Protein AF-A0AAV2YP59-F1 (afdb_monomer)

Sequence (1065 aa):
MTEAVAVQPPRVLVLYGSETGTAQDVAEQVQRMALARNLSDTQVMAMDAFPVADALPQCSIVVFVVATTGDGEAPENMRYAWRHLLKRTLSKAWLAGVQVAVCGLGDSSYAKFNAVARRLQARLVQLGAVELVPRALGDDQHPLGYFGALNPWLDKLWAAVLEQHPLPTGFVVQDMLQVLEPLYSVTLHAATSEEAQQAKAFDPRHDTSTFYAPPRTCVHADEGLLLAKLTVNQRITAADWTQDVRHLELDISGDARARPTDSALQYKAGAIAVLYPENLAETVAALLTYVGHQADDVVSILATDGSPQHDLPSPCTLYDLFAKYLDIQGTPRRSFFEKLSLFASDQEEKEKLEELSSADGVDLLYDYCIREKKSYAEVLVDFPSVRVPLALLIQMIPRLRPRSYSISSSSKLKPNKVELTVAIVDFLTPYKRRRVGICSSYFQAVDPTTKEVRVPIWIKTGLFDPPEQSASMLLIGPGTGVAAMRAIVEERIASNATNASTTSNAENAPGDTHLYFGSRHKDKDFLYGDEFNRMVAAKHLTSLVTAFSRDQSHKIYVQTRLAENKEAIFELLMNGCYCFIAGSAKRMPTDVYEVLRDIVRAVGGVSLQEAEAFMKSMPEGAHERGRHGTPHADTESGAHPPYHSKLRAKKEERQQGRRPHGSAAPKDSDTASNAGGLTDRSLAMSTARYEPFEQVAQETIKDDAASPATSFPSAAGSVETEDDVKKRQRADARRVLIKYEGTIWDAAIANDLEMVQKYFLVEGATKLVRMHNRNMQEGGRTLLHTAAWYGHAEMLEFLLSAGAQVDAVDTVGGFTVVRLLYLAGESEYSLVWIFQTTCKTTALQEAARAGHGDLCVRLLRRGADPSHRDMHGDTAFHLAARRGHGTALLQMALELETMASKSSVYLWTMKNLKGKTVLDYVKQNPLVGPLLKSRLGSRFSMDGVEKLKSRFPFKASCALTFMRLDCPAAHSSVCLDFFQQAAMMSTKTIVNTVASTARSQRTEDTAFESGRTLSTGGTPDTGTRGRGTTRDSGRQAELVGVEKLGLDVSSFAYSAGERERIASR

Foldseek 3Di:
DDDDDPPDAQQEEEEEFDAPCPLVVLSVVLVVQCVLQVSPSYYYDYLQPDPLQPCQLVYQEYEYRFEADDQRDTHLSNVVVVLNLPDPPQAQCSNANHEYEYEYAAAPVHPCQSNVRVVVVVSNNSNRYHHLFPYFRFHCPDLLGRCVRSVVRSVSNCVSSCVVVPGPVPRDRDPADDQDDFQKDKDWDDCPDPQVVCQVVDDPQPFQACLLQARPQFDPSVLGWFFWWWDDWAFQFPPPDPWTKTKTKTFRLPSPSDDDNPDFRAAFQQWKKWWFFWFDPVLLVLVCVLQVHDQSIWMAIQGPVRDGDRHDGPTHGSVCCRTGWFQQQAFDDLVLLSNQLVQAPDPVLNVVSVLLNDSNNSVVVCVVTVQQPDGNSNVSVVRSSGHDDPSVVSVSTHTRGIDMFRFQAGCLLPTRMTMGIDIWDWDAGPVGDIDTDRRSVRSVPDDCVVDTHIITITIGHGLFGQDDFAAAADAEAEARRCRSVNHSLNSSVSVVVVVVVPDPDPVRHGHAAEYQYEDADPNGGPRCVVVVVVCCVVVSHVYYHYFHQHPDPHGGDSLNVCLVCLVVLLVSLLSQHHYHHGDDSPPVVVSNLVSSLVSCCPQLVDDSVLSVVSSVVRDDRNPPVPNDPDPDDDDDDDDDPPSSVSSVVSNVCVVVVPDDDDDDDDDDDDDDDDDDDDDDDDDDDDDDDDDDDDDDDDDDDDDDDDDDDDDDDDDDDDDQDPVNVLVVLLVVLVVVVVPDPDDVLVCLLVLVVVNLVSCCSNVHLVCQQPDFDPDQQRGQDHSLLSCLQNLNVVSNVVNVVSPHDQFQWGDFWGWDDDDDDDDDDDDDDDDDPGDGPPKRDGSLLNNLLNLNLVVNLVSVVSPDDQCDAIPQRQGSLQNNLLNVSLVSNLSNLVSCVVVVPPCSLVQQVDATNVRDGSVNSNVVHPNNVVVCCVPCPPNDDPVVSVVVVVVDPDDDDDDDDDDDDDDDDDDDDDPDPPPPPDDDDDDDDDDDDDDDDDDDDDDDDDYDDYDDDDDDDDDDDDDDDDDDDDDDDDDDDDDDDDDDDDDDPPPDDDDPVVVVVVVVD

Solvent-accessible surface area (backbone atoms only — not comparable to full-atom values): 63183 Å² total; per-residue (Å²): 138,81,84,77,78,81,76,75,63,37,67,39,35,32,35,19,18,32,71,92,44,68,21,42,56,52,39,53,48,55,40,55,56,31,45,38,60,74,38,78,60,49,45,76,41,47,30,59,78,45,62,57,91,74,51,53,58,64,33,52,29,40,39,37,22,22,29,39,32,94,90,41,35,66,16,73,48,22,50,60,37,52,56,58,74,67,42,87,85,62,52,61,57,58,24,53,78,19,29,33,35,38,39,14,34,27,38,70,91,44,94,44,50,29,38,30,34,57,52,48,52,57,48,44,46,58,20,31,26,43,74,68,42,87,66,33,67,15,26,60,78,42,94,64,25,32,52,69,31,44,52,78,38,49,58,49,46,52,53,56,47,37,74,78,56,65,71,62,93,86,67,76,72,53,89,63,91,69,85,78,79,51,67,35,43,67,47,81,48,60,78,84,39,70,57,36,50,50,28,75,65,65,49,81,73,72,52,84,22,56,70,74,52,72,57,97,56,35,58,68,58,85,59,56,65,36,67,24,34,44,72,43,77,43,74,56,30,38,89,89,42,92,60,54,31,28,41,36,33,29,38,57,67,86,66,69,80,68,60,63,94,87,65,63,66,79,55,63,25,38,18,28,40,34,34,55,47,46,50,59,67,72,56,38,52,52,41,32,62,71,75,72,53,58,58,75,40,24,35,39,61,38,31,58,88,71,53,88,62,40,76,57,69,59,45,30,30,48,42,51,45,43,28,49,46,32,37,47,73,43,64,68,53,52,71,49,35,48,60,44,34,78,34,33,73,41,68,68,60,20,54,50,21,46,38,39,41,39,81,83,25,42,66,53,33,35,63,67,31,66,61,57,55,36,22,43,44,52,54,56,63,76,39,74,54,43,64,70,56,67,39,50,45,63,72,67,46,54,69,41,70,63,50,78,43,53,23,30,43,12,25,78,64,37,60,29,48,50,30,36,54,48,64,50,46,70,47,67,34,93,86,63,49,80,48,67,38,50,56,37,45,47,62,69,74,55,55,46,92,82,43,92,45,66,40,50,38,46,44,29,63,38,67,41,78,75,75,60,68,58,51,31,36,42,34,38,18,37,56,67,18,31,20,35,49,44,1,46,48,35,37,49,53,35,56,48,60,65,44,67,78,74,58,95,59,80,86,74,48,69,29,55,32,35,39,34,32,25,37,50,31,72,92,38,45,45,66,62,47,75,56,54,55,48,32,38,76,69,63,70,23,73,39,78,45,80,14,42,35,58,78,45,100,62,73,39,40,50,48,52,53,49,64,75,40,30,71,63,53,41,51,43,57,67,73,62,36,49,72,46,79,40,52,64,83,87,49,57,62,56,56,38,51,53,44,55,33,49,31,40,20,66,72,41,71,46,52,69,67,57,20,49,50,47,66,70,66,48,85,65,66,52,80,67,87,84,75,78,94,68,77,95,70,94,77,79,87,87,80,79,62,82,60,50,60,55,40,50,47,55,43,51,52,62,65,64,66,76,63,90,82,82,83,80,90,88,83,85,86,85,83,87,86,81,88,82,82,91,85,90,84,87,87,89,86,87,89,84,86,86,86,82,89,90,85,89,91,87,85,87,89,80,90,82,85,91,85,88,90,82,84,83,85,91,75,95,71,80,80,77,47,74,64,53,51,49,52,50,52,31,52,51,29,45,58,53,60,75,71,52,92,68,52,74,63,53,33,49,72,72,62,37,50,68,59,53,49,30,46,35,62,60,65,33,44,76,57,54,52,69,35,54,40,82,50,86,51,50,22,29,34,33,65,58,37,50,18,27,48,75,60,36,62,68,53,39,53,49,43,49,73,49,65,33,65,62,71,45,58,30,76,38,52,22,58,56,85,83,84,80,83,90,87,74,85,84,86,86,88,84,80,89,81,75,49,84,48,67,39,50,42,31,25,50,35,36,5,23,54,64,37,34,24,71,55,30,41,52,38,46,78,72,66,38,67,70,79,53,54,30,78,60,40,39,27,28,56,34,34,6,29,68,66,54,24,42,65,19,43,48,41,44,51,53,48,35,57,75,67,69,43,83,60,54,69,50,62,49,67,43,58,23,74,84,68,47,28,27,56,54,32,29,73,73,30,87,68,27,48,59,53,51,44,71,74,48,39,90,78,55,40,71,67,54,60,57,53,48,63,78,74,58,86,78,86,84,78,85,88,81,86,88,88,89,78,94,77,86,90,82,83,83,91,78,96,70,78,88,72,78,83,85,83,77,88,86,88,79,86,89,82,90,78,81,96,76,89,91,90,76,82,88,79,90,84,86,88,86,84,87,81,91,87,81,90,81,88,83,87,89,87,87,86,80,88,81,88,81,84,87,88,84,88,84,92,81,87,80,91,85,86,92,80,90,81,95,73,91,71,89,87,65,93,72,55,74,76,54,54,56,59,63,74,74,110

Secondary structure (DSSP, 8-state):
-------PPPSEEEEEE-SSSHHHHHHHHHHHHHHTTT-TT-EEEETTTS-TTTTGGG-SEEEEEEE-BTTTBPPGGGHHHHHHHT-TTS-TTTTTT-EEEEEEEE-TTSTTTTHHHHHHHHHHHHTT-EEEEEEEEEETTSTTTTHHHHHHHHHHHHHHHHHHSPPPTTPPP--S-PPPPPSEEEEEE-TTSHHHHHHHT--GGG--SSTTPPPTTBTTTTS--EEEEEEEEEE-S-TT-SS-EEEEEEE-TT--SSS-TTPPPP--TT-EEEE-----HHHHHHHHHHHT--TT-EEEEEETTSPPP-SS-SSEEHHHIIIIIB-TTSPPPHHHHHHHTTT--SHHHHHHHHHHHSSTTHHHHIIIIITTT--HHHHHHH-TT----HHHHHHHSPBPPPEEEEB-S-TTTSTTEEEEEEE--EEE-TT--EEE-HHHHHHHH--TTTS--EEEEEEEPPSSPPPPTTS-EEEE--GGGHHHHHHHHHHHHHHHHHHTTT---GGGPPPPEEEEEEES-HHHH-TTHHHHHHHHHTTSSSEEEEEESSSSSS---HHHHHHHTHHHHHHHHHTTPEEEE-S-TTTHHHHHHHHHHHHHHHHHT--HHHHHHHHHHS--SSSSTTS---------S----TTHHHHHHHHHHHHHT-S--------------------------------------------------------------HHHHHHHHHHHHHHHHTT--S-HHHHHHTT-HHHHHHHHHHH-HHHHHT-B---TTSTT-BHHHHHHHHT-HHHHHHHHHTT--TTPBPSSPEEE---PPP-S----------EEE----BHHHHHHHHT-HHHHHHHHHTT--TT---TTS--HHHHHHHHT-HHHHHHHHHHHHHTT-THHHHHHH-B-TTS-BHHHHHHH-TTHHHHHHHHHGGG--HHHHHHHHTT-----------------------TTGGGTTS-------------------------------------------------------------------TT----HHHHHHHHT-

Nearest PDB structures (foldseek):
  3qfc-assembly1_A  TM=8.701E-01  e=4.087E-46  Homo sapiens
  3qfc-assembly2_B  TM=8.679E-01  e=5.583E-44  Homo sapiens
  2qtl-assembly1_A  TM=8.534E-01  e=4.727E-27  Homo sapiens
  2qtz-assembly1_A  TM=8.542E-01  e=7.120E-27  Homo sapiens
  4h2d-assembly2_B  TM=9.896E-01  e=2.252E-15  Homo sapiens

Organism: NCBI:txid4803

Structure (mmCIF, N/CA/C/O backbone):
data_AF-A0AAV2YP59-F1
#
_entry.id   AF-A0AAV2YP59-F1
#
loop_
_atom_site.group_PDB
_atom_site.id
_atom_site.type_symbol
_atom_site.label_atom_id
_atom_site.label_alt_id
_atom_site.label_comp_id
_atom_site.label_asym_id
_atom_site.label_entity_id
_atom_site.label_seq_id
_atom_site.pdbx_PDB_ins_code
_atom_site.Cartn_x
_atom_site.Cartn_y
_atom_site.Cartn_z
_atom_site.occupancy
_atom_site.B_iso_or_equiv
_atom_site.auth_seq_id
_atom_site.auth_comp_id
_atom_site.auth_asym_id
_atom_site.auth_atom_id
_atom_site.pdbx_PDB_model_num
ATOM 1 N N . MET A 1 1 ? 17.169 0.565 44.227 1.00 31.16 1 MET A N 1
ATOM 2 C CA . MET A 1 1 ? 16.339 -0.609 43.898 1.00 31.16 1 MET A CA 1
ATOM 3 C C . MET A 1 1 ? 14.904 -0.133 43.883 1.00 31.16 1 MET A C 1
ATOM 5 O O . MET A 1 1 ? 14.420 0.271 44.928 1.00 31.16 1 MET A O 1
ATOM 9 N N . THR A 1 2 ? 14.281 -0.079 42.713 1.00 31.09 2 THR A N 1
ATOM 10 C CA . THR A 1 2 ? 12.829 0.076 42.577 1.00 31.09 2 THR A CA 1
ATOM 11 C C . THR A 1 2 ? 12.224 -1.319 42.504 1.00 31.09 2 THR A C 1
ATOM 13 O O . THR A 1 2 ? 12.767 -2.187 41.820 1.00 31.09 2 THR A O 1
ATOM 16 N N . GLU A 1 3 ? 11.142 -1.560 43.237 1.00 28.08 3 GLU A N 1
ATOM 17 C CA . GLU A 1 3 ? 10.438 -2.839 43.166 1.00 28.08 3 GLU A CA 1
ATOM 18 C C . GLU A 1 3 ? 9.748 -2.949 41.805 1.00 28.08 3 GLU A C 1
ATOM 20 O O . GLU A 1 3 ? 8.955 -2.088 41.420 1.00 28.08 3 GLU A O 1
ATOM 25 N N . ALA A 1 4 ? 10.070 -4.001 41.053 1.00 29.98 4 ALA A N 1
ATOM 26 C CA . ALA A 1 4 ? 9.328 -4.328 39.848 1.00 29.98 4 ALA A CA 1
ATOM 27 C C . ALA A 1 4 ? 7.941 -4.821 40.273 1.00 29.98 4 ALA A C 1
ATOM 29 O O . ALA A 1 4 ? 7.820 -5.907 40.841 1.00 29.98 4 ALA A O 1
ATOM 30 N N . VAL A 1 5 ? 6.906 -4.016 40.015 1.00 30.86 5 VAL A N 1
ATOM 31 C CA . VAL A 1 5 ? 5.512 -4.421 40.228 1.00 30.86 5 VAL A CA 1
ATOM 32 C C . VAL A 1 5 ? 5.279 -5.714 39.451 1.00 30.86 5 VAL A C 1
ATOM 34 O O . VAL A 1 5 ? 5.417 -5.743 38.228 1.00 30.86 5 VAL A O 1
ATOM 37 N N . ALA A 1 6 ? 4.970 -6.793 40.169 1.00 29.20 6 ALA A N 1
ATOM 38 C CA . ALA A 1 6 ? 4.765 -8.106 39.578 1.00 29.20 6 ALA A CA 1
ATOM 39 C C . ALA A 1 6 ? 3.462 -8.108 38.767 1.00 29.20 6 ALA A C 1
ATOM 41 O O . ALA A 1 6 ? 2.378 -8.338 39.307 1.00 29.20 6 ALA A O 1
ATOM 42 N N . VAL A 1 7 ? 3.576 -7.816 37.469 1.00 36.62 7 VAL A N 1
ATOM 43 C CA . VAL A 1 7 ? 2.462 -7.854 36.520 1.00 36.62 7 VAL A CA 1
ATOM 44 C C . VAL A 1 7 ? 1.909 -9.278 36.488 1.00 36.62 7 VAL A C 1
ATOM 46 O O . VAL A 1 7 ? 2.555 -10.192 35.977 1.00 36.62 7 VAL A O 1
ATOM 49 N N . GLN A 1 8 ? 0.714 -9.462 37.052 1.00 44.44 8 GLN A N 1
ATOM 50 C CA . GLN A 1 8 ? -0.061 -10.693 36.899 1.00 44.44 8 GLN A CA 1
ATOM 51 C C . GLN A 1 8 ? -0.269 -10.933 35.393 1.00 44.44 8 GLN A C 1
ATOM 53 O O . GLN A 1 8 ? -0.744 -10.017 34.714 1.00 44.44 8 GLN A O 1
ATOM 58 N N . PRO A 1 9 ? 0.095 -12.106 34.842 1.00 52.84 9 PRO A N 1
ATOM 59 C CA . PRO A 1 9 ? -0.080 -12.359 33.419 1.00 52.84 9 PRO A CA 1
ATOM 60 C C . PRO A 1 9 ? -1.582 -12.347 33.078 1.00 52.84 9 PRO A C 1
ATOM 62 O O . PRO A 1 9 ? -2.356 -13.024 33.760 1.00 52.84 9 PRO A O 1
ATOM 65 N N . PRO A 1 10 ? -2.015 -11.596 32.048 1.00 61.88 10 PRO A N 1
ATOM 66 C CA . PRO A 1 10 ? -3.423 -11.530 31.667 1.00 61.88 10 PRO A CA 1
ATOM 67 C C . PRO A 1 10 ? -3.911 -12.900 31.180 1.00 61.88 10 PRO A C 1
ATOM 69 O O . PRO A 1 10 ? -3.188 -13.588 30.452 1.00 61.88 10 PRO A O 1
ATOM 72 N N . ARG A 1 11 ? -5.148 -13.289 31.526 1.00 75.00 11 ARG A N 1
ATOM 73 C CA . ARG A 1 11 ? -5.744 -14.571 31.098 1.00 75.00 11 ARG A CA 1
ATOM 74 C C . ARG A 1 11 ? -5.728 -14.729 29.584 1.00 75.00 11 ARG A C 1
ATOM 76 O O . ARG A 1 11 ? -5.473 -15.831 29.097 1.00 75.00 11 ARG A O 1
ATOM 83 N N . VAL A 1 12 ? -5.981 -13.628 28.870 1.00 89.25 12 VAL A N 1
ATOM 84 C CA . VAL A 1 12 ? -5.931 -13.522 27.409 1.00 89.25 12 VAL A CA 1
ATOM 85 C C . VAL A 1 12 ? -5.058 -12.331 27.010 1.00 89.25 12 VAL A C 1
ATOM 87 O O . VAL A 1 12 ? -5.386 -11.177 27.281 1.00 89.25 12 VAL A O 1
ATOM 90 N N . LEU A 1 13 ? -3.959 -12.609 26.313 1.00 94.19 13 LEU A N 1
ATOM 91 C CA . LEU A 1 13 ? -3.120 -11.604 25.661 1.00 94.19 13 LEU A CA 1
ATOM 92 C C . LEU A 1 13 ? -3.391 -11.607 24.154 1.00 94.19 13 LEU A C 1
ATOM 94 O O . LEU A 1 13 ? -3.334 -12.659 23.520 1.00 94.19 13 LEU A O 1
ATOM 98 N N . VAL A 1 14 ? -3.623 -10.442 23.553 1.00 96.19 14 VAL A N 1
ATOM 99 C CA . VAL A 1 14 ? -3.802 -10.290 22.103 1.00 96.19 14 VAL A CA 1
ATOM 100 C C . VAL A 1 14 ? -2.611 -9.531 21.516 1.00 96.19 14 VAL A C 1
ATOM 102 O O . VAL A 1 14 ? -2.390 -8.360 21.816 1.00 96.19 14 VAL A O 1
ATOM 105 N N . LEU A 1 15 ? -1.831 -10.193 20.660 1.00 96.62 15 LEU A N 1
ATOM 106 C CA . LEU A 1 15 ? -0.650 -9.621 20.012 1.00 96.62 15 LEU A CA 1
ATOM 107 C C . LEU A 1 15 ? -0.885 -9.420 18.516 1.00 96.62 15 LEU A C 1
ATOM 109 O O . LEU A 1 15 ? -1.260 -10.367 17.819 1.00 96.62 15 LEU A O 1
ATOM 113 N N . TYR A 1 16 ? -0.610 -8.217 18.000 1.00 97.00 16 TYR A N 1
ATOM 114 C CA . TYR A 1 16 ? -0.809 -7.913 16.580 1.00 97.00 16 TYR A CA 1
ATOM 115 C C . TYR A 1 16 ? 0.469 -7.589 15.790 1.00 97.00 16 TYR A C 1
ATOM 117 O O . TYR A 1 16 ? 1.319 -6.788 16.193 1.00 97.00 16 TYR A O 1
ATOM 125 N N . GLY A 1 17 ? 0.559 -8.186 14.599 1.00 95.88 17 GLY A N 1
ATOM 126 C CA . GLY A 1 17 ? 1.505 -7.840 13.537 1.00 95.88 17 GLY A CA 1
ATOM 127 C C . GLY A 1 17 ? 0.749 -7.169 12.394 1.00 95.88 17 GLY A C 1
ATOM 128 O O . GLY A 1 17 ? -0.027 -7.820 11.697 1.00 95.88 17 GLY A O 1
ATOM 129 N N . SER A 1 18 ? 0.924 -5.864 12.211 1.00 91.06 18 SER A N 1
ATOM 130 C CA . SER A 1 18 ? 0.002 -5.014 11.460 1.00 91.06 18 SER A CA 1
ATOM 131 C C . SER A 1 18 ? 0.745 -3.921 10.700 1.00 91.06 18 SER A C 1
ATOM 133 O O . SER A 1 18 ? 1.299 -3.007 11.298 1.00 91.06 18 SER A O 1
ATOM 135 N N . GLU A 1 19 ? 0.728 -3.986 9.368 1.00 84.00 19 GLU A N 1
ATOM 136 C CA . GLU A 1 19 ? 1.386 -2.974 8.534 1.00 84.00 19 GLU A CA 1
ATOM 137 C C . GLU A 1 19 ? 0.462 -1.770 8.331 1.00 84.00 19 GLU A C 1
ATOM 139 O O . GLU A 1 19 ? 0.730 -0.675 8.813 1.00 84.00 19 GLU A O 1
ATOM 144 N N . THR A 1 20 ? -0.688 -1.981 7.687 1.00 77.44 20 THR A N 1
ATOM 145 C CA . THR A 1 20 ? -1.707 -0.959 7.381 1.00 77.44 20 THR A CA 1
ATOM 146 C C . THR A 1 20 ? -2.696 -0.705 8.521 1.00 77.44 20 THR A C 1
ATOM 148 O O . THR A 1 20 ? -3.567 0.152 8.393 1.00 77.44 20 THR A O 1
ATOM 151 N N . GLY A 1 21 ? -2.590 -1.435 9.636 1.00 83.38 21 GLY A N 1
ATOM 152 C CA . GLY A 1 21 ? -3.501 -1.343 10.781 1.00 83.38 21 GLY A CA 1
ATOM 153 C C . GLY A 1 21 ? -4.621 -2.398 10.802 1.00 83.38 21 GLY A C 1
ATOM 154 O O . GLY A 1 21 ? -5.373 -2.429 11.768 1.00 83.38 21 GLY A O 1
ATOM 155 N N . THR A 1 22 ? -4.795 -3.238 9.773 1.00 88.25 22 THR A N 1
ATOM 156 C CA . THR A 1 22 ? -5.950 -4.167 9.704 1.00 88.25 22 THR A CA 1
ATOM 157 C C . THR A 1 22 ? -5.914 -5.240 10.797 1.00 88.25 22 THR A C 1
ATOM 159 O O . THR A 1 22 ? -6.942 -5.560 11.379 1.00 88.25 22 THR A O 1
ATOM 162 N N . ALA A 1 23 ? -4.727 -5.747 11.144 1.00 93.06 23 ALA A N 1
ATOM 163 C CA . ALA A 1 23 ? -4.578 -6.726 12.223 1.00 93.06 23 ALA A CA 1
ATOM 164 C C . ALA A 1 23 ? -4.730 -6.113 13.629 1.00 93.06 23 ALA A C 1
ATOM 166 O O . ALA A 1 23 ? -5.091 -6.822 14.562 1.00 93.06 23 ALA A O 1
ATOM 167 N N . GLN A 1 24 ? -4.499 -4.805 13.775 1.00 91.06 24 GLN A N 1
ATOM 168 C CA . GLN A 1 24 ? -4.729 -4.078 15.028 1.00 91.06 24 GLN A CA 1
ATOM 169 C C . GLN A 1 24 ? -6.233 -3.949 15.313 1.00 91.06 24 GLN A C 1
ATOM 171 O O . GLN A 1 24 ? -6.692 -4.328 16.375 1.00 91.06 24 GLN A O 1
ATOM 176 N N . ASP A 1 25 ? -7.007 -3.484 14.338 1.00 87.81 25 ASP A N 1
ATOM 177 C CA . ASP A 1 25 ? -8.464 -3.279 14.429 1.00 87.81 25 ASP A CA 1
ATOM 178 C C . ASP A 1 25 ? -9.229 -4.592 14.707 1.00 87.81 25 ASP A C 1
ATOM 180 O O . ASP A 1 25 ? -10.160 -4.628 15.512 1.00 87.81 25 ASP A O 1
ATOM 184 N N . VAL A 1 26 ? -8.749 -5.709 14.146 1.00 91.88 26 VAL A N 1
ATOM 185 C CA . VAL A 1 26 ? -9.222 -7.064 14.487 1.00 91.88 26 VAL A CA 1
ATOM 186 C C . VAL A 1 26 ? -8.773 -7.503 15.893 1.00 91.88 26 VAL A C 1
ATOM 188 O O . VAL A 1 26 ? -9.541 -8.155 16.595 1.00 91.88 26 VAL A O 1
ATOM 191 N N . ALA A 1 27 ? -7.575 -7.133 16.359 1.00 93.62 27 ALA A N 1
ATOM 192 C CA . ALA A 1 27 ? -7.147 -7.398 17.739 1.00 93.62 27 ALA A CA 1
ATOM 193 C C . ALA A 1 27 ? -7.956 -6.584 18.772 1.00 93.62 27 ALA A C 1
ATOM 195 O O . ALA A 1 27 ? -8.380 -7.125 19.792 1.00 93.62 27 ALA A O 1
ATOM 196 N N . GLU A 1 28 ? -8.260 -5.320 18.472 1.00 88.44 28 GLU A N 1
ATOM 197 C CA . GLU A 1 28 ? -9.191 -4.484 19.238 1.00 88.44 28 GLU A CA 1
ATOM 198 C C . GLU A 1 28 ? -10.613 -5.074 19.229 1.00 88.44 28 GLU A C 1
ATOM 200 O O . GLU A 1 28 ? -11.322 -4.983 20.229 1.00 88.44 28 GLU A O 1
ATOM 205 N N . GLN A 1 29 ? -11.058 -5.692 18.125 1.00 87.69 29 GLN A N 1
ATOM 206 C CA . GLN A 1 29 ? -12.342 -6.404 18.072 1.00 87.69 29 GLN A CA 1
ATOM 207 C C . GLN A 1 29 ? -12.347 -7.619 19.014 1.00 87.69 29 GLN A C 1
ATOM 209 O O . GLN A 1 29 ? -13.299 -7.789 19.775 1.00 87.69 29 GLN A O 1
ATOM 214 N N . VAL A 1 30 ? -11.272 -8.420 19.026 1.00 91.56 30 VAL A N 1
ATOM 215 C CA . VAL A 1 30 ? -11.103 -9.533 19.981 1.00 91.56 30 VAL A CA 1
ATOM 216 C C . VAL A 1 30 ? -11.180 -9.023 21.425 1.00 91.56 30 VAL A C 1
ATOM 218 O O . VAL A 1 30 ? -11.874 -9.628 22.238 1.00 91.56 30 VAL A O 1
ATOM 221 N N . GLN A 1 31 ? -10.556 -7.886 21.745 1.00 88.75 31 GLN A N 1
ATOM 222 C CA . GLN A 1 31 ? -10.649 -7.296 23.085 1.00 88.75 31 GLN A CA 1
ATOM 223 C C . GLN A 1 31 ? -12.072 -6.857 23.442 1.00 88.75 31 GLN A C 1
ATOM 225 O O . GLN A 1 31 ? -12.555 -7.236 24.505 1.00 88.75 31 GLN A O 1
ATOM 230 N N . ARG A 1 32 ? -12.782 -6.135 22.558 1.00 84.81 32 ARG A N 1
ATOM 231 C CA . ARG A 1 32 ? -14.187 -5.738 22.798 1.00 84.81 32 ARG A CA 1
ATOM 232 C C . ARG A 1 32 ? -15.070 -6.954 23.106 1.00 84.81 32 ARG A C 1
ATOM 234 O O . ARG A 1 32 ? -15.832 -6.934 24.069 1.00 84.81 32 ARG A O 1
ATOM 241 N N . MET A 1 33 ? -14.906 -8.043 22.350 1.00 87.75 33 MET A N 1
ATOM 242 C CA . MET A 1 33 ? -15.631 -9.296 22.591 1.00 87.75 33 MET A CA 1
ATOM 243 C C . MET A 1 33 ? -15.234 -9.984 23.910 1.00 87.75 33 MET A C 1
ATOM 245 O O . MET A 1 33 ? -16.091 -10.610 24.536 1.00 87.75 33 MET A O 1
ATOM 249 N N . ALA A 1 34 ? -13.981 -9.856 24.356 1.00 88.12 34 ALA A N 1
ATOM 250 C CA . ALA A 1 34 ? -13.516 -10.365 25.648 1.00 88.12 34 ALA A CA 1
ATOM 251 C C . ALA A 1 34 ? -14.125 -9.588 26.829 1.00 88.12 34 ALA A C 1
ATOM 253 O O . ALA A 1 34 ? -14.617 -10.194 27.783 1.00 88.12 34 ALA A O 1
ATOM 254 N N . LEU A 1 35 ? -14.163 -8.253 26.741 1.00 83.88 35 LEU A N 1
ATOM 255 C CA . LEU A 1 35 ? -14.787 -7.385 27.747 1.00 83.88 35 LEU A CA 1
ATOM 256 C C . LEU A 1 35 ? -16.285 -7.703 27.894 1.00 83.88 35 LEU A C 1
ATOM 258 O O . LEU A 1 35 ? -16.754 -7.949 29.006 1.00 83.88 35 LEU A O 1
ATOM 262 N N . ALA A 1 36 ? -17.005 -7.858 26.775 1.00 82.81 36 ALA A N 1
ATOM 263 C CA . ALA A 1 36 ? -18.403 -8.311 26.745 1.00 82.81 36 ALA A CA 1
ATOM 264 C C . ALA A 1 36 ? -18.633 -9.718 27.350 1.00 82.81 36 ALA A C 1
ATOM 266 O O . ALA A 1 36 ? -19.768 -10.091 27.651 1.00 82.81 36 ALA A O 1
ATOM 267 N N . ARG A 1 37 ? -17.561 -10.501 27.545 1.00 86.00 37 ARG A N 1
ATOM 268 C CA . ARG A 1 37 ? -17.534 -11.842 28.161 1.00 86.00 37 ARG A CA 1
ATOM 269 C C . ARG A 1 37 ? -16.920 -11.840 29.571 1.00 86.00 37 ARG A C 1
ATOM 271 O O . ARG A 1 37 ? -16.552 -12.896 30.076 1.00 86.00 37 ARG A O 1
ATOM 278 N N . ASN A 1 38 ? -16.835 -10.674 30.220 1.00 83.56 38 ASN A N 1
ATOM 279 C CA . ASN A 1 38 ? -16.302 -10.497 31.578 1.00 83.56 38 ASN A CA 1
ATOM 280 C C . ASN A 1 38 ? -14.816 -10.908 31.735 1.00 83.56 38 ASN A C 1
ATOM 282 O O . ASN A 1 38 ? -14.381 -11.318 32.812 1.00 83.56 38 ASN A O 1
ATOM 286 N N . LEU A 1 39 ? -14.025 -10.784 30.662 1.00 84.69 39 LEU A N 1
ATOM 287 C CA . LEU A 1 39 ? -12.569 -10.985 30.652 1.00 84.69 39 LEU A CA 1
ATOM 288 C C . LEU A 1 39 ? -11.857 -9.621 30.666 1.00 84.69 39 LEU A C 1
ATOM 290 O O . LEU A 1 39 ? -11.153 -9.253 29.722 1.00 84.69 39 LEU A O 1
ATOM 294 N N . SER A 1 40 ? -12.097 -8.843 31.726 1.00 78.00 40 SER A N 1
ATOM 295 C CA . SER A 1 40 ? -11.610 -7.462 31.891 1.00 78.00 40 SER A CA 1
ATOM 296 C C . SER A 1 40 ? -10.086 -7.327 31.969 1.00 78.00 40 SER A C 1
ATOM 298 O O . SER A 1 40 ? -9.559 -6.238 31.776 1.00 78.00 40 SER A O 1
ATOM 300 N N . ASP A 1 41 ? -9.369 -8.427 32.191 1.00 82.69 41 ASP A N 1
ATOM 301 C CA . ASP A 1 41 ? -7.910 -8.501 32.179 1.00 82.69 41 ASP A CA 1
ATOM 302 C C . ASP A 1 41 ? -7.308 -8.720 30.773 1.00 82.69 41 ASP A C 1
ATOM 304 O O . ASP A 1 41 ? -6.105 -8.931 30.644 1.00 82.69 41 ASP A O 1
ATOM 308 N N . THR A 1 42 ? -8.111 -8.651 29.704 1.00 87.31 42 THR A N 1
ATOM 309 C CA . THR A 1 42 ? -7.638 -8.849 28.321 1.00 87.31 42 THR A CA 1
ATOM 310 C C . THR A 1 42 ? -6.848 -7.648 27.791 1.00 87.31 42 THR A C 1
ATOM 312 O O . THR A 1 42 ? -7.393 -6.555 27.623 1.00 87.31 42 THR A O 1
ATOM 315 N N . GLN A 1 43 ? -5.579 -7.866 27.431 1.00 88.31 43 GLN A N 1
ATOM 316 C CA . GLN A 1 43 ? -4.676 -6.829 26.906 1.00 88.31 43 GLN A CA 1
ATOM 317 C C . GLN A 1 43 ? -4.442 -6.961 25.393 1.00 88.31 43 GLN A C 1
ATOM 319 O O . GLN A 1 43 ? -4.341 -8.072 24.874 1.00 88.31 43 GLN A O 1
ATOM 324 N N . VAL A 1 44 ? -4.288 -5.830 24.694 1.00 89.19 44 VAL A N 1
ATOM 325 C CA . VAL A 1 44 ? -3.916 -5.756 23.266 1.00 89.19 44 VAL A CA 1
ATOM 326 C C . VAL A 1 44 ? -2.588 -5.020 23.120 1.00 89.19 44 VAL A C 1
ATOM 328 O O . VAL A 1 44 ? -2.458 -3.898 23.601 1.00 89.19 44 VAL A O 1
ATOM 331 N N . MET A 1 45 ? -1.611 -5.609 22.426 1.00 89.56 45 MET A N 1
ATOM 332 C CA . MET A 1 45 ? -0.311 -4.972 22.176 1.00 89.56 45 MET A CA 1
ATOM 333 C C . MET A 1 45 ? 0.237 -5.255 20.772 1.00 89.56 45 MET A C 1
ATOM 335 O O . MET A 1 45 ? 0.010 -6.314 20.182 1.00 89.56 45 MET A O 1
ATOM 339 N N . ALA A 1 46 ? 1.037 -4.322 20.255 1.00 89.88 46 ALA A N 1
ATOM 340 C CA . ALA A 1 46 ? 1.899 -4.576 19.106 1.00 89.88 46 ALA A CA 1
ATOM 341 C C . ALA A 1 46 ? 2.987 -5.608 19.466 1.00 89.88 46 ALA A C 1
ATOM 343 O O . ALA A 1 46 ? 3.51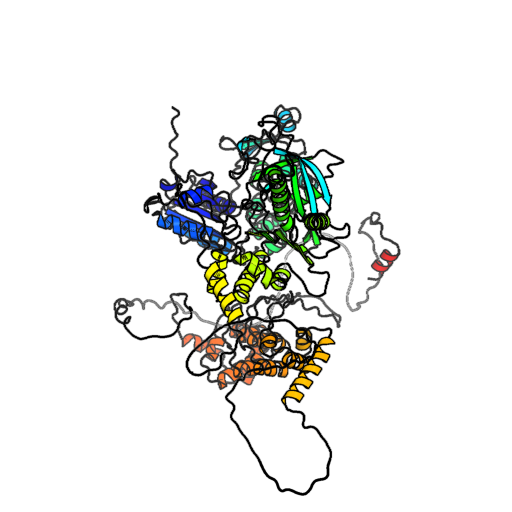9 -5.611 20.579 1.00 89.88 46 ALA A O 1
ATOM 344 N N . MET A 1 47 ? 3.344 -6.483 18.521 1.00 92.50 47 MET A N 1
ATOM 345 C CA . MET A 1 47 ? 4.320 -7.557 18.764 1.00 92.50 47 MET A CA 1
ATOM 346 C C . MET A 1 47 ? 5.744 -7.072 19.090 1.00 92.50 47 MET A C 1
ATOM 348 O O . MET A 1 47 ? 6.525 -7.844 19.638 1.00 92.50 47 MET A O 1
ATOM 352 N N . ASP A 1 48 ? 6.110 -5.838 18.755 1.00 86.88 48 ASP A N 1
ATOM 353 C CA . ASP A 1 48 ? 7.392 -5.209 19.089 1.00 86.88 48 ASP A CA 1
ATOM 354 C C . ASP A 1 48 ? 7.371 -4.370 20.377 1.00 86.88 48 ASP A C 1
ATOM 356 O O . ASP A 1 48 ? 8.442 -4.116 20.936 1.00 86.88 48 ASP A O 1
ATOM 360 N N . ALA A 1 49 ? 6.181 -4.006 20.868 1.00 84.31 49 ALA A N 1
ATOM 361 C CA . ALA A 1 49 ? 5.965 -3.395 22.180 1.00 84.31 49 ALA A CA 1
ATOM 362 C C . ALA A 1 49 ? 5.936 -4.434 23.319 1.00 84.31 49 ALA A C 1
ATOM 364 O O . ALA A 1 49 ? 6.351 -4.136 24.437 1.00 84.31 49 ALA A O 1
ATOM 365 N N . PHE A 1 50 ? 5.477 -5.664 23.054 1.00 87.44 50 PHE A N 1
ATOM 366 C CA . PHE A 1 50 ? 5.453 -6.733 24.058 1.00 87.44 50 PHE A CA 1
ATOM 367 C C . PHE A 1 50 ? 6.838 -7.405 24.236 1.00 87.44 50 PHE A C 1
ATOM 369 O O . PHE A 1 50 ? 7.472 -7.775 23.239 1.00 87.44 50 PHE A O 1
ATOM 376 N N . PRO A 1 51 ? 7.317 -7.649 25.477 1.00 87.25 51 PRO A N 1
ATOM 377 C CA . PRO A 1 51 ? 8.596 -8.316 25.752 1.00 87.25 51 PRO A CA 1
ATOM 378 C C . PRO A 1 51 ? 8.541 -9.840 25.506 1.00 87.25 51 PRO A C 1
ATOM 380 O O . PRO A 1 51 ? 8.667 -10.660 26.416 1.00 87.25 51 PRO A O 1
ATOM 383 N N . VAL A 1 52 ? 8.408 -10.229 24.231 1.00 87.62 52 VAL A N 1
ATOM 384 C CA . VAL A 1 52 ? 8.310 -11.623 23.741 1.00 87.62 52 VAL A CA 1
ATOM 385 C C . VAL A 1 52 ? 9.424 -12.545 24.253 1.00 87.62 52 VAL A C 1
ATOM 387 O O . VAL A 1 52 ? 9.210 -13.747 24.365 1.00 87.62 52 VAL A O 1
ATOM 390 N N . ALA A 1 53 ? 10.607 -12.000 24.543 1.00 84.50 53 ALA A N 1
ATOM 391 C CA . ALA A 1 53 ? 11.762 -12.758 25.017 1.00 84.50 53 ALA A CA 1
ATOM 392 C C . ALA A 1 53 ? 11.545 -13.414 26.390 1.00 84.50 53 ALA A C 1
ATOM 394 O O . ALA A 1 53 ? 11.986 -14.543 26.600 1.00 84.50 53 ALA A O 1
ATOM 395 N N . ASP A 1 54 ? 10.863 -12.705 27.290 1.00 84.75 54 ASP A N 1
ATOM 396 C CA . ASP A 1 54 ? 10.893 -12.988 28.725 1.00 84.75 54 ASP A CA 1
ATOM 397 C C . ASP A 1 54 ? 9.484 -13.250 29.277 1.00 84.75 54 ASP A C 1
ATOM 399 O O . ASP A 1 54 ? 9.305 -14.114 30.135 1.00 84.75 54 ASP A O 1
ATOM 403 N N . ALA A 1 55 ? 8.468 -12.554 28.752 1.00 88.38 55 ALA A N 1
ATOM 404 C CA . ALA A 1 55 ? 7.087 -12.651 29.227 1.00 88.38 55 ALA A CA 1
ATOM 405 C C . ALA A 1 55 ? 6.234 -13.690 28.478 1.00 88.38 55 ALA A C 1
ATOM 407 O O . ALA A 1 55 ? 5.329 -14.262 29.078 1.00 88.38 55 ALA A O 1
ATOM 408 N N . LEU A 1 56 ? 6.506 -13.979 27.195 1.00 90.38 56 LEU A N 1
ATOM 409 C CA . LEU A 1 56 ? 5.641 -14.872 26.400 1.00 90.38 56 LEU A CA 1
ATOM 410 C C . LEU A 1 56 ? 5.486 -16.299 26.982 1.00 90.38 56 LEU A C 1
ATOM 412 O O . LEU A 1 56 ? 4.371 -16.815 26.936 1.00 90.38 56 LEU A O 1
ATOM 416 N N . PRO A 1 57 ? 6.525 -16.933 27.570 1.00 90.56 57 PRO A N 1
ATOM 417 C CA . PRO A 1 57 ? 6.385 -18.227 28.251 1.00 90.56 57 PRO A CA 1
ATOM 418 C C . PRO A 1 57 ? 5.519 -18.210 29.521 1.00 90.56 57 PRO A C 1
ATOM 420 O O . PRO A 1 57 ? 5.226 -19.272 30.059 1.00 90.56 57 PRO A O 1
ATOM 423 N N . GLN A 1 58 ? 5.157 -17.027 30.031 1.00 89.62 58 GLN A N 1
ATOM 424 C CA . GLN A 1 58 ? 4.414 -16.844 31.285 1.00 89.62 58 GLN A CA 1
ATOM 425 C C . GLN A 1 58 ? 2.905 -16.628 31.052 1.00 89.62 58 GLN A C 1
ATOM 427 O O . GLN A 1 58 ? 2.138 -16.554 32.009 1.00 89.62 58 GLN A O 1
ATOM 432 N N . CYS A 1 59 ? 2.469 -16.509 29.793 1.00 89.44 59 CYS A N 1
ATOM 433 C CA . CYS A 1 59 ? 1.072 -16.275 29.424 1.00 89.44 59 CYS A CA 1
ATOM 434 C C . CYS A 1 59 ? 0.267 -17.584 29.341 1.00 89.44 59 CYS A C 1
ATOM 436 O O . CYS A 1 59 ? 0.757 -18.590 28.833 1.00 89.44 59 CYS A O 1
ATOM 438 N N . SER A 1 60 ? -1.005 -17.554 29.751 1.00 89.12 60 SER A N 1
ATOM 439 C CA . SER A 1 60 ? -1.934 -18.688 29.624 1.00 89.12 60 SER A CA 1
ATOM 440 C C . SER A 1 60 ? -2.474 -18.856 28.203 1.00 89.12 60 SER A C 1
ATOM 442 O O . SER A 1 60 ? -2.312 -19.917 27.601 1.00 89.12 60 SER A O 1
ATOM 444 N N . ILE A 1 61 ? -3.107 -17.810 27.658 1.00 94.25 61 ILE A N 1
ATOM 445 C CA . ILE A 1 61 ? -3.725 -17.805 26.326 1.00 94.25 61 ILE A CA 1
ATOM 446 C C . ILE A 1 61 ? -3.205 -16.595 25.548 1.00 94.25 61 ILE A C 1
ATOM 448 O O . ILE A 1 61 ? -3.329 -15.459 26.005 1.00 94.25 61 ILE A O 1
ATOM 452 N N . VAL A 1 62 ? -2.648 -16.831 24.357 1.00 96.31 62 VAL A N 1
ATOM 453 C CA . VAL A 1 62 ? -2.127 -15.774 23.478 1.00 96.31 62 VAL A CA 1
ATOM 454 C C . VAL A 1 62 ? -2.760 -15.850 22.090 1.00 96.31 62 VAL A C 1
ATOM 456 O O . VAL A 1 62 ? -2.586 -16.815 21.342 1.00 96.31 62 VAL A O 1
ATOM 459 N N . VAL A 1 63 ? -3.485 -14.797 21.727 1.00 97.88 63 VAL A N 1
ATOM 460 C CA . VAL A 1 63 ? -4.143 -14.632 20.432 1.00 97.88 63 VAL A CA 1
ATOM 461 C C . VAL A 1 63 ? -3.257 -13.778 19.529 1.00 97.88 63 VAL A C 1
ATOM 463 O O . VAL A 1 63 ? -3.036 -12.602 19.796 1.00 97.88 63 VAL A O 1
ATOM 466 N N . PHE A 1 64 ? -2.753 -14.350 18.440 1.00 98.12 64 PHE A N 1
ATOM 467 C CA . PHE A 1 64 ? -1.948 -13.639 17.448 1.00 98.12 64 PHE A CA 1
ATOM 468 C C . PHE A 1 64 ? -2.802 -13.233 16.248 1.00 98.12 64 PHE A C 1
ATOM 470 O O . PHE A 1 64 ? -3.327 -14.098 15.544 1.00 98.12 64 PHE A O 1
ATOM 477 N N . VAL A 1 65 ? -2.883 -11.936 15.956 1.00 98.12 65 VAL A N 1
ATOM 478 C CA . VAL A 1 65 ? -3.516 -11.414 14.735 1.00 98.12 65 VAL A CA 1
ATOM 479 C C . VAL A 1 65 ? -2.422 -10.841 13.838 1.00 98.12 65 VAL A C 1
ATOM 481 O O . VAL A 1 65 ? -1.808 -9.833 14.176 1.00 98.12 65 VAL A O 1
ATOM 484 N N . VAL A 1 66 ? -2.113 -11.489 12.711 1.00 97.50 66 VAL A N 1
ATOM 485 C CA . VAL A 1 66 ? -0.940 -11.118 11.895 1.00 97.50 66 VAL A CA 1
ATOM 486 C C . VAL A 1 66 ? -1.255 -10.984 10.409 1.00 97.50 66 VAL A C 1
ATOM 488 O O . VAL A 1 66 ? -1.707 -11.921 9.751 1.00 97.50 66 VAL A O 1
ATOM 491 N N . ALA A 1 67 ? -0.963 -9.808 9.860 1.00 95.88 67 ALA A N 1
ATOM 492 C CA . ALA A 1 67 ? -0.977 -9.561 8.427 1.00 95.88 67 ALA A CA 1
ATOM 493 C C . ALA A 1 67 ? 0.254 -10.178 7.733 1.00 95.88 67 ALA A C 1
ATOM 495 O O . ALA A 1 67 ? 1.288 -10.425 8.354 1.00 95.88 67 ALA A O 1
ATOM 496 N N . THR A 1 68 ? 0.156 -10.396 6.421 1.00 91.38 68 THR A N 1
ATOM 497 C CA . THR A 1 68 ? 1.294 -10.697 5.535 1.00 91.38 68 THR A CA 1
ATOM 498 C C . THR A 1 68 ? 1.557 -9.501 4.618 1.00 91.38 68 THR A C 1
ATOM 500 O O . THR A 1 68 ? 0.613 -8.944 4.065 1.00 91.38 68 THR A O 1
ATOM 503 N N . THR A 1 69 ? 2.819 -9.096 4.456 1.00 82.81 69 THR A N 1
ATOM 504 C CA . THR A 1 69 ? 3.226 -7.932 3.646 1.00 82.81 69 THR A CA 1
ATOM 505 C C . THR A 1 69 ? 4.076 -8.325 2.442 1.00 82.81 69 THR A C 1
ATOM 507 O O . THR A 1 69 ? 4.640 -9.419 2.394 1.00 82.81 69 THR A O 1
ATOM 510 N N . GLY A 1 70 ? 4.174 -7.422 1.458 1.00 72.81 70 GLY A N 1
ATOM 511 C CA . GLY A 1 70 ? 5.041 -7.586 0.286 1.00 72.81 70 GLY A CA 1
ATOM 512 C C . GLY A 1 70 ? 4.833 -8.932 -0.412 1.00 72.81 70 GLY A C 1
ATOM 513 O O . GLY A 1 70 ? 3.701 -9.336 -0.668 1.00 72.81 70 GLY A O 1
ATOM 514 N N . ASP A 1 71 ? 5.928 -9.643 -0.674 1.00 68.88 71 ASP A N 1
ATOM 515 C CA . ASP A 1 71 ? 5.892 -11.044 -1.095 1.00 68.88 71 ASP A CA 1
ATOM 516 C C . ASP A 1 71 ? 6.226 -11.974 0.088 1.00 68.88 71 ASP A C 1
ATOM 518 O O . ASP A 1 71 ? 7.326 -12.527 0.208 1.00 68.88 71 ASP A O 1
ATOM 522 N N . GLY A 1 72 ? 5.248 -12.152 0.984 1.00 80.62 72 GLY A N 1
ATOM 523 C CA . GLY A 1 72 ? 5.307 -13.106 2.102 1.00 80.62 72 GLY A CA 1
ATOM 524 C C . GLY A 1 72 ? 6.134 -12.659 3.313 1.00 80.62 72 GLY A C 1
ATOM 525 O O . GLY A 1 72 ? 6.550 -13.504 4.116 1.00 80.62 72 GLY A O 1
ATOM 526 N N . GLU A 1 73 ? 6.394 -11.359 3.434 1.00 83.31 73 GLU A N 1
ATOM 527 C CA . GLU A 1 73 ? 7.114 -10.742 4.545 1.00 83.31 73 GLU A CA 1
ATOM 528 C C . GLU A 1 73 ? 6.231 -10.536 5.782 1.00 83.31 73 GLU A C 1
ATOM 530 O O . GLU A 1 73 ? 5.002 -10.528 5.712 1.00 83.31 73 GLU A O 1
ATOM 535 N N . ALA A 1 74 ? 6.888 -10.355 6.931 1.00 89.19 74 ALA A N 1
ATOM 536 C CA . ALA A 1 74 ? 6.246 -9.955 8.177 1.00 89.19 74 ALA A CA 1
ATOM 537 C C . ALA A 1 74 ? 6.140 -8.415 8.271 1.00 89.19 74 ALA A C 1
ATOM 539 O O . ALA A 1 74 ? 7.130 -7.743 7.947 1.00 89.19 74 ALA A O 1
ATOM 540 N N . PRO A 1 75 ? 5.003 -7.865 8.747 1.00 89.75 75 PRO A N 1
ATOM 541 C CA . PRO A 1 75 ? 4.847 -6.454 9.104 1.00 89.75 75 PRO A CA 1
ATOM 542 C C . PRO A 1 75 ? 5.978 -5.918 9.983 1.00 89.75 75 PRO A C 1
ATOM 544 O O . PRO A 1 75 ? 6.485 -6.649 10.839 1.00 89.75 75 PRO A O 1
ATOM 547 N N . GLU A 1 76 ? 6.359 -4.651 9.800 1.00 83.19 76 GLU A N 1
ATOM 548 C CA . GLU A 1 76 ? 7.514 -4.050 10.490 1.00 83.19 76 GLU A CA 1
ATOM 549 C C . GLU A 1 76 ? 7.420 -4.215 12.019 1.00 83.19 76 GLU A C 1
ATOM 551 O O . GLU A 1 76 ? 8.352 -4.737 12.640 1.00 83.19 76 GLU A O 1
ATOM 556 N N . ASN A 1 77 ? 6.243 -3.934 12.592 1.00 85.62 77 ASN A N 1
ATOM 557 C CA . ASN A 1 77 ? 5.957 -4.004 14.032 1.00 85.62 77 ASN A CA 1
ATOM 558 C C . ASN A 1 77 ? 5.957 -5.430 14.641 1.00 85.62 77 ASN A C 1
ATOM 560 O O . ASN A 1 77 ? 5.661 -5.612 15.818 1.00 85.62 77 ASN A O 1
ATOM 564 N N . MET A 1 78 ? 6.269 -6.474 13.866 1.00 91.12 78 MET A N 1
ATOM 565 C CA . MET A 1 78 ? 6.514 -7.819 14.405 1.00 91.12 78 MET A CA 1
ATOM 566 C C . MET A 1 78 ? 7.891 -8.389 14.041 1.00 91.12 78 MET A C 1
ATOM 568 O O . MET A 1 78 ? 8.246 -9.477 14.503 1.00 91.12 78 MET A O 1
ATOM 572 N N . ARG A 1 79 ? 8.719 -7.674 13.263 1.00 86.94 79 ARG A N 1
ATOM 573 C CA . ARG A 1 79 ? 10.032 -8.170 12.796 1.00 86.94 79 ARG A CA 1
ATOM 574 C C . ARG A 1 79 ? 11.027 -8.425 13.923 1.00 86.94 79 ARG A C 1
ATOM 576 O O . ARG A 1 79 ? 11.933 -9.242 13.751 1.00 86.94 79 ARG A O 1
ATOM 583 N N . TYR A 1 80 ? 10.908 -7.745 15.064 1.00 84.88 80 TYR A N 1
ATOM 584 C CA . TYR A 1 80 ? 11.756 -8.008 16.232 1.00 84.88 80 TYR A CA 1
ATOM 585 C C . TYR A 1 80 ? 11.352 -9.307 16.947 1.00 84.88 80 TYR A C 1
ATOM 587 O O . TYR A 1 80 ? 12.160 -10.235 17.029 1.00 84.88 80 TYR A O 1
ATOM 595 N N . ALA A 1 81 ? 10.087 -9.420 17.363 1.00 89.25 81 ALA A N 1
ATOM 596 C CA . ALA A 1 81 ? 9.530 -10.632 17.964 1.00 89.25 81 ALA A CA 1
ATOM 597 C C . ALA A 1 81 ? 9.732 -11.871 17.083 1.00 89.25 81 ALA A C 1
ATOM 599 O O . ALA A 1 81 ? 10.188 -12.909 17.559 1.00 89.25 81 ALA A O 1
ATOM 600 N N . TRP A 1 82 ? 9.474 -11.752 15.779 1.00 92.06 82 TRP A N 1
ATOM 601 C CA . TRP A 1 82 ? 9.641 -12.853 14.835 1.00 92.06 82 TRP A CA 1
ATOM 602 C C . TRP A 1 82 ? 11.100 -13.328 14.730 1.00 92.06 82 TRP A C 1
ATOM 604 O O . TRP A 1 82 ? 11.356 -14.532 14.741 1.00 92.06 82 TRP A O 1
ATOM 614 N N . ARG A 1 83 ? 12.078 -12.408 14.734 1.00 89.94 83 ARG A N 1
ATOM 615 C CA . ARG A 1 83 ? 13.507 -12.764 14.826 1.00 89.94 83 ARG A CA 1
ATOM 616 C C . ARG A 1 83 ? 13.856 -13.451 16.145 1.00 89.94 83 ARG A C 1
ATOM 618 O O . ARG A 1 83 ? 14.676 -14.366 16.127 1.00 89.94 83 ARG A O 1
ATOM 625 N N . HIS A 1 84 ? 13.244 -13.058 17.267 1.00 90.38 84 HIS A N 1
ATOM 626 C CA . HIS A 1 84 ? 13.435 -13.770 18.532 1.00 90.38 84 HIS A CA 1
ATOM 627 C C . HIS A 1 84 ? 12.886 -15.201 18.439 1.00 90.38 84 HIS A C 1
ATOM 629 O O . HIS A 1 84 ? 13.627 -16.149 18.688 1.00 90.38 84 HIS A O 1
ATOM 635 N N . LEU A 1 85 ? 11.628 -15.372 18.017 1.00 92.62 85 LEU A N 1
ATOM 636 C CA . LEU A 1 85 ? 10.982 -16.684 17.896 1.00 92.62 85 LEU A CA 1
ATOM 637 C C . LEU A 1 85 ? 11.752 -17.634 16.966 1.00 92.62 85 LEU A C 1
ATOM 639 O O . LEU A 1 85 ? 11.780 -18.837 17.212 1.00 92.62 85 LEU A O 1
ATOM 643 N N . LEU A 1 86 ? 12.427 -17.128 15.929 1.00 92.38 86 LEU A N 1
ATOM 644 C CA . LEU A 1 86 ? 13.256 -17.926 15.015 1.00 92.38 86 LEU A CA 1
ATOM 645 C C . LEU A 1 86 ? 14.623 -18.371 15.581 1.00 92.38 86 LEU A C 1
ATOM 647 O O . LEU A 1 86 ? 15.314 -19.154 14.924 1.00 92.38 86 LEU A O 1
ATOM 651 N N . LYS A 1 87 ? 15.033 -17.937 16.782 1.00 91.88 87 LYS A N 1
ATOM 652 C CA . LYS A 1 87 ? 16.315 -18.344 17.389 1.00 91.88 87 LYS A CA 1
ATOM 653 C C . LYS A 1 87 ? 16.403 -19.866 17.575 1.00 91.88 87 LYS A C 1
ATOM 655 O O . LYS A 1 87 ? 15.553 -20.487 18.214 1.00 91.88 87 LYS A O 1
ATOM 660 N N . ARG A 1 88 ? 17.498 -20.465 17.091 1.00 89.94 88 ARG A N 1
ATOM 661 C CA . ARG A 1 88 ? 17.803 -21.905 17.250 1.00 89.94 88 ARG A CA 1
ATOM 662 C C . ARG A 1 88 ? 18.148 -22.317 18.689 1.00 89.94 88 ARG A C 1
ATOM 664 O O . ARG A 1 88 ? 18.200 -23.508 18.961 1.00 89.94 88 ARG A O 1
ATOM 671 N N . THR A 1 89 ? 18.386 -21.354 19.580 1.00 91.88 89 THR A N 1
ATOM 672 C CA . THR A 1 89 ? 18.691 -21.573 21.004 1.00 91.88 89 THR A CA 1
ATOM 673 C C . THR A 1 89 ? 17.451 -21.811 21.868 1.00 91.88 89 THR A C 1
ATOM 675 O O . THR A 1 89 ? 17.590 -22.265 22.998 1.00 91.88 89 THR A O 1
ATOM 678 N N . LEU A 1 90 ? 16.247 -21.508 21.368 1.00 91.94 90 LEU A N 1
ATOM 679 C CA . LEU A 1 90 ? 14.999 -21.774 22.087 1.00 91.94 90 LEU A CA 1
ATOM 680 C C . LEU A 1 90 ? 14.684 -23.275 22.065 1.00 91.94 90 LEU A C 1
ATOM 682 O O . LEU A 1 90 ? 14.772 -23.920 21.016 1.00 91.94 90 LEU A O 1
ATOM 686 N N . SER A 1 91 ? 14.307 -23.827 23.219 1.00 92.44 91 SER A N 1
ATOM 687 C CA . SER A 1 91 ? 13.978 -25.247 23.351 1.00 92.44 91 SER A CA 1
ATOM 688 C C . SER A 1 91 ? 12.615 -25.578 22.723 1.00 92.44 91 SER A C 1
ATOM 690 O O . SER A 1 91 ? 11.762 -24.711 22.540 1.00 92.44 91 SER A O 1
ATOM 692 N N . LYS A 1 92 ? 12.372 -26.866 22.443 1.00 92.12 92 LYS A N 1
ATOM 693 C CA . LYS A 1 92 ? 11.065 -27.373 21.971 1.00 92.12 92 LYS A CA 1
ATOM 694 C C . LYS A 1 92 ? 9.949 -27.327 23.032 1.00 92.12 92 LYS A C 1
ATOM 696 O O . LYS A 1 92 ? 8.848 -27.786 22.759 1.00 92.12 92 LYS A O 1
ATOM 701 N N . ALA A 1 93 ? 10.253 -26.846 24.236 1.00 91.94 93 ALA A N 1
ATOM 702 C CA . ALA A 1 93 ? 9.331 -26.728 25.364 1.00 91.94 93 ALA A CA 1
ATOM 703 C C . ALA A 1 93 ? 9.333 -25.303 25.954 1.00 91.94 93 ALA A C 1
ATOM 705 O O . ALA A 1 93 ? 8.873 -25.095 27.070 1.00 91.94 93 ALA A O 1
ATOM 706 N N . TRP A 1 94 ? 9.872 -24.319 25.225 1.00 94.62 94 TRP A N 1
ATOM 707 C CA . TRP A 1 94 ? 9.966 -22.924 25.669 1.00 94.62 94 TRP A CA 1
ATOM 708 C C . TRP A 1 94 ? 8.594 -22.233 25.791 1.00 94.62 94 TRP A C 1
ATOM 710 O O . TRP A 1 94 ? 8.475 -21.260 26.522 1.00 94.62 94 TRP A O 1
ATOM 720 N N . LEU A 1 95 ? 7.558 -22.760 25.129 1.00 95.12 95 LEU A N 1
ATOM 721 C CA . LEU A 1 95 ? 6.151 -22.363 25.286 1.00 95.12 95 LEU A CA 1
ATOM 722 C C . LEU A 1 95 ? 5.280 -23.497 25.861 1.00 95.12 95 LEU A C 1
ATOM 724 O O . LEU A 1 95 ? 4.075 -23.534 25.621 1.00 95.12 95 LEU A O 1
ATOM 728 N N . ALA A 1 96 ? 5.867 -24.455 26.587 1.00 93.19 96 ALA A N 1
ATOM 729 C CA . ALA A 1 96 ? 5.103 -25.544 27.190 1.00 93.19 96 ALA A CA 1
ATOM 730 C C . ALA A 1 96 ? 4.092 -25.003 28.219 1.00 93.19 96 ALA A C 1
ATOM 732 O O . ALA A 1 96 ? 4.472 -24.341 29.180 1.00 93.19 96 ALA A O 1
ATOM 733 N N . GLY A 1 97 ? 2.807 -25.299 28.007 1.00 90.12 97 GLY A N 1
ATOM 734 C CA . GLY A 1 97 ? 1.692 -24.782 28.813 1.00 90.12 97 GLY A CA 1
ATOM 735 C C . GLY A 1 97 ? 1.018 -23.530 28.239 1.00 90.12 97 GLY A C 1
ATOM 736 O O . GLY A 1 97 ? -0.129 -23.265 28.589 1.00 90.12 97 GLY A O 1
ATOM 737 N N . VAL A 1 98 ? 1.664 -22.815 27.309 1.00 94.81 98 VAL A N 1
ATOM 738 C CA . VAL A 1 98 ? 1.070 -21.657 26.624 1.00 94.81 98 VAL A CA 1
ATOM 739 C C . VAL A 1 98 ? 0.102 -22.142 25.546 1.00 94.81 98 VAL A C 1
ATOM 741 O O . VAL A 1 98 ? 0.475 -22.914 24.655 1.00 94.81 98 VAL A O 1
ATOM 744 N N . GLN A 1 99 ? -1.139 -21.665 25.592 1.00 95.94 99 GLN A N 1
ATOM 745 C CA . GLN A 1 99 ? -2.141 -21.918 24.560 1.00 95.94 99 GLN A CA 1
ATOM 746 C C . GLN A 1 99 ? -2.161 -20.768 23.552 1.00 95.94 99 GLN A C 1
ATOM 748 O O . GLN A 1 99 ? -2.108 -19.598 23.929 1.00 95.94 99 GLN A O 1
ATOM 753 N N . VAL A 1 100 ? -2.231 -21.082 22.259 1.00 97.31 100 VAL A N 1
ATOM 754 C CA . VAL A 1 100 ? -2.143 -20.090 21.181 1.00 97.31 100 VAL A CA 1
ATOM 755 C C . VAL A 1 100 ? -3.274 -20.223 20.169 1.00 97.31 100 VAL A C 1
ATOM 757 O O . VAL A 1 100 ? -3.615 -21.318 19.728 1.00 97.31 100 VAL A O 1
ATOM 760 N N . ALA A 1 101 ? -3.817 -19.086 19.746 1.00 98.06 101 ALA A N 1
ATOM 761 C CA . ALA A 1 101 ? -4.730 -18.980 18.612 1.00 98.06 101 ALA A CA 1
ATOM 762 C C . ALA A 1 101 ? -4.127 -18.016 17.584 1.00 98.06 101 ALA A C 1
ATOM 764 O O . ALA A 1 101 ? -3.537 -17.007 17.963 1.00 98.06 101 ALA A O 1
ATOM 765 N N . VAL A 1 102 ? -4.245 -18.305 16.283 1.00 98.31 102 VAL A N 1
ATOM 766 C CA . VAL A 1 102 ? -3.635 -17.468 15.231 1.00 98.31 102 VAL A CA 1
ATOM 767 C C . VAL A 1 102 ? -4.655 -17.110 14.153 1.00 98.31 102 VAL A C 1
ATOM 769 O O . VAL A 1 102 ? -5.163 -17.990 13.461 1.00 98.31 102 VAL A O 1
ATOM 772 N N . CYS A 1 103 ? -4.909 -15.817 13.959 1.00 98.19 103 CYS A N 1
ATOM 773 C CA . CYS A 1 103 ? -5.640 -15.291 12.812 1.00 98.19 103 CYS A CA 1
ATOM 774 C C . CYS A 1 103 ? -4.667 -14.622 11.838 1.00 98.19 103 CYS A C 1
ATOM 776 O O . CYS A 1 103 ? -4.056 -13.597 12.144 1.00 98.19 103 CYS A O 1
ATOM 778 N N . GLY A 1 104 ? -4.527 -15.200 10.647 1.00 97.25 104 GLY A N 1
ATOM 779 C CA . GLY A 1 104 ? -3.831 -14.562 9.537 1.00 97.25 104 GLY A CA 1
ATOM 780 C C . GLY A 1 104 ? -4.733 -13.616 8.756 1.00 97.25 104 GLY A C 1
ATOM 781 O O . GLY A 1 104 ? -5.893 -13.944 8.514 1.00 97.25 104 GLY A O 1
ATOM 782 N N . LEU A 1 105 ? -4.185 -12.480 8.324 1.00 95.38 105 LEU A N 1
ATOM 783 C CA . LEU A 1 105 ? -4.776 -11.615 7.303 1.00 95.38 105 LEU A CA 1
ATOM 784 C C . LEU A 1 105 ? -3.867 -11.586 6.064 1.00 95.38 105 LEU A C 1
ATOM 786 O O . LEU A 1 105 ? -2.654 -11.369 6.164 1.00 95.38 105 LEU A O 1
ATOM 790 N N . GLY A 1 106 ? -4.449 -11.785 4.884 1.00 91.38 106 GLY A N 1
ATOM 791 C CA . GLY A 1 106 ? -3.735 -11.784 3.612 1.00 91.38 106 GLY A CA 1
ATOM 792 C C . GLY A 1 106 ? -4.678 -11.707 2.415 1.00 91.38 106 GLY A C 1
ATOM 793 O O . GLY A 1 106 ? -5.874 -11.489 2.565 1.00 91.38 106 GLY A O 1
ATOM 794 N N . ASP A 1 107 ? -4.119 -11.896 1.225 1.00 83.94 107 ASP A N 1
ATOM 795 C CA . ASP A 1 107 ? -4.801 -11.759 -0.064 1.00 83.94 107 ASP A CA 1
ATOM 796 C C . ASP A 1 107 ? -4.356 -12.922 -0.968 1.00 83.94 107 ASP A C 1
ATOM 798 O O . ASP A 1 107 ? -3.153 -13.144 -1.145 1.00 83.94 107 ASP A O 1
ATOM 802 N N . SER A 1 108 ? -5.299 -13.718 -1.481 1.00 85.31 108 SER A N 1
ATOM 803 C CA . SER A 1 108 ? -5.005 -14.931 -2.261 1.00 85.31 108 SER A CA 1
ATOM 804 C C . SER A 1 108 ? -4.542 -14.678 -3.700 1.00 85.31 108 SER A C 1
ATOM 806 O O . SER A 1 108 ? -4.095 -15.615 -4.364 1.00 85.31 108 SER A O 1
ATOM 808 N N . SER A 1 109 ? -4.547 -13.426 -4.172 1.00 71.94 109 SER A N 1
ATOM 809 C CA . SER A 1 109 ? -3.867 -13.036 -5.414 1.00 71.94 109 SER A CA 1
ATOM 810 C C . SER A 1 109 ? -2.336 -13.000 -5.270 1.00 71.94 109 SER A C 1
ATOM 812 O O . SER A 1 109 ? -1.623 -13.053 -6.275 1.00 71.94 109 SER A O 1
ATOM 814 N N . TYR A 1 110 ? -1.815 -12.979 -4.035 1.00 69.88 110 TYR A N 1
ATOM 815 C CA . TYR A 1 110 ? -0.384 -13.066 -3.742 1.00 69.88 110 TYR A CA 1
ATOM 816 C C . TYR A 1 110 ? 0.062 -14.527 -3.583 1.00 69.88 110 TYR A C 1
ATOM 818 O O . TYR A 1 110 ? -0.486 -15.286 -2.782 1.00 69.88 110 TYR A O 1
ATOM 826 N N . ALA A 1 111 ? 1.138 -14.910 -4.279 1.00 73.50 111 ALA A N 1
ATOM 827 C CA . ALA A 1 111 ? 1.656 -16.284 -4.296 1.00 73.50 111 ALA A CA 1
ATOM 828 C C . ALA A 1 111 ? 1.985 -16.850 -2.897 1.00 73.50 111 ALA A C 1
ATOM 830 O O . ALA A 1 111 ? 1.832 -18.047 -2.648 1.00 73.50 111 ALA A O 1
ATOM 831 N N . LYS A 1 112 ? 2.403 -15.991 -1.959 1.00 83.62 112 LYS A N 1
ATOM 832 C CA . LYS A 1 112 ? 2.711 -16.343 -0.564 1.00 83.62 112 LYS A CA 1
ATOM 833 C C . LYS A 1 112 ? 1.545 -16.036 0.396 1.00 83.62 112 LYS A C 1
ATOM 835 O O . LYS A 1 112 ? 1.760 -15.540 1.504 1.00 83.62 112 LYS A O 1
ATOM 840 N N . PHE A 1 113 ? 0.313 -16.355 -0.013 1.00 89.56 113 PHE A N 1
ATOM 841 C CA . PHE A 1 113 ? -0.916 -16.186 0.775 1.00 89.56 113 PHE A CA 1
ATOM 842 C C . PHE A 1 113 ? -0.765 -16.623 2.246 1.00 89.56 113 PHE A C 1
ATOM 844 O O . PHE A 1 113 ? -0.427 -17.777 2.548 1.00 89.56 113 PHE A O 1
ATOM 851 N N . ASN A 1 114 ? -1.026 -15.678 3.160 1.00 94.69 114 ASN A N 1
ATOM 852 C CA . ASN A 1 114 ? -0.946 -15.838 4.617 1.00 94.69 114 ASN A CA 1
ATOM 853 C C . ASN A 1 114 ? 0.365 -16.484 5.133 1.00 94.69 114 ASN A C 1
ATOM 855 O O . ASN A 1 114 ? 0.376 -17.183 6.154 1.00 94.69 114 ASN A O 1
ATOM 859 N N . ALA A 1 115 ? 1.492 -16.278 4.439 1.00 93.88 115 ALA A N 1
ATOM 860 C CA . ALA A 1 115 ? 2.763 -16.913 4.786 1.00 93.88 115 ALA A CA 1
ATOM 861 C C . ALA A 1 115 ? 3.238 -16.597 6.214 1.00 93.88 115 ALA A C 1
ATOM 863 O O . ALA A 1 115 ? 3.815 -17.476 6.854 1.00 93.88 115 ALA A O 1
ATOM 864 N N . VAL A 1 116 ? 2.970 -15.396 6.741 1.00 95.81 116 VAL A N 1
ATOM 865 C CA . VAL A 1 116 ? 3.354 -15.016 8.113 1.00 95.81 116 VAL A CA 1
ATOM 866 C C . VAL A 1 116 ? 2.606 -15.855 9.139 1.00 95.81 116 VAL A C 1
ATOM 868 O O . VAL A 1 116 ? 3.241 -16.551 9.926 1.00 95.81 116 VAL A O 1
ATOM 871 N N . ALA A 1 117 ? 1.272 -15.865 9.086 1.00 96.88 117 ALA A N 1
ATOM 872 C CA . ALA A 1 117 ? 0.429 -16.614 10.016 1.00 96.88 117 ALA A CA 1
ATOM 873 C C . ALA A 1 117 ? 0.737 -18.117 10.000 1.00 96.88 117 ALA A C 1
ATOM 875 O O . ALA A 1 117 ? 0.863 -18.747 11.050 1.00 96.88 117 ALA A O 1
ATOM 876 N N . ARG A 1 118 ? 0.939 -18.684 8.802 1.00 96.00 118 ARG A N 1
ATOM 877 C CA . ARG A 1 118 ? 1.310 -20.096 8.618 1.00 96.00 118 ARG A CA 1
ATOM 878 C C . ARG A 1 118 ? 2.678 -20.424 9.223 1.00 96.00 118 ARG A C 1
ATOM 880 O O . ARG A 1 118 ? 2.821 -21.467 9.854 1.00 96.00 118 ARG A O 1
ATOM 887 N N . ARG A 1 119 ? 3.679 -19.551 9.050 1.00 96.12 119 ARG A N 1
ATOM 888 C CA . ARG A 1 119 ? 5.022 -19.724 9.639 1.00 96.12 119 ARG A CA 1
ATOM 889 C C . ARG A 1 119 ? 5.003 -19.521 11.156 1.00 96.12 119 ARG A C 1
ATOM 891 O O . ARG A 1 119 ? 5.681 -20.264 11.860 1.00 96.12 119 ARG A O 1
ATOM 898 N N . LEU A 1 120 ? 4.225 -18.556 11.647 1.00 96.81 120 LEU A N 1
ATOM 899 C CA . LEU A 1 120 ? 4.088 -18.245 13.068 1.00 96.81 120 LEU A CA 1
ATOM 900 C C . LEU A 1 120 ? 3.432 -19.400 13.831 1.00 96.81 120 LEU A C 1
ATOM 902 O O . LEU A 1 120 ? 4.058 -19.933 14.741 1.00 96.81 120 LEU A O 1
ATOM 906 N N . GLN A 1 121 ? 2.243 -19.853 13.415 1.00 96.50 121 GLN A N 1
ATOM 907 C CA . GLN A 1 121 ? 1.541 -20.983 14.042 1.00 96.50 121 GLN A CA 1
ATOM 908 C C . GLN A 1 121 ? 2.417 -22.248 14.067 1.00 96.50 121 GLN A C 1
ATOM 910 O O . GLN A 1 121 ? 2.618 -22.834 15.129 1.00 96.50 121 GLN A O 1
ATOM 915 N N . ALA A 1 122 ? 3.040 -22.610 12.939 1.00 96.44 122 ALA A N 1
ATOM 916 C CA . ALA A 1 122 ? 3.950 -23.755 12.880 1.00 96.44 122 ALA A CA 1
ATOM 917 C C . ALA A 1 122 ? 5.165 -23.618 13.823 1.00 96.44 122 ALA A C 1
ATOM 919 O O . ALA A 1 122 ? 5.602 -24.609 14.408 1.00 96.44 122 ALA A O 1
ATOM 920 N N . ARG A 1 123 ? 5.713 -22.406 14.000 1.00 96.75 123 ARG A N 1
ATOM 921 C CA . ARG A 1 123 ? 6.860 -22.162 14.889 1.00 96.75 123 ARG A CA 1
ATOM 922 C C . ARG A 1 123 ? 6.472 -22.131 16.370 1.00 96.75 123 ARG A C 1
ATOM 924 O O . ARG A 1 123 ? 7.249 -22.628 17.178 1.00 96.75 123 ARG A O 1
ATOM 931 N N . LEU A 1 124 ? 5.299 -21.605 16.726 1.00 96.94 124 LEU A N 1
ATOM 932 C CA . LEU A 1 124 ? 4.788 -21.623 18.104 1.00 96.94 124 LEU A CA 1
ATOM 933 C C . LEU A 1 124 ? 4.576 -23.068 18.585 1.00 96.94 124 LEU A C 1
ATOM 935 O O . LEU A 1 124 ? 5.092 -23.446 19.635 1.00 96.94 124 LEU A O 1
ATOM 939 N N . VAL A 1 125 ? 3.938 -23.911 17.765 1.00 96.31 125 VAL A N 1
ATOM 940 C CA . VAL A 1 125 ? 3.763 -25.346 18.061 1.00 96.31 125 VAL A CA 1
ATOM 941 C C . VAL A 1 125 ? 5.116 -26.074 18.140 1.00 96.31 125 VAL A C 1
ATOM 943 O O . VAL A 1 125 ? 5.331 -26.890 19.031 1.00 96.31 125 VAL A O 1
ATOM 946 N N . GLN A 1 126 ? 6.091 -25.731 17.286 1.00 96.38 126 GLN A N 1
ATOM 947 C CA . GLN A 1 126 ? 7.457 -26.283 17.366 1.00 96.38 126 GLN A CA 1
ATOM 948 C C . GLN A 1 126 ? 8.201 -25.915 18.672 1.00 96.38 126 GLN A C 1
ATOM 950 O O . GLN A 1 126 ? 9.161 -26.595 19.042 1.00 96.38 126 GLN A O 1
ATOM 955 N N . LEU A 1 127 ? 7.788 -24.839 19.348 1.00 96.69 127 LEU A N 1
ATOM 956 C CA . LEU A 1 127 ? 8.329 -24.372 20.629 1.00 96.69 127 LEU A CA 1
ATOM 957 C C . LEU A 1 127 ? 7.569 -24.935 21.846 1.00 96.69 127 LEU A C 1
ATOM 959 O O . LEU A 1 127 ? 7.956 -24.643 22.976 1.00 96.69 127 LEU A O 1
ATOM 963 N N . GLY A 1 128 ? 6.535 -25.756 21.632 1.00 95.94 128 GLY A N 1
ATOM 964 C CA . GLY A 1 128 ? 5.785 -26.447 22.687 1.00 95.94 128 GLY A CA 1
ATOM 965 C C . GLY A 1 128 ? 4.418 -25.845 23.024 1.00 95.94 128 GLY A C 1
ATOM 966 O O . GLY A 1 128 ? 3.769 -26.346 23.939 1.00 95.94 128 GLY A O 1
ATOM 967 N N . ALA A 1 129 ? 3.975 -24.810 22.301 1.00 96.94 129 ALA A N 1
ATOM 968 C CA . ALA A 1 129 ? 2.650 -24.222 22.495 1.00 96.94 129 ALA A CA 1
ATOM 969 C C . ALA A 1 129 ? 1.528 -25.145 21.985 1.00 96.94 129 ALA A C 1
ATOM 971 O O . ALA A 1 129 ? 1.689 -25.840 20.977 1.00 96.94 129 ALA A O 1
ATOM 972 N N . VAL A 1 130 ? 0.367 -25.098 22.641 1.00 96.44 130 VAL A N 1
ATOM 973 C CA . VAL A 1 130 ? -0.840 -25.850 22.254 1.00 96.44 130 VAL A CA 1
ATOM 974 C C . VAL A 1 130 ? -1.746 -24.961 21.399 1.00 96.44 130 VAL A C 1
ATOM 976 O O . VAL A 1 130 ? -2.035 -23.833 21.783 1.00 96.44 130 VAL A O 1
ATOM 979 N N . GLU A 1 131 ? -2.213 -25.439 20.243 1.00 96.50 131 GLU A N 1
ATOM 980 C CA . GLU A 1 131 ? -3.153 -24.682 19.401 1.00 96.50 131 GLU A CA 1
ATOM 981 C C . GLU A 1 131 ? -4.575 -24.762 19.987 1.00 96.50 131 GLU A C 1
ATOM 983 O O . GLU A 1 131 ? -5.201 -25.818 19.952 1.00 96.50 131 GLU A O 1
ATOM 988 N N . LEU A 1 132 ? -5.068 -23.642 20.530 1.00 96.06 132 LEU A N 1
ATOM 989 C CA . LEU A 1 132 ? -6.387 -23.512 21.167 1.00 96.06 132 LEU A CA 1
ATOM 990 C C . LEU A 1 132 ? -7.527 -23.697 20.157 1.00 96.06 132 LEU A C 1
ATOM 992 O O . LEU A 1 132 ? -8.512 -24.378 20.426 1.00 96.06 132 LEU A O 1
ATOM 996 N N . VAL A 1 133 ? -7.380 -23.088 18.978 1.00 97.06 133 VAL A N 1
ATOM 997 C CA . VAL A 1 133 ? -8.298 -23.232 17.843 1.00 97.06 133 VAL A CA 1
ATOM 998 C C . VAL A 1 133 ? -7.516 -23.232 16.529 1.00 97.06 133 VAL A C 1
ATOM 1000 O O . VAL A 1 133 ? -6.569 -22.450 16.403 1.00 97.06 133 VAL A O 1
ATOM 1003 N N . PRO A 1 134 ? -7.913 -24.044 15.525 1.00 96.56 134 PRO A N 1
ATOM 1004 C CA . PRO A 1 134 ? -7.246 -24.079 14.227 1.00 96.56 134 PRO A CA 1
ATOM 1005 C C . PRO A 1 134 ? -7.142 -22.687 13.598 1.00 96.56 134 PRO A C 1
ATOM 1007 O O . PRO A 1 134 ? -8.151 -21.987 13.487 1.00 96.56 134 PRO A O 1
ATOM 1010 N N . ARG A 1 135 ? -5.936 -22.299 13.167 1.00 96.38 135 ARG A N 1
ATOM 1011 C CA . ARG A 1 135 ? -5.663 -20.963 12.604 1.00 96.38 135 ARG A CA 1
ATOM 1012 C C . ARG A 1 135 ? -6.681 -20.499 11.545 1.00 96.38 135 ARG A C 1
ATOM 1014 O O . ARG A 1 135 ? -7.025 -21.247 10.624 1.00 96.38 135 ARG A O 1
ATOM 1021 N N . ALA A 1 136 ? -7.070 -19.226 11.603 1.00 97.19 136 ALA A N 1
ATOM 1022 C CA . ALA A 1 136 ? -7.773 -18.561 10.507 1.00 97.19 136 ALA A CA 1
ATOM 1023 C C . ALA A 1 136 ? -6.793 -18.060 9.435 1.00 97.19 136 ALA A C 1
ATOM 1025 O O . ALA A 1 136 ? -5.642 -17.724 9.722 1.00 97.19 136 ALA A O 1
ATOM 1026 N N . LEU A 1 137 ? -7.270 -18.002 8.191 1.00 97.12 137 LEU A N 1
ATOM 1027 C CA . LEU A 1 137 ? -6.556 -17.464 7.032 1.00 97.12 137 LEU A CA 1
ATOM 1028 C C . LEU A 1 137 ? -7.511 -16.517 6.290 1.00 97.12 137 LEU A C 1
ATOM 1030 O O . LEU A 1 137 ? -8.156 -16.916 5.324 1.00 97.12 137 LEU A O 1
ATOM 1034 N N . GLY A 1 138 ? -7.646 -15.290 6.791 1.00 94.25 138 GLY A N 1
ATOM 1035 C CA . GLY A 1 138 ? -8.443 -14.237 6.168 1.00 94.25 138 GLY A CA 1
ATOM 1036 C C . GLY A 1 138 ? -7.914 -13.885 4.782 1.00 94.25 138 GLY A C 1
ATOM 1037 O O . GLY A 1 138 ? -6.700 -13.754 4.600 1.00 94.25 138 GLY A O 1
ATOM 1038 N N . ASP A 1 139 ? -8.831 -13.752 3.827 1.00 90.25 139 ASP A N 1
ATOM 1039 C CA . ASP A 1 139 ? -8.553 -13.448 2.426 1.00 90.25 139 ASP A CA 1
ATOM 1040 C C . ASP A 1 139 ? -9.320 -12.198 1.984 1.00 90.25 139 ASP A C 1
ATOM 1042 O O . ASP A 1 139 ? -10.550 -12.195 1.978 1.00 90.25 139 ASP A O 1
ATOM 1046 N N . ASP A 1 140 ? -8.602 -11.147 1.597 1.00 83.38 140 ASP A N 1
ATOM 1047 C CA . ASP A 1 140 ? -9.184 -9.899 1.084 1.00 83.38 140 ASP A CA 1
ATOM 1048 C C . ASP A 1 140 ? -9.884 -10.080 -0.282 1.00 83.38 140 ASP A C 1
ATOM 1050 O O . ASP A 1 140 ? -10.697 -9.247 -0.673 1.00 83.38 140 ASP A O 1
ATOM 1054 N N . GLN A 1 141 ? -9.628 -11.192 -0.989 1.00 77.75 141 GLN A N 1
ATOM 1055 C CA . GLN A 1 141 ? -10.291 -11.557 -2.254 1.00 77.75 141 GLN A CA 1
ATOM 1056 C C . GLN A 1 141 ? -11.607 -12.340 -2.060 1.00 77.75 141 GLN A C 1
ATOM 1058 O O . GLN A 1 141 ? -12.309 -12.637 -3.031 1.00 77.75 141 GLN A O 1
ATOM 1063 N N . HIS A 1 142 ? -11.958 -12.707 -0.825 1.00 80.94 142 HIS A N 1
ATOM 1064 C CA . HIS A 1 142 ? -13.231 -13.360 -0.514 1.00 80.94 142 HIS A CA 1
ATOM 1065 C C . HIS A 1 142 ? -14.398 -12.344 -0.593 1.00 80.94 142 HIS A C 1
ATOM 1067 O O . HIS A 1 142 ? -14.189 -11.181 -0.257 1.00 80.94 142 HIS A O 1
ATOM 1073 N N . PRO A 1 143 ? -15.644 -12.724 -0.959 1.00 73.00 143 PRO A N 1
ATOM 1074 C CA . PRO A 1 143 ? -16.755 -11.763 -1.082 1.00 73.00 143 PRO A CA 1
ATOM 1075 C C . PRO A 1 143 ? -17.091 -10.978 0.197 1.00 73.00 143 PRO A C 1
ATOM 1077 O O . PRO A 1 143 ? -17.518 -9.836 0.121 1.00 73.00 143 PRO A O 1
ATOM 1080 N N . LEU A 1 144 ? -16.858 -11.565 1.377 1.00 72.12 144 LEU A N 1
ATOM 1081 C CA . LEU A 1 144 ? -16.984 -10.881 2.678 1.00 72.12 144 LEU A CA 1
ATOM 1082 C C . LEU A 1 144 ? -15.648 -10.289 3.177 1.00 72.12 144 LEU A C 1
ATOM 1084 O O . LEU A 1 144 ? -15.501 -9.993 4.362 1.00 72.12 144 LEU A O 1
ATOM 1088 N N . GLY A 1 145 ? -14.634 -10.217 2.312 1.00 82.12 145 GLY A N 1
ATOM 1089 C CA . GLY A 1 145 ? -13.235 -10.024 2.685 1.00 82.12 145 GLY A CA 1
ATOM 1090 C C . GLY A 1 145 ? -12.768 -11.035 3.739 1.00 82.12 145 GLY A C 1
ATOM 1091 O O . GLY A 1 145 ? -13.340 -12.124 3.906 1.00 82.12 145 GLY A O 1
ATOM 1092 N N . TYR A 1 146 ? -11.769 -10.629 4.526 1.00 86.88 146 TYR A N 1
ATOM 1093 C CA . TYR A 1 146 ? -11.199 -11.444 5.601 1.00 86.88 146 TYR A CA 1
ATOM 1094 C C . TYR A 1 146 ? -12.216 -11.877 6.678 1.00 86.88 146 TYR A C 1
ATOM 1096 O O . TYR A 1 146 ? -11.992 -12.898 7.336 1.00 86.88 146 TYR A O 1
ATOM 1104 N N . PHE A 1 147 ? -13.362 -11.189 6.814 1.00 85.00 147 PHE A N 1
ATOM 1105 C CA . PHE A 1 147 ? -14.447 -11.581 7.726 1.00 85.00 147 PHE A CA 1
ATOM 1106 C C . PHE A 1 147 ? -14.996 -12.987 7.442 1.00 85.00 147 PHE A C 1
ATOM 1108 O O . PHE A 1 147 ? -15.428 -13.672 8.368 1.00 85.00 147 PHE A O 1
ATOM 1115 N N . GLY A 1 148 ? -14.899 -13.467 6.194 1.00 87.25 148 GLY A N 1
ATOM 1116 C CA . GLY A 1 148 ? -15.310 -14.826 5.818 1.00 87.25 148 GLY A CA 1
ATOM 1117 C C . GLY A 1 148 ? -14.545 -15.948 6.531 1.00 87.25 148 GLY A C 1
ATOM 1118 O O . GLY A 1 148 ? -15.096 -17.030 6.721 1.00 87.25 148 GLY A O 1
ATOM 1119 N N . ALA A 1 149 ? -13.304 -15.694 6.963 1.00 93.56 149 ALA A N 1
ATOM 1120 C CA . ALA A 1 149 ? -12.534 -16.622 7.795 1.00 93.56 149 ALA A CA 1
ATOM 1121 C C . ALA A 1 149 ? -12.484 -16.198 9.272 1.00 93.56 149 ALA A C 1
ATOM 1123 O O . ALA A 1 149 ? -12.385 -17.064 10.139 1.00 93.56 149 ALA A O 1
ATOM 1124 N N . LEU A 1 150 ? -12.550 -14.890 9.555 1.00 93.19 150 LEU A N 1
ATOM 1125 C CA . LEU A 1 150 ? -12.486 -14.344 10.912 1.00 93.19 150 LEU A CA 1
ATOM 1126 C C . LEU A 1 150 ? -13.737 -14.686 11.733 1.00 93.19 150 LEU A C 1
ATOM 1128 O O . LEU A 1 150 ? -13.588 -15.208 12.833 1.00 93.19 150 LEU A O 1
ATOM 1132 N N . ASN A 1 151 ? -14.953 -14.456 11.223 1.00 91.00 151 ASN A N 1
ATOM 1133 C CA . ASN A 1 151 ? -16.169 -14.645 12.028 1.00 91.00 151 ASN A CA 1
ATOM 1134 C C . ASN A 1 151 ? -16.330 -16.113 12.491 1.00 91.00 151 ASN A C 1
ATOM 1136 O O . ASN A 1 151 ? -16.368 -16.336 13.701 1.00 91.00 151 ASN A O 1
ATOM 1140 N N . PRO A 1 152 ? -16.235 -17.139 11.609 1.00 94.25 152 PRO A N 1
ATOM 1141 C CA . PRO A 1 152 ? -16.315 -18.548 12.018 1.00 94.25 152 PRO A CA 1
ATOM 1142 C C . PRO A 1 152 ? -15.092 -19.053 12.807 1.00 94.25 152 PRO A C 1
ATOM 1144 O O . PRO A 1 152 ? -14.986 -20.255 13.081 1.00 94.25 152 PRO A O 1
ATOM 1147 N N . TRP A 1 153 ? -14.119 -18.185 13.089 1.00 97.06 153 TRP A N 1
ATOM 1148 C CA . TRP A 1 153 ? -12.974 -18.438 13.962 1.00 97.06 153 TRP A CA 1
ATOM 1149 C C . TRP A 1 153 ? -13.130 -17.725 15.309 1.00 97.06 153 TRP A C 1
ATOM 1151 O O . TRP A 1 153 ? -12.809 -18.337 16.323 1.00 97.06 153 TRP A O 1
ATOM 1161 N N . LEU A 1 154 ? -13.708 -16.517 15.347 1.00 94.62 154 LEU A N 1
ATOM 1162 C CA . LEU A 1 154 ? -14.124 -15.844 16.583 1.00 94.62 154 LEU A CA 1
ATOM 1163 C C . LEU A 1 154 ? -15.131 -16.705 17.359 1.00 94.62 154 LEU A C 1
ATOM 1165 O O . LEU A 1 154 ? -14.942 -16.915 18.553 1.00 94.62 154 LEU A O 1
ATOM 1169 N N . ASP A 1 155 ? -16.121 -17.295 16.679 1.00 93.50 155 ASP A N 1
ATOM 1170 C CA . ASP A 1 155 ? -17.087 -18.222 17.295 1.00 93.50 155 ASP A CA 1
ATOM 1171 C C . ASP A 1 155 ? -16.386 -19.379 18.033 1.00 93.50 155 ASP A C 1
ATOM 1173 O O . ASP A 1 155 ? -16.729 -19.732 19.162 1.00 93.50 155 ASP A O 1
ATOM 1177 N N . LYS A 1 156 ? -15.357 -19.957 17.397 1.00 96.50 156 LYS A N 1
ATOM 1178 C CA . LYS A 1 156 ? -14.574 -21.074 17.945 1.00 96.50 156 LYS A CA 1
ATOM 1179 C C . LYS A 1 156 ? -13.651 -20.619 19.067 1.00 96.50 156 LYS A C 1
ATOM 1181 O O . LYS A 1 156 ? -13.528 -21.326 20.061 1.00 96.50 156 LYS A O 1
ATOM 1186 N N . LEU A 1 157 ? -13.006 -19.462 18.902 1.00 96.06 157 LEU A N 1
ATOM 1187 C CA . LEU A 1 157 ? -12.130 -18.861 19.904 1.00 96.06 157 LEU A CA 1
ATOM 1188 C C . LEU A 1 157 ? -12.905 -18.648 21.204 1.00 96.06 157 LEU A C 1
ATOM 1190 O O . LEU A 1 157 ? -12.467 -19.111 22.251 1.00 96.06 157 LEU A O 1
ATOM 1194 N N . TRP A 1 158 ? -14.084 -18.025 21.135 1.00 93.50 158 TRP A N 1
ATOM 1195 C CA . TRP A 1 158 ? -14.895 -17.783 22.325 1.00 93.50 158 TRP A CA 1
ATOM 1196 C C . TRP A 1 158 ? -15.483 -19.059 22.916 1.00 93.50 158 TRP A C 1
ATOM 1198 O O . TRP A 1 158 ? -15.507 -19.169 24.136 1.00 93.50 158 TRP A O 1
ATOM 1208 N N . ALA A 1 159 ? -15.866 -20.051 22.106 1.00 93.12 159 ALA A N 1
ATOM 1209 C CA . ALA A 1 159 ? -16.255 -21.359 22.632 1.00 93.12 159 ALA A CA 1
ATOM 1210 C C . ALA A 1 159 ? -15.118 -22.014 23.448 1.00 93.12 159 ALA A C 1
ATOM 1212 O O . ALA A 1 159 ? -15.338 -22.413 24.588 1.00 93.12 159 ALA A O 1
ATOM 1213 N N . ALA A 1 160 ? -13.896 -22.052 22.906 1.00 93.94 160 ALA A N 1
ATOM 1214 C CA . ALA A 1 160 ? -12.745 -22.693 23.549 1.00 93.94 160 ALA A CA 1
ATOM 1215 C C . ALA A 1 160 ? -12.176 -21.900 24.747 1.00 93.94 160 ALA A C 1
ATOM 1217 O O . ALA A 1 160 ? -11.640 -22.493 25.684 1.00 93.94 160 ALA A O 1
ATOM 1218 N N . VAL A 1 161 ? -12.303 -20.566 24.749 1.00 92.00 161 VAL A N 1
ATOM 1219 C CA . VAL A 1 161 ? -11.973 -19.722 25.913 1.00 92.00 161 VAL A CA 1
ATOM 1220 C C . VAL A 1 161 ? -13.013 -19.903 27.023 1.00 92.00 161 VAL A C 1
ATOM 1222 O O . VAL A 1 161 ? -12.635 -20.088 28.176 1.00 92.00 161 VAL A O 1
ATOM 1225 N N . LEU A 1 162 ? -14.313 -19.899 26.702 1.00 89.31 162 LEU A N 1
ATOM 1226 C CA . LEU A 1 162 ? -15.383 -20.032 27.701 1.00 89.31 162 LEU A CA 1
ATOM 1227 C C . LEU A 1 162 ? -15.526 -21.456 28.265 1.00 89.31 162 LEU A C 1
ATOM 1229 O O . LEU A 1 162 ? -16.043 -21.614 29.367 1.00 89.31 162 LEU A O 1
ATOM 1233 N N . GLU A 1 163 ? -15.024 -22.483 27.573 1.00 89.56 163 GLU A N 1
ATOM 1234 C CA . GLU A 1 163 ? -14.869 -23.837 28.130 1.00 89.56 163 GLU A CA 1
ATOM 1235 C C . GLU A 1 163 ? -13.882 -23.863 29.316 1.00 89.56 163 GLU A C 1
ATOM 1237 O O . GLU A 1 163 ? -14.075 -24.608 30.276 1.00 89.56 163 GLU A O 1
ATOM 1242 N N . GLN A 1 164 ? -12.855 -23.006 29.288 1.00 86.88 164 GLN A N 1
ATOM 1243 C CA . GLN A 1 164 ? -11.830 -22.898 30.338 1.00 86.88 164 GLN A CA 1
ATOM 1244 C C . GLN A 1 164 ? -12.134 -21.791 31.358 1.00 86.88 164 GLN A C 1
ATOM 1246 O O . GLN A 1 164 ? -11.730 -21.872 32.521 1.00 86.88 164 GLN A O 1
ATOM 1251 N N . HIS A 1 165 ? -12.840 -20.744 30.930 1.00 85.56 165 HIS A N 1
ATOM 1252 C CA . HIS A 1 165 ? -13.226 -19.580 31.726 1.00 85.56 165 HIS A CA 1
ATOM 1253 C C . HIS A 1 165 ? -14.741 -19.333 31.588 1.00 85.56 165 HIS A C 1
ATOM 1255 O O . HIS A 1 165 ? -15.153 -18.387 30.913 1.00 85.56 165 HIS A O 1
ATOM 1261 N N . PRO A 1 166 ? -15.587 -20.194 32.189 1.00 84.00 166 PRO A N 1
ATOM 1262 C CA . PRO A 1 166 ? -17.036 -20.091 32.064 1.00 84.00 166 PRO A CA 1
ATOM 1263 C C . PRO A 1 166 ? -17.582 -18.804 32.691 1.00 84.00 166 PRO A C 1
ATOM 1265 O O . PRO A 1 166 ? -17.092 -18.321 33.714 1.00 84.00 166 PRO A O 1
ATOM 1268 N N . LEU A 1 167 ? -18.637 -18.270 32.074 1.00 84.88 167 LEU A N 1
ATOM 1269 C CA . LEU A 1 167 ? -19.318 -17.057 32.524 1.00 84.88 167 LEU A CA 1
ATOM 1270 C C . LEU A 1 167 ? -19.980 -17.258 33.904 1.00 84.88 167 LEU A C 1
ATOM 1272 O O . LEU A 1 167 ? -20.454 -18.361 34.195 1.00 84.88 167 LEU A O 1
ATOM 1276 N N . PRO A 1 168 ? -20.092 -16.205 34.739 1.00 83.56 168 PRO A N 1
ATOM 1277 C CA . PRO A 1 168 ? -20.847 -16.271 35.988 1.00 83.56 168 PRO A CA 1
ATOM 1278 C C . PRO A 1 168 ? -22.310 -16.680 35.763 1.00 83.56 168 PRO A C 1
ATOM 1280 O O . PRO A 1 168 ? -22.935 -16.285 34.778 1.00 83.56 168 PRO A O 1
ATOM 1283 N N . THR A 1 169 ? -22.890 -17.438 36.696 1.00 81.38 169 THR A N 1
ATOM 1284 C CA . THR A 1 169 ? -24.282 -17.906 36.603 1.00 81.38 169 THR A CA 1
ATOM 1285 C C . THR A 1 169 ? -25.258 -16.736 36.450 1.00 81.38 169 THR A C 1
ATOM 1287 O O . THR A 1 169 ? -25.374 -15.901 37.343 1.00 81.38 169 THR A O 1
ATOM 1290 N N . GLY A 1 170 ? -25.984 -16.694 35.329 1.00 77.88 170 GLY A N 1
ATOM 1291 C CA . GLY A 1 170 ? -26.930 -15.617 35.009 1.00 77.88 170 GLY A CA 1
ATOM 1292 C C . GLY A 1 170 ? -26.320 -14.401 34.298 1.00 77.88 170 GLY A C 1
ATOM 1293 O O . GLY A 1 170 ? -27.055 -13.470 33.982 1.00 77.88 170 GLY A O 1
ATOM 1294 N N . PHE A 1 171 ? -25.015 -14.400 34.005 1.00 80.88 171 PHE A N 1
ATOM 1295 C CA . PHE A 1 171 ? -24.392 -13.374 33.171 1.00 80.88 171 PHE A CA 1
ATOM 1296 C C . PHE A 1 171 ? -24.875 -13.493 31.717 1.00 80.88 171 PHE A C 1
ATOM 1298 O O . PHE A 1 171 ? -24.779 -14.556 31.102 1.00 80.88 171 PHE A O 1
ATOM 1305 N N . VAL A 1 172 ? -25.369 -12.388 31.156 1.00 78.06 172 VAL A N 1
ATOM 1306 C CA . VAL A 1 172 ? -25.802 -12.293 29.755 1.00 78.06 172 VAL A CA 1
ATOM 1307 C C . VAL A 1 172 ? -24.721 -11.562 28.965 1.00 78.06 172 VAL A C 1
ATOM 1309 O O . VAL A 1 172 ? -24.435 -10.402 29.251 1.00 78.06 172 VAL A O 1
ATOM 1312 N N . VAL A 1 173 ? -24.138 -12.227 27.964 1.00 79.25 173 VAL A N 1
ATOM 1313 C CA . VAL A 1 173 ? -23.170 -11.601 27.047 1.00 79.25 173 VAL A CA 1
ATOM 1314 C C . VAL A 1 173 ? -23.870 -10.494 26.264 1.00 79.25 173 VAL A C 1
ATOM 1316 O O . VAL A 1 173 ? -24.829 -10.749 25.537 1.00 79.25 173 VAL A O 1
ATOM 1319 N N . GLN A 1 174 ? -23.376 -9.266 26.399 1.00 68.44 174 GLN A N 1
ATOM 1320 C CA . GLN A 1 174 ? -23.841 -8.125 25.618 1.00 68.44 174 GLN A CA 1
ATOM 1321 C C . GLN A 1 174 ? -22.930 -7.945 24.401 1.00 68.44 174 GLN A C 1
ATOM 1323 O O . GLN A 1 174 ? -22.027 -7.120 24.413 1.00 68.44 174 GLN A O 1
ATOM 1328 N N . ASP A 1 175 ? -23.181 -8.715 23.339 1.00 64.62 175 ASP A N 1
ATOM 1329 C CA . ASP A 1 175 ? -22.499 -8.553 22.040 1.00 64.62 175 ASP A CA 1
ATOM 1330 C C . ASP A 1 175 ? -22.998 -7.328 21.236 1.00 64.62 175 ASP A C 1
ATOM 1332 O O . ASP A 1 175 ? -22.563 -7.101 20.108 1.00 64.62 175 ASP A O 1
ATOM 1336 N N . MET A 1 176 ? -23.898 -6.513 21.803 1.00 59.00 176 MET A N 1
ATOM 1337 C CA . MET A 1 176 ? -24.202 -5.183 21.266 1.00 59.00 176 MET A CA 1
ATOM 1338 C C . MET A 1 176 ? -23.027 -4.237 21.518 1.00 59.00 176 MET A C 1
ATOM 1340 O O . MET A 1 176 ? -22.394 -4.296 22.573 1.00 59.00 176 MET A O 1
ATOM 1344 N N . LEU A 1 177 ? -22.775 -3.308 20.594 1.00 64.38 177 LEU A N 1
ATOM 1345 C CA . LEU A 1 177 ? -21.790 -2.259 20.828 1.00 64.38 177 LEU A CA 1
ATOM 1346 C C . LEU A 1 177 ? -22.209 -1.372 22.006 1.00 64.38 177 LEU A C 1
ATOM 1348 O O . LEU A 1 177 ? -23.202 -0.650 21.948 1.00 64.38 177 LEU A O 1
ATOM 1352 N N . GLN A 1 178 ? -21.412 -1.417 23.068 1.00 66.31 178 GLN A N 1
ATOM 1353 C CA . GLN A 1 178 ? -21.451 -0.436 24.144 1.00 66.31 178 GLN A CA 1
ATOM 1354 C C . GLN A 1 178 ? -20.723 0.843 23.702 1.00 66.31 178 GLN A C 1
ATOM 1356 O O . GLN A 1 178 ? -19.855 0.810 22.824 1.00 66.31 178 GLN A O 1
ATOM 1361 N N . VAL A 1 179 ? -21.068 1.978 24.320 1.00 64.44 179 VAL A N 1
ATOM 1362 C CA . VAL A 1 179 ? -20.340 3.239 24.122 1.00 64.44 179 VAL A CA 1
ATOM 1363 C C . VAL A 1 179 ? -18.881 3.018 24.515 1.00 64.44 179 VAL A C 1
ATOM 1365 O O . VAL A 1 179 ? -18.603 2.547 25.615 1.00 64.44 179 VAL A O 1
ATOM 1368 N N . LEU A 1 180 ? -17.956 3.334 23.606 1.00 69.00 180 LEU A N 1
ATOM 1369 C CA . LEU A 1 180 ? -16.526 3.198 23.868 1.00 69.00 180 LEU A CA 1
ATOM 1370 C C . LEU A 1 180 ? -16.123 4.094 25.041 1.00 69.00 180 LEU A C 1
ATOM 1372 O O . LEU A 1 180 ? -16.336 5.307 24.993 1.00 69.00 180 LEU A O 1
ATOM 1376 N N . GLU A 1 181 ? -15.483 3.512 26.053 1.00 78.75 181 GLU A N 1
ATOM 1377 C CA . GLU A 1 181 ? -14.744 4.301 27.033 1.00 78.75 181 GLU A CA 1
ATOM 1378 C C . GLU A 1 181 ? -13.573 5.004 26.319 1.00 78.75 181 GLU A C 1
ATOM 1380 O O . GLU A 1 181 ? -12.865 4.372 25.519 1.00 78.75 181 GLU A O 1
ATOM 1385 N N . PRO A 1 182 ? -13.377 6.316 26.542 1.00 84.50 182 PRO A N 1
ATOM 1386 C CA . PRO A 1 182 ? -12.328 7.058 25.867 1.00 84.50 182 PRO A CA 1
ATOM 1387 C C . PRO A 1 182 ? -10.964 6.680 26.440 1.00 84.50 182 PRO A C 1
ATOM 1389 O O . PRO A 1 182 ? -10.717 6.854 27.630 1.00 84.50 182 PRO A O 1
ATOM 1392 N N . LEU A 1 183 ? -10.042 6.246 25.580 1.00 82.75 183 LEU A N 1
ATOM 1393 C CA . LEU A 1 183 ? -8.632 6.044 25.945 1.00 82.75 183 LEU A CA 1
ATOM 1394 C C . LEU A 1 183 ? -7.920 7.367 26.273 1.00 82.75 183 LEU A C 1
ATOM 1396 O O . LEU A 1 183 ? -6.875 7.359 26.922 1.00 82.75 183 LEU A O 1
ATOM 1400 N N . TYR A 1 184 ? -8.489 8.491 25.828 1.00 89.06 184 TYR A N 1
ATOM 1401 C CA . TYR A 1 184 ? -7.920 9.827 25.955 1.00 89.06 184 TYR A CA 1
ATOM 1402 C C . TYR A 1 184 ? -8.836 10.756 26.757 1.00 89.06 184 TYR A C 1
ATOM 1404 O O . TYR A 1 184 ? -9.988 10.971 26.382 1.00 89.06 184 TYR A O 1
ATOM 1412 N N . SER A 1 185 ? -8.292 11.408 27.780 1.00 90.50 185 SER A N 1
ATOM 1413 C CA . SER A 1 185 ? -8.842 12.658 28.296 1.00 90.50 185 SER A CA 1
ATOM 1414 C C . SER A 1 185 ? -8.330 13.806 27.427 1.00 90.50 185 SER A C 1
ATOM 1416 O O . SER A 1 185 ? -7.124 13.921 27.199 1.00 90.50 185 SER A O 1
ATOM 1418 N N . VAL A 1 186 ? -9.238 14.658 26.945 1.00 93.00 186 VAL A N 1
ATOM 1419 C CA . VAL A 1 186 ? -8.906 15.799 26.077 1.00 93.00 186 VAL A CA 1
ATOM 1420 C C . VAL A 1 186 ? -9.403 17.093 26.705 1.00 93.00 186 VAL A C 1
ATOM 1422 O O . VAL A 1 186 ? -10.602 17.265 26.919 1.00 93.00 186 VAL A O 1
ATOM 1425 N N . THR A 1 187 ? -8.472 18.007 26.967 1.00 92.94 187 THR A N 1
ATOM 1426 C CA . THR A 1 187 ? -8.740 19.322 27.563 1.00 92.94 187 THR A CA 1
ATOM 1427 C C . THR A 1 187 ? -8.469 20.407 26.532 1.00 92.94 187 THR A C 1
ATOM 1429 O O . THR A 1 187 ? -7.379 20.448 25.968 1.00 92.94 187 THR A O 1
ATOM 1432 N N . LEU A 1 188 ? -9.447 21.286 26.303 1.00 91.62 188 LEU A N 1
ATOM 1433 C CA . LEU A 1 188 ? -9.316 22.469 25.448 1.00 91.62 188 LEU A CA 1
ATOM 1434 C C . LEU A 1 188 ? -8.804 23.669 26.250 1.00 91.62 188 LEU A C 1
ATOM 1436 O O . LEU A 1 188 ? -9.249 23.906 27.373 1.00 91.62 188 LEU A O 1
ATOM 1440 N N . HIS A 1 189 ? -7.919 24.452 25.638 1.00 91.56 189 HIS A N 1
ATOM 1441 C CA . HIS A 1 189 ? -7.234 25.581 26.264 1.00 91.56 189 HIS A CA 1
ATOM 1442 C C . HIS A 1 189 ? -7.536 26.910 25.579 1.00 91.56 189 HIS A C 1
ATOM 1444 O O . HIS A 1 189 ? -7.640 26.995 24.357 1.00 91.56 189 HIS A O 1
ATOM 1450 N N . ALA A 1 190 ? -7.590 27.985 26.367 1.00 80.25 190 ALA A N 1
ATOM 1451 C CA . ALA A 1 190 ? -7.677 29.341 25.834 1.00 80.25 190 ALA A CA 1
ATOM 1452 C C . ALA A 1 190 ? -6.382 29.730 25.095 1.00 80.25 190 ALA A C 1
ATOM 1454 O O . ALA A 1 190 ? -5.280 29.388 25.531 1.00 80.25 190 ALA A O 1
ATOM 1455 N N . ALA A 1 191 ? -6.495 30.525 24.027 1.00 76.38 191 ALA A N 1
ATOM 1456 C CA . ALA A 1 191 ? -5.380 30.895 23.141 1.00 76.38 191 ALA A CA 1
ATOM 1457 C C . ALA A 1 191 ? -4.226 31.697 23.799 1.00 76.38 191 ALA A C 1
ATOM 1459 O O . ALA A 1 191 ? -3.197 31.923 23.152 1.00 76.38 191 ALA A O 1
ATOM 1460 N N . THR A 1 192 ? -4.402 32.125 25.057 1.00 79.38 192 THR A N 1
ATOM 1461 C CA . THR A 1 192 ? -3.436 32.848 25.909 1.00 79.38 192 THR A CA 1
ATOM 1462 C C . THR A 1 192 ? -2.758 31.974 26.976 1.00 79.38 192 THR A C 1
ATOM 1464 O O . THR A 1 192 ? -1.944 32.490 27.738 1.00 79.38 192 THR A O 1
ATOM 1467 N N . SER A 1 193 ? -3.112 30.689 27.075 1.00 88.06 193 SER A N 1
ATOM 1468 C CA . SER A 1 193 ? -2.531 29.723 28.026 1.00 88.06 193 SER A CA 1
ATOM 1469 C C . SER A 1 193 ? -1.031 29.482 27.798 1.00 88.06 193 SER A C 1
ATOM 1471 O O . SER A 1 193 ? -0.482 29.834 26.748 1.00 88.06 193 SER A O 1
ATOM 1473 N N . GLU A 1 194 ? -0.358 28.863 28.771 1.00 89.62 194 GLU A N 1
ATOM 1474 C CA . GLU A 1 194 ? 1.017 28.384 28.582 1.00 89.62 194 GLU A CA 1
ATOM 1475 C C . GLU A 1 194 ? 1.044 27.239 27.564 1.00 89.62 194 GLU A C 1
ATOM 1477 O O . GLU A 1 194 ? 1.901 27.212 26.683 1.00 89.62 194 GLU A O 1
ATOM 1482 N N . GLU A 1 195 ? 0.045 26.358 27.596 1.00 91.12 195 GLU A N 1
ATOM 1483 C CA . GLU A 1 195 ? -0.154 25.275 26.638 1.00 91.12 195 GLU A CA 1
ATOM 1484 C C . GLU A 1 195 ? -0.306 25.796 25.204 1.00 91.12 195 GLU A C 1
ATOM 1486 O O . GLU A 1 195 ? 0.281 25.237 24.278 1.00 91.12 195 GLU A O 1
ATOM 1491 N N . ALA A 1 196 ? -1.012 26.914 25.002 1.00 87.56 196 ALA A N 1
ATOM 1492 C CA . ALA A 1 196 ? -1.115 27.550 23.690 1.00 87.56 196 ALA A CA 1
ATOM 1493 C C . ALA A 1 196 ? 0.185 28.227 23.231 1.00 87.56 196 ALA A C 1
ATOM 1495 O O . ALA A 1 196 ? 0.390 28.380 22.027 1.00 87.56 196 ALA A O 1
ATOM 1496 N N . GLN A 1 197 ? 1.077 28.613 24.148 1.00 86.88 197 GLN A N 1
ATOM 1497 C CA . GLN A 1 197 ? 2.423 29.081 23.800 1.00 86.88 197 GLN A CA 1
ATOM 1498 C C . GLN A 1 197 ? 3.342 27.901 23.452 1.00 86.88 197 GLN A C 1
ATOM 1500 O O . GLN A 1 197 ? 4.044 27.960 22.446 1.00 86.88 197 GLN A O 1
ATOM 1505 N N . GLN A 1 198 ? 3.273 26.806 24.216 1.00 88.56 198 GLN A N 1
ATOM 1506 C CA . GLN A 1 198 ? 3.995 25.557 23.950 1.00 88.56 198 GLN A CA 1
ATOM 1507 C C . GLN A 1 198 ? 3.595 24.957 22.592 1.00 88.56 198 GLN A C 1
ATOM 1509 O O . GLN A 1 198 ? 4.468 24.661 21.780 1.00 88.56 198 GLN A O 1
ATOM 1514 N N . ALA A 1 199 ? 2.294 24.870 22.292 1.00 88.00 199 ALA A N 1
ATOM 1515 C CA . ALA A 1 199 ? 1.788 24.380 21.008 1.00 88.00 199 ALA A CA 1
ATOM 1516 C C . ALA A 1 199 ? 2.247 25.247 19.818 1.00 88.00 199 ALA A C 1
ATOM 1518 O O . ALA A 1 199 ? 2.611 24.714 18.773 1.00 88.00 199 ALA A O 1
ATOM 1519 N N . LYS A 1 200 ? 2.298 26.580 19.972 1.00 85.25 200 LYS A N 1
ATOM 1520 C CA . LYS A 1 200 ? 2.811 27.505 18.936 1.00 85.25 200 LYS A CA 1
ATOM 1521 C C . LYS A 1 200 ? 4.334 27.448 18.771 1.00 85.25 200 LYS A C 1
ATOM 1523 O O . LYS A 1 200 ? 4.840 27.805 17.710 1.00 85.25 200 LYS A O 1
ATOM 1528 N N . ALA A 1 201 ? 5.056 27.006 19.799 1.00 85.19 201 ALA A N 1
ATOM 1529 C CA . ALA A 1 201 ? 6.498 26.769 19.776 1.00 85.19 201 ALA A CA 1
ATOM 1530 C C . ALA A 1 201 ? 6.873 25.313 19.425 1.00 85.19 201 ALA A C 1
ATOM 1532 O O . ALA A 1 201 ? 8.055 24.969 19.465 1.00 85.19 201 ALA A O 1
ATOM 1533 N N . PHE A 1 202 ? 5.896 24.459 19.096 1.00 85.25 202 PHE A N 1
ATOM 1534 C CA . PHE A 1 202 ? 6.117 23.036 18.861 1.00 85.25 202 PHE A CA 1
ATOM 1535 C C . PHE A 1 202 ? 6.996 22.784 17.625 1.00 85.25 202 PHE A C 1
ATOM 1537 O O . PHE A 1 202 ? 6.685 23.196 16.505 1.00 85.25 202 PHE A O 1
ATOM 1544 N N . ASP A 1 203 ? 8.071 22.028 17.828 1.00 84.00 203 ASP A N 1
ATOM 1545 C CA . ASP A 1 203 ? 9.000 21.568 16.800 1.00 84.00 203 ASP A CA 1
ATOM 1546 C C . ASP A 1 203 ? 8.978 20.028 16.796 1.00 84.00 203 ASP A C 1
ATOM 1548 O O . ASP A 1 203 ? 9.229 19.431 17.845 1.00 84.00 203 ASP A O 1
ATOM 1552 N N . PRO A 1 204 ? 8.716 19.356 15.656 1.00 85.88 204 PRO A N 1
ATOM 1553 C CA . PRO A 1 204 ? 8.730 17.892 15.562 1.00 85.88 204 PRO A CA 1
ATOM 1554 C C . PRO A 1 204 ? 10.001 17.212 16.098 1.00 85.88 204 PRO A C 1
ATOM 1556 O O . PRO A 1 204 ? 9.956 16.045 16.471 1.00 85.88 204 PRO A O 1
ATOM 1559 N N . ARG A 1 205 ? 11.137 17.922 16.165 1.00 80.50 205 ARG A N 1
ATOM 1560 C CA . ARG A 1 205 ? 12.401 17.416 16.735 1.00 80.50 205 ARG A CA 1
ATOM 1561 C C . ARG A 1 205 ? 12.407 17.349 18.262 1.00 80.50 205 ARG A C 1
ATOM 1563 O O . ARG A 1 205 ? 13.321 16.758 18.833 1.00 80.50 205 ARG A O 1
ATOM 1570 N N . HIS A 1 206 ? 11.440 17.985 18.921 1.00 80.06 206 HIS A N 1
ATOM 1571 C CA . HIS A 1 206 ? 11.223 17.935 20.373 1.00 80.06 206 HIS A CA 1
ATOM 1572 C C . HIS A 1 206 ? 9.930 17.198 20.727 1.00 80.06 206 HIS A C 1
ATOM 1574 O O . HIS A 1 206 ? 9.531 17.215 21.889 1.00 80.06 206 HIS A O 1
ATOM 1580 N N . ASP A 1 207 ? 9.294 16.537 19.754 1.00 81.12 207 ASP A N 1
ATOM 1581 C CA . ASP A 1 207 ? 8.184 15.636 20.034 1.00 81.12 207 ASP A CA 1
ATOM 1582 C C . ASP A 1 207 ? 8.675 14.474 20.908 1.00 81.12 207 ASP A C 1
ATOM 1584 O O . ASP A 1 207 ? 9.558 13.704 20.523 1.00 81.12 207 ASP A O 1
ATOM 1588 N N . THR A 1 208 ? 8.109 14.368 22.107 1.00 78.06 208 THR A N 1
ATOM 1589 C CA . THR A 1 208 ? 8.352 13.264 23.041 1.00 78.06 208 THR A CA 1
ATOM 1590 C C . THR A 1 208 ? 7.445 12.064 22.764 1.00 78.06 208 THR A C 1
ATOM 1592 O O . THR A 1 208 ? 7.611 11.016 23.392 1.00 78.06 208 THR A O 1
ATOM 1595 N N . SER A 1 209 ? 6.504 12.191 21.823 1.00 84.25 209 SER A N 1
ATOM 1596 C CA . SER A 1 209 ? 5.675 11.096 21.340 1.00 84.25 209 SER A CA 1
ATOM 1597 C C . SER A 1 209 ? 6.445 10.153 20.407 1.00 84.25 209 SER A C 1
ATOM 1599 O O . SER A 1 209 ? 7.475 10.465 19.809 1.00 84.25 209 SER A O 1
ATOM 1601 N N . THR A 1 210 ? 5.894 8.958 20.244 1.00 82.19 210 THR A N 1
ATOM 1602 C CA . THR A 1 210 ? 6.381 7.927 19.329 1.00 82.19 210 THR A CA 1
ATOM 1603 C C . THR A 1 210 ? 5.992 8.181 17.872 1.00 82.19 210 THR A C 1
ATOM 1605 O O . THR A 1 210 ? 6.457 7.449 17.000 1.00 82.19 210 THR A O 1
ATOM 1608 N N . PHE A 1 211 ? 5.191 9.215 17.574 1.00 86.62 211 PHE A N 1
ATOM 1609 C CA . PHE A 1 211 ? 4.689 9.485 16.225 1.00 86.62 211 PHE A CA 1
ATOM 1610 C C . PHE A 1 211 ? 5.819 9.714 15.214 1.00 86.62 211 PHE A C 1
ATOM 1612 O O . PHE A 1 211 ? 5.826 9.100 14.147 1.00 86.62 211 PHE A O 1
ATOM 1619 N N . TYR A 1 212 ? 6.803 10.547 15.569 1.00 86.06 212 TYR A N 1
ATOM 1620 C CA . TYR A 1 212 ? 7.997 10.764 14.750 1.00 86.06 212 TYR A CA 1
ATOM 1621 C C . TYR A 1 212 ? 9.151 9.805 15.067 1.00 86.06 212 TYR A C 1
ATOM 1623 O O . TYR A 1 212 ? 10.212 9.967 14.473 1.00 86.06 212 TYR A O 1
ATOM 1631 N N . ALA A 1 213 ? 9.007 8.820 15.961 1.00 80.12 213 ALA A N 1
ATOM 1632 C CA . ALA A 1 213 ? 10.147 8.040 16.459 1.00 80.12 213 ALA A CA 1
ATOM 1633 C C . ALA A 1 213 ? 10.953 7.334 15.342 1.00 80.12 213 ALA A C 1
ATOM 1635 O O . ALA A 1 213 ? 10.370 6.835 14.371 1.00 80.12 213 ALA A O 1
ATOM 1636 N N . PRO A 1 214 ? 12.295 7.245 15.470 1.00 74.06 214 PRO A N 1
ATOM 1637 C CA . PRO A 1 214 ? 13.136 6.598 14.471 1.00 74.06 214 PRO A CA 1
ATOM 1638 C C . PRO A 1 214 ? 12.776 5.115 14.319 1.00 74.06 214 PRO A C 1
ATOM 1640 O O . PRO A 1 214 ? 12.847 4.348 15.286 1.00 74.06 214 PRO A O 1
ATOM 1643 N N . PRO A 1 215 ? 12.473 4.644 13.096 1.00 69.31 215 PRO A N 1
ATOM 1644 C CA . PRO A 1 215 ? 12.425 3.217 12.820 1.00 69.31 215 PRO A CA 1
ATOM 1645 C C . PRO A 1 215 ? 13.778 2.577 13.153 1.00 69.31 215 PRO A C 1
ATOM 1647 O O . PRO A 1 215 ? 14.819 3.126 12.797 1.00 69.31 215 PRO A O 1
ATOM 1650 N N . ARG A 1 216 ? 13.801 1.366 13.729 1.00 66.88 216 ARG A N 1
ATOM 1651 C CA . ARG A 1 216 ? 15.060 0.661 14.085 1.00 66.88 216 ARG A CA 1
ATOM 1652 C C . ARG A 1 216 ? 15.971 0.315 12.888 1.00 66.88 216 ARG A C 1
ATOM 1654 O O . ARG A 1 216 ? 17.032 -0.270 13.078 1.00 66.88 216 ARG A O 1
ATOM 1661 N N . THR A 1 217 ? 15.548 0.633 11.665 1.00 68.19 217 THR A N 1
ATOM 1662 C CA . THR A 1 217 ? 16.310 0.513 10.411 1.00 68.19 217 THR A CA 1
ATOM 1663 C C . THR A 1 217 ? 16.813 1.868 9.885 1.00 68.19 217 THR A C 1
ATOM 1665 O O . THR A 1 217 ? 17.185 1.959 8.714 1.00 68.19 217 THR A O 1
ATOM 1668 N N . CYS A 1 218 ? 16.729 2.938 10.681 1.00 77.88 218 CYS A N 1
ATOM 1669 C CA . CYS A 1 218 ? 17.220 4.261 10.310 1.00 77.88 218 CYS A CA 1
ATOM 1670 C C . CYS A 1 218 ? 18.754 4.302 10.342 1.00 77.88 218 CYS A C 1
ATOM 1672 O O . CYS A 1 218 ? 19.380 3.752 11.248 1.00 77.88 218 CYS A O 1
ATOM 1674 N N . VAL A 1 219 ? 19.349 4.966 9.354 1.00 71.25 219 VAL A N 1
ATOM 1675 C CA . VAL A 1 219 ? 20.752 5.386 9.394 1.00 71.25 219 VAL A CA 1
ATOM 1676 C C . VAL A 1 219 ? 20.842 6.572 10.360 1.00 71.25 219 VAL A C 1
ATOM 1678 O O . VAL A 1 219 ? 19.963 7.431 10.319 1.00 71.25 219 VAL A O 1
ATOM 1681 N N . HIS A 1 220 ? 21.863 6.607 11.224 1.00 69.06 220 HIS A N 1
ATOM 1682 C CA . HIS A 1 220 ? 22.076 7.670 12.227 1.00 69.06 220 HIS A CA 1
ATOM 1683 C C . HIS A 1 220 ? 20.831 7.930 13.101 1.00 69.06 220 HIS A C 1
ATOM 1685 O O . HIS A 1 220 ? 20.393 9.062 13.282 1.00 69.06 220 HIS A O 1
ATOM 1691 N N . ALA A 1 221 ? 20.214 6.856 13.612 1.00 69.62 221 ALA A N 1
ATOM 1692 C CA . ALA A 1 221 ? 18.996 6.918 14.434 1.00 69.62 221 ALA A CA 1
ATOM 1693 C C . ALA A 1 221 ? 19.170 7.718 15.747 1.00 69.62 221 ALA A C 1
ATOM 1695 O O . ALA A 1 221 ? 18.189 8.102 16.379 1.00 69.62 221 ALA A O 1
ATOM 1696 N N . ASP A 1 222 ? 20.421 7.939 16.141 1.00 66.62 222 ASP A N 1
ATOM 1697 C CA . ASP A 1 222 ? 20.912 8.740 17.256 1.00 66.62 222 ASP A CA 1
ATOM 1698 C C . ASP A 1 222 ? 20.987 10.253 16.966 1.00 66.62 222 ASP A C 1
ATOM 1700 O O . ASP A 1 222 ? 20.957 11.036 17.912 1.00 66.62 222 ASP A O 1
ATOM 1704 N N . GLU A 1 223 ? 21.001 10.690 15.699 1.00 67.19 223 GLU A N 1
ATOM 1705 C CA . GLU A 1 223 ? 20.946 12.124 15.345 1.00 67.19 223 GLU A CA 1
ATOM 1706 C C . GLU A 1 223 ? 19.553 12.753 15.529 1.00 67.19 223 GLU A C 1
ATOM 1708 O O . GLU A 1 223 ? 19.424 13.978 15.554 1.00 67.19 223 GLU A O 1
ATOM 1713 N N . GLY A 1 224 ? 18.507 11.937 15.682 1.00 73.56 224 GLY A N 1
ATOM 1714 C CA . GLY A 1 224 ? 17.132 12.417 15.794 1.00 73.56 224 GLY A CA 1
ATOM 1715 C C . GLY A 1 224 ? 16.492 12.794 14.451 1.00 73.56 224 GLY A C 1
ATOM 1716 O O . GLY A 1 224 ? 17.055 12.597 13.374 1.00 73.56 224 GLY A O 1
ATOM 1717 N N . LEU A 1 225 ? 15.250 13.278 14.524 1.00 84.75 225 LEU A N 1
ATOM 1718 C CA . LEU A 1 225 ? 14.420 13.581 13.357 1.00 84.75 225 LEU A CA 1
ATOM 1719 C C . LEU A 1 225 ? 15.022 14.741 12.552 1.00 84.75 225 LEU A C 1
ATOM 1721 O O . LEU A 1 225 ? 15.271 15.810 13.103 1.00 84.75 225 LEU A O 1
ATOM 1725 N N . LEU A 1 226 ? 15.190 14.568 11.242 1.00 86.25 226 LEU A N 1
ATOM 1726 C CA . LEU A 1 226 ? 15.733 15.613 10.372 1.00 86.25 226 LEU A CA 1
ATOM 1727 C C . LEU A 1 226 ? 14.599 16.463 9.777 1.00 86.25 226 LEU A C 1
ATOM 1729 O O . LEU A 1 226 ? 13.653 15.919 9.204 1.00 86.25 226 LEU A O 1
ATOM 1733 N N . LEU A 1 227 ? 14.704 17.794 9.839 1.00 89.19 227 LEU A N 1
ATOM 1734 C CA . LEU A 1 227 ? 13.791 18.735 9.174 1.00 89.19 227 LEU A CA 1
ATOM 1735 C C . LEU A 1 227 ? 14.398 19.265 7.869 1.00 89.19 227 LEU A C 1
ATOM 1737 O O . LEU A 1 227 ? 14.852 20.412 7.780 1.00 89.19 227 LEU A O 1
ATOM 1741 N N . ALA A 1 228 ? 14.388 18.415 6.842 1.00 91.31 228 ALA A N 1
ATOM 1742 C CA . ALA A 1 228 ? 15.024 18.699 5.561 1.00 91.31 228 ALA A CA 1
ATOM 1743 C C . ALA A 1 228 ? 14.313 19.818 4.790 1.00 91.31 228 ALA A C 1
ATOM 1745 O O . ALA A 1 228 ? 13.091 19.793 4.628 1.00 91.31 228 ALA A O 1
ATOM 1746 N N . LYS A 1 229 ? 15.076 20.783 4.273 1.00 93.31 229 LYS A N 1
ATOM 1747 C CA . LYS A 1 229 ? 14.549 21.905 3.488 1.00 93.31 229 LYS A C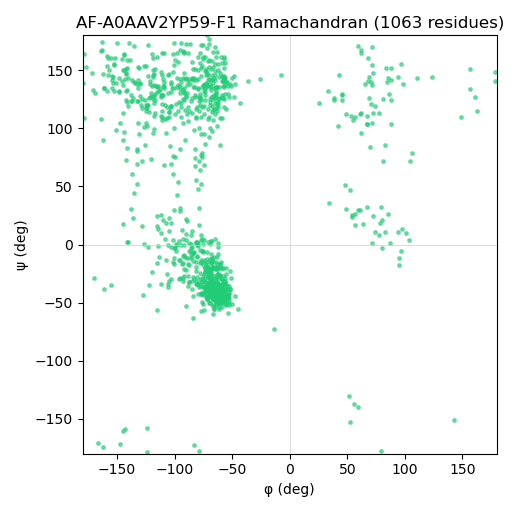A 1
ATOM 1748 C C . LYS A 1 229 ? 14.345 21.485 2.034 1.00 93.31 229 LYS A C 1
ATOM 1750 O O . LYS A 1 229 ? 15.283 21.030 1.389 1.00 93.31 229 LYS A O 1
ATOM 1755 N N . LEU A 1 230 ? 13.147 21.686 1.491 1.00 95.00 230 LEU A N 1
ATOM 1756 C CA . LEU A 1 230 ? 12.887 21.505 0.061 1.00 95.00 230 LEU A CA 1
ATOM 1757 C C . LEU A 1 230 ? 13.573 22.633 -0.725 1.00 95.00 230 LEU A C 1
ATOM 1759 O O . LEU A 1 230 ? 13.230 23.801 -0.549 1.00 95.00 230 LEU A O 1
ATOM 1763 N N . THR A 1 231 ? 14.544 22.291 -1.575 1.00 95.44 231 THR A N 1
ATOM 1764 C CA . THR A 1 231 ? 15.314 23.260 -2.382 1.00 95.44 231 THR A CA 1
ATOM 1765 C C . THR A 1 231 ? 14.909 23.265 -3.851 1.00 95.44 231 THR A C 1
ATOM 1767 O O . THR A 1 231 ? 14.953 24.315 -4.486 1.00 95.44 231 THR A O 1
ATOM 1770 N N . VAL A 1 232 ? 14.475 22.122 -4.393 1.00 96.69 232 VAL A N 1
ATOM 1771 C CA . VAL A 1 232 ? 13.993 21.991 -5.779 1.00 96.69 232 VAL A CA 1
ATOM 1772 C C . VAL A 1 232 ? 12.717 21.159 -5.804 1.00 96.69 232 VAL A C 1
ATOM 1774 O O . VAL A 1 232 ? 12.608 20.151 -5.109 1.00 96.69 232 VAL A O 1
ATOM 1777 N N . ASN A 1 233 ? 11.762 21.572 -6.639 1.00 96.69 233 ASN A N 1
ATOM 1778 C CA . ASN A 1 233 ? 10.536 20.836 -6.937 1.00 96.69 233 ASN A CA 1
ATOM 1779 C C . ASN A 1 233 ? 10.202 20.991 -8.428 1.00 96.69 233 ASN A C 1
ATOM 1781 O O . ASN A 1 233 ? 9.447 21.877 -8.822 1.00 96.69 233 ASN A O 1
ATOM 1785 N N . GLN A 1 234 ? 10.823 20.171 -9.276 1.00 95.81 234 GLN A N 1
ATOM 1786 C CA . GLN A 1 234 ? 10.764 20.316 -10.731 1.00 95.81 234 GLN A CA 1
ATOM 1787 C C . GLN A 1 234 ? 9.969 19.180 -11.374 1.00 95.81 234 GLN A C 1
ATOM 1789 O O . GLN A 1 234 ? 10.280 18.006 -11.182 1.00 95.81 234 GLN A O 1
ATOM 1794 N N . ARG A 1 235 ? 8.994 19.505 -12.228 1.00 95.81 235 ARG A N 1
ATOM 1795 C CA . ARG A 1 235 ? 8.351 18.513 -13.099 1.00 95.81 235 ARG A CA 1
ATOM 1796 C C . ARG A 1 235 ? 9.328 18.026 -14.180 1.00 95.81 235 ARG A C 1
ATOM 1798 O O . ARG A 1 235 ? 9.849 18.828 -14.946 1.00 95.81 235 ARG A O 1
ATOM 1805 N N . ILE A 1 236 ? 9.529 16.709 -14.263 1.00 96.56 236 ILE A N 1
ATOM 1806 C CA . ILE A 1 236 ? 10.437 16.025 -15.213 1.00 96.56 236 ILE A CA 1
ATOM 1807 C C . ILE A 1 236 ? 9.682 15.188 -16.264 1.00 96.56 236 ILE A C 1
ATOM 1809 O O . ILE A 1 236 ? 10.185 14.204 -16.800 1.00 96.56 236 ILE A O 1
ATOM 1813 N N . THR A 1 237 ? 8.438 15.574 -16.531 1.00 97.00 237 THR A N 1
ATOM 1814 C CA . THR A 1 237 ? 7.563 15.047 -17.589 1.00 97.00 237 THR A CA 1
ATOM 1815 C C . THR A 1 237 ? 7.086 16.210 -18.448 1.00 97.00 237 THR A C 1
ATOM 1817 O O . THR A 1 237 ? 7.013 17.340 -17.962 1.00 97.00 237 THR A O 1
ATOM 1820 N N . ALA A 1 238 ? 6.749 15.958 -19.715 1.00 95.50 238 ALA A N 1
ATOM 1821 C CA . ALA A 1 238 ? 6.234 17.011 -20.590 1.00 95.50 238 ALA A CA 1
ATOM 1822 C C . ALA A 1 238 ? 4.971 17.661 -19.990 1.00 95.50 238 ALA A C 1
ATOM 1824 O O . ALA A 1 238 ? 4.138 16.978 -19.393 1.00 95.50 238 ALA A O 1
ATOM 1825 N N . ALA A 1 239 ? 4.824 18.981 -20.142 1.00 93.31 239 ALA A N 1
ATOM 1826 C CA . ALA A 1 239 ? 3.768 19.745 -19.472 1.00 93.31 239 ALA A CA 1
ATOM 1827 C C . ALA A 1 239 ? 2.345 19.283 -19.852 1.00 93.31 239 ALA A C 1
ATOM 1829 O O . ALA A 1 239 ? 1.461 19.244 -18.997 1.00 93.31 239 ALA A O 1
ATOM 1830 N N . ASP A 1 240 ? 2.154 18.859 -21.102 1.00 93.81 240 ASP A N 1
ATOM 1831 C CA . ASP A 1 240 ? 0.907 18.306 -21.641 1.00 93.81 240 ASP A CA 1
ATOM 1832 C C . ASP A 1 240 ? 0.687 16.818 -21.300 1.00 93.81 240 ASP A C 1
ATOM 1834 O O . ASP A 1 240 ? -0.303 16.218 -21.723 1.00 93.81 240 ASP A O 1
ATOM 1838 N N . TRP A 1 241 ? 1.592 16.190 -20.540 1.00 94.62 241 TRP A N 1
ATOM 1839 C CA . TRP A 1 241 ? 1.452 14.788 -20.169 1.00 94.62 241 TRP A CA 1
ATOM 1840 C C . TRP A 1 241 ? 0.480 14.576 -19.008 1.00 94.62 241 TRP A C 1
ATOM 1842 O O . TRP A 1 241 ? 0.449 15.340 -18.046 1.00 94.62 241 TRP A O 1
ATOM 1852 N N . THR A 1 242 ? -0.287 13.486 -19.071 1.00 90.31 242 THR A N 1
ATOM 1853 C CA . THR A 1 242 ? -1.302 13.144 -18.053 1.00 90.31 242 THR A CA 1
ATOM 1854 C C . THR A 1 242 ? -0.711 12.706 -16.716 1.00 90.31 242 THR A C 1
ATOM 1856 O O . THR A 1 242 ? -1.370 12.829 -15.690 1.00 90.31 242 THR A O 1
ATOM 1859 N N . GLN A 1 243 ? 0.517 12.184 -16.712 1.00 93.19 243 GLN A N 1
ATOM 1860 C CA . GLN A 1 243 ? 1.227 11.820 -15.492 1.00 93.19 243 GLN A CA 1
ATOM 1861 C C . GLN A 1 243 ? 2.208 12.943 -15.142 1.00 93.19 243 GLN A C 1
ATOM 1863 O O . GLN A 1 243 ? 3.189 13.144 -15.859 1.00 93.19 243 GLN A O 1
ATOM 1868 N N . ASP A 1 244 ? 1.964 13.652 -14.039 1.00 94.94 244 ASP A N 1
ATOM 1869 C CA . ASP A 1 244 ? 3.000 14.466 -13.396 1.00 94.94 244 ASP A CA 1
ATOM 1870 C C . ASP A 1 244 ? 3.970 13.522 -12.656 1.00 94.94 244 ASP A C 1
ATOM 1872 O O . ASP A 1 244 ? 3.560 12.583 -11.961 1.00 94.94 244 ASP A O 1
ATOM 1876 N N . VAL A 1 245 ? 5.264 13.745 -12.868 1.00 96.75 245 VAL A N 1
ATOM 1877 C CA . VAL A 1 245 ? 6.375 13.123 -12.143 1.00 96.75 245 VAL A CA 1
ATOM 1878 C C . VAL A 1 245 ? 7.382 14.227 -11.891 1.00 96.75 245 VAL A C 1
ATOM 1880 O O . VAL A 1 245 ? 7.774 14.933 -12.828 1.00 96.75 245 VAL A O 1
ATOM 1883 N N . ARG A 1 246 ? 7.800 14.359 -10.635 1.00 96.75 246 ARG A N 1
ATOM 1884 C CA . ARG A 1 246 ? 8.673 15.427 -10.169 1.00 96.75 246 ARG A CA 1
ATOM 1885 C C . ARG A 1 246 ? 9.985 14.896 -9.620 1.00 96.75 246 ARG A C 1
ATOM 1887 O O . ARG A 1 246 ? 10.035 13.851 -8.974 1.00 96.75 246 ARG A O 1
ATOM 1894 N N . HIS A 1 247 ? 11.032 15.658 -9.877 1.00 97.62 247 HIS A N 1
ATOM 1895 C CA . HIS A 1 247 ? 12.305 15.583 -9.197 1.00 97.62 247 HIS A CA 1
ATOM 1896 C C . HIS A 1 247 ? 12.273 16.561 -8.020 1.00 97.62 247 HIS A C 1
ATOM 1898 O O . HIS A 1 247 ? 11.985 17.746 -8.204 1.00 97.62 247 HIS A O 1
ATOM 1904 N N . LEU A 1 248 ? 12.536 16.051 -6.819 1.00 97.44 248 LEU A N 1
ATOM 1905 C CA . LEU A 1 248 ? 12.681 16.855 -5.609 1.00 97.44 248 LEU A CA 1
ATOM 1906 C C . LEU A 1 248 ? 14.145 16.843 -5.165 1.00 97.44 248 LEU A C 1
ATOM 1908 O O . LEU A 1 248 ? 14.782 15.789 -5.229 1.00 97.44 248 LEU A O 1
ATOM 1912 N N . GLU A 1 249 ? 14.637 17.970 -4.658 1.00 96.44 249 GLU A N 1
ATOM 1913 C CA . GLU A 1 249 ? 15.852 18.029 -3.839 1.00 96.44 249 GLU A CA 1
ATOM 1914 C C . GLU A 1 249 ? 15.490 18.445 -2.408 1.00 96.44 249 GLU A C 1
ATOM 1916 O O . GLU A 1 249 ? 14.779 19.434 -2.202 1.00 96.44 249 GLU A O 1
ATOM 1921 N N . LEU A 1 250 ? 16.010 17.705 -1.429 1.00 94.88 250 LEU A N 1
ATOM 1922 C CA . LEU A 1 250 ? 15.910 17.989 -0.000 1.00 94.88 250 LEU A CA 1
ATOM 1923 C C . LEU A 1 250 ? 17.319 18.209 0.573 1.00 94.88 250 LEU A C 1
ATOM 1925 O O . LEU A 1 250 ? 18.169 17.321 0.499 1.00 94.88 250 LEU A O 1
ATOM 1929 N N . ASP A 1 251 ? 17.559 19.379 1.155 1.00 92.31 251 ASP A N 1
ATOM 1930 C CA . ASP A 1 251 ? 18.782 19.731 1.879 1.00 92.31 251 ASP A CA 1
ATOM 1931 C C . ASP A 1 251 ? 18.681 19.275 3.344 1.00 92.31 251 ASP A C 1
ATOM 1933 O O . ASP A 1 251 ? 17.754 19.651 4.067 1.00 92.31 251 ASP A O 1
ATOM 1937 N N . ILE A 1 252 ? 19.646 18.457 3.765 1.00 87.88 252 ILE A N 1
ATOM 1938 C CA . ILE A 1 252 ? 19.771 17.868 5.109 1.00 87.88 252 ILE A CA 1
ATOM 1939 C C . ILE A 1 252 ? 21.011 18.386 5.867 1.00 87.88 252 ILE A C 1
ATOM 1941 O O . ILE A 1 252 ? 21.399 17.827 6.893 1.00 87.88 252 ILE A O 1
ATOM 1945 N N . SER A 1 253 ? 21.648 19.460 5.385 1.00 78.56 253 SER A N 1
ATOM 1946 C CA . SER A 1 253 ? 22.762 20.121 6.085 1.00 78.56 253 SER A CA 1
ATOM 1947 C C . SER A 1 253 ? 22.317 20.871 7.347 1.00 78.56 253 SER A C 1
ATOM 1949 O O . SER A 1 253 ? 23.065 20.946 8.318 1.00 78.56 253 SER A O 1
ATOM 1951 N N . GLY A 1 254 ? 21.092 21.409 7.346 1.00 62.81 254 GLY A N 1
ATOM 1952 C CA . GLY A 1 254 ? 20.614 22.387 8.329 1.00 62.81 254 GLY A CA 1
ATOM 1953 C C . GLY A 1 254 ? 20.234 21.866 9.722 1.00 62.81 254 GLY A C 1
ATOM 1954 O O . GLY A 1 254 ? 19.740 22.662 10.520 1.00 62.81 254 GLY A O 1
ATOM 1955 N N . ASP A 1 255 ? 20.433 20.580 10.025 1.00 58.69 255 ASP A N 1
ATOM 1956 C CA . ASP A 1 255 ? 20.115 19.975 11.331 1.00 58.69 255 ASP A CA 1
ATOM 1957 C C . ASP A 1 255 ? 21.387 19.618 12.122 1.00 58.69 255 ASP A C 1
ATOM 1959 O O . ASP A 1 255 ? 21.753 18.464 12.329 1.00 58.69 255 ASP A O 1
ATOM 1963 N N . ALA A 1 256 ? 22.106 20.651 12.563 1.00 46.84 256 ALA A N 1
ATOM 1964 C CA . ALA A 1 256 ? 23.389 20.535 13.263 1.00 46.84 256 ALA A CA 1
ATOM 1965 C C . ALA A 1 256 ? 23.268 20.154 14.762 1.00 46.84 256 ALA A C 1
ATOM 1967 O O . ALA A 1 256 ? 24.082 20.578 15.579 1.00 46.84 256 ALA A O 1
ATOM 1968 N N . ARG A 1 257 ? 22.247 19.378 15.159 1.00 50.09 257 ARG A N 1
ATOM 1969 C CA . ARG A 1 257 ? 21.959 19.032 16.572 1.00 50.09 257 ARG A CA 1
ATOM 1970 C C . ARG A 1 257 ? 22.655 17.761 17.096 1.00 50.09 257 ARG A C 1
ATOM 1972 O O . ARG A 1 257 ? 22.246 17.232 18.123 1.00 50.09 257 ARG A O 1
ATOM 1979 N N . ALA A 1 258 ? 23.733 17.317 16.448 1.00 45.34 258 ALA A N 1
ATOM 1980 C CA . ALA A 1 258 ? 24.625 16.269 16.970 1.00 45.34 258 ALA A CA 1
ATOM 1981 C C . ALA A 1 258 ? 26.008 16.257 16.293 1.00 45.34 258 ALA A C 1
ATOM 1983 O O . ALA A 1 258 ? 27.023 16.010 16.944 1.00 45.34 258 ALA A O 1
ATOM 1984 N N . ARG A 1 259 ? 26.056 16.509 14.979 1.00 53.78 259 ARG A N 1
ATOM 1985 C CA . ARG A 1 259 ? 27.271 16.326 14.174 1.00 53.78 259 ARG A CA 1
ATOM 1986 C C . ARG A 1 259 ? 28.365 17.373 14.443 1.00 53.78 259 ARG A C 1
ATOM 1988 O O . ARG A 1 259 ? 28.071 18.569 14.449 1.00 53.78 259 ARG A O 1
ATOM 1995 N N . PRO A 1 260 ? 29.646 16.956 14.545 1.00 50.28 260 PRO A N 1
ATOM 1996 C CA . PRO A 1 260 ? 30.786 17.846 14.341 1.00 50.28 260 PRO A CA 1
ATOM 1997 C C . PRO A 1 260 ? 30.671 18.543 12.980 1.00 50.28 2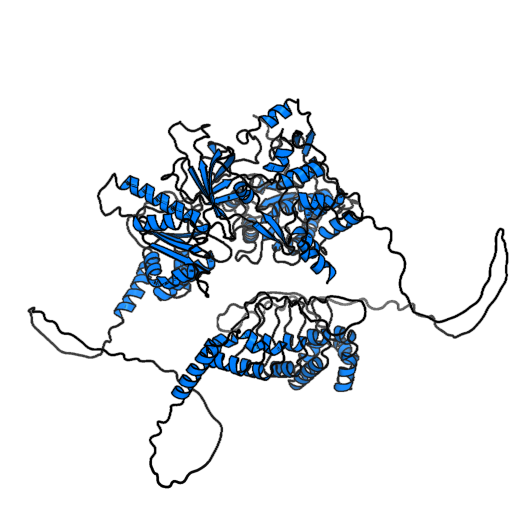60 PRO A C 1
ATOM 1999 O O . PRO A 1 260 ? 30.336 17.900 11.980 1.00 50.28 260 PRO A O 1
ATOM 2002 N N . THR A 1 261 ? 30.955 19.845 12.942 1.00 48.31 261 THR A N 1
ATOM 2003 C CA . THR A 1 261 ? 30.539 20.777 11.873 1.00 48.31 261 THR A CA 1
ATOM 2004 C C . THR A 1 261 ? 31.038 20.463 10.460 1.00 48.31 261 THR A C 1
ATOM 2006 O O . THR A 1 261 ? 30.457 20.967 9.504 1.00 48.31 261 THR A O 1
ATOM 2009 N N . ASP A 1 262 ? 32.051 19.608 10.311 1.00 51.28 262 ASP A N 1
ATOM 2010 C CA . ASP A 1 262 ? 32.627 19.211 9.017 1.00 51.28 262 ASP A CA 1
ATOM 2011 C C . ASP A 1 262 ? 32.100 17.863 8.480 1.00 51.28 262 ASP A C 1
ATOM 2013 O O . ASP A 1 262 ? 32.505 17.412 7.407 1.00 51.28 262 ASP A O 1
ATOM 2017 N N . SER A 1 263 ? 31.200 17.186 9.205 1.00 58.53 263 SER A N 1
ATOM 2018 C CA . SER A 1 263 ? 30.688 15.863 8.817 1.00 58.53 263 SER A CA 1
ATOM 2019 C C . SER A 1 263 ? 29.366 15.936 8.034 1.00 58.53 263 SER A C 1
ATOM 2021 O O . SER A 1 263 ? 28.333 16.402 8.518 1.00 58.53 263 SER A O 1
ATOM 2023 N N . ALA A 1 264 ? 29.386 15.451 6.790 1.00 65.81 264 ALA A N 1
ATOM 2024 C CA . ALA A 1 264 ? 28.182 15.298 5.974 1.00 65.81 264 ALA A CA 1
ATOM 2025 C C . ALA A 1 264 ? 27.431 14.004 6.326 1.00 65.81 264 ALA A C 1
ATOM 2027 O O . ALA A 1 264 ? 28.063 12.966 6.536 1.00 65.81 264 ALA A O 1
ATOM 2028 N N . LEU A 1 265 ? 26.093 14.039 6.335 1.00 74.88 265 LEU A N 1
ATOM 2029 C CA . LEU A 1 265 ? 25.287 12.842 6.589 1.00 74.88 265 LEU A CA 1
ATOM 2030 C C . LEU A 1 265 ? 25.477 11.839 5.441 1.00 74.88 265 LEU A C 1
ATOM 2032 O O . LEU A 1 265 ? 25.113 12.116 4.294 1.00 74.88 265 LEU A O 1
ATOM 2036 N N . GLN A 1 266 ? 26.037 10.667 5.746 1.00 80.31 266 GLN A N 1
ATOM 2037 C CA . GLN A 1 266 ? 26.269 9.626 4.745 1.00 80.31 266 GLN A CA 1
ATOM 2038 C C . GLN A 1 266 ? 25.132 8.605 4.704 1.00 80.31 266 GLN A C 1
ATOM 2040 O O . GLN A 1 266 ? 24.724 8.075 5.738 1.00 80.31 266 GLN A O 1
ATOM 2045 N N . TYR A 1 267 ? 24.677 8.281 3.494 1.00 87.56 267 TYR A N 1
ATOM 2046 C CA . TYR A 1 267 ? 23.745 7.196 3.204 1.00 87.56 267 TYR A CA 1
ATOM 2047 C C . TYR A 1 267 ? 24.163 6.501 1.899 1.00 87.56 267 TYR A C 1
ATOM 2049 O O . TYR A 1 267 ? 24.621 7.139 0.952 1.00 87.56 267 TYR A O 1
ATOM 2057 N N . LYS A 1 268 ? 24.004 5.178 1.831 1.00 88.38 268 LYS A N 1
ATOM 2058 C CA . LYS A 1 268 ? 24.341 4.401 0.628 1.00 88.38 268 LYS A CA 1
ATOM 2059 C C . LYS A 1 268 ? 23.259 4.556 -0.441 1.00 88.38 268 LYS A C 1
ATOM 2061 O O . LYS A 1 268 ? 22.071 4.592 -0.110 1.00 88.38 268 LYS A O 1
ATOM 2066 N N . ALA A 1 269 ? 23.638 4.563 -1.718 1.00 90.31 269 ALA A N 1
ATOM 2067 C CA . ALA A 1 269 ? 22.669 4.389 -2.799 1.00 90.31 269 ALA A CA 1
ATOM 2068 C C . ALA A 1 269 ? 21.802 3.129 -2.591 1.00 90.31 269 ALA A C 1
ATOM 2070 O O . ALA A 1 269 ? 22.296 2.085 -2.172 1.00 90.31 269 ALA A O 1
ATOM 2071 N N . GLY A 1 270 ? 20.498 3.248 -2.859 1.00 86.94 270 GLY A N 1
ATOM 2072 C CA . GLY A 1 270 ? 19.492 2.244 -2.488 1.00 86.94 270 GLY A CA 1
ATOM 2073 C C . GLY A 1 270 ? 18.778 2.512 -1.155 1.00 86.94 270 GLY A C 1
ATOM 2074 O O . GLY A 1 270 ? 17.748 1.889 -0.895 1.00 86.94 270 GLY A O 1
ATOM 2075 N N . ALA A 1 271 ? 19.268 3.454 -0.338 1.00 90.38 271 ALA A N 1
ATOM 2076 C CA . ALA A 1 271 ? 18.572 3.942 0.853 1.00 90.38 271 ALA A CA 1
ATOM 2077 C C . ALA A 1 271 ? 17.195 4.562 0.537 1.00 90.38 271 ALA A C 1
ATOM 2079 O O . ALA A 1 271 ? 16.876 4.925 -0.601 1.00 90.38 271 ALA A O 1
ATOM 2080 N N . ILE A 1 272 ? 16.359 4.660 1.571 1.00 91.75 272 ILE A N 1
ATOM 2081 C CA . ILE A 1 272 ? 14.941 5.010 1.460 1.00 91.75 272 ILE A CA 1
ATOM 2082 C C . ILE A 1 272 ? 14.648 6.235 2.329 1.00 91.75 272 ILE A C 1
ATOM 2084 O O . ILE A 1 272 ? 14.785 6.184 3.550 1.00 91.75 272 ILE A O 1
ATOM 2088 N N . ALA A 1 273 ? 14.183 7.315 1.704 1.00 92.62 273 ALA A N 1
ATOM 2089 C CA . ALA A 1 273 ? 13.624 8.470 2.392 1.00 92.62 273 ALA A CA 1
ATOM 2090 C C . ALA A 1 273 ? 12.231 8.127 2.931 1.00 92.62 273 ALA A C 1
ATOM 2092 O O . ALA A 1 273 ? 11.405 7.553 2.219 1.00 92.62 273 ALA A O 1
ATOM 2093 N N . VAL A 1 274 ? 11.956 8.488 4.178 1.00 91.94 274 VAL A N 1
ATOM 2094 C CA . VAL A 1 274 ? 10.686 8.241 4.866 1.00 91.94 274 VAL A CA 1
ATOM 2095 C C . VAL A 1 274 ? 10.164 9.579 5.369 1.00 91.94 274 VAL A C 1
ATOM 2097 O O . VAL A 1 274 ? 10.705 10.133 6.319 1.00 91.94 274 VAL A O 1
ATOM 2100 N N . LEU A 1 275 ? 9.152 10.108 4.682 1.00 92.75 275 LEU A N 1
ATOM 2101 C CA . LEU A 1 275 ? 8.682 11.488 4.809 1.00 92.75 275 LEU A CA 1
ATOM 2102 C C . LEU A 1 275 ? 7.325 11.548 5.504 1.00 92.75 275 LEU A C 1
ATOM 2104 O O . LEU A 1 275 ? 6.421 10.796 5.132 1.00 92.75 275 LEU A O 1
ATOM 2108 N N . TYR A 1 276 ? 7.149 12.481 6.434 1.00 91.56 276 TYR A N 1
ATOM 2109 C CA . TYR A 1 276 ? 5.840 12.778 7.020 1.00 91.56 276 TYR A CA 1
ATOM 2110 C C . TYR A 1 276 ? 5.120 13.843 6.172 1.00 91.56 276 TYR A C 1
ATOM 2112 O O . TYR A 1 276 ? 5.663 14.932 5.992 1.00 91.56 276 TYR A O 1
ATOM 2120 N N . PRO A 1 277 ? 3.945 13.536 5.588 1.00 90.94 277 PRO A N 1
ATOM 2121 C CA . PRO A 1 277 ? 3.157 14.499 4.823 1.00 90.94 277 PRO A CA 1
ATOM 2122 C C . PRO A 1 277 ? 2.163 15.258 5.708 1.00 90.94 277 PRO A C 1
ATOM 2124 O O . PRO A 1 277 ? 1.909 14.859 6.839 1.00 90.94 277 PRO A O 1
ATOM 2127 N N . GLU A 1 278 ? 1.511 16.269 5.136 1.00 92.00 278 GLU A N 1
ATOM 2128 C CA . GLU A 1 278 ? 0.334 16.919 5.724 1.00 92.00 278 GLU A CA 1
ATOM 2129 C C . GLU A 1 278 ? -0.925 16.616 4.887 1.00 92.00 278 GLU A C 1
ATOM 2131 O O . GLU A 1 278 ? -0.845 16.444 3.665 1.00 92.00 278 GLU A O 1
ATOM 2136 N N . ASN A 1 279 ? -2.093 16.545 5.532 1.00 93.12 279 ASN A N 1
ATOM 2137 C CA . ASN A 1 279 ? -3.400 16.483 4.868 1.00 93.12 279 ASN A CA 1
ATOM 2138 C C . ASN A 1 279 ? -3.722 17.804 4.143 1.00 93.12 279 ASN A C 1
ATOM 2140 O O . ASN A 1 279 ? -3.200 18.864 4.484 1.00 93.12 279 ASN A O 1
ATOM 2144 N N . LEU A 1 280 ? -4.623 17.769 3.152 1.00 90.38 280 LEU A N 1
ATOM 2145 C CA . LEU A 1 280 ? -5.044 18.994 2.457 1.00 90.38 280 LEU A CA 1
ATOM 2146 C C . LEU A 1 280 ? -5.855 19.900 3.394 1.00 90.38 280 LEU A C 1
ATOM 2148 O O . LEU A 1 280 ? -6.786 19.435 4.057 1.00 90.38 280 LEU A O 1
ATOM 2152 N N . ALA A 1 281 ? -5.561 21.202 3.364 1.00 91.38 281 ALA A N 1
ATOM 2153 C CA . ALA A 1 281 ? -6.229 22.216 4.183 1.00 91.38 281 ALA A CA 1
ATOM 2154 C C . ALA A 1 281 ? -7.763 22.214 4.023 1.00 91.38 281 ALA A C 1
ATOM 2156 O O . ALA A 1 281 ? -8.476 22.397 5.002 1.00 91.38 281 ALA A O 1
ATOM 2157 N N . GLU A 1 282 ? -8.280 21.918 2.824 1.00 91.38 282 GLU A N 1
ATOM 2158 C CA . GLU A 1 282 ? -9.719 21.751 2.557 1.00 91.38 282 GLU A CA 1
ATOM 2159 C C . GLU A 1 282 ? -10.354 20.644 3.422 1.00 91.38 282 GLU A C 1
ATOM 2161 O O . GLU A 1 282 ? -11.449 20.809 3.956 1.00 91.38 282 GLU A O 1
ATOM 2166 N N . THR A 1 283 ? -9.655 19.518 3.606 1.00 92.94 283 THR A N 1
ATOM 2167 C CA . THR A 1 283 ? -10.135 18.400 4.435 1.00 92.94 283 THR A CA 1
ATOM 2168 C C . THR A 1 283 ? -10.015 18.710 5.926 1.00 92.94 283 THR A C 1
ATOM 2170 O O . THR A 1 283 ? -10.895 18.338 6.699 1.00 92.94 283 THR A O 1
ATOM 2173 N N . VAL A 1 284 ? -8.956 19.421 6.328 1.00 95.94 284 VAL A N 1
ATOM 2174 C CA . VAL A 1 284 ? -8.783 19.893 7.710 1.00 95.94 284 VAL A CA 1
ATOM 2175 C C . VAL A 1 284 ? -9.892 20.887 8.077 1.00 95.94 284 VAL A C 1
ATOM 2177 O O . VAL A 1 284 ? -10.528 20.729 9.113 1.00 95.94 284 VAL A O 1
ATOM 2180 N N . ALA A 1 285 ? -10.204 21.845 7.198 1.00 95.25 285 ALA A N 1
ATOM 2181 C CA . ALA A 1 285 ? -11.285 22.814 7.388 1.00 95.25 285 ALA A CA 1
ATOM 2182 C C . ALA A 1 285 ? -12.672 22.152 7.486 1.00 95.25 285 ALA A C 1
ATOM 2184 O O . ALA A 1 285 ? -13.476 22.535 8.338 1.00 95.25 285 ALA A O 1
ATOM 2185 N N . ALA A 1 286 ? -12.941 21.125 6.671 1.00 94.38 286 ALA A N 1
ATOM 2186 C CA . ALA A 1 286 ? -14.167 20.335 6.778 1.00 94.38 286 ALA A CA 1
ATOM 2187 C C . ALA A 1 286 ? -14.286 19.633 8.146 1.00 94.38 286 ALA A C 1
ATOM 2189 O O . ALA A 1 286 ? -15.351 19.671 8.762 1.00 94.38 286 ALA A O 1
ATOM 2190 N N . LEU A 1 287 ? -13.195 19.051 8.662 1.00 95.06 287 LEU A N 1
ATOM 2191 C CA . LEU A 1 287 ? -13.215 18.363 9.957 1.00 95.06 287 LEU A CA 1
ATOM 2192 C C . LEU A 1 287 ? -13.291 19.333 11.151 1.00 95.06 287 LEU A C 1
ATOM 2194 O O . LEU A 1 287 ? -14.029 19.057 12.094 1.00 95.06 287 LEU A O 1
ATOM 2198 N N . LEU A 1 288 ? -12.617 20.489 11.088 1.00 95.38 288 LEU A N 1
ATOM 2199 C CA . LEU A 1 288 ? -12.770 21.586 12.060 1.00 95.38 288 LEU A CA 1
ATOM 2200 C C . LEU A 1 288 ? -14.230 22.070 12.127 1.00 95.38 288 LEU A C 1
ATOM 2202 O O . LEU A 1 288 ? -14.795 22.213 13.211 1.00 95.38 288 LEU A O 1
ATOM 2206 N N . THR A 1 289 ? -14.872 22.222 10.963 1.00 95.31 289 THR A N 1
ATOM 2207 C CA . THR A 1 289 ? -16.297 22.583 10.853 1.00 95.31 289 THR A CA 1
ATOM 2208 C C . THR A 1 289 ? -17.209 21.501 11.444 1.00 95.31 289 THR A C 1
ATOM 2210 O O . THR A 1 289 ? -18.187 21.830 12.111 1.00 95.31 289 THR A O 1
ATOM 2213 N N . TYR A 1 290 ? -16.888 20.215 11.254 1.00 95.12 290 TYR A N 1
ATOM 2214 C CA . TYR A 1 290 ? -17.638 19.100 11.847 1.00 95.12 290 TYR A CA 1
ATOM 2215 C C . TYR A 1 290 ? -17.574 19.095 13.385 1.00 95.12 290 TYR A C 1
ATOM 2217 O O . TYR A 1 290 ? -18.614 18.935 14.030 1.00 95.12 290 TYR A O 1
ATOM 2225 N N . VAL A 1 291 ? -16.383 19.296 13.973 1.00 93.50 291 VAL A N 1
ATOM 2226 C CA . VAL A 1 291 ? -16.215 19.321 15.442 1.00 93.50 291 VAL A CA 1
ATOM 2227 C C . VAL A 1 291 ? -16.658 20.637 16.091 1.00 93.50 291 VAL A C 1
ATOM 2229 O O . VAL A 1 291 ? -16.853 20.665 17.301 1.00 93.50 291 VAL A O 1
ATOM 2232 N N . GLY A 1 292 ? -16.837 21.714 15.317 1.00 92.88 292 GLY A N 1
ATOM 2233 C CA . GLY A 1 292 ? -17.302 23.014 15.817 1.00 92.88 292 GLY A CA 1
ATOM 2234 C C . GLY A 1 292 ? -16.223 23.877 16.484 1.00 92.88 292 GLY A C 1
ATOM 2235 O O . GLY A 1 292 ? -16.562 24.778 17.248 1.00 92.88 292 GLY A O 1
ATOM 2236 N N . HIS A 1 293 ? -14.944 23.620 16.195 1.00 91.38 293 HIS A N 1
ATOM 2237 C CA . HIS A 1 293 ? -13.791 24.277 16.824 1.00 91.38 293 HIS A CA 1
ATOM 2238 C C . HIS A 1 293 ? -12.915 25.044 15.825 1.00 91.38 293 HIS A C 1
ATOM 2240 O O . HIS A 1 293 ? -12.969 24.809 14.617 1.00 91.38 293 HIS A O 1
ATOM 2246 N N . GLN A 1 294 ? -12.104 25.975 16.332 1.00 91.00 294 GLN A N 1
ATOM 2247 C CA . GLN A 1 294 ? -11.196 26.784 15.518 1.00 91.00 294 GLN A CA 1
ATOM 2248 C C . GLN A 1 294 ? -9.862 26.072 15.260 1.00 91.00 294 GLN A C 1
ATOM 2250 O O . GLN A 1 294 ? -9.437 25.201 16.015 1.00 91.00 294 GLN A O 1
ATOM 2255 N N . ALA A 1 295 ? -9.170 26.476 14.192 1.00 90.94 295 ALA A N 1
ATOM 2256 C CA . ALA A 1 295 ? -7.849 25.950 13.835 1.00 90.94 295 ALA A CA 1
ATOM 2257 C C . ALA A 1 295 ? -6.800 26.167 14.947 1.00 90.94 295 ALA A C 1
ATOM 2259 O O . ALA A 1 295 ? -6.003 25.271 15.224 1.00 90.94 295 ALA A O 1
ATOM 2260 N N . ASP A 1 296 ? -6.848 27.340 15.588 1.00 91.19 296 ASP A N 1
ATOM 2261 C CA . ASP A 1 296 ? -5.941 27.772 16.659 1.00 91.19 296 ASP A CA 1
ATOM 2262 C C . ASP A 1 296 ? -6.367 27.310 18.069 1.00 91.19 296 ASP A C 1
ATOM 2264 O O . ASP A 1 296 ? -5.682 27.637 19.042 1.00 91.19 296 ASP A O 1
ATOM 2268 N N . ASP A 1 297 ? -7.479 26.573 18.208 1.00 91.94 297 ASP A N 1
ATOM 2269 C CA . ASP A 1 297 ? -7.857 25.962 19.488 1.00 91.94 297 ASP A CA 1
ATOM 2270 C C . ASP A 1 297 ? -6.806 24.900 19.858 1.00 91.94 297 ASP A C 1
ATOM 2272 O O . ASP A 1 297 ? -6.379 24.099 19.020 1.00 91.94 297 ASP A O 1
ATOM 2276 N N . VAL A 1 298 ? -6.367 24.895 21.119 1.00 94.94 298 VAL A N 1
ATOM 2277 C CA . VAL A 1 298 ? -5.270 24.039 21.597 1.00 94.94 298 VAL A CA 1
ATOM 2278 C C . VAL A 1 298 ? -5.802 22.964 22.530 1.00 94.94 298 VAL A C 1
ATOM 2280 O O . VAL A 1 298 ? -6.617 23.243 23.408 1.00 94.94 298 VAL A O 1
ATOM 2283 N N . VAL A 1 299 ? -5.315 21.737 22.349 1.00 93.62 299 VAL A N 1
ATOM 2284 C CA . VAL A 1 299 ? -5.677 20.570 23.154 1.00 93.62 299 VAL A CA 1
ATOM 2285 C C . VAL A 1 299 ? -4.478 19.993 23.896 1.00 93.62 299 VAL A C 1
ATOM 2287 O O . VAL A 1 299 ? -3.406 19.819 23.317 1.00 93.62 299 VAL A O 1
ATOM 2290 N N . SER A 1 300 ? -4.690 19.626 25.160 1.00 93.06 300 SER A N 1
ATOM 2291 C CA . SER A 1 300 ? -3.877 18.604 25.830 1.00 93.06 300 SER A CA 1
ATOM 2292 C C . SER A 1 300 ? -4.561 17.247 25.712 1.00 93.06 300 SER A C 1
ATOM 2294 O O . SER A 1 300 ? -5.781 17.149 25.862 1.00 93.06 300 SER A O 1
ATOM 2296 N N . ILE A 1 301 ? -3.765 16.208 25.471 1.00 91.94 301 ILE A N 1
ATOM 2297 C CA . ILE A 1 301 ? -4.200 14.826 25.258 1.00 91.94 301 ILE A CA 1
ATOM 2298 C C . ILE A 1 301 ? -3.459 13.945 26.270 1.00 91.94 301 ILE A C 1
ATOM 2300 O O . ILE A 1 301 ? -2.236 13.835 26.225 1.00 91.94 301 ILE A O 1
ATOM 2304 N N . LEU A 1 302 ? -4.197 13.330 27.195 1.00 89.38 302 LEU A N 1
ATOM 2305 C CA . LEU A 1 302 ? -3.672 12.480 28.273 1.00 89.38 302 LEU A CA 1
ATOM 2306 C C . LEU A 1 302 ? -4.374 11.118 28.247 1.00 89.38 302 LEU A C 1
ATOM 2308 O O . LEU A 1 302 ? -5.514 11.041 27.797 1.00 89.38 302 LEU A O 1
ATOM 2312 N N . ALA A 1 303 ? -3.743 10.049 28.736 1.00 86.81 303 ALA A N 1
ATOM 2313 C CA . ALA A 1 303 ? -4.419 8.756 28.846 1.00 86.81 303 ALA A CA 1
ATOM 2314 C C . ALA A 1 303 ? -5.410 8.755 30.027 1.00 86.81 303 ALA A C 1
ATOM 2316 O O . ALA A 1 303 ? -5.103 9.262 31.108 1.00 86.81 303 ALA A O 1
ATOM 2317 N N . THR A 1 304 ? -6.606 8.198 29.826 1.00 85.44 304 THR A N 1
ATOM 2318 C CA . THR A 1 304 ? -7.696 8.228 30.826 1.00 85.44 304 THR A CA 1
ATOM 2319 C C . THR A 1 304 ? -7.399 7.386 32.072 1.00 85.44 304 THR A C 1
ATOM 2321 O O . THR A 1 304 ? -7.911 7.677 33.149 1.00 85.44 304 THR A O 1
ATOM 2324 N N . ASP A 1 305 ? -6.538 6.374 31.953 1.00 78.25 305 ASP A N 1
ATOM 2325 C CA . ASP A 1 305 ? -6.057 5.544 33.066 1.00 78.25 305 ASP A CA 1
ATOM 2326 C C . ASP A 1 305 ? -4.938 6.210 33.898 1.00 78.25 305 ASP A C 1
ATOM 2328 O O . ASP A 1 305 ? -4.461 5.634 34.876 1.00 78.25 305 ASP A O 1
ATOM 2332 N N . GLY A 1 306 ? -4.511 7.421 33.521 1.00 78.00 306 GLY A N 1
ATOM 2333 C CA . GLY A 1 306 ? -3.394 8.134 34.140 1.00 78.00 306 GLY A CA 1
ATOM 2334 C C . GLY A 1 306 ? -2.009 7.631 33.717 1.00 78.00 306 GLY A C 1
ATOM 2335 O O . GLY A 1 306 ? -1.008 8.073 34.286 1.00 78.00 306 GLY A O 1
ATOM 2336 N N . SER A 1 307 ? -1.920 6.728 32.734 1.00 75.88 307 SER A N 1
ATOM 2337 C CA . SER A 1 307 ? -0.639 6.312 32.160 1.00 75.88 307 SER A CA 1
ATOM 2338 C C . SER A 1 307 ? -0.000 7.428 31.307 1.00 75.88 307 SER A C 1
ATOM 2340 O O . SER A 1 307 ? -0.683 8.351 30.846 1.00 75.88 307 SER A O 1
ATOM 2342 N N . PRO A 1 308 ? 1.327 7.399 31.082 1.00 73.56 308 PRO A N 1
ATOM 2343 C CA . PRO A 1 308 ? 1.978 8.345 30.181 1.00 73.56 308 PRO A CA 1
ATOM 2344 C C . PRO A 1 308 ? 1.490 8.153 28.739 1.00 73.56 308 PRO A C 1
ATOM 2346 O O . PRO A 1 308 ? 1.722 7.102 28.141 1.00 73.56 308 PRO A O 1
ATOM 2349 N N . GLN A 1 309 ? 0.853 9.174 28.155 1.00 78.25 309 GLN A N 1
ATOM 2350 C CA . GLN A 1 309 ? 0.512 9.131 26.734 1.00 78.25 309 GLN A CA 1
ATOM 2351 C C . GLN A 1 309 ? 1.752 9.400 25.870 1.00 78.25 309 GLN A C 1
ATOM 2353 O O . GLN A 1 309 ? 2.551 10.296 26.148 1.00 78.25 309 GLN A O 1
ATOM 2358 N N . HIS A 1 310 ? 1.906 8.595 24.821 1.00 77.19 310 HIS A N 1
ATOM 2359 C CA . HIS A 1 310 ? 3.086 8.539 23.966 1.00 77.19 310 HIS A CA 1
ATOM 2360 C C . HIS A 1 310 ? 2.757 8.361 22.472 1.00 77.19 310 HIS A C 1
ATOM 2362 O O . HIS A 1 310 ? 3.686 8.236 21.684 1.00 77.19 310 HIS A O 1
ATOM 2368 N N . ASP A 1 311 ? 1.496 8.318 22.031 1.00 80.62 311 ASP A N 1
ATOM 2369 C CA . ASP A 1 311 ? 1.147 8.122 20.607 1.00 80.62 311 ASP A CA 1
ATOM 2370 C C . ASP A 1 311 ? 0.897 9.422 19.813 1.00 80.62 311 ASP A C 1
ATOM 2372 O O . ASP A 1 311 ? 0.833 9.393 18.581 1.00 80.62 311 ASP A O 1
ATOM 2376 N N . LEU A 1 312 ? 0.746 10.544 20.521 1.00 88.50 312 LEU A N 1
ATOM 2377 C CA . LEU A 1 312 ? 0.443 11.878 20.003 1.00 88.50 312 LEU A CA 1
ATOM 2378 C C . LEU A 1 312 ? 1.186 12.950 20.819 1.00 88.50 312 LEU A C 1
ATOM 2380 O O . LEU A 1 312 ? 1.386 12.757 22.022 1.00 88.50 312 LEU A O 1
ATOM 2384 N N . PRO A 1 313 ? 1.545 14.096 20.215 1.00 88.62 313 PRO A N 1
ATOM 2385 C CA . PRO A 1 313 ? 2.064 15.241 20.953 1.00 88.62 313 PRO A CA 1
ATOM 2386 C C . PRO A 1 313 ? 0.965 15.947 21.757 1.00 88.62 313 PRO A C 1
ATOM 2388 O O . PRO A 1 313 ? -0.179 16.083 21.315 1.00 88.62 313 PRO A O 1
ATOM 2391 N N . SER A 1 314 ? 1.340 16.466 22.925 1.00 89.12 314 SER A N 1
ATOM 2392 C CA . SER A 1 314 ? 0.472 17.255 23.800 1.00 89.12 314 SER A CA 1
ATOM 2393 C C . SER A 1 314 ? 1.310 18.289 24.569 1.00 89.12 314 SER A C 1
ATOM 2395 O O . SER A 1 314 ? 2.300 17.887 25.183 1.00 89.12 314 SER A O 1
ATOM 2397 N N . PRO A 1 315 ? 0.924 19.580 24.607 1.00 91.88 315 PRO A N 1
ATOM 2398 C CA . PRO A 1 315 ? -0.219 20.182 23.915 1.00 91.88 315 PRO A CA 1
ATOM 2399 C C . PRO A 1 315 ? 0.037 20.402 22.411 1.00 91.88 315 PRO A C 1
ATOM 2401 O O . PRO A 1 315 ? 1.175 20.596 21.985 1.00 91.88 315 PRO A O 1
ATOM 2404 N N . CYS A 1 316 ? -1.022 20.412 21.598 1.00 92.38 316 CYS A N 1
ATOM 2405 C CA . CYS A 1 316 ? -0.956 20.749 20.168 1.00 92.38 316 CYS A CA 1
ATOM 2406 C C . CYS A 1 316 ? -2.203 21.524 19.694 1.00 92.38 316 CYS A C 1
ATOM 2408 O O . CYS A 1 316 ? -3.222 21.556 20.386 1.00 92.38 316 CYS A O 1
ATOM 2410 N N . THR A 1 317 ? -2.134 22.183 18.529 1.00 93.31 317 THR A N 1
ATOM 2411 C CA . THR A 1 317 ? -3.312 22.835 17.921 1.00 93.31 317 THR A CA 1
ATOM 2412 C C . THR A 1 317 ? -4.229 21.798 17.261 1.00 93.31 317 THR A C 1
ATOM 2414 O O . THR A 1 317 ? -3.760 20.765 16.773 1.00 93.31 317 THR A O 1
ATOM 2417 N N . LEU A 1 318 ? -5.536 22.072 17.180 1.00 93.31 318 LEU A N 1
ATOM 2418 C CA . LEU A 1 318 ? -6.462 21.225 16.419 1.00 93.31 318 LEU A CA 1
ATOM 2419 C C . LEU A 1 318 ? -6.137 21.200 14.922 1.00 93.31 318 LEU A C 1
ATOM 2421 O O . LEU A 1 318 ? -6.316 20.161 14.280 1.00 93.31 318 LEU A O 1
ATOM 2425 N N . TYR A 1 319 ? -5.614 22.301 14.368 1.00 94.38 319 TYR A N 1
ATOM 2426 C CA . TYR A 1 319 ? -5.099 22.294 13.002 1.00 94.38 319 TYR A CA 1
ATOM 2427 C C . TYR A 1 319 ? -3.971 21.272 12.841 1.00 94.38 319 TYR A C 1
ATOM 2429 O O . TYR A 1 319 ? -4.043 20.438 11.944 1.00 94.38 319 TYR A O 1
ATOM 2437 N N . ASP A 1 320 ? -2.960 21.277 13.714 1.00 93.19 320 ASP A N 1
ATOM 2438 C CA . ASP A 1 320 ? -1.840 20.334 13.643 1.00 93.19 320 ASP A CA 1
ATOM 2439 C C . ASP A 1 320 ? -2.295 18.887 13.857 1.00 93.19 320 ASP A C 1
ATOM 2441 O O . ASP A 1 320 ? -1.874 17.999 13.112 1.00 93.19 320 ASP A O 1
ATOM 2445 N N . LEU A 1 321 ? -3.200 18.643 14.811 1.00 94.50 321 LEU A N 1
ATOM 2446 C CA . LEU A 1 321 ? -3.799 17.329 15.066 1.00 94.50 321 LEU A CA 1
ATOM 2447 C C . LEU A 1 321 ? -4.401 16.721 13.789 1.00 94.50 321 LEU A C 1
ATOM 2449 O O . LEU A 1 321 ? -4.108 15.576 13.434 1.00 94.50 321 LEU A O 1
ATOM 2453 N N . PHE A 1 322 ? -5.199 17.503 13.062 1.00 96.19 322 PHE A N 1
ATOM 2454 C CA . PHE A 1 322 ? -5.872 17.061 11.840 1.00 96.19 322 PHE A CA 1
ATOM 2455 C C . PHE A 1 322 ? -4.991 17.153 10.582 1.00 96.19 322 PHE A C 1
ATOM 2457 O O . PHE A 1 322 ? -5.165 16.360 9.656 1.00 96.19 322 PHE A O 1
ATOM 2464 N N . ALA A 1 323 ? -4.024 18.070 10.525 1.00 94.31 323 ALA A N 1
ATOM 2465 C CA . ALA A 1 323 ? -3.120 18.228 9.388 1.00 94.31 323 ALA A CA 1
ATOM 2466 C C . ALA A 1 323 ? -1.981 17.199 9.388 1.00 94.31 323 ALA A C 1
ATOM 2468 O O . ALA A 1 323 ? -1.671 16.655 8.330 1.00 94.31 323 ALA A O 1
ATOM 2469 N N . LYS A 1 324 ? -1.373 16.923 10.549 1.00 92.50 324 LYS A N 1
ATOM 2470 C CA . LYS A 1 324 ? -0.111 16.169 10.675 1.00 92.50 324 LYS A CA 1
ATOM 2471 C C . LYS A 1 324 ? -0.268 14.800 11.331 1.00 92.50 324 LYS A C 1
ATOM 2473 O O . LYS A 1 324 ? 0.454 13.885 10.950 1.00 92.50 324 LYS A O 1
ATOM 2478 N N . TYR A 1 325 ? -1.185 14.635 12.287 1.00 93.38 325 TYR A N 1
ATOM 2479 C CA . TYR A 1 325 ? -1.179 13.457 13.170 1.00 93.38 325 TYR A CA 1
ATOM 2480 C C . TYR A 1 325 ? -2.273 12.418 12.888 1.00 93.38 325 TYR A C 1
ATOM 2482 O O . TYR A 1 325 ? -2.057 11.237 13.162 1.00 93.38 325 TYR A O 1
ATOM 2490 N N . LEU A 1 326 ? -3.412 12.795 12.295 1.00 94.75 326 LEU A N 1
ATOM 2491 C CA . LEU A 1 326 ? -4.517 11.877 11.962 1.00 94.75 326 LEU A CA 1
ATOM 2492 C C . LEU A 1 326 ? -4.660 11.638 10.444 1.00 94.75 326 LEU A C 1
ATOM 2494 O O . LEU A 1 326 ? -4.562 12.563 9.642 1.00 94.75 326 LEU A O 1
ATOM 2498 N N . ASP A 1 327 ? -4.932 10.399 10.019 1.00 94.00 327 ASP A N 1
ATOM 2499 C CA . ASP A 1 327 ? -5.120 10.009 8.607 1.00 94.00 327 ASP A CA 1
ATOM 2500 C C . ASP A 1 327 ? -6.547 10.327 8.121 1.00 94.00 327 ASP A C 1
ATOM 2502 O O . ASP A 1 327 ? -7.275 9.454 7.647 1.00 94.00 327 ASP A O 1
ATOM 2506 N N . ILE A 1 328 ? -6.973 11.591 8.259 1.00 95.25 328 ILE A N 1
ATOM 2507 C CA . ILE A 1 328 ? -8.353 12.040 7.984 1.00 95.25 328 ILE A CA 1
ATOM 2508 C C . ILE A 1 328 ? -8.768 11.850 6.513 1.00 95.25 328 ILE A C 1
ATOM 2510 O O . ILE A 1 328 ? -9.960 11.819 6.206 1.00 95.25 328 ILE A O 1
ATOM 2514 N N . GLN A 1 329 ? -7.788 11.711 5.609 1.00 92.62 329 GLN A N 1
ATOM 2515 C CA . GLN A 1 329 ? -7.966 11.397 4.186 1.00 92.62 329 GLN A CA 1
ATOM 2516 C C . GLN A 1 329 ? -7.937 9.892 3.865 1.00 92.62 329 GLN A C 1
ATOM 2518 O O . GLN A 1 329 ? -8.290 9.504 2.750 1.00 92.62 329 GLN A O 1
ATOM 2523 N N . GLY A 1 330 ? -7.540 9.038 4.812 1.00 90.94 330 GLY A N 1
ATOM 2524 C CA . GLY A 1 330 ? -7.585 7.585 4.662 1.00 90.94 330 GLY A CA 1
ATOM 2525 C C . GLY A 1 330 ? -9.014 7.065 4.476 1.00 90.94 330 GLY A C 1
ATOM 2526 O O . GLY A 1 330 ? -9.980 7.701 4.894 1.00 90.94 330 GLY A O 1
ATOM 2527 N N . THR A 1 331 ? -9.164 5.896 3.845 1.00 91.56 331 THR A N 1
ATOM 2528 C CA . THR A 1 331 ? -10.486 5.282 3.633 1.00 91.56 331 THR A CA 1
ATOM 2529 C C . THR A 1 331 ? -10.986 4.590 4.909 1.00 91.56 331 THR A C 1
ATOM 2531 O O . THR A 1 331 ? -10.286 3.697 5.402 1.00 91.56 331 THR A O 1
ATOM 2534 N N . PRO A 1 332 ? -12.175 4.947 5.440 1.00 92.38 332 PRO A N 1
ATOM 2535 C CA . PRO A 1 332 ? -12.735 4.317 6.630 1.00 92.38 332 PRO A CA 1
ATOM 2536 C C . PRO A 1 332 ? -13.026 2.831 6.463 1.00 92.38 332 PRO A C 1
ATOM 2538 O O . PRO A 1 332 ? -13.356 2.342 5.380 1.00 92.38 332 PRO A O 1
ATOM 2541 N N . ARG A 1 333 ? -12.935 2.113 7.580 1.00 86.88 333 ARG A N 1
ATOM 2542 C CA . ARG A 1 333 ? -13.199 0.674 7.663 1.00 86.88 333 ARG A CA 1
ATOM 2543 C C . ARG A 1 333 ? -14.599 0.389 8.167 1.00 86.88 333 ARG A C 1
ATOM 2545 O O . ARG A 1 333 ? -15.219 1.236 8.798 1.00 86.88 333 ARG A O 1
ATOM 2552 N N . ARG A 1 334 ? -15.039 -0.855 7.982 1.00 86.19 334 ARG A N 1
ATOM 2553 C CA . ARG A 1 334 ? -16.297 -1.391 8.518 1.00 86.19 334 ARG A CA 1
ATOM 2554 C C . ARG A 1 334 ? -16.505 -1.062 10.009 1.00 86.19 334 ARG A C 1
ATOM 2556 O O . ARG A 1 334 ? -17.576 -0.592 10.373 1.00 86.19 334 ARG A O 1
ATOM 2563 N N . SER A 1 335 ? -15.463 -1.209 10.832 1.00 85.62 335 SER A N 1
ATOM 2564 C CA . SER A 1 335 ? -15.476 -0.891 12.270 1.00 85.62 335 SER A CA 1
ATOM 2565 C C . SER A 1 335 ? -15.591 0.606 12.597 1.00 85.62 335 SER A C 1
ATOM 2567 O O . SER A 1 335 ? -15.899 0.959 13.730 1.00 85.62 335 SER A O 1
ATOM 2569 N N . PHE A 1 336 ? -15.363 1.512 11.640 1.00 91.94 336 PHE A N 1
ATOM 2570 C CA . PHE A 1 336 ? -15.634 2.939 11.826 1.00 91.94 336 PHE A CA 1
ATOM 2571 C C . PHE A 1 336 ? -17.139 3.211 11.730 1.00 91.94 336 PHE A C 1
ATOM 2573 O O . PHE A 1 336 ? -17.694 3.800 12.648 1.00 91.94 336 PHE A O 1
ATOM 2580 N N . PHE A 1 337 ? -17.812 2.702 10.689 1.00 93.88 337 PHE A N 1
ATOM 2581 C CA . PHE A 1 337 ? -19.276 2.791 10.543 1.00 93.88 337 PHE A CA 1
ATOM 2582 C C . PHE A 1 337 ? -20.006 2.117 11.715 1.00 93.88 337 PHE A C 1
ATOM 2584 O O . PHE A 1 337 ? -20.922 2.702 12.286 1.00 93.88 337 PHE A O 1
ATOM 2591 N N . GLU A 1 338 ? -19.508 0.947 12.133 1.00 89.38 338 GLU A N 1
ATOM 2592 C CA . GLU A 1 338 ? -19.938 0.214 13.332 1.00 89.38 338 GLU A CA 1
ATOM 2593 C C . GLU A 1 338 ? -19.957 1.132 14.571 1.00 89.38 338 GLU A C 1
ATOM 2595 O O . GLU A 1 338 ? -20.977 1.259 15.244 1.00 89.38 338 GLU A O 1
ATOM 2600 N N . LYS A 1 339 ? -18.853 1.851 14.821 1.00 89.88 339 LYS A N 1
ATOM 2601 C CA . LYS A 1 339 ? -18.706 2.795 15.941 1.00 89.88 339 LYS A CA 1
ATOM 2602 C C . LYS A 1 339 ? -19.512 4.093 15.757 1.00 89.88 339 LYS A C 1
ATOM 2604 O O . LYS A 1 339 ? -19.973 4.639 16.753 1.00 89.88 339 LYS A O 1
ATOM 2609 N N . LEU A 1 340 ? -19.703 4.595 14.529 1.00 94.12 340 LEU A N 1
ATOM 2610 C CA . LEU A 1 340 ? -20.491 5.815 14.269 1.00 94.12 340 LEU A CA 1
ATOM 2611 C C . LEU A 1 340 ? -21.988 5.635 14.563 1.00 94.12 340 LEU A C 1
ATOM 2613 O O . LEU A 1 340 ? -22.622 6.593 15.002 1.00 94.12 340 LEU A O 1
ATOM 2617 N N . SER A 1 341 ? -22.544 4.430 14.376 1.00 93.50 341 SER A N 1
ATOM 2618 C CA . SER A 1 341 ? -23.964 4.130 14.655 1.00 93.50 341 SER A CA 1
ATOM 2619 C C . SER A 1 341 ? -24.398 4.460 16.097 1.00 93.50 341 SER A C 1
ATOM 2621 O O . SER A 1 341 ? -25.562 4.771 16.345 1.00 93.50 341 SER A O 1
ATOM 2623 N N . LEU A 1 342 ? -23.450 4.460 17.042 1.00 91.31 342 LEU A N 1
ATOM 2624 C CA . LEU A 1 342 ? -23.653 4.816 18.451 1.00 91.31 342 LEU A CA 1
ATOM 2625 C C . LEU A 1 342 ? -23.877 6.318 18.687 1.00 91.31 342 LEU A C 1
ATOM 2627 O O . LEU A 1 342 ? -24.399 6.695 19.733 1.00 91.31 342 LEU A O 1
ATOM 2631 N N . PHE A 1 343 ? -23.452 7.163 17.744 1.00 93.69 343 PHE A N 1
ATOM 2632 C CA . PHE A 1 343 ? -23.473 8.626 17.854 1.00 93.69 343 PHE A CA 1
ATOM 2633 C C . PHE A 1 343 ? -24.431 9.289 16.857 1.00 93.69 343 PHE A C 1
ATOM 2635 O O . PHE A 1 343 ? -24.547 10.515 16.864 1.00 93.69 343 PHE A O 1
ATOM 2642 N N . ALA A 1 344 ? -25.096 8.499 16.007 1.00 95.12 344 ALA A N 1
ATOM 2643 C CA . ALA A 1 344 ? -26.188 8.943 15.150 1.00 95.12 344 ALA A CA 1
ATOM 2644 C C . ALA A 1 344 ? -27.399 9.341 16.006 1.00 95.12 344 ALA A C 1
ATOM 2646 O O . ALA A 1 344 ? -27.840 8.578 16.867 1.00 95.12 344 ALA A O 1
ATOM 2647 N N . SER A 1 345 ? -27.918 10.546 15.772 1.00 96.25 345 SER A N 1
ATOM 2648 C CA . SER A 1 345 ? -29.133 11.047 16.430 1.00 96.25 345 SER A CA 1
ATOM 2649 C C . SER A 1 345 ? -30.378 10.932 15.546 1.00 96.25 345 SER A C 1
ATOM 2651 O O . SER A 1 345 ? -31.492 10.956 16.067 1.00 96.25 345 SER A O 1
ATOM 2653 N N . ASP A 1 346 ? -30.190 10.747 14.237 1.00 97.25 346 ASP A N 1
ATOM 2654 C CA . ASP A 1 346 ? -31.234 10.345 13.300 1.00 97.25 346 ASP A CA 1
ATOM 2655 C C . ASP A 1 346 ? -31.278 8.814 13.133 1.00 97.25 346 ASP A C 1
ATOM 2657 O O . ASP A 1 346 ? -30.246 8.135 13.145 1.00 97.25 346 ASP A O 1
ATOM 2661 N N . GLN A 1 347 ? -32.487 8.267 12.980 1.00 95.94 347 GLN A N 1
ATOM 2662 C CA . GLN A 1 347 ? -32.714 6.823 12.907 1.00 95.94 347 GLN A CA 1
ATOM 2663 C C . GLN A 1 347 ? -32.403 6.243 11.516 1.00 95.94 347 GLN A C 1
ATOM 2665 O O . GLN A 1 347 ? -31.904 5.121 11.444 1.00 95.94 347 GLN A O 1
ATOM 2670 N N . GLU A 1 348 ? -32.628 6.984 10.424 1.00 96.25 348 GLU A N 1
ATOM 2671 C CA . GLU A 1 348 ? -32.286 6.526 9.069 1.00 96.25 348 GLU A CA 1
ATOM 2672 C C . GLU A 1 348 ? -30.762 6.529 8.868 1.00 96.25 348 GLU A C 1
ATOM 2674 O O . GLU A 1 348 ? -30.201 5.558 8.355 1.00 96.25 348 GLU A O 1
ATOM 2679 N N . GLU A 1 349 ? -30.064 7.571 9.343 1.00 96.56 349 GLU A N 1
ATOM 2680 C CA . GLU A 1 349 ? -28.595 7.587 9.386 1.00 96.56 349 GLU A CA 1
ATOM 2681 C C . GLU A 1 349 ? -28.049 6.416 10.215 1.00 96.56 349 GLU A C 1
ATOM 2683 O O . GLU A 1 349 ? -27.121 5.729 9.776 1.00 96.56 349 GLU A O 1
ATOM 2688 N N . LYS A 1 350 ? -28.637 6.149 11.389 1.00 95.00 350 LYS A N 1
ATOM 2689 C CA . LYS A 1 350 ? -28.227 5.039 12.255 1.00 95.00 350 LYS A CA 1
ATOM 2690 C C . LYS A 1 350 ? -28.387 3.682 11.574 1.00 95.00 350 LYS A C 1
ATOM 2692 O O . LYS A 1 350 ? -27.410 2.938 11.483 1.00 95.00 350 LYS A O 1
ATOM 2697 N N . GLU A 1 351 ? -29.579 3.374 11.064 1.00 94.69 351 GLU A N 1
ATOM 2698 C CA . GLU A 1 351 ? -29.850 2.118 10.352 1.00 94.69 351 GLU A CA 1
ATOM 2699 C C . GLU A 1 351 ? -28.921 1.957 9.141 1.00 94.69 351 GLU A C 1
ATOM 2701 O O . GLU A 1 351 ? -28.449 0.854 8.859 1.00 94.69 351 GLU A O 1
ATOM 2706 N N . LYS A 1 352 ? -28.560 3.058 8.466 1.00 95.12 352 LYS A N 1
ATOM 2707 C CA . LYS A 1 352 ? -27.621 3.021 7.340 1.00 95.12 352 LYS A CA 1
ATOM 2708 C C . LYS A 1 352 ? -26.177 2.731 7.754 1.00 95.12 352 LYS A C 1
ATOM 2710 O O . LYS A 1 352 ? -25.456 2.059 7.014 1.00 95.12 352 LYS A O 1
ATOM 2715 N N . LEU A 1 353 ? -25.745 3.203 8.922 1.00 95.38 353 LEU A N 1
ATOM 2716 C CA . LEU A 1 353 ? -24.432 2.897 9.504 1.00 95.38 353 LEU A CA 1
ATOM 2717 C C . LEU A 1 353 ? -24.357 1.449 10.015 1.00 95.38 353 LEU A C 1
ATOM 2719 O O . LEU A 1 353 ? -23.325 0.790 9.852 1.00 95.38 353 LEU A O 1
ATOM 2723 N N . GLU A 1 354 ? -25.456 0.927 10.561 1.00 92.38 354 GLU A N 1
ATOM 2724 C CA . GLU A 1 354 ? -25.608 -0.485 10.931 1.00 92.38 354 GLU A CA 1
ATOM 2725 C C . GLU A 1 354 ? -25.612 -1.389 9.681 1.00 92.38 354 GLU A C 1
ATOM 2727 O O . GLU A 1 354 ? -24.881 -2.377 9.636 1.00 92.38 354 GLU A O 1
ATOM 2732 N N . GLU A 1 355 ? -26.304 -1.012 8.598 1.00 91.94 355 GLU A N 1
ATOM 2733 C CA . GLU A 1 355 ? -26.239 -1.716 7.308 1.00 91.94 355 GLU A CA 1
ATOM 2734 C C . GLU A 1 355 ? -24.807 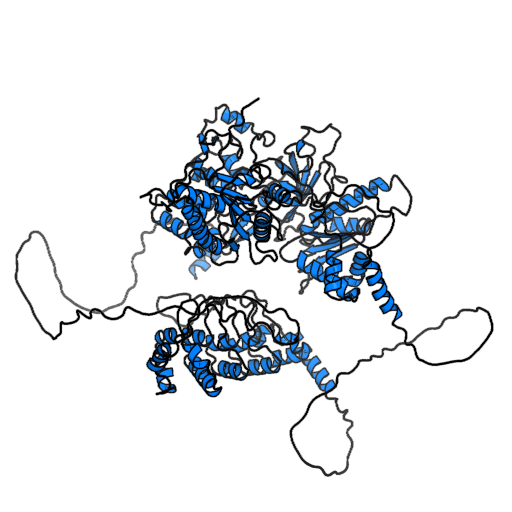-1.722 6.738 1.00 91.94 355 GLU A C 1
ATOM 2736 O O . GLU A 1 355 ? -24.278 -2.790 6.421 1.00 91.94 355 GLU A O 1
ATOM 2741 N N . LEU A 1 356 ? -24.135 -0.564 6.682 1.00 90.88 356 LEU A N 1
ATOM 2742 C CA . LEU A 1 356 ? -22.738 -0.419 6.233 1.00 90.88 356 LEU A CA 1
ATOM 2743 C C . LEU A 1 356 ? -21.725 -1.201 7.088 1.00 90.88 356 LEU A C 1
ATOM 2745 O O . LEU A 1 356 ? -20.610 -1.467 6.630 1.00 90.88 356 LEU A O 1
ATOM 2749 N N . SER A 1 357 ? -22.087 -1.566 8.321 1.00 87.88 357 SER A N 1
ATOM 2750 C CA . SER A 1 357 ? -21.271 -2.386 9.223 1.00 87.88 357 SER A CA 1
ATOM 2751 C C . SER A 1 357 ? -21.758 -3.835 9.373 1.00 87.88 357 SER A C 1
ATOM 2753 O O . SER A 1 357 ? -21.086 -4.646 10.021 1.00 87.88 357 SER A O 1
ATOM 2755 N N . SER A 1 358 ? -22.846 -4.212 8.699 1.00 83.44 358 SER A N 1
ATOM 2756 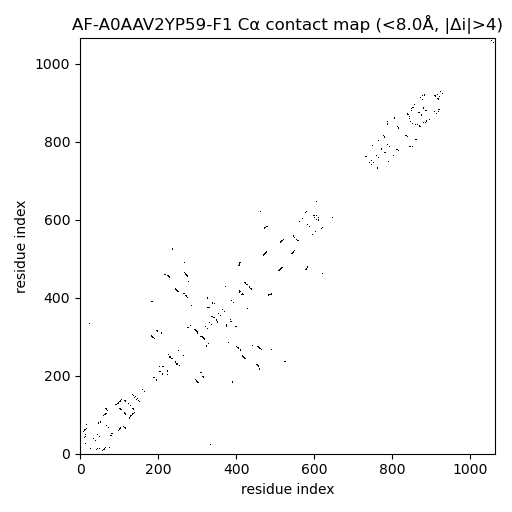C CA . SER A 1 358 ? -23.382 -5.577 8.641 1.00 83.44 358 SER A CA 1
ATOM 2757 C C . SER A 1 358 ? -22.591 -6.498 7.693 1.00 83.44 358 SER A C 1
ATOM 2759 O O . SER A 1 358 ? -21.670 -6.076 6.990 1.00 83.44 358 SER A O 1
ATOM 2761 N N . ALA A 1 359 ? -22.901 -7.801 7.704 1.00 75.50 359 ALA A N 1
ATOM 2762 C CA . ALA A 1 359 ? -22.322 -8.755 6.752 1.00 75.50 359 ALA A CA 1
ATOM 2763 C C . ALA A 1 359 ? -23.024 -8.723 5.382 1.00 75.50 359 ALA A C 1
ATOM 2765 O O . ALA A 1 359 ? -22.385 -9.008 4.373 1.00 75.50 359 ALA A O 1
ATOM 2766 N N . ASP A 1 360 ? -24.304 -8.350 5.351 1.00 77.00 360 ASP A N 1
ATOM 2767 C CA . ASP A 1 360 ? -25.111 -8.285 4.130 1.00 77.00 360 ASP A CA 1
ATOM 2768 C C . ASP A 1 360 ? -24.842 -6.988 3.343 1.00 77.00 360 ASP A C 1
ATOM 2770 O O . ASP A 1 360 ? -24.779 -6.998 2.115 1.00 77.00 360 ASP A O 1
ATOM 2774 N N . GLY A 1 361 ? -24.566 -5.883 4.042 1.00 82.75 361 GLY A N 1
ATOM 2775 C CA . GLY A 1 361 ? -24.198 -4.585 3.468 1.00 82.75 361 GLY A CA 1
ATOM 2776 C C . GLY A 1 361 ? -22.740 -4.454 3.005 1.00 82.75 361 GLY A C 1
ATOM 2777 O O . GLY A 1 361 ? -22.270 -3.337 2.795 1.00 82.75 361 GLY A O 1
ATOM 2778 N N . VAL A 1 362 ? -21.996 -5.554 2.824 1.00 80.50 362 VAL A N 1
ATOM 2779 C CA . VAL A 1 362 ? -20.595 -5.500 2.350 1.00 80.50 362 VAL A CA 1
ATOM 2780 C C . VAL A 1 362 ? -20.491 -4.923 0.932 1.00 80.50 362 VAL A C 1
ATOM 2782 O O . VAL A 1 362 ? -19.616 -4.091 0.685 1.00 80.50 362 VAL A O 1
ATOM 2785 N N . ASP A 1 363 ? -21.411 -5.276 0.027 1.00 82.88 363 ASP A N 1
ATOM 2786 C CA . ASP A 1 363 ? -21.474 -4.693 -1.326 1.00 82.88 363 ASP A CA 1
ATOM 2787 C C . ASP A 1 363 ? -21.783 -3.182 -1.274 1.00 82.88 363 ASP A C 1
ATOM 2789 O O . ASP A 1 363 ? -21.183 -2.389 -2.004 1.00 82.88 363 ASP A O 1
ATOM 2793 N N . LEU A 1 364 ? -22.665 -2.761 -0.357 1.00 88.69 364 LEU A N 1
ATOM 2794 C CA . LEU A 1 364 ? -22.980 -1.350 -0.119 1.00 88.69 364 LEU A CA 1
ATOM 2795 C C . LEU A 1 364 ? -21.753 -0.590 0.405 1.00 88.69 364 LEU A C 1
ATOM 2797 O O . LEU A 1 364 ? -21.426 0.469 -0.123 1.00 88.69 364 LEU A O 1
ATOM 2801 N N . LEU A 1 365 ? -21.051 -1.128 1.408 1.00 88.56 365 LEU A N 1
ATOM 2802 C CA . LEU A 1 365 ? -19.813 -0.548 1.938 1.00 88.56 365 LEU A CA 1
ATOM 2803 C C . LEU A 1 365 ? -18.732 -0.445 0.852 1.00 88.56 365 LEU A C 1
ATOM 2805 O O . LEU A 1 365 ? -17.994 0.548 0.797 1.00 88.56 365 LEU A O 1
ATOM 2809 N N . TYR A 1 366 ? -18.653 -1.445 -0.029 1.00 86.81 366 TYR A N 1
ATOM 2810 C CA . TYR A 1 366 ? -17.742 -1.423 -1.162 1.00 86.81 366 TYR A CA 1
ATOM 2811 C C . TYR A 1 366 ? -18.054 -0.259 -2.108 1.00 86.81 366 TYR A C 1
ATOM 2813 O O . TYR A 1 366 ? -17.176 0.575 -2.337 1.00 86.81 366 TYR A O 1
ATOM 2821 N N . ASP A 1 367 ? -19.287 -0.150 -2.606 1.00 87.94 367 ASP A N 1
ATOM 2822 C CA . ASP A 1 367 ? -19.662 0.889 -3.573 1.00 87.94 367 ASP A CA 1
ATOM 2823 C C . ASP A 1 367 ? -19.711 2.300 -2.967 1.00 87.94 367 ASP A C 1
ATOM 2825 O O . ASP A 1 367 ? -19.305 3.259 -3.626 1.00 87.94 367 ASP A O 1
ATOM 2829 N N . TYR A 1 368 ? -20.139 2.432 -1.708 1.00 91.19 368 TYR A N 1
ATOM 2830 C CA . TYR A 1 368 ? -20.218 3.707 -0.991 1.00 91.19 368 TYR A CA 1
ATOM 2831 C C . TYR A 1 368 ? -18.842 4.264 -0.601 1.00 91.19 368 TYR A C 1
ATOM 2833 O O . TYR A 1 368 ? -18.581 5.455 -0.779 1.00 91.19 368 TYR A O 1
ATOM 2841 N N . CYS A 1 369 ? -17.961 3.417 -0.052 1.00 91.06 369 CYS A N 1
ATOM 2842 C CA . CYS A 1 369 ? -16.716 3.848 0.584 1.00 91.06 369 CYS A CA 1
ATOM 2843 C C . CYS A 1 369 ? -15.462 3.351 -0.149 1.00 91.06 369 CYS A C 1
ATOM 2845 O O . CYS A 1 369 ? -14.609 4.150 -0.545 1.00 91.06 369 CYS A O 1
ATOM 2847 N N . ILE A 1 370 ? -15.330 2.034 -0.348 1.00 87.56 370 ILE A N 1
ATOM 2848 C CA . ILE A 1 370 ? -14.061 1.409 -0.766 1.00 87.56 370 ILE A CA 1
ATOM 2849 C C . ILE A 1 370 ? -13.737 1.701 -2.239 1.00 87.56 370 ILE A C 1
ATOM 2851 O O . ILE A 1 370 ? -12.569 1.920 -2.576 1.00 87.56 370 ILE A O 1
ATOM 2855 N N . ARG A 1 371 ? -14.751 1.718 -3.106 1.00 86.62 371 ARG A N 1
ATOM 2856 C CA . ARG A 1 371 ? -14.670 1.959 -4.555 1.00 86.62 371 ARG A CA 1
ATOM 2857 C C . ARG A 1 371 ? -14.431 3.431 -4.885 1.00 86.62 371 ARG A C 1
ATOM 2859 O O . ARG A 1 371 ? -13.569 3.743 -5.703 1.00 86.62 371 ARG A O 1
ATOM 2866 N N . GLU A 1 372 ? -15.138 4.324 -4.197 1.00 88.31 372 GLU A N 1
ATOM 2867 C CA . GLU A 1 372 ? -15.008 5.782 -4.338 1.00 88.31 372 GLU A CA 1
ATOM 2868 C C . GLU A 1 372 ? -13.891 6.393 -3.477 1.00 88.31 372 GLU A C 1
ATOM 2870 O O . GLU A 1 372 ? -13.641 7.598 -3.552 1.00 88.31 372 GLU A O 1
ATOM 2875 N N . LYS A 1 373 ? -13.208 5.579 -2.658 1.00 90.12 373 LYS A N 1
ATOM 2876 C CA . LYS A 1 373 ? -12.181 6.017 -1.700 1.00 90.12 373 LYS A CA 1
ATOM 2877 C C . LYS A 1 373 ? -12.654 7.210 -0.870 1.00 90.12 373 LYS A C 1
ATOM 2879 O O . LYS A 1 373 ? -11.963 8.225 -0.816 1.00 90.12 373 LYS A O 1
ATOM 2884 N N . LYS A 1 374 ? -13.848 7.099 -0.270 1.00 92.69 374 LYS A N 1
ATOM 2885 C CA . LYS A 1 374 ? -14.323 8.116 0.678 1.00 92.69 374 LYS A CA 1
ATOM 2886 C C . LYS A 1 374 ? -13.348 8.252 1.841 1.00 92.69 374 LYS A C 1
ATOM 2888 O O . LYS A 1 374 ? -12.744 7.256 2.233 1.00 92.69 374 LYS A O 1
ATOM 2893 N N . SER A 1 375 ? -13.180 9.462 2.361 1.00 94.69 375 SER A N 1
ATOM 2894 C CA . SER A 1 375 ? -12.317 9.739 3.515 1.00 94.69 375 SER A CA 1
ATOM 2895 C C . SER A 1 375 ? -13.073 9.701 4.850 1.00 94.69 375 SER A C 1
ATOM 2897 O O . SER A 1 375 ? -14.304 9.735 4.866 1.00 94.69 375 SER A O 1
ATOM 2899 N N . TYR A 1 376 ? -12.354 9.666 5.981 1.00 95.75 376 TYR A N 1
ATOM 2900 C CA . TYR A 1 376 ? -12.963 9.840 7.312 1.00 95.75 376 TYR A CA 1
ATOM 2901 C C . TYR A 1 376 ? -13.727 11.167 7.406 1.00 95.75 376 TYR A C 1
ATOM 2903 O O . TYR A 1 376 ? -14.866 11.183 7.865 1.00 95.75 376 TYR A O 1
ATOM 2911 N N . ALA A 1 377 ? -13.136 12.259 6.913 1.00 95.06 377 ALA A N 1
ATOM 2912 C CA . ALA A 1 377 ? -13.780 13.570 6.912 1.00 95.06 377 ALA A CA 1
ATOM 2913 C C . ALA A 1 377 ? -15.016 13.639 5.993 1.00 95.06 377 ALA A C 1
ATOM 2915 O O . ALA A 1 377 ? -16.011 14.235 6.384 1.00 95.06 377 ALA A O 1
ATOM 2916 N N . GLU A 1 378 ? -14.994 13.012 4.808 1.00 95.00 378 GLU A N 1
ATOM 2917 C CA . GLU A 1 378 ? -16.187 12.941 3.945 1.00 95.00 378 GLU A CA 1
ATOM 2918 C C . GLU A 1 378 ? -17.318 12.176 4.636 1.00 95.00 378 GLU A C 1
ATOM 2920 O O . GLU A 1 378 ? -18.421 12.698 4.720 1.00 95.00 378 GLU A O 1
ATOM 2925 N N . VAL A 1 379 ? -17.040 10.996 5.206 1.00 96.50 379 VAL A N 1
ATOM 2926 C CA . VAL A 1 379 ? -18.067 10.185 5.884 1.00 96.50 379 VAL A CA 1
ATOM 2927 C C . VAL A 1 379 ? -18.716 10.939 7.052 1.00 96.50 379 VAL A C 1
ATOM 2929 O O . VAL A 1 379 ? -19.926 10.849 7.220 1.00 96.50 379 VAL A O 1
ATOM 2932 N N . LEU A 1 380 ? -17.955 11.721 7.822 1.00 95.94 380 LEU A N 1
ATOM 2933 C CA . LEU A 1 380 ? -18.498 12.545 8.913 1.00 95.94 380 LEU A CA 1
ATOM 2934 C C . LEU A 1 380 ? -19.325 13.751 8.422 1.00 95.94 380 LEU A C 1
ATOM 2936 O O . LEU A 1 380 ? -20.141 14.278 9.172 1.00 95.94 380 LEU A O 1
ATOM 2940 N N . VAL A 1 381 ? -19.138 14.182 7.171 1.00 94.38 381 VAL A N 1
ATOM 2941 C CA . VAL A 1 381 ? -19.960 15.215 6.512 1.00 94.38 381 VAL A CA 1
ATOM 2942 C C . VAL A 1 381 ? -21.194 14.606 5.832 1.00 94.38 381 VAL A C 1
ATOM 2944 O O . VAL A 1 381 ? -22.242 15.244 5.801 1.00 94.38 381 VAL A O 1
ATOM 2947 N N . ASP A 1 382 ? -21.095 13.376 5.318 1.00 95.06 382 ASP A N 1
ATOM 2948 C CA . ASP A 1 382 ? -22.211 12.634 4.714 1.00 95.06 382 ASP A CA 1
ATOM 2949 C C . ASP A 1 382 ? -23.276 12.186 5.748 1.00 95.06 382 ASP A C 1
ATOM 2951 O O . ASP A 1 382 ? -24.413 11.934 5.356 1.00 95.06 382 ASP A O 1
ATOM 2955 N N . PHE A 1 383 ? -22.925 12.089 7.041 1.00 96.19 383 PHE A N 1
ATOM 2956 C CA . PHE A 1 383 ? -23.814 11.691 8.150 1.00 96.19 383 PHE A CA 1
ATOM 2957 C C . PHE A 1 383 ? -23.925 12.804 9.225 1.00 96.19 383 PHE A C 1
ATOM 2959 O O . PHE A 1 383 ? -23.303 12.713 10.289 1.00 96.19 383 PHE A O 1
ATOM 2966 N N . PRO A 1 384 ? -24.650 13.908 8.954 1.00 94.75 384 PRO A N 1
ATOM 2967 C CA . PRO A 1 384 ? -24.653 15.106 9.800 1.00 94.75 384 PRO A CA 1
ATOM 2968 C C . PRO A 1 384 ? -25.317 14.954 11.181 1.00 94.75 384 PRO A C 1
ATOM 2970 O O . PRO A 1 384 ? -25.038 15.790 12.056 1.00 94.75 384 PRO A O 1
ATOM 2973 N N . SER A 1 385 ? -26.158 13.935 11.411 1.00 96.31 385 SER A N 1
ATOM 2974 C CA . SER A 1 385 ? -26.724 13.640 12.741 1.00 96.31 385 SER A CA 1
ATOM 2975 C C . SER A 1 385 ? -25.699 13.025 13.702 1.00 96.31 385 SER A C 1
ATOM 2977 O O . SER A 1 385 ? -25.895 13.063 14.921 1.00 96.31 385 SER A O 1
ATOM 2979 N N . VAL A 1 386 ? -24.610 12.462 13.168 1.00 96.06 386 VAL A N 1
ATOM 2980 C CA . VAL A 1 386 ? -23.576 11.763 13.934 1.00 96.06 386 VAL A CA 1
ATOM 2981 C C . VAL A 1 386 ? -22.680 12.763 14.656 1.00 96.06 386 VAL A C 1
ATOM 2983 O O . VAL A 1 386 ? -21.976 13.545 14.015 1.00 96.06 386 VAL A O 1
ATOM 2986 N N . ARG A 1 387 ? -22.643 12.730 15.994 1.00 94.12 387 ARG A N 1
ATOM 2987 C CA . ARG A 1 387 ? -21.829 13.657 16.809 1.00 94.12 387 ARG A CA 1
ATOM 2988 C C . ARG A 1 387 ? -20.904 12.918 17.772 1.00 94.12 387 ARG A C 1
ATOM 2990 O O . ARG A 1 387 ? -21.231 12.692 18.933 1.00 94.12 387 ARG A O 1
ATOM 2997 N N . VAL A 1 388 ? -19.726 12.549 17.266 1.00 93.81 388 VAL A N 1
ATOM 2998 C CA . VAL A 1 388 ? -18.680 11.858 18.034 1.00 93.81 388 VAL A CA 1
ATOM 2999 C C . VAL A 1 388 ? -17.916 12.862 18.916 1.00 93.81 388 VAL A C 1
ATOM 3001 O O . VAL A 1 388 ? -17.381 13.836 18.382 1.00 93.81 388 VAL A O 1
ATOM 3004 N N . PRO A 1 389 ? -17.791 12.639 20.240 1.00 93.25 389 PRO A N 1
ATOM 3005 C CA . PRO A 1 389 ? -16.931 13.447 21.106 1.00 93.25 389 PRO A CA 1
ATOM 3006 C C . PRO A 1 389 ? -15.463 13.418 20.655 1.00 93.25 389 PRO A C 1
ATOM 3008 O O . PRO A 1 389 ? -14.947 12.361 20.295 1.00 93.25 389 PRO A O 1
ATOM 3011 N N . LEU A 1 390 ? -14.760 14.554 20.735 1.00 92.56 390 LEU A N 1
ATOM 3012 C CA . LEU A 1 390 ? -13.395 14.713 20.206 1.00 92.56 390 LEU A CA 1
ATOM 3013 C C . LEU A 1 390 ? -12.402 13.642 20.705 1.00 92.56 390 LEU A C 1
ATOM 3015 O O . LEU A 1 390 ? -11.632 13.108 19.911 1.00 92.56 390 LEU A O 1
ATOM 3019 N N . ALA A 1 391 ? -12.466 13.272 21.987 1.00 92.12 391 ALA A N 1
ATOM 3020 C CA . ALA A 1 391 ? -11.655 12.197 22.570 1.00 92.12 391 ALA A CA 1
ATOM 3021 C C . ALA A 1 391 ? -11.827 10.845 21.847 1.00 92.12 391 ALA A C 1
ATOM 3023 O O . ALA A 1 391 ? -10.849 10.162 21.542 1.00 92.12 391 ALA A O 1
ATOM 3024 N N . LEU A 1 392 ? -13.071 10.484 21.514 1.00 91.75 392 LEU A N 1
ATOM 3025 C CA . LEU A 1 392 ? -13.386 9.261 20.777 1.00 91.75 392 LEU A CA 1
ATOM 3026 C C . LEU A 1 392 ? -13.067 9.400 19.287 1.00 91.75 392 LEU A C 1
ATOM 3028 O O . LEU A 1 392 ? -12.615 8.441 18.670 1.00 91.75 392 LEU A O 1
ATOM 3032 N N . LEU A 1 393 ? -13.202 10.595 18.711 1.00 93.25 393 LEU A N 1
ATOM 3033 C CA . LEU A 1 393 ? -12.812 10.861 17.326 1.00 93.25 393 LEU A CA 1
ATOM 3034 C C . LEU A 1 393 ? -11.298 10.652 17.107 1.00 93.25 393 LEU A C 1
ATOM 3036 O O . LEU A 1 393 ? -10.898 10.011 16.134 1.00 93.25 393 LEU A O 1
ATOM 3040 N N . ILE A 1 394 ? -10.466 11.109 18.049 1.00 92.56 394 ILE A N 1
ATOM 3041 C CA . ILE A 1 394 ? -9.003 10.907 18.062 1.00 92.56 394 ILE A CA 1
ATOM 3042 C C . ILE A 1 394 ? -8.630 9.420 18.212 1.00 92.56 394 ILE A C 1
ATOM 3044 O O . ILE A 1 394 ? -7.638 8.964 17.639 1.00 92.56 394 ILE A O 1
ATOM 3048 N N . GLN A 1 395 ? -9.434 8.646 18.942 1.00 88.75 395 GLN A N 1
ATOM 3049 C CA . GLN A 1 395 ? -9.301 7.190 19.078 1.00 88.75 395 GLN A CA 1
ATOM 3050 C C . GLN A 1 395 ? -9.797 6.422 17.837 1.00 88.75 395 GLN A C 1
ATOM 3052 O O . GLN A 1 395 ? -9.306 5.334 17.544 1.00 88.75 395 GLN A O 1
ATOM 3057 N N . MET A 1 396 ? -10.771 6.965 17.102 1.00 89.62 396 MET A N 1
ATOM 3058 C CA . MET A 1 396 ? -11.408 6.306 15.956 1.00 89.62 396 MET A CA 1
ATOM 3059 C C . MET A 1 396 ? -10.702 6.547 14.616 1.00 89.62 396 MET A C 1
ATOM 3061 O O . MET A 1 396 ? -10.805 5.695 13.731 1.00 89.62 396 MET A O 1
ATOM 3065 N N . ILE A 1 397 ? -9.995 7.670 14.447 1.00 92.56 397 ILE A N 1
ATOM 3066 C CA . ILE A 1 397 ? -9.225 7.963 13.229 1.00 92.56 397 ILE A CA 1
ATOM 3067 C C . ILE A 1 397 ? -7.766 7.488 13.406 1.00 92.56 397 ILE A C 1
ATOM 3069 O O . ILE A 1 397 ? -7.097 7.917 14.349 1.00 92.56 397 ILE A O 1
ATOM 3073 N N . PRO A 1 398 ? -7.223 6.641 12.503 1.00 90.50 398 PRO A N 1
ATOM 3074 C CA . PRO A 1 398 ? -5.834 6.179 12.573 1.00 90.50 398 PRO A CA 1
ATOM 3075 C C . PRO A 1 398 ? -4.801 7.312 12.529 1.00 90.50 398 PRO A C 1
ATOM 3077 O O . PRO A 1 398 ? -5.046 8.372 11.955 1.00 90.50 398 PRO A O 1
ATOM 3080 N N . ARG A 1 399 ? -3.599 7.063 13.060 1.00 90.25 399 ARG A N 1
ATOM 3081 C CA . ARG A 1 399 ? -2.460 7.993 12.956 1.00 90.25 399 ARG A CA 1
ATOM 3082 C C . ARG A 1 399 ? -1.968 8.127 11.505 1.00 90.25 399 ARG A C 1
ATOM 3084 O O . ARG A 1 399 ? -1.876 7.125 10.785 1.00 90.25 399 ARG A O 1
ATOM 3091 N N . LEU A 1 400 ? -1.636 9.349 11.081 1.00 91.25 400 LEU A N 1
ATOM 3092 C CA . LEU A 1 400 ? -1.128 9.645 9.738 1.00 91.25 400 LEU A CA 1
ATOM 3093 C C . LEU A 1 400 ? 0.251 9.008 9.541 1.00 91.25 400 LEU A C 1
ATOM 3095 O O . LEU A 1 400 ? 1.178 9.217 10.313 1.00 91.25 400 LEU A O 1
ATOM 3099 N N . ARG A 1 401 ? 0.397 8.210 8.484 1.00 87.75 401 ARG A N 1
ATOM 3100 C CA . ARG A 1 401 ? 1.618 7.424 8.260 1.00 87.75 401 ARG A CA 1
ATOM 3101 C C . ARG A 1 401 ? 2.661 8.170 7.425 1.00 87.75 401 ARG A C 1
ATOM 3103 O O . ARG A 1 401 ? 2.285 8.797 6.428 1.00 87.75 401 ARG A O 1
ATOM 3110 N N . PRO A 1 402 ? 3.965 8.041 7.723 1.00 90.19 402 PRO A N 1
ATOM 3111 C CA . PRO A 1 402 ? 4.996 8.507 6.810 1.00 90.19 402 PRO A CA 1
ATOM 3112 C C . PRO A 1 402 ? 4.997 7.671 5.521 1.00 90.19 402 PRO A C 1
ATOM 3114 O O . PRO A 1 402 ? 4.574 6.511 5.500 1.00 90.19 402 PRO A O 1
ATOM 3117 N N . ARG A 1 403 ? 5.447 8.265 4.415 1.00 91.50 403 ARG A N 1
ATOM 3118 C CA . ARG A 1 403 ? 5.496 7.645 3.083 1.00 91.50 403 ARG A CA 1
ATOM 3119 C C . ARG A 1 403 ? 6.952 7.445 2.651 1.00 91.50 403 ARG A C 1
ATOM 3121 O O . ARG A 1 403 ? 7.782 8.338 2.802 1.00 91.50 403 ARG A O 1
ATOM 3128 N N . SER A 1 404 ? 7.259 6.255 2.136 1.00 91.31 404 SER A N 1
ATOM 3129 C CA . SER A 1 404 ? 8.617 5.843 1.759 1.00 91.31 404 SER A CA 1
ATOM 3130 C C . SER A 1 404 ? 8.890 6.008 0.263 1.00 91.31 404 SER A C 1
ATOM 3132 O O . SER A 1 404 ? 8.083 5.581 -0.560 1.00 91.31 404 SER A O 1
ATOM 3134 N N . TYR A 1 405 ? 10.058 6.550 -0.080 1.00 93.69 405 TYR A N 1
ATOM 3135 C CA . TYR A 1 405 ? 10.543 6.728 -1.450 1.00 93.69 405 TYR A CA 1
ATOM 3136 C C . TYR A 1 405 ? 12.004 6.278 -1.559 1.00 93.69 405 TYR A C 1
ATOM 3138 O O . TYR A 1 405 ? 12.816 6.573 -0.683 1.00 93.69 405 TYR A O 1
ATOM 3146 N N . SER A 1 406 ? 12.364 5.586 -2.642 1.00 93.50 406 SER A N 1
ATOM 3147 C CA . SER A 1 406 ? 13.771 5.303 -2.953 1.00 93.50 406 SER A CA 1
ATOM 3148 C C . SER A 1 406 ? 14.516 6.608 -3.226 1.00 93.50 406 SER A C 1
ATOM 3150 O O . SER A 1 406 ? 14.055 7.413 -4.037 1.00 93.50 406 SER A O 1
ATOM 3152 N N . ILE A 1 407 ? 15.668 6.802 -2.582 1.00 95.19 407 ILE A N 1
ATOM 3153 C CA . ILE A 1 407 ? 16.528 7.958 -2.850 1.00 95.19 407 ILE A CA 1
ATOM 3154 C C . ILE A 1 407 ? 17.135 7.807 -4.252 1.00 95.19 407 ILE A C 1
ATOM 3156 O O . ILE A 1 407 ? 17.552 6.712 -4.636 1.00 95.19 407 ILE A O 1
ATOM 3160 N N . SER A 1 408 ? 17.134 8.894 -5.030 1.00 96.00 408 SER A N 1
ATOM 3161 C CA . SER A 1 408 ? 17.594 8.930 -6.425 1.00 96.00 408 SER A CA 1
ATOM 3162 C C . SER A 1 408 ? 18.996 9.513 -6.620 1.00 96.00 408 SER A C 1
ATOM 3164 O O . SER A 1 408 ? 19.440 9.640 -7.761 1.00 96.00 408 SER A O 1
ATOM 3166 N N . SER A 1 409 ? 19.681 9.852 -5.526 1.00 95.12 409 SER A N 1
ATOM 3167 C CA . SER A 1 409 ? 21.055 10.370 -5.465 1.00 95.12 409 SER A CA 1
ATOM 3168 C C . SER A 1 409 ? 21.995 9.469 -4.650 1.00 95.12 409 SER A C 1
ATOM 3170 O O . SER A 1 409 ? 21.537 8.650 -3.853 1.00 95.12 409 SER A O 1
ATOM 3172 N N . SER A 1 410 ? 23.310 9.653 -4.794 1.00 92.88 410 SER A N 1
ATOM 3173 C CA . SER A 1 410 ? 24.327 9.121 -3.868 1.00 92.88 410 SER A CA 1
ATOM 3174 C C . SER A 1 410 ? 24.840 10.213 -2.926 1.00 92.88 410 SER A C 1
ATOM 3176 O O . SER A 1 410 ? 25.225 11.291 -3.383 1.00 92.88 410 SER A O 1
ATOM 3178 N N . SER A 1 411 ? 24.959 9.920 -1.623 1.00 90.50 411 SER A N 1
ATOM 3179 C CA . SER A 1 411 ? 25.549 10.866 -0.663 1.00 90.50 411 SER A CA 1
ATOM 3180 C C . SER A 1 411 ? 27.057 11.082 -0.868 1.00 90.50 411 SER A C 1
ATOM 3182 O O . SER A 1 411 ? 27.602 12.033 -0.313 1.00 90.50 411 SER A O 1
ATOM 3184 N N . LYS A 1 412 ? 27.746 10.217 -1.633 1.00 89.81 412 LYS A N 1
ATOM 3185 C CA . LYS A 1 412 ? 29.157 10.420 -2.010 1.00 89.81 412 LYS A CA 1
ATOM 3186 C C . LYS A 1 412 ? 29.309 11.490 -3.086 1.00 89.81 412 LYS A C 1
ATOM 3188 O O . LYS A 1 412 ? 30.249 12.274 -3.034 1.00 89.81 412 LYS A O 1
ATOM 3193 N N . LEU A 1 413 ? 28.403 11.503 -4.068 1.00 90.00 413 LEU A N 1
ATOM 3194 C CA . LEU A 1 413 ? 28.414 12.495 -5.147 1.00 90.00 413 LEU A CA 1
ATOM 3195 C C . LEU A 1 413 ? 27.774 13.816 -4.699 1.00 90.00 413 LEU A C 1
ATOM 3197 O O . LEU A 1 413 ? 28.177 14.887 -5.145 1.00 90.00 413 LEU A O 1
ATOM 3201 N N . LYS A 1 414 ? 26.762 13.727 -3.830 1.00 91.38 414 LYS A N 1
ATOM 3202 C CA . LYS A 1 414 ? 25.909 14.838 -3.396 1.00 91.38 414 LYS A CA 1
ATOM 3203 C C . LYS A 1 414 ? 25.758 14.830 -1.865 1.00 91.38 414 LYS A C 1
ATOM 3205 O O . LYS A 1 414 ? 24.683 14.509 -1.351 1.00 91.38 414 LYS A O 1
ATOM 3210 N N . PRO A 1 415 ? 26.834 15.139 -1.115 1.00 88.00 415 PRO A N 1
ATOM 3211 C CA . PRO A 1 415 ? 26.786 15.193 0.343 1.00 88.00 415 PRO A CA 1
ATOM 3212 C C . PRO A 1 415 ? 25.736 16.199 0.826 1.00 88.00 415 PRO A C 1
ATOM 3214 O O . PRO A 1 415 ? 25.526 17.243 0.212 1.00 88.00 415 PRO A O 1
ATOM 3217 N N . ASN A 1 416 ? 25.073 15.871 1.937 1.00 86.38 416 ASN A N 1
ATOM 3218 C CA . ASN A 1 416 ? 23.990 16.656 2.541 1.00 86.38 416 ASN A CA 1
ATOM 3219 C C . ASN A 1 416 ? 22.769 16.958 1.636 1.00 86.38 416 ASN A C 1
ATOM 3221 O O . ASN A 1 416 ? 21.946 17.801 1.995 1.00 86.38 416 ASN A O 1
ATOM 3225 N N . LYS A 1 417 ? 22.585 16.242 0.518 1.00 91.81 417 LYS A N 1
ATOM 3226 C CA . LYS A 1 417 ? 21.344 16.265 -0.275 1.00 91.81 417 LYS A CA 1
ATOM 3227 C C . LYS A 1 417 ? 20.676 14.895 -0.332 1.00 91.81 417 LYS A C 1
ATOM 3229 O O . LYS A 1 417 ? 21.349 13.868 -0.407 1.00 91.81 417 LYS A O 1
ATOM 3234 N N . VAL A 1 418 ? 19.348 14.889 -0.376 1.00 94.81 418 VAL A N 1
ATOM 3235 C CA . VAL A 1 418 ? 18.505 13.732 -0.703 1.00 94.81 418 VAL A CA 1
ATOM 3236 C C . VAL A 1 418 ? 17.646 14.098 -1.907 1.00 94.81 418 VAL A C 1
ATOM 3238 O O . VAL A 1 418 ? 16.787 14.972 -1.823 1.00 94.81 418 VAL A O 1
ATOM 3241 N N . GLU A 1 419 ? 17.867 13.433 -3.036 1.00 97.25 419 GLU A N 1
ATOM 3242 C CA . GLU A 1 419 ? 17.053 13.616 -4.238 1.00 97.25 419 GLU A CA 1
ATOM 3243 C C . GLU A 1 419 ? 15.989 12.527 -4.352 1.00 97.25 419 GLU A C 1
ATOM 3245 O O . GLU A 1 419 ? 16.247 11.368 -4.025 1.00 97.25 419 GLU A O 1
ATOM 3250 N N . LEU A 1 420 ? 14.796 12.885 -4.835 1.00 97.50 420 LEU A N 1
ATOM 3251 C CA . LEU A 1 420 ? 13.672 11.959 -4.998 1.00 97.50 420 LEU A CA 1
ATOM 3252 C C . LEU A 1 420 ? 13.028 12.078 -6.381 1.00 97.50 420 LEU A C 1
ATOM 3254 O O . LEU A 1 420 ? 13.018 13.150 -6.990 1.00 97.50 420 LEU A O 1
ATOM 3258 N N . THR A 1 421 ? 12.417 10.979 -6.834 1.00 97.06 421 THR A N 1
ATOM 3259 C CA . THR A 1 421 ? 11.611 10.908 -8.063 1.00 97.06 421 THR A CA 1
ATOM 3260 C C . THR A 1 421 ? 10.170 10.514 -7.719 1.00 97.06 421 THR A C 1
ATOM 3262 O O . THR A 1 421 ? 9.849 9.334 -7.561 1.00 97.06 421 THR A O 1
ATOM 3265 N N . VAL A 1 422 ? 9.283 11.501 -7.587 1.00 96.06 422 VAL A N 1
ATOM 3266 C CA . VAL A 1 422 ? 7.909 11.328 -7.089 1.00 96.06 422 VAL A CA 1
ATOM 3267 C C . VAL A 1 422 ? 6.912 11.396 -8.244 1.00 96.06 422 VAL A C 1
ATOM 3269 O O . VAL A 1 422 ? 6.734 12.445 -8.858 1.00 96.06 422 VAL A O 1
ATOM 3272 N N . ALA A 1 423 ? 6.226 10.290 -8.540 1.00 95.31 423 ALA A N 1
ATOM 3273 C CA . ALA A 1 423 ? 5.045 10.320 -9.406 1.00 95.31 423 ALA A CA 1
ATOM 3274 C C . ALA A 1 423 ? 3.842 10.837 -8.611 1.00 95.31 423 ALA A C 1
ATOM 3276 O O . ALA A 1 423 ? 3.557 10.326 -7.526 1.00 95.31 423 ALA A O 1
ATOM 3277 N N . ILE A 1 424 ? 3.128 11.824 -9.153 1.00 94.75 424 ILE A N 1
ATOM 3278 C CA . ILE A 1 424 ? 1.932 12.354 -8.501 1.00 94.75 424 ILE A CA 1
ATOM 3279 C C . ILE A 1 424 ? 0.788 11.349 -8.632 1.00 94.75 424 ILE A C 1
ATOM 3281 O O . ILE A 1 424 ? 0.481 10.871 -9.728 1.00 94.75 424 ILE A O 1
ATOM 3285 N N . VAL A 1 425 ? 0.153 11.023 -7.508 1.00 92.62 425 VAL A N 1
ATOM 3286 C CA . VAL A 1 425 ? -1.064 10.212 -7.487 1.00 92.62 425 VAL A CA 1
ATOM 3287 C C . VAL A 1 425 ? -2.250 11.155 -7.628 1.00 92.62 425 VAL A C 1
ATOM 3289 O O . VAL A 1 425 ? -2.592 11.855 -6.680 1.00 92.62 425 VAL A O 1
ATOM 3292 N N . ASP A 1 426 ? -2.861 11.152 -8.808 1.00 91.94 426 ASP A N 1
ATOM 3293 C CA . ASP A 1 426 ? -4.096 11.864 -9.144 1.00 91.94 426 ASP A CA 1
ATOM 3294 C C . ASP A 1 426 ? -4.911 10.968 -10.088 1.00 91.94 426 ASP A C 1
ATOM 3296 O O . ASP A 1 426 ? -4.385 10.479 -11.093 1.00 91.94 426 ASP A O 1
ATOM 3300 N N . PHE A 1 427 ? -6.158 10.662 -9.733 1.00 90.19 427 PHE A N 1
ATOM 3301 C CA . PHE A 1 427 ? -7.029 9.791 -10.521 1.00 90.19 427 PHE A CA 1
ATOM 3302 C C . PHE A 1 427 ? -8.511 10.122 -10.329 1.00 90.19 427 PHE A C 1
ATOM 3304 O O . PHE A 1 427 ? -8.913 10.736 -9.341 1.00 90.19 427 PHE A O 1
ATOM 3311 N N . LEU A 1 428 ? -9.338 9.678 -11.278 1.00 90.50 428 LEU A N 1
ATOM 3312 C CA . LEU A 1 428 ? -10.794 9.735 -11.170 1.00 90.50 428 LEU A CA 1
ATOM 3313 C C . LEU A 1 428 ? -11.348 8.392 -10.679 1.00 90.50 428 LEU A C 1
ATOM 3315 O O . LEU A 1 428 ? -10.925 7.332 -11.146 1.00 90.50 428 LEU A O 1
ATOM 3319 N N . THR A 1 429 ? -12.312 8.441 -9.765 1.00 87.19 429 THR A N 1
ATOM 3320 C CA . THR A 1 429 ? -13.109 7.281 -9.342 1.00 87.19 429 THR A CA 1
ATOM 3321 C C . THR A 1 429 ? -14.093 6.840 -10.439 1.00 87.19 429 THR A C 1
ATOM 3323 O O . THR A 1 429 ? -14.308 7.578 -11.409 1.00 87.19 429 THR A O 1
ATOM 3326 N N . PRO A 1 430 ? -14.743 5.665 -10.315 1.00 82.19 430 PRO A N 1
ATOM 3327 C CA . PRO A 1 430 ? -15.833 5.266 -11.206 1.00 82.19 430 PRO A CA 1
ATOM 3328 C C . PRO A 1 430 ? -16.964 6.302 -11.332 1.00 82.19 430 PRO A C 1
ATOM 3330 O O . PRO A 1 430 ? -17.465 6.495 -12.440 1.00 82.19 430 PRO A O 1
ATOM 3333 N N . TYR A 1 431 ? -17.314 7.027 -10.260 1.00 83.00 431 TYR A N 1
ATOM 3334 C CA . TYR A 1 431 ? -18.274 8.144 -10.312 1.00 83.00 431 TYR A CA 1
ATOM 3335 C C . TYR A 1 431 ? -17.625 9.517 -10.587 1.00 83.00 431 TYR A C 1
ATOM 3337 O O . TYR A 1 431 ? -18.228 10.560 -10.340 1.00 83.00 431 TYR A O 1
ATOM 3345 N N . LYS A 1 432 ? -16.419 9.529 -11.175 1.00 87.94 432 LYS A N 1
ATOM 3346 C CA . LYS A 1 432 ? -15.669 10.713 -11.640 1.00 87.94 432 LYS A CA 1
ATOM 3347 C C . LYS A 1 432 ? -15.249 11.709 -10.548 1.00 87.94 432 LYS A C 1
ATOM 3349 O O . LYS A 1 432 ? -14.876 12.834 -10.880 1.00 87.94 432 LYS A O 1
ATOM 3354 N N . ARG A 1 433 ? -15.244 11.326 -9.266 1.00 86.12 433 ARG A N 1
ATOM 3355 C CA . ARG A 1 433 ? -14.634 12.143 -8.202 1.00 86.12 433 ARG A CA 1
ATOM 3356 C C . ARG A 1 433 ? -13.113 12.134 -8.372 1.00 86.12 433 ARG A C 1
ATOM 3358 O O . ARG A 1 433 ? -12.535 11.086 -8.653 1.00 86.12 433 ARG A O 1
ATOM 3365 N N . ARG A 1 434 ? -12.452 13.280 -8.198 1.00 90.75 434 ARG A N 1
ATOM 3366 C CA . ARG A 1 434 ? -10.983 13.369 -8.216 1.00 90.75 434 ARG A CA 1
ATOM 3367 C C . ARG A 1 434 ? -10.419 12.915 -6.869 1.00 90.75 434 ARG A C 1
ATOM 3369 O O . ARG A 1 434 ? -10.907 13.331 -5.821 1.00 90.75 434 ARG A O 1
ATOM 3376 N N . ARG A 1 435 ? -9.389 12.070 -6.897 1.00 90.94 435 ARG A N 1
ATOM 3377 C CA . ARG A 1 435 ? -8.691 11.545 -5.718 1.00 90.94 435 ARG A CA 1
ATOM 3378 C C . ARG A 1 435 ? -7.192 11.719 -5.893 1.00 90.94 435 ARG A C 1
ATOM 3380 O O . ARG A 1 435 ? -6.629 11.277 -6.892 1.00 90.94 435 ARG A O 1
ATOM 3387 N N . VAL A 1 436 ? -6.559 12.333 -4.898 1.00 91.75 436 VAL A N 1
ATOM 3388 C CA . VAL A 1 436 ? -5.117 12.592 -4.875 1.00 91.75 436 VAL A CA 1
ATOM 3389 C C . VAL A 1 436 ? -4.448 11.887 -3.696 1.00 91.75 436 VAL A C 1
ATOM 3391 O O . VAL A 1 436 ? -5.077 11.643 -2.668 1.00 91.75 436 VAL A O 1
ATOM 3394 N N . GLY A 1 437 ? -3.178 11.508 -3.844 1.00 90.94 437 GLY A N 1
ATOM 3395 C CA . GLY A 1 437 ? -2.435 10.812 -2.791 1.00 90.94 437 GLY A CA 1
ATOM 3396 C C . GLY A 1 437 ? -1.662 11.771 -1.892 1.00 90.94 437 GLY A C 1
ATOM 3397 O O . GLY A 1 437 ? -0.590 12.214 -2.306 1.00 90.94 437 GLY A O 1
ATOM 3398 N N . ILE A 1 438 ? -2.166 11.998 -0.669 1.00 91.31 438 ILE A N 1
ATOM 3399 C CA . ILE A 1 438 ? -1.685 12.908 0.400 1.00 91.31 438 ILE A CA 1
ATOM 3400 C C . ILE A 1 438 ? -0.261 13.459 0.189 1.00 91.31 438 ILE A C 1
ATOM 3402 O O . ILE A 1 438 ? -0.083 14.615 -0.187 1.00 91.31 438 ILE A O 1
ATOM 3406 N N . CYS A 1 439 ? 0.761 12.616 0.372 1.00 92.31 439 CYS A N 1
ATOM 3407 C CA . CYS A 1 439 ? 2.173 13.006 0.311 1.00 92.31 439 CYS A CA 1
ATOM 3408 C C . CYS A 1 439 ? 2.612 13.528 -1.067 1.00 92.31 439 CYS A C 1
ATOM 3410 O O . CYS A 1 439 ? 3.393 14.469 -1.154 1.00 92.31 439 CYS A O 1
ATOM 3412 N N . SER A 1 440 ? 2.091 12.954 -2.151 1.00 92.44 440 SER A N 1
ATOM 3413 C CA . SER A 1 440 ? 2.396 13.427 -3.501 1.00 92.44 440 SER A CA 1
ATOM 3414 C C . SER A 1 440 ? 1.677 14.740 -3.830 1.00 92.44 440 SER A C 1
ATOM 3416 O O . SER A 1 440 ? 2.287 15.612 -4.435 1.00 92.44 440 SER A O 1
ATOM 3418 N N . SER A 1 441 ? 0.436 14.939 -3.366 1.00 88.44 441 SER A N 1
ATOM 3419 C CA . SER A 1 441 ? -0.285 16.215 -3.516 1.00 88.44 441 SER A CA 1
ATOM 3420 C C . SER A 1 441 ? 0.302 17.340 -2.658 1.00 88.44 441 SER A C 1
ATOM 3422 O O . SER A 1 441 ? 0.352 18.476 -3.119 1.00 88.44 441 SER A O 1
ATOM 3424 N N . TYR A 1 442 ? 0.827 17.024 -1.469 1.00 88.62 442 TYR A N 1
ATOM 3425 C CA . TYR A 1 442 ? 1.607 17.950 -0.641 1.00 88.62 442 TYR A CA 1
ATOM 3426 C C . TYR A 1 442 ? 2.796 18.522 -1.433 1.00 88.62 442 TYR A C 1
ATOM 3428 O O . TYR A 1 442 ? 2.903 19.735 -1.609 1.00 88.62 442 TYR A O 1
ATOM 3436 N N . PHE A 1 443 ? 3.618 17.658 -2.043 1.00 90.12 443 PHE A N 1
ATOM 3437 C CA . PHE A 1 443 ? 4.680 18.111 -2.949 1.00 90.12 443 PHE A CA 1
ATOM 3438 C C . PHE A 1 443 ? 4.159 18.711 -4.261 1.00 90.12 443 PHE A C 1
ATOM 3440 O O . PHE A 1 443 ? 4.865 19.502 -4.878 1.00 90.12 443 PHE A O 1
ATOM 3447 N N . GLN A 1 444 ? 2.946 18.390 -4.714 1.00 90.38 444 GLN A N 1
ATOM 3448 C CA . GLN A 1 444 ? 2.387 19.012 -5.916 1.00 90.38 444 GLN A CA 1
ATOM 3449 C C . GLN A 1 444 ? 2.080 20.505 -5.700 1.00 90.38 444 GLN A C 1
ATOM 3451 O O . GLN A 1 444 ? 2.294 21.298 -6.621 1.00 90.38 444 GLN A O 1
ATOM 3456 N N . ALA A 1 445 ? 1.607 20.864 -4.500 1.00 86.81 445 ALA A N 1
ATOM 3457 C CA . ALA A 1 445 ? 1.108 22.192 -4.137 1.00 86.81 445 ALA A CA 1
ATOM 3458 C C . ALA A 1 445 ? 2.176 23.175 -3.610 1.00 86.81 445 ALA A C 1
ATOM 3460 O O . ALA A 1 445 ? 1.924 24.377 -3.573 1.00 86.81 445 ALA A O 1
ATOM 3461 N N . VAL A 1 446 ? 3.353 22.694 -3.197 1.00 86.69 446 VAL A N 1
ATOM 3462 C CA . VAL A 1 446 ? 4.431 23.532 -2.636 1.00 86.69 446 VAL A CA 1
ATOM 3463 C C . VAL A 1 446 ? 5.386 24.040 -3.720 1.00 86.69 446 VAL A C 1
ATOM 3465 O O . VAL A 1 446 ? 6.004 23.237 -4.415 1.00 86.69 446 VAL A O 1
ATOM 3468 N N . ASP A 1 447 ? 5.616 25.353 -3.786 1.00 89.06 447 ASP A N 1
ATOM 3469 C CA . ASP A 1 447 ? 6.724 25.947 -4.548 1.00 89.06 447 ASP A CA 1
ATOM 3470 C C . ASP A 1 447 ? 7.831 26.458 -3.593 1.00 89.06 447 ASP A C 1
ATOM 3472 O O . ASP A 1 447 ? 7.623 27.474 -2.916 1.00 89.06 447 ASP A O 1
ATOM 3476 N N . PRO A 1 448 ? 9.013 25.804 -3.537 1.00 90.94 448 PRO A N 1
ATOM 3477 C CA . PRO A 1 448 ? 10.105 26.181 -2.635 1.00 90.94 448 PRO A CA 1
ATOM 3478 C C . PRO A 1 448 ? 10.753 27.537 -2.966 1.00 90.94 448 PRO A C 1
ATOM 3480 O O . PRO A 1 448 ? 11.511 28.056 -2.149 1.00 90.94 448 PRO A O 1
ATOM 3483 N N . THR A 1 449 ? 10.465 28.133 -4.129 1.00 89.88 449 THR A N 1
ATOM 3484 C CA . THR A 1 449 ? 10.915 29.496 -4.466 1.00 89.88 449 THR A CA 1
ATOM 3485 C C . THR A 1 449 ? 10.070 30.579 -3.788 1.00 89.88 449 THR A C 1
ATOM 3487 O O . THR A 1 449 ? 10.559 31.684 -3.562 1.00 89.88 449 THR A O 1
ATOM 3490 N N . THR A 1 450 ? 8.820 30.258 -3.426 1.00 90.38 450 THR A N 1
ATOM 3491 C CA . THR A 1 450 ? 7.858 31.197 -2.816 1.00 90.38 450 THR A CA 1
ATOM 3492 C C . THR A 1 450 ? 7.802 31.122 -1.291 1.00 90.38 450 THR A C 1
ATOM 3494 O O . THR A 1 450 ? 7.508 32.119 -0.633 1.00 90.38 450 THR A O 1
ATOM 3497 N N . LYS A 1 451 ? 8.075 29.945 -0.715 1.00 87.69 451 LYS A N 1
ATOM 3498 C CA . LYS A 1 451 ? 7.979 29.670 0.724 1.00 87.69 451 LYS A CA 1
ATOM 3499 C C . LYS A 1 451 ? 9.025 28.632 1.121 1.00 87.69 451 LYS A C 1
ATOM 3501 O O . LYS A 1 451 ? 9.099 27.570 0.508 1.00 87.69 451 LYS A O 1
ATOM 3506 N N . GLU A 1 452 ? 9.780 28.889 2.192 1.00 89.06 452 GLU A N 1
ATOM 3507 C CA . GLU A 1 452 ? 10.602 27.836 2.795 1.00 89.06 452 GLU A CA 1
ATOM 3508 C C . GLU A 1 452 ? 9.692 26.743 3.369 1.00 89.06 452 GLU A C 1
ATOM 3510 O O . GLU A 1 452 ? 8.847 27.002 4.228 1.00 89.06 452 GLU A O 1
ATOM 3515 N N . VAL A 1 453 ? 9.883 25.513 2.894 1.00 90.19 453 VAL A N 1
ATOM 3516 C CA . VAL A 1 453 ? 9.196 24.325 3.399 1.00 90.19 453 VAL A CA 1
ATOM 3517 C C . VAL A 1 453 ? 10.231 23.333 3.905 1.00 90.19 453 VAL A C 1
ATOM 3519 O O . VAL A 1 453 ? 11.205 23.018 3.218 1.00 90.19 453 VAL A O 1
ATOM 3522 N N . ARG A 1 454 ? 10.003 22.854 5.128 1.00 90.94 454 ARG A N 1
ATOM 3523 C CA . ARG A 1 454 ? 10.789 21.814 5.789 1.00 90.94 454 ARG A CA 1
ATOM 3524 C C . ARG A 1 454 ? 9.914 20.588 5.978 1.00 90.94 454 ARG A C 1
ATOM 3526 O O . ARG A 1 454 ? 8.759 20.725 6.370 1.00 90.94 454 ARG A O 1
ATOM 3533 N N . VAL A 1 455 ? 10.465 19.414 5.699 1.00 91.38 455 VAL A N 1
ATOM 3534 C CA . VAL A 1 455 ? 9.742 18.142 5.754 1.00 91.38 455 VAL A CA 1
ATOM 3535 C C . VAL A 1 455 ? 10.439 17.222 6.754 1.00 91.38 455 VAL A C 1
ATOM 3537 O O . VAL A 1 455 ? 11.643 16.996 6.603 1.00 91.38 455 VAL A O 1
ATOM 3540 N N . PRO A 1 456 ? 9.723 16.666 7.749 1.00 91.69 456 PRO A N 1
ATOM 3541 C CA . PRO A 1 456 ? 10.294 15.659 8.631 1.00 91.69 456 PRO A CA 1
ATOM 3542 C C . PRO A 1 456 ? 10.662 14.400 7.836 1.00 91.69 456 PRO A C 1
ATOM 3544 O O . PRO A 1 456 ? 9.804 13.803 7.172 1.00 91.69 456 PRO A O 1
ATOM 3547 N N . ILE A 1 457 ? 11.936 14.006 7.893 1.00 90.38 457 ILE A N 1
ATOM 3548 C CA . ILE A 1 457 ? 12.493 12.862 7.167 1.00 90.38 457 ILE A CA 1
ATOM 3549 C C . ILE A 1 457 ? 13.294 11.938 8.092 1.00 90.38 457 ILE A C 1
ATOM 3551 O O . ILE A 1 457 ? 14.106 12.378 8.902 1.00 90.38 457 ILE A O 1
ATOM 3555 N N . TRP A 1 458 ? 13.123 10.633 7.883 1.00 88.94 458 TRP A N 1
ATOM 3556 C CA . TRP A 1 458 ? 14.086 9.603 8.273 1.00 88.94 458 TRP A CA 1
ATOM 3557 C C . TRP A 1 458 ? 14.727 8.982 7.032 1.00 88.94 458 TRP A C 1
ATOM 3559 O O . TRP A 1 458 ? 14.055 8.792 6.016 1.00 88.94 458 TRP A O 1
ATOM 3569 N N . ILE A 1 459 ? 16.002 8.599 7.115 1.00 89.12 459 ILE A N 1
ATOM 3570 C CA . ILE A 1 459 ? 16.664 7.809 6.069 1.00 89.12 459 ILE A CA 1
ATOM 3571 C C . ILE A 1 459 ? 16.791 6.370 6.564 1.00 89.12 459 ILE A C 1
ATOM 3573 O O . ILE A 1 459 ? 17.577 6.080 7.458 1.00 89.12 459 ILE A O 1
ATOM 3577 N N . LYS A 1 460 ? 16.030 5.444 5.978 1.00 87.12 460 LYS A N 1
ATOM 3578 C CA . LYS A 1 460 ? 16.193 4.006 6.225 1.00 87.12 460 LYS A CA 1
ATOM 3579 C C . LYS A 1 460 ? 17.308 3.430 5.354 1.00 87.12 460 LYS A C 1
ATOM 3581 O O . LYS A 1 460 ? 17.418 3.774 4.174 1.00 87.12 460 LYS A O 1
ATOM 3586 N N . THR A 1 461 ? 18.068 2.487 5.907 1.00 82.75 461 THR A N 1
ATOM 3587 C CA . THR A 1 461 ? 18.968 1.625 5.125 1.00 82.75 461 THR A CA 1
ATOM 3588 C C . THR A 1 461 ? 18.180 0.907 4.024 1.00 82.75 461 THR A C 1
ATOM 3590 O O . THR A 1 461 ? 17.041 0.486 4.238 1.00 82.75 461 THR A O 1
ATOM 3593 N N . GLY A 1 462 ? 18.778 0.796 2.836 1.00 75.62 462 GLY A N 1
ATOM 3594 C CA . GLY A 1 462 ? 18.172 0.134 1.682 1.00 75.62 462 GLY A CA 1
ATOM 3595 C C . GLY A 1 462 ? 18.069 -1.386 1.824 1.00 75.62 462 GLY A C 1
ATOM 3596 O O . GLY A 1 462 ? 18.639 -1.987 2.731 1.00 75.62 462 GLY A O 1
ATOM 3597 N N . LEU A 1 463 ? 17.380 -2.018 0.870 1.00 64.19 463 LEU A N 1
ATOM 3598 C CA . LEU A 1 463 ? 17.309 -3.484 0.751 1.00 64.19 463 LEU A CA 1
ATOM 3599 C C . LEU A 1 463 ? 18.554 -4.109 0.095 1.00 64.19 463 LEU A C 1
ATOM 3601 O O . LEU A 1 463 ? 18.587 -5.314 -0.111 1.00 64.19 463 LEU A O 1
ATOM 3605 N N . PHE A 1 464 ? 19.560 -3.313 -0.267 1.00 70.12 464 PHE A N 1
ATOM 3606 C CA . PHE A 1 464 ? 20.817 -3.781 -0.845 1.00 70.12 464 PHE A CA 1
ATOM 3607 C C . PHE A 1 464 ? 21.955 -2.804 -0.534 1.00 70.12 464 PHE A C 1
ATOM 3609 O O . PHE A 1 464 ? 21.728 -1.610 -0.338 1.00 70.12 464 PHE A O 1
ATOM 3616 N N . ASP A 1 465 ? 23.181 -3.322 -0.547 1.00 73.38 465 ASP A N 1
ATOM 3617 C CA . ASP A 1 465 ? 24.401 -2.524 -0.635 1.00 73.38 465 ASP A CA 1
ATOM 3618 C C . ASP A 1 465 ? 24.792 -2.320 -2.111 1.00 73.38 465 ASP A C 1
ATOM 3620 O O . ASP A 1 465 ? 24.631 -3.249 -2.913 1.00 73.38 465 ASP A O 1
ATOM 3624 N N . PRO A 1 466 ? 25.332 -1.147 -2.496 1.00 75.81 466 PRO A N 1
ATOM 3625 C CA . PRO A 1 466 ? 25.987 -0.971 -3.790 1.00 75.81 466 PRO A CA 1
ATOM 3626 C C . PRO A 1 466 ? 27.152 -1.965 -3.952 1.00 75.81 466 PRO A C 1
ATOM 3628 O O . PRO A 1 466 ? 27.920 -2.147 -3.003 1.00 75.81 466 PRO A O 1
ATOM 3631 N N . PRO A 1 467 ? 27.310 -2.612 -5.120 1.00 80.38 467 PRO A N 1
ATOM 3632 C CA . PRO A 1 467 ? 28.355 -3.606 -5.325 1.00 80.38 467 PRO A CA 1
ATOM 3633 C C . PRO A 1 467 ? 29.721 -2.950 -5.562 1.00 80.38 467 PRO A C 1
ATOM 3635 O O . PRO A 1 467 ? 29.823 -1.763 -5.880 1.00 80.38 467 PRO A O 1
ATOM 3638 N N . GLU A 1 468 ? 30.775 -3.756 -5.447 1.00 79.62 468 GLU A N 1
ATOM 3639 C CA . GLU A 1 468 ? 32.163 -3.335 -5.651 1.00 79.62 468 GLU A CA 1
ATOM 3640 C C . GLU A 1 468 ? 32.401 -2.696 -7.030 1.00 79.62 468 GLU A C 1
ATOM 3642 O O . GLU A 1 468 ? 31.673 -2.932 -7.998 1.00 79.62 468 GLU A O 1
ATOM 3647 N N . GLN A 1 469 ? 33.439 -1.861 -7.123 1.00 80.25 469 GLN A N 1
ATOM 3648 C CA . GLN A 1 469 ? 33.707 -1.015 -8.290 1.00 80.25 469 GLN A CA 1
ATOM 3649 C C . GLN A 1 469 ? 33.873 -1.822 -9.591 1.00 80.25 469 GLN A C 1
ATOM 3651 O O . GLN A 1 469 ? 33.324 -1.440 -10.624 1.00 80.25 469 GLN A O 1
ATOM 3656 N N . SER A 1 470 ? 34.583 -2.949 -9.525 1.00 83.38 470 SER A N 1
ATOM 3657 C CA . SER A 1 470 ? 34.875 -3.867 -10.637 1.00 83.38 470 SER A CA 1
ATOM 3658 C C . SER A 1 470 ? 33.698 -4.774 -11.028 1.00 83.38 470 SER A C 1
ATOM 3660 O O . SER A 1 470 ? 33.705 -5.370 -12.105 1.00 83.38 470 SER A O 1
ATOM 3662 N N . ALA A 1 471 ? 32.661 -4.887 -10.193 1.00 86.44 471 ALA A N 1
ATOM 3663 C CA . ALA A 1 471 ? 31.534 -5.777 -10.455 1.00 86.44 471 ALA A CA 1
ATOM 3664 C C . ALA A 1 471 ? 30.633 -5.226 -11.573 1.00 86.44 471 ALA A C 1
ATOM 3666 O O . ALA A 1 471 ? 30.216 -4.067 -11.531 1.00 86.44 471 ALA A O 1
ATOM 3667 N N . SER A 1 472 ? 30.275 -6.045 -12.562 1.00 90.81 472 SER A N 1
ATOM 3668 C CA . SER A 1 472 ? 29.324 -5.625 -13.605 1.00 90.81 472 SER A CA 1
ATOM 3669 C C . SER A 1 472 ? 27.892 -5.538 -13.056 1.00 90.81 472 SER A C 1
ATOM 3671 O O . SER A 1 472 ? 27.525 -6.294 -12.157 1.00 90.81 472 SER A O 1
ATOM 3673 N N . MET A 1 473 ? 27.067 -4.635 -13.591 1.00 91.50 473 MET A N 1
ATOM 3674 C CA . MET A 1 473 ? 25.699 -4.364 -13.134 1.00 91.50 473 MET A CA 1
ATOM 3675 C C . MET A 1 473 ? 24.688 -4.333 -14.284 1.00 91.50 473 MET A C 1
ATOM 3677 O O . MET A 1 473 ? 24.885 -3.657 -15.296 1.00 91.50 473 MET A O 1
ATOM 3681 N N . LEU A 1 474 ? 23.554 -5.000 -14.066 1.00 94.25 474 LEU A N 1
ATOM 3682 C CA . LEU A 1 474 ? 22.352 -4.933 -14.889 1.00 94.25 474 LEU A CA 1
ATOM 3683 C C . LEU A 1 474 ? 21.249 -4.224 -14.089 1.00 94.25 474 LEU A C 1
ATOM 3685 O O . LEU A 1 474 ? 20.710 -4.772 -13.129 1.00 94.25 474 LEU A O 1
ATOM 3689 N N . LEU A 1 475 ? 20.937 -2.987 -14.471 1.00 95.00 475 LEU A N 1
ATOM 3690 C CA . LEU A 1 475 ? 19.987 -2.104 -13.795 1.00 95.00 475 LEU A CA 1
ATOM 3691 C C . LEU A 1 475 ? 18.667 -2.075 -14.576 1.00 95.00 475 LEU A C 1
ATOM 3693 O O . LEU A 1 475 ? 18.652 -1.668 -15.735 1.00 95.00 475 LEU A O 1
ATOM 3697 N N . ILE A 1 476 ? 17.553 -2.494 -13.974 1.00 95.69 476 ILE A N 1
ATOM 3698 C CA . ILE A 1 476 ? 16.245 -2.612 -14.640 1.00 95.69 476 ILE A CA 1
ATOM 3699 C C . ILE A 1 476 ? 15.218 -1.776 -13.866 1.00 95.69 476 ILE A C 1
ATOM 3701 O O . ILE A 1 476 ? 14.726 -2.183 -12.812 1.00 95.69 476 ILE A O 1
ATOM 3705 N N . GLY A 1 477 ? 14.898 -0.587 -14.386 1.00 94.06 477 GLY A N 1
ATOM 3706 C CA . GLY A 1 477 ? 14.124 0.428 -13.661 1.00 94.06 477 GLY A CA 1
ATOM 3707 C C . GLY A 1 477 ? 13.128 1.204 -14.527 1.00 94.06 477 GLY A C 1
ATOM 3708 O O . GLY A 1 477 ? 13.374 2.374 -14.811 1.00 94.06 477 GLY A O 1
ATOM 3709 N N . PRO A 1 478 ? 12.004 0.607 -14.964 1.00 95.00 478 PRO A N 1
ATOM 3710 C CA . PRO A 1 478 ? 10.953 1.331 -15.676 1.00 95.00 478 PRO A CA 1
ATOM 3711 C C . PRO A 1 478 ? 10.172 2.307 -14.774 1.00 95.00 478 PRO A C 1
ATOM 3713 O O . PRO A 1 478 ? 9.843 2.008 -13.621 1.00 95.00 478 PRO A O 1
ATOM 3716 N N . GLY A 1 479 ? 9.814 3.468 -15.329 1.00 94.50 479 GLY A N 1
ATOM 3717 C CA . GLY A 1 479 ? 9.134 4.553 -14.615 1.00 94.50 479 GLY A CA 1
ATOM 3718 C C . GLY A 1 479 ? 9.942 5.066 -13.419 1.00 94.50 479 GLY A C 1
ATOM 3719 O O . GLY A 1 479 ? 11.165 5.158 -13.476 1.00 94.50 479 GLY A O 1
ATOM 3720 N N . THR A 1 480 ? 9.273 5.359 -12.301 1.00 94.50 480 THR A N 1
ATOM 3721 C CA . THR A 1 480 ? 9.929 5.787 -11.049 1.00 94.50 480 THR A CA 1
ATOM 3722 C C . THR A 1 480 ? 10.853 4.732 -10.430 1.00 94.50 480 THR A C 1
ATOM 3724 O O . THR A 1 480 ? 11.650 5.072 -9.561 1.00 94.50 480 THR A O 1
ATOM 3727 N N . GLY A 1 481 ? 10.834 3.479 -10.911 1.00 91.94 481 GLY A N 1
ATOM 3728 C CA . GLY A 1 481 ? 11.844 2.473 -10.563 1.00 91.94 481 GLY A CA 1
ATOM 3729 C C . GLY A 1 481 ? 13.275 2.900 -10.917 1.00 91.94 481 GLY A C 1
ATOM 3730 O O . GLY A 1 481 ? 14.228 2.411 -10.315 1.00 91.94 481 GLY A O 1
ATOM 3731 N N . VAL A 1 482 ? 13.436 3.861 -11.834 1.00 95.19 482 VAL A N 1
ATOM 3732 C CA . VAL A 1 482 ? 14.738 4.430 -12.201 1.00 95.19 482 VAL A CA 1
ATOM 3733 C C . VAL A 1 482 ? 15.428 5.189 -11.058 1.00 95.19 482 VAL A C 1
ATOM 3735 O O . VAL A 1 482 ? 16.643 5.350 -11.109 1.00 95.19 482 VAL A O 1
ATOM 3738 N N . ALA A 1 483 ? 14.701 5.609 -10.011 1.00 95.06 483 ALA A N 1
ATOM 3739 C CA . ALA A 1 483 ? 15.255 6.358 -8.878 1.00 95.06 483 ALA A CA 1
ATOM 3740 C C . ALA A 1 483 ? 16.457 5.639 -8.239 1.00 95.06 483 ALA A C 1
ATOM 3742 O O . ALA A 1 483 ? 17.576 6.146 -8.269 1.00 95.06 483 ALA A O 1
ATOM 3743 N N . ALA A 1 484 ? 16.252 4.408 -7.759 1.00 92.62 484 ALA A N 1
ATOM 3744 C CA . ALA A 1 484 ? 17.319 3.608 -7.157 1.00 92.62 484 ALA A CA 1
ATOM 3745 C C . ALA A 1 484 ? 18.469 3.320 -8.144 1.00 92.62 484 ALA A C 1
ATOM 3747 O O . ALA A 1 484 ? 19.630 3.290 -7.747 1.00 92.62 484 ALA A O 1
ATOM 3748 N N . MET A 1 485 ? 18.160 3.161 -9.437 1.00 93.88 485 MET A N 1
ATOM 3749 C CA . MET A 1 485 ? 19.165 2.918 -10.479 1.00 93.88 485 MET A CA 1
ATOM 3750 C C . MET A 1 485 ? 20.069 4.138 -10.686 1.00 93.88 485 MET A C 1
ATOM 3752 O O . MET A 1 485 ? 21.282 3.986 -10.796 1.00 93.88 485 MET A O 1
ATOM 3756 N N . ARG A 1 486 ? 19.501 5.350 -10.675 1.00 95.12 486 ARG A N 1
ATOM 3757 C CA . ARG A 1 486 ? 20.254 6.607 -10.756 1.00 95.12 486 ARG A CA 1
ATOM 3758 C C . ARG A 1 486 ? 21.190 6.779 -9.561 1.00 95.12 486 ARG A C 1
ATOM 3760 O O . ARG A 1 486 ? 22.368 7.055 -9.764 1.00 95.12 486 ARG A O 1
ATOM 3767 N N . ALA A 1 487 ? 20.710 6.506 -8.345 1.00 94.56 487 ALA A N 1
ATOM 3768 C CA . ALA A 1 487 ? 21.544 6.526 -7.144 1.00 94.56 487 ALA A CA 1
ATOM 3769 C C . ALA A 1 487 ? 22.742 5.560 -7.245 1.00 94.56 487 ALA A C 1
ATOM 3771 O O . ALA A 1 487 ? 23.866 5.952 -6.942 1.00 94.56 487 ALA A O 1
ATOM 3772 N N . ILE A 1 488 ? 22.528 4.322 -7.718 1.00 92.31 488 ILE A N 1
ATOM 3773 C CA . ILE A 1 488 ? 23.603 3.330 -7.927 1.00 92.31 488 ILE A CA 1
ATOM 3774 C C . ILE A 1 488 ? 24.650 3.839 -8.936 1.00 92.31 488 ILE A C 1
ATOM 3776 O O . ILE A 1 488 ? 25.851 3.642 -8.739 1.00 92.31 488 ILE A O 1
ATOM 3780 N N . VAL A 1 489 ? 24.218 4.507 -10.009 1.00 93.31 489 VAL A N 1
ATOM 3781 C CA . VAL A 1 489 ? 25.130 5.068 -11.020 1.00 93.31 489 VAL A CA 1
ATOM 3782 C C . VAL A 1 489 ? 25.922 6.248 -10.449 1.00 93.31 489 VAL A C 1
ATOM 3784 O O . VAL A 1 489 ? 27.140 6.279 -10.607 1.00 93.31 489 VAL A O 1
ATOM 3787 N N . GLU A 1 490 ? 25.288 7.170 -9.717 1.00 93.56 490 GLU A N 1
ATOM 3788 C CA . GLU A 1 490 ? 25.989 8.262 -9.019 1.00 93.56 490 GLU A CA 1
ATOM 3789 C C . GLU A 1 490 ? 27.030 7.750 -8.006 1.00 93.56 490 GLU A C 1
ATOM 3791 O O . GLU A 1 490 ? 28.149 8.261 -7.944 1.00 93.56 490 GLU A O 1
ATOM 3796 N N . GLU A 1 491 ? 26.692 6.706 -7.246 1.00 91.50 491 GLU A N 1
ATOM 3797 C CA . GLU A 1 491 ? 27.569 6.053 -6.263 1.00 91.50 491 GLU A CA 1
ATOM 3798 C C . GLU A 1 491 ? 28.829 5.469 -6.916 1.00 91.50 491 GLU A C 1
ATOM 3800 O O . GLU A 1 491 ? 29.941 5.606 -6.390 1.00 91.50 491 GLU A O 1
ATOM 3805 N N . ARG A 1 492 ? 28.664 4.851 -8.093 1.00 89.56 492 ARG A N 1
ATOM 3806 C CA . ARG A 1 492 ? 29.761 4.326 -8.910 1.00 89.56 492 ARG A CA 1
ATOM 3807 C C . ARG A 1 492 ? 30.600 5.448 -9.522 1.00 89.56 492 ARG A C 1
ATOM 3809 O O . ARG A 1 492 ? 31.822 5.352 -9.483 1.00 89.56 492 ARG A O 1
ATOM 3816 N N . ILE A 1 493 ? 29.985 6.527 -10.011 1.00 90.56 493 ILE A N 1
ATOM 3817 C CA . ILE A 1 493 ? 30.702 7.709 -10.524 1.00 90.56 493 ILE A CA 1
ATOM 3818 C C . ILE A 1 493 ? 31.599 8.312 -9.434 1.00 90.56 493 ILE A C 1
ATOM 3820 O O . ILE A 1 493 ? 32.792 8.507 -9.669 1.00 90.56 493 ILE A O 1
ATOM 3824 N N . ALA A 1 494 ? 31.064 8.541 -8.231 1.00 89.12 494 ALA A N 1
ATOM 3825 C CA . ALA A 1 494 ? 31.839 9.093 -7.120 1.00 89.12 494 ALA A CA 1
ATOM 3826 C C . ALA A 1 494 ? 32.987 8.162 -6.689 1.00 89.12 494 ALA A C 1
ATOM 3828 O O . ALA A 1 494 ? 34.117 8.615 -6.520 1.00 89.12 494 ALA A O 1
ATOM 3829 N N . SER A 1 495 ? 32.720 6.855 -6.578 1.00 85.19 495 SER A N 1
ATOM 3830 C CA . SER A 1 495 ? 33.734 5.861 -6.184 1.00 85.19 495 SER A CA 1
ATOM 3831 C C . SER A 1 495 ? 34.823 5.667 -7.258 1.00 85.19 495 SER A C 1
ATOM 3833 O O . SER A 1 495 ? 35.975 5.388 -6.932 1.00 85.19 495 SER A O 1
ATOM 3835 N N . ASN A 1 496 ? 34.497 5.868 -8.541 1.00 81.56 496 ASN A N 1
ATOM 3836 C CA . ASN A 1 496 ? 35.486 5.905 -9.622 1.00 81.56 496 ASN A CA 1
ATOM 3837 C C . ASN A 1 496 ? 36.393 7.140 -9.513 1.00 81.56 496 ASN A C 1
ATOM 3839 O O . ASN A 1 496 ? 37.608 7.028 -9.677 1.00 81.56 496 ASN A O 1
ATOM 3843 N N . ALA A 1 497 ? 35.818 8.311 -9.220 1.00 78.69 497 ALA A N 1
ATOM 3844 C CA . ALA A 1 497 ? 36.557 9.569 -9.128 1.00 78.69 497 ALA A CA 1
ATOM 3845 C C . ALA A 1 497 ? 37.582 9.580 -7.977 1.00 78.69 497 ALA A C 1
ATOM 3847 O O . ALA A 1 497 ? 38.676 10.114 -8.147 1.00 78.69 497 ALA A O 1
ATOM 3848 N N . THR A 1 498 ? 37.274 8.950 -6.835 1.00 69.19 498 THR A N 1
ATOM 3849 C CA . THR A 1 498 ? 38.216 8.830 -5.704 1.00 69.19 498 THR A CA 1
ATOM 3850 C C . THR A 1 498 ? 39.384 7.882 -5.974 1.00 69.19 498 THR A C 1
ATOM 3852 O O . THR A 1 498 ? 40.460 8.066 -5.410 1.00 69.19 498 THR A O 1
ATOM 3855 N N . ASN A 1 499 ? 39.201 6.881 -6.838 1.00 61.84 499 ASN A N 1
ATOM 3856 C CA . ASN A 1 499 ? 40.225 5.864 -7.095 1.00 61.84 499 ASN A CA 1
ATOM 3857 C C . ASN A 1 499 ? 41.133 6.247 -8.280 1.00 61.84 499 ASN A C 1
ATOM 3859 O O . ASN A 1 499 ? 42.318 5.918 -8.291 1.00 61.84 499 ASN A O 1
ATOM 3863 N N . ALA A 1 500 ? 40.621 7.044 -9.225 1.00 60.03 500 ALA A N 1
ATOM 3864 C CA . ALA A 1 500 ? 41.394 7.598 -10.340 1.00 60.03 500 ALA A CA 1
ATOM 3865 C C . ALA A 1 500 ? 42.539 8.546 -9.913 1.00 60.03 500 ALA A C 1
ATOM 3867 O O . ALA A 1 500 ? 43.438 8.809 -10.709 1.00 60.03 500 ALA A O 1
ATOM 3868 N N . SER A 1 501 ? 42.527 9.057 -8.676 1.00 54.00 501 SER A N 1
ATOM 3869 C CA . SER A 1 501 ? 43.590 9.908 -8.124 1.00 54.00 501 SER A CA 1
ATOM 3870 C C . SER A 1 501 ? 44.692 9.141 -7.380 1.00 54.00 501 SER A C 1
ATOM 3872 O O . SER A 1 501 ? 45.695 9.752 -7.014 1.00 54.00 501 SER A O 1
ATOM 3874 N N . THR A 1 502 ? 44.526 7.833 -7.134 1.00 54.44 502 THR A N 1
ATOM 3875 C CA . THR A 1 502 ? 45.380 7.073 -6.198 1.00 54.44 502 THR A CA 1
ATOM 3876 C C . THR A 1 502 ? 46.147 5.896 -6.807 1.00 54.44 502 THR A C 1
ATOM 3878 O O . THR A 1 502 ? 47.202 5.562 -6.276 1.00 54.44 502 THR A O 1
ATOM 3881 N N . THR A 1 503 ? 45.717 5.291 -7.925 1.00 51.25 503 THR A N 1
ATOM 3882 C CA . THR A 1 503 ? 46.551 4.330 -8.690 1.00 51.25 503 THR A CA 1
ATOM 3883 C C . THR A 1 503 ? 46.264 4.346 -10.193 1.00 51.25 503 THR A C 1
ATOM 3885 O O . THR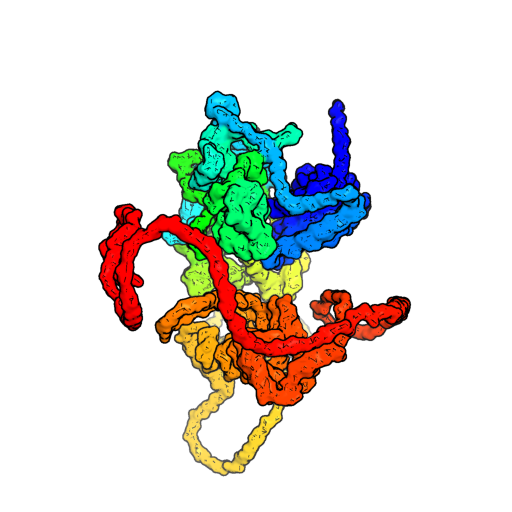 A 1 503 ? 45.119 4.445 -10.619 1.00 51.25 503 THR A O 1
ATOM 3888 N N . SER A 1 504 ? 47.310 4.172 -11.009 1.00 47.66 504 SER A N 1
ATOM 3889 C CA . SER A 1 504 ? 47.233 4.094 -12.478 1.00 47.66 504 SER A CA 1
ATOM 3890 C C . SER A 1 504 ? 47.293 2.655 -13.023 1.00 47.66 504 SER A C 1
ATOM 3892 O O . SER A 1 504 ? 47.810 2.433 -14.119 1.00 47.66 504 SE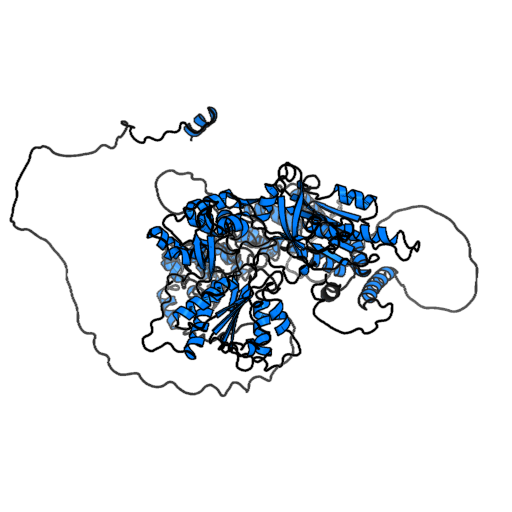R A O 1
ATOM 3894 N N . ASN A 1 505 ? 46.809 1.667 -12.262 1.00 50.44 505 ASN A N 1
ATOM 3895 C CA . ASN A 1 505 ? 46.826 0.254 -12.660 1.00 50.44 505 ASN A CA 1
ATOM 3896 C C . ASN A 1 505 ? 45.524 -0.147 -13.368 1.00 50.44 505 ASN A C 1
ATOM 3898 O O . ASN A 1 505 ? 44.429 0.102 -12.868 1.00 50.44 505 ASN A O 1
ATOM 3902 N N . ALA A 1 506 ? 45.648 -0.845 -14.501 1.00 52.53 506 ALA A N 1
ATOM 3903 C CA . ALA A 1 506 ? 44.513 -1.297 -15.313 1.00 52.53 506 ALA A CA 1
ATOM 3904 C C . ALA A 1 506 ? 43.618 -2.354 -14.628 1.00 52.53 506 ALA A C 1
ATOM 3906 O O . ALA A 1 506 ? 42.503 -2.598 -15.079 1.00 52.53 506 ALA A O 1
ATOM 3907 N N . GLU A 1 507 ? 44.087 -2.961 -13.536 1.00 51.44 507 GLU A N 1
ATOM 3908 C CA . GLU A 1 507 ? 43.366 -3.979 -12.757 1.00 51.44 507 GLU A CA 1
ATOM 3909 C C . GLU A 1 507 ? 42.153 -3.405 -11.996 1.00 51.44 507 GLU A C 1
ATOM 3911 O O . GLU A 1 507 ? 41.210 -4.137 -11.712 1.00 51.44 507 GLU A O 1
ATOM 3916 N N . ASN A 1 508 ? 42.127 -2.089 -11.741 1.00 58.75 508 ASN A N 1
ATOM 3917 C CA . ASN A 1 508 ? 41.033 -1.385 -11.054 1.00 58.75 508 ASN A CA 1
ATOM 3918 C C . ASN A 1 508 ? 40.011 -0.749 -12.024 1.00 58.75 508 ASN A C 1
ATOM 3920 O O . ASN A 1 508 ? 39.395 0.274 -11.716 1.00 58.75 508 ASN A O 1
ATOM 3924 N N . ALA A 1 509 ? 39.833 -1.323 -13.218 1.00 66.88 509 ALA A N 1
ATOM 3925 C CA . ALA A 1 509 ? 38.813 -0.866 -14.160 1.00 66.88 509 ALA A CA 1
ATOM 3926 C C . ALA A 1 509 ? 37.389 -1.064 -13.582 1.00 66.88 509 ALA A C 1
ATOM 3928 O O . ALA A 1 509 ? 37.097 -2.124 -13.021 1.00 66.88 509 ALA A O 1
ATOM 3929 N N . PRO A 1 510 ? 36.478 -0.078 -13.710 1.00 79.75 510 PRO A N 1
ATOM 3930 C CA . PRO A 1 510 ? 35.107 -0.228 -13.238 1.00 79.75 510 PRO A CA 1
ATOM 3931 C C . PRO A 1 510 ? 34.335 -1.245 -14.083 1.00 79.75 510 PRO A C 1
ATOM 3933 O O . PRO A 1 510 ? 34.462 -1.275 -15.306 1.00 79.75 510 PRO A O 1
ATOM 3936 N N . GLY A 1 511 ? 33.497 -2.044 -13.425 1.00 85.50 511 GLY A N 1
ATOM 3937 C CA . GLY A 1 511 ? 32.668 -3.049 -14.080 1.00 85.50 511 GLY A CA 1
ATOM 3938 C C . GLY A 1 511 ? 31.574 -2.436 -14.953 1.00 85.50 511 GLY A C 1
ATOM 3939 O O . GLY A 1 511 ? 31.045 -1.355 -14.660 1.00 85.50 511 GLY A O 1
ATOM 3940 N N . ASP A 1 512 ? 31.191 -3.162 -16.003 1.00 91.06 512 ASP A N 1
ATOM 3941 C CA . ASP A 1 512 ? 30.194 -2.699 -16.964 1.00 91.06 512 ASP A CA 1
ATOM 3942 C C . ASP A 1 512 ? 28.860 -2.358 -16.298 1.00 91.06 512 ASP A C 1
ATOM 3944 O O . ASP A 1 512 ? 28.431 -3.007 -15.345 1.00 91.06 512 ASP A O 1
ATOM 3948 N N . THR A 1 513 ? 28.193 -1.311 -16.782 1.00 94.12 513 THR A N 1
ATOM 3949 C CA . THR A 1 513 ? 26.957 -0.800 -16.174 1.00 94.12 513 THR A CA 1
ATOM 3950 C C . THR A 1 513 ? 25.889 -0.584 -17.241 1.00 94.12 513 THR A C 1
ATOM 3952 O O . THR A 1 513 ? 25.942 0.375 -18.015 1.00 94.12 513 THR A O 1
ATOM 3955 N N . HIS A 1 514 ? 24.909 -1.487 -17.287 1.00 96.06 514 HIS A N 1
ATOM 3956 C CA . HIS A 1 514 ? 23.847 -1.508 -18.293 1.00 96.06 514 HIS A CA 1
ATOM 3957 C C . HIS A 1 514 ? 22.506 -1.092 -17.682 1.00 96.06 514 HIS A C 1
ATOM 3959 O O . HIS A 1 514 ? 22.011 -1.763 -16.778 1.00 96.06 514 HIS A O 1
ATOM 3965 N N . LEU A 1 515 ? 21.889 -0.021 -18.192 1.00 97.38 515 LEU A N 1
ATOM 3966 C CA . LEU A 1 515 ? 20.590 0.475 -17.726 1.00 97.38 515 LEU A CA 1
ATOM 3967 C C . LEU A 1 515 ? 19.472 0.164 -18.730 1.00 97.38 515 LEU A C 1
ATOM 3969 O O . LEU A 1 515 ? 19.472 0.665 -19.851 1.00 97.38 515 LEU A O 1
ATOM 3973 N N . TYR A 1 516 ? 18.492 -0.626 -18.295 1.00 97.81 516 TYR A N 1
ATOM 3974 C CA . TYR A 1 516 ? 17.242 -0.923 -18.989 1.00 97.81 516 TYR A CA 1
ATOM 3975 C C . TYR A 1 516 ? 16.114 -0.071 -18.393 1.00 97.81 516 TYR A C 1
ATOM 3977 O O . TYR A 1 516 ? 15.548 -0.381 -17.340 1.00 97.81 516 TYR A O 1
ATOM 3985 N N . PHE A 1 517 ? 15.784 1.018 -19.086 1.00 97.75 517 PHE A N 1
ATOM 3986 C CA . PHE A 1 517 ? 14.698 1.930 -18.733 1.00 97.75 517 PHE A CA 1
ATOM 3987 C C . PHE A 1 517 ? 13.449 1.655 -19.584 1.00 97.75 517 PHE A C 1
ATOM 3989 O O . PHE A 1 517 ? 13.531 1.180 -20.719 1.00 97.75 517 PHE A O 1
ATOM 3996 N N . GLY A 1 518 ? 12.268 1.999 -19.070 1.00 96.06 518 GLY A N 1
ATOM 3997 C CA . GLY A 1 518 ? 11.037 1.946 -19.853 1.00 96.06 518 GLY A CA 1
ATOM 3998 C C . GLY A 1 518 ? 9.970 2.919 -19.371 1.00 96.06 518 GLY A C 1
ATOM 3999 O O . GLY A 1 518 ? 9.808 3.134 -18.169 1.00 96.06 518 GLY A O 1
ATOM 4000 N N . SER A 1 519 ? 9.222 3.481 -20.316 1.00 95.56 519 SER A N 1
ATOM 4001 C CA . SER A 1 519 ? 8.129 4.423 -20.063 1.00 95.56 519 SER A CA 1
ATOM 4002 C C . SER A 1 519 ? 6.991 4.231 -21.078 1.00 95.56 519 SER A C 1
ATOM 4004 O O . SER A 1 519 ? 6.837 3.153 -21.668 1.00 95.56 519 SER A O 1
ATOM 4006 N N . ARG A 1 520 ? 6.121 5.229 -21.252 1.00 94.62 520 ARG A N 1
ATOM 4007 C CA . ARG A 1 520 ? 5.042 5.195 -22.244 1.00 94.62 520 ARG A CA 1
ATOM 4008 C C . ARG A 1 520 ? 5.537 5.770 -23.570 1.00 94.62 520 ARG A C 1
ATOM 4010 O O . ARG A 1 520 ? 5.445 5.063 -24.569 1.00 94.62 520 ARG A O 1
ATOM 4017 N N . HIS A 1 521 ? 6.104 6.975 -23.547 1.00 95.69 521 HIS A N 1
ATOM 4018 C CA . HIS A 1 521 ? 6.605 7.678 -24.729 1.00 95.69 521 HIS A CA 1
ATOM 4019 C C . HIS A 1 521 ? 7.956 8.333 -24.451 1.00 95.69 521 HIS A C 1
ATOM 4021 O O . HIS A 1 521 ? 8.143 8.937 -23.388 1.00 95.69 521 HIS A O 1
ATOM 4027 N N . LYS A 1 522 ? 8.853 8.295 -25.439 1.00 96.31 522 LYS A N 1
ATOM 4028 C CA . LYS A 1 522 ? 10.156 8.966 -25.387 1.00 96.31 522 LYS A CA 1
ATOM 4029 C C . LYS A 1 522 ? 10.019 10.451 -25.048 1.00 96.31 522 LYS A C 1
ATOM 4031 O O . LYS A 1 522 ? 10.643 10.933 -24.110 1.00 96.31 522 LYS A O 1
ATOM 4036 N N . ASP A 1 523 ? 9.142 11.151 -25.759 1.00 95.81 523 ASP A N 1
ATOM 4037 C CA . ASP A 1 523 ? 9.081 12.615 -25.717 1.00 95.81 523 ASP A CA 1
ATOM 4038 C C . ASP A 1 523 ? 8.126 13.152 -24.624 1.00 95.81 523 ASP A C 1
ATOM 4040 O O . ASP A 1 523 ? 7.827 14.346 -24.597 1.00 95.81 523 ASP A O 1
ATOM 4044 N N . LYS A 1 524 ? 7.614 12.283 -23.727 1.00 95.62 524 LYS A N 1
ATOM 4045 C CA . LYS A 1 524 ? 6.673 12.657 -22.645 1.00 95.62 524 LYS A CA 1
ATOM 4046 C C . LYS A 1 524 ? 7.089 12.210 -21.244 1.00 95.62 524 LYS A C 1
ATOM 4048 O O . LYS A 1 524 ? 6.933 12.993 -20.306 1.00 95.62 524 LYS A O 1
ATOM 4053 N N . ASP A 1 525 ? 7.577 10.975 -21.082 1.00 96.06 525 ASP A N 1
ATOM 4054 C CA . ASP A 1 525 ? 7.923 10.404 -19.769 1.00 96.06 525 ASP A CA 1
ATOM 4055 C C . ASP A 1 525 ? 9.236 9.599 -19.724 1.00 96.06 525 ASP A C 1
ATOM 4057 O O . ASP A 1 525 ? 9.403 8.701 -18.894 1.00 96.06 525 ASP A O 1
ATOM 4061 N N . PHE A 1 526 ? 10.212 9.966 -20.560 1.00 97.00 526 PHE A N 1
ATOM 4062 C CA . PHE A 1 526 ? 11.603 9.512 -20.440 1.00 97.00 526 PHE A CA 1
ATOM 4063 C C . PHE A 1 526 ? 12.342 10.247 -19.304 1.00 97.00 526 PHE A C 1
ATOM 4065 O O . PHE A 1 526 ? 13.150 11.150 -19.524 1.00 97.00 526 PHE A O 1
ATOM 4072 N N . LEU A 1 527 ? 12.037 9.849 -18.066 1.00 97.50 527 LEU A N 1
ATOM 4073 C CA . LEU A 1 527 ? 12.606 10.421 -16.841 1.00 97.50 527 LEU A CA 1
ATOM 4074 C C . LEU A 1 527 ? 14.147 10.425 -16.883 1.00 97.50 527 LEU A C 1
ATOM 4076 O O . LEU A 1 527 ? 14.762 9.385 -17.111 1.00 97.50 527 LEU A O 1
ATOM 4080 N N . TYR A 1 528 ? 14.754 11.593 -16.644 1.00 97.62 528 TYR A N 1
ATOM 4081 C CA . TYR A 1 528 ? 16.208 11.833 -16.672 1.00 97.62 528 TYR A CA 1
ATOM 4082 C C . TYR A 1 528 ? 16.927 11.421 -17.979 1.00 97.62 528 TYR A C 1
ATOM 4084 O O . TYR A 1 528 ? 18.140 11.211 -17.972 1.00 97.62 528 TYR A O 1
ATOM 4092 N N . GLY A 1 529 ? 16.224 11.338 -19.118 1.00 95.50 529 GLY A N 1
ATOM 4093 C CA . GLY A 1 529 ? 16.798 10.867 -20.388 1.00 95.50 529 GLY A CA 1
ATOM 4094 C C . GLY A 1 529 ? 18.088 11.585 -20.808 1.00 95.50 529 GLY A C 1
ATOM 4095 O O . GLY A 1 529 ? 19.085 10.932 -21.113 1.00 95.50 529 GLY A O 1
ATOM 4096 N N . ASP A 1 530 ? 18.123 12.917 -20.727 1.00 95.94 530 ASP A N 1
ATOM 4097 C CA . ASP A 1 530 ? 19.311 13.721 -21.062 1.00 95.94 530 ASP A CA 1
ATOM 4098 C C . ASP A 1 530 ? 20.451 13.599 -20.039 1.00 95.94 530 ASP A C 1
ATOM 4100 O O . ASP A 1 530 ? 21.601 13.922 -20.336 1.00 95.94 530 ASP A O 1
ATOM 4104 N N . GLU A 1 531 ? 20.165 13.135 -18.823 1.00 96.50 531 GLU A N 1
ATOM 4105 C CA . GLU A 1 531 ? 21.184 12.785 -17.834 1.00 96.50 531 GLU A CA 1
ATOM 4106 C C . GLU A 1 531 ? 21.833 11.445 -18.201 1.00 96.50 531 GLU A C 1
ATOM 4108 O O . GLU A 1 531 ? 23.050 11.381 -18.374 1.00 96.50 531 GLU A O 1
ATOM 4113 N N . PHE A 1 532 ? 21.030 10.404 -18.452 1.00 97.19 532 PHE A N 1
ATOM 4114 C CA . PHE A 1 532 ? 21.545 9.087 -18.836 1.00 97.19 532 PHE A CA 1
ATOM 4115 C C . PHE A 1 532 ? 22.249 9.095 -20.201 1.00 97.19 532 PHE A C 1
ATOM 4117 O O . PHE A 1 532 ? 23.281 8.443 -20.354 1.00 97.19 532 PHE A O 1
ATOM 4124 N N . ASN A 1 533 ? 21.773 9.882 -21.172 1.00 96.44 533 ASN A N 1
ATOM 4125 C CA . ASN A 1 533 ? 22.461 10.080 -22.453 1.00 96.44 533 ASN A CA 1
ATOM 4126 C C . ASN A 1 533 ? 23.866 10.686 -22.255 1.00 96.44 533 ASN A C 1
ATOM 4128 O O . ASN A 1 533 ? 24.831 10.230 -22.872 1.00 96.44 533 ASN A O 1
ATOM 4132 N N . ARG A 1 534 ? 24.012 11.666 -21.347 1.00 96.94 534 ARG A N 1
ATOM 4133 C CA . ARG A 1 534 ? 25.323 12.227 -20.972 1.00 96.94 534 ARG A CA 1
ATOM 4134 C C . ARG A 1 534 ? 26.185 11.218 -20.211 1.00 96.94 534 ARG A C 1
ATOM 4136 O O . ARG A 1 534 ? 27.379 11.142 -20.481 1.00 96.94 534 ARG A O 1
ATOM 4143 N N . MET A 1 535 ? 25.604 10.404 -19.327 1.00 95.31 535 MET A N 1
ATOM 4144 C CA . MET A 1 535 ? 26.325 9.330 -18.626 1.00 95.31 535 MET A CA 1
ATOM 4145 C C . MET A 1 535 ? 26.859 8.252 -19.584 1.00 95.31 535 MET A C 1
ATOM 4147 O O . MET A 1 535 ? 27.967 7.763 -19.371 1.00 95.31 535 MET A O 1
ATOM 4151 N N . VAL A 1 536 ? 26.137 7.911 -20.659 1.00 96.31 536 VAL A N 1
ATOM 4152 C CA . VAL A 1 536 ? 26.650 7.023 -21.724 1.00 96.31 536 VAL A CA 1
ATOM 4153 C C . VAL A 1 536 ? 27.798 7.691 -22.485 1.00 96.31 536 VAL A C 1
ATOM 4155 O O . VAL A 1 536 ? 28.855 7.086 -22.651 1.00 96.31 536 VAL A O 1
ATOM 4158 N N . ALA A 1 537 ? 27.648 8.957 -22.892 1.00 95.44 537 ALA A N 1
ATOM 4159 C CA . ALA A 1 537 ? 28.713 9.695 -23.581 1.00 95.44 537 ALA A CA 1
ATOM 4160 C C . ALA A 1 537 ? 29.994 9.835 -22.727 1.00 95.44 537 ALA A C 1
ATOM 4162 O O . ALA A 1 537 ? 31.103 9.743 -23.252 1.00 95.44 537 ALA A O 1
ATOM 4163 N N . ALA A 1 538 ? 29.845 9.988 -21.408 1.00 91.81 538 ALA A N 1
ATOM 4164 C CA . ALA A 1 538 ? 30.932 10.029 -20.428 1.00 91.81 538 ALA A CA 1
ATOM 4165 C C . ALA A 1 538 ? 31.469 8.639 -20.010 1.00 91.81 538 ALA A C 1
ATOM 4167 O O . ALA A 1 538 ? 32.353 8.560 -19.158 1.00 91.81 538 ALA A O 1
ATOM 4168 N N . LYS A 1 539 ? 30.945 7.541 -20.581 1.00 90.12 539 LYS A N 1
ATOM 4169 C CA . LYS A 1 539 ? 31.269 6.143 -20.222 1.00 90.12 539 LYS A CA 1
ATOM 4170 C C . LYS A 1 539 ? 31.032 5.790 -18.742 1.00 90.12 539 LYS A C 1
ATOM 4172 O O . LYS A 1 539 ? 31.661 4.887 -18.202 1.00 90.12 539 LYS A O 1
ATOM 4177 N N . HIS A 1 540 ? 30.116 6.491 -18.078 1.00 89.25 540 HIS A N 1
ATOM 4178 C CA . HIS A 1 540 ? 29.604 6.125 -16.751 1.00 89.25 540 HIS A CA 1
ATOM 4179 C C . HIS A 1 540 ? 28.503 5.052 -16.834 1.00 89.25 540 HIS A C 1
ATOM 4181 O O . HIS A 1 540 ? 28.275 4.317 -15.876 1.00 89.25 540 HIS A O 1
ATOM 4187 N N . LEU A 1 541 ? 27.848 4.944 -17.993 1.00 93.62 541 LEU A N 1
ATOM 4188 C CA . LEU A 1 541 ? 27.008 3.817 -18.392 1.00 93.62 541 LEU A CA 1
ATOM 4189 C C . LEU A 1 541 ? 27.627 3.150 -19.626 1.00 93.62 541 LEU A C 1
ATOM 4191 O O . LEU A 1 541 ? 27.891 3.832 -20.616 1.00 93.62 541 LEU A O 1
ATOM 4195 N N . THR A 1 542 ? 27.798 1.827 -19.599 1.00 94.69 542 THR A N 1
ATOM 4196 C CA . THR A 1 542 ? 28.226 1.032 -20.766 1.00 94.69 542 THR A CA 1
ATOM 4197 C C . THR A 1 542 ? 27.141 1.033 -21.842 1.00 94.69 542 THR A C 1
ATOM 4199 O O . THR A 1 542 ? 27.433 1.139 -23.031 1.00 94.69 542 THR A O 1
ATOM 4202 N N . SER A 1 543 ? 25.867 0.942 -21.442 1.00 95.12 543 SER A N 1
ATOM 4203 C CA . SER A 1 543 ? 24.738 1.073 -22.368 1.00 95.12 543 SER A CA 1
ATOM 4204 C C . SER A 1 543 ? 23.464 1.556 -21.682 1.00 95.12 543 SER A C 1
ATOM 4206 O O . SER A 1 543 ? 23.141 1.103 -20.582 1.00 95.12 543 SER A O 1
ATOM 4208 N N . LEU A 1 544 ? 22.676 2.351 -22.403 1.00 97.38 544 LEU A N 1
ATOM 4209 C CA . LEU A 1 544 ? 21.292 2.677 -22.069 1.00 97.38 544 LEU A CA 1
ATOM 4210 C C . LEU A 1 544 ? 20.357 2.021 -23.093 1.00 97.38 544 LEU A C 1
ATOM 4212 O O . LEU A 1 544 ? 20.455 2.298 -24.287 1.00 97.38 544 LEU A O 1
ATOM 4216 N N . VAL A 1 545 ? 19.443 1.169 -22.631 1.00 97.75 545 VAL A N 1
ATOM 4217 C CA . VAL A 1 545 ? 18.445 0.482 -23.461 1.00 97.75 545 VAL A CA 1
ATOM 4218 C C . VAL A 1 545 ? 17.052 0.930 -23.028 1.00 97.75 545 VAL A C 1
ATOM 4220 O O . VAL A 1 545 ? 16.693 0.827 -21.856 1.00 97.75 545 VAL A O 1
ATOM 4223 N N . THR A 1 546 ? 16.256 1.442 -23.968 1.00 97.56 546 THR A N 1
ATOM 4224 C CA . THR A 1 546 ? 14.958 2.072 -23.679 1.00 97.56 546 THR A CA 1
ATOM 4225 C C . THR A 1 546 ? 13.777 1.319 -24.292 1.00 97.56 546 THR A C 1
ATOM 4227 O O . THR A 1 546 ? 13.799 0.893 -25.452 1.00 97.56 546 THR A O 1
ATOM 4230 N N . ALA A 1 547 ? 12.717 1.158 -23.499 1.00 96.81 547 ALA A N 1
ATOM 4231 C CA . ALA A 1 547 ? 11.457 0.530 -23.886 1.00 96.81 547 ALA A CA 1
ATOM 4232 C C . ALA A 1 547 ? 10.289 1.527 -23.791 1.00 96.81 547 ALA A C 1
ATOM 4234 O O . ALA A 1 547 ? 9.751 1.768 -22.708 1.00 96.81 547 ALA A O 1
ATOM 4235 N N . PHE A 1 548 ? 9.886 2.100 -24.925 1.00 97.50 548 PHE A N 1
ATOM 4236 C CA . PHE A 1 548 ? 8.739 3.005 -24.995 1.00 97.50 548 PHE A CA 1
ATOM 4237 C C . PHE A 1 548 ? 7.483 2.220 -25.383 1.00 97.50 548 PHE A C 1
ATOM 4239 O O . PHE A 1 548 ? 7.344 1.709 -26.494 1.00 97.50 548 PHE A O 1
ATOM 4246 N N . SER A 1 549 ? 6.566 2.064 -24.429 1.00 94.50 549 SER A N 1
ATOM 4247 C CA . SER A 1 549 ? 5.454 1.112 -24.548 1.00 94.50 549 SER A CA 1
ATOM 4248 C C . SER A 1 549 ? 4.265 1.591 -25.393 1.00 94.50 549 SER A C 1
ATOM 4250 O O . SER A 1 549 ? 3.290 0.845 -25.522 1.00 94.50 549 SER A O 1
ATOM 4252 N N . ARG A 1 550 ? 4.316 2.813 -25.948 1.00 94.06 550 ARG A N 1
ATOM 4253 C CA . ARG A 1 550 ? 3.229 3.440 -26.724 1.00 94.06 550 ARG A CA 1
ATOM 4254 C C . ARG A 1 550 ? 3.663 4.268 -27.946 1.00 94.06 550 ARG A C 1
ATOM 4256 O O . ARG A 1 550 ? 2.788 4.812 -28.611 1.00 94.06 550 ARG A O 1
ATOM 4263 N N . ASP A 1 551 ? 4.955 4.350 -28.267 1.00 93.75 551 ASP A N 1
ATOM 4264 C CA . ASP A 1 551 ? 5.437 5.058 -29.475 1.00 93.75 551 ASP A CA 1
ATOM 4265 C C . ASP A 1 551 ? 5.188 4.266 -30.778 1.00 93.75 551 ASP A C 1
ATOM 4267 O O . ASP A 1 551 ? 5.373 4.775 -31.881 1.00 93.75 551 ASP A O 1
ATOM 4271 N N . GLN A 1 552 ? 4.708 3.025 -30.657 1.00 94.00 552 GLN A N 1
ATOM 4272 C CA . GLN A 1 552 ? 4.301 2.155 -31.756 1.00 94.00 552 GLN A CA 1
ATOM 4273 C C . GLN A 1 552 ? 3.079 1.304 -31.361 1.00 94.00 552 GLN A C 1
ATOM 4275 O O . GLN A 1 552 ? 2.752 1.164 -30.182 1.00 94.00 552 GLN A O 1
ATOM 4280 N N . SER A 1 553 ? 2.400 0.716 -32.352 1.00 89.06 553 SER A N 1
ATOM 4281 C CA . SER A 1 553 ? 1.117 0.004 -32.180 1.00 89.06 553 SER A CA 1
ATOM 4282 C C . SER A 1 553 ? 1.172 -1.233 -31.271 1.00 89.06 553 SER A C 1
ATOM 4284 O O . SER A 1 553 ? 0.164 -1.610 -30.674 1.00 89.06 553 SER A O 1
ATOM 4286 N N . HIS A 1 554 ? 2.342 -1.861 -31.141 1.00 90.94 554 HIS A N 1
ATOM 4287 C CA . HIS A 1 554 ? 2.593 -2.975 -30.229 1.00 90.94 554 HIS A CA 1
ATOM 4288 C C . HIS A 1 554 ? 3.401 -2.502 -29.013 1.00 90.94 554 HIS A C 1
ATOM 4290 O O . HIS A 1 554 ? 4.240 -1.610 -29.106 1.00 90.94 554 HIS A O 1
ATOM 4296 N N . LYS A 1 555 ? 3.168 -3.099 -27.842 1.00 93.69 555 LYS A N 1
ATOM 4297 C CA . LYS A 1 555 ? 3.805 -2.644 -26.598 1.00 93.69 555 LYS A CA 1
ATOM 4298 C C . LYS A 1 555 ? 5.190 -3.268 -26.439 1.00 93.69 555 LYS A C 1
ATOM 4300 O O . LYS A 1 555 ? 5.291 -4.474 -26.226 1.00 93.69 555 LYS A O 1
ATOM 4305 N N . ILE A 1 556 ? 6.230 -2.440 -26.499 1.00 95.25 556 ILE A N 1
ATOM 4306 C CA . ILE A 1 556 ? 7.602 -2.810 -26.132 1.00 95.25 556 ILE A CA 1
ATOM 4307 C C . ILE A 1 556 ? 7.792 -2.506 -24.641 1.00 95.25 556 ILE A C 1
ATOM 4309 O O . ILE A 1 556 ? 7.520 -1.394 -24.190 1.00 95.25 556 ILE A O 1
ATOM 4313 N N . TYR A 1 557 ? 8.257 -3.489 -23.873 1.00 94.94 557 TYR A N 1
ATOM 4314 C CA . TYR A 1 557 ? 8.564 -3.356 -22.446 1.00 94.94 557 TYR A CA 1
ATOM 4315 C C . TYR A 1 557 ? 10.029 -3.734 -22.157 1.00 94.94 557 TYR A C 1
ATOM 4317 O O . TYR A 1 557 ? 10.734 -4.236 -23.034 1.00 94.94 557 TYR A O 1
ATOM 4325 N N . VAL A 1 558 ? 10.512 -3.508 -20.929 1.00 95.31 558 VAL A N 1
ATOM 4326 C CA . VAL A 1 558 ? 11.911 -3.815 -20.558 1.00 95.31 558 VAL A CA 1
ATOM 4327 C C . VAL A 1 558 ? 12.245 -5.299 -20.741 1.00 95.31 558 VAL A C 1
ATOM 4329 O O . VAL A 1 558 ? 13.303 -5.623 -21.267 1.00 95.31 558 VAL A O 1
ATOM 4332 N N . GLN A 1 559 ? 11.311 -6.202 -20.439 1.00 93.88 559 GLN A N 1
ATOM 4333 C CA . GLN A 1 559 ? 11.457 -7.637 -20.682 1.00 93.88 559 GLN A CA 1
ATOM 4334 C C . GLN A 1 559 ? 11.457 -8.004 -22.180 1.00 93.88 559 GLN A C 1
ATOM 4336 O O . GLN A 1 559 ? 12.106 -8.971 -22.568 1.00 93.88 559 GLN A O 1
ATOM 4341 N N . THR A 1 560 ? 10.832 -7.197 -23.049 1.00 95.12 560 THR A N 1
ATOM 4342 C CA . THR A 1 560 ? 10.994 -7.321 -24.511 1.00 95.12 560 THR A CA 1
ATOM 4343 C C . THR A 1 560 ? 12.440 -7.018 -24.906 1.00 95.12 560 THR A C 1
ATOM 4345 O O . THR A 1 560 ? 13.069 -7.814 -25.595 1.00 95.12 560 THR A O 1
ATOM 4348 N N . ARG A 1 561 ? 13.007 -5.921 -24.385 1.00 96.56 561 ARG A N 1
ATOM 4349 C CA . ARG A 1 561 ? 14.400 -5.521 -24.643 1.00 96.56 561 ARG A CA 1
ATOM 4350 C C . ARG A 1 561 ? 15.429 -6.512 -24.097 1.00 96.56 561 ARG A C 1
ATOM 4352 O O . ARG A 1 561 ? 16.441 -6.742 -24.751 1.00 96.56 561 ARG A O 1
ATOM 4359 N N . LEU A 1 562 ? 15.178 -7.119 -22.938 1.00 96.31 562 LEU A N 1
ATOM 4360 C CA . LEU A 1 562 ? 16.035 -8.181 -22.395 1.00 96.31 562 LEU A CA 1
ATOM 4361 C C . LEU A 1 562 ? 16.034 -9.417 -23.311 1.00 96.31 562 LEU A C 1
ATOM 4363 O O . LEU A 1 562 ? 17.096 -9.968 -23.588 1.00 96.31 562 LEU A O 1
ATOM 4367 N N . ALA A 1 563 ? 14.870 -9.811 -23.842 1.00 95.00 563 ALA A N 1
ATOM 4368 C CA . ALA A 1 563 ? 14.757 -10.924 -24.787 1.00 95.00 563 ALA A CA 1
ATOM 4369 C C . ALA A 1 563 ? 15.371 -10.620 -26.172 1.00 95.00 563 ALA A C 1
ATOM 4371 O O . ALA A 1 563 ? 15.923 -11.522 -26.802 1.00 95.00 563 ALA A O 1
ATOM 4372 N N . GLU A 1 564 ? 15.322 -9.363 -26.632 1.00 95.75 564 GLU A N 1
ATOM 4373 C CA . GLU A 1 564 ? 16.037 -8.891 -27.833 1.00 95.75 564 GLU A CA 1
ATOM 4374 C C . GLU A 1 564 ? 17.566 -8.997 -27.678 1.00 95.75 564 GLU A C 1
ATOM 4376 O O . GLU A 1 564 ? 18.252 -9.323 -28.640 1.00 95.75 564 GLU A O 1
ATOM 4381 N N . ASN A 1 565 ? 18.094 -8.771 -26.468 1.00 94.69 565 ASN A N 1
ATOM 4382 C CA . ASN A 1 565 ? 19.533 -8.752 -26.163 1.00 94.69 565 ASN A CA 1
ATOM 4383 C C . ASN A 1 565 ? 20.010 -10.015 -25.413 1.00 94.69 565 ASN A C 1
ATOM 4385 O O . ASN A 1 565 ? 21.032 -9.992 -24.722 1.00 94.69 565 ASN A O 1
ATOM 4389 N N . LYS A 1 566 ? 19.266 -11.123 -25.528 1.00 95.19 566 LYS A N 1
ATOM 4390 C CA . LYS A 1 566 ? 19.435 -12.354 -24.733 1.00 95.19 566 LYS A CA 1
ATOM 4391 C C . LYS A 1 566 ? 20.864 -12.913 -24.711 1.00 95.19 566 LYS A C 1
ATOM 4393 O O . LYS A 1 566 ? 21.292 -13.378 -23.662 1.00 95.19 566 LYS A O 1
ATOM 4398 N N . GLU A 1 567 ? 21.617 -12.862 -25.813 1.00 95.50 567 GLU A N 1
ATOM 4399 C CA . GLU A 1 567 ? 23.008 -13.334 -25.849 1.00 95.50 567 GLU A CA 1
ATOM 4400 C C . GLU A 1 567 ? 23.929 -12.491 -24.953 1.00 95.50 567 GLU A C 1
ATOM 4402 O O . GLU A 1 567 ? 24.726 -13.053 -24.205 1.00 95.50 567 GLU A O 1
ATOM 4407 N N . ALA A 1 568 ? 23.794 -11.161 -24.981 1.00 93.25 568 ALA A N 1
ATOM 4408 C CA . ALA A 1 568 ? 24.589 -10.252 -24.152 1.00 93.25 568 ALA A CA 1
ATOM 4409 C C . ALA A 1 568 ? 24.172 -10.322 -22.674 1.00 93.25 568 ALA A C 1
ATOM 4411 O O . ALA A 1 568 ? 25.025 -10.362 -21.789 1.00 93.25 568 ALA A O 1
ATOM 4412 N N . ILE A 1 569 ? 22.864 -10.415 -22.404 1.00 94.56 569 ILE A N 1
ATOM 4413 C CA . ILE A 1 569 ? 22.341 -10.647 -21.051 1.00 94.56 569 ILE A CA 1
ATOM 4414 C C . ILE A 1 569 ? 22.853 -11.980 -20.491 1.00 94.56 569 ILE A C 1
ATOM 4416 O O . ILE A 1 569 ? 23.276 -12.026 -19.341 1.00 94.56 569 ILE A O 1
ATOM 4420 N N . PHE A 1 570 ? 22.887 -13.049 -21.292 1.00 94.69 570 PHE A N 1
ATOM 4421 C CA . PHE A 1 570 ? 23.433 -14.333 -20.855 1.00 94.69 570 PHE A CA 1
ATOM 4422 C C . PHE A 1 570 ? 24.913 -14.236 -20.458 1.00 94.69 570 PHE A C 1
ATOM 4424 O O . PHE A 1 570 ? 25.272 -14.732 -19.394 1.00 94.69 570 PHE A O 1
ATOM 4431 N N . GLU A 1 571 ? 25.763 -13.571 -21.249 1.00 92.94 571 GLU A N 1
ATOM 4432 C CA . GLU A 1 571 ? 27.176 -13.382 -20.880 1.00 92.94 571 GLU A CA 1
ATOM 4433 C C . GLU A 1 571 ? 27.339 -12.558 -19.594 1.00 92.94 571 GLU A C 1
ATOM 4435 O O . GLU A 1 571 ? 28.135 -12.932 -18.736 1.00 92.94 571 GLU A O 1
ATOM 4440 N N . LEU A 1 572 ? 26.550 -11.494 -19.395 1.00 90.31 572 LEU A N 1
ATOM 4441 C CA . LEU A 1 572 ? 26.563 -10.717 -18.147 1.00 90.31 572 LEU A CA 1
ATOM 4442 C C . LEU A 1 572 ? 26.201 -11.581 -16.927 1.00 90.31 572 LEU A C 1
ATOM 4444 O O . LEU A 1 572 ? 26.903 -11.544 -15.914 1.00 90.31 572 LEU A O 1
ATOM 4448 N N . LEU A 1 573 ? 25.158 -12.412 -17.040 1.00 90.75 573 LEU A N 1
ATOM 4449 C CA . LEU A 1 573 ? 24.764 -13.361 -15.992 1.00 90.75 573 LEU A CA 1
ATOM 4450 C C . LEU A 1 573 ? 25.860 -14.414 -15.735 1.00 90.75 573 LEU A C 1
ATOM 4452 O O . LEU A 1 573 ? 26.158 -14.721 -14.580 1.00 90.75 573 LEU A O 1
ATOM 4456 N N . MET A 1 574 ? 26.498 -14.946 -16.785 1.00 89.56 574 MET A N 1
ATOM 4457 C CA . MET A 1 574 ? 27.587 -15.928 -16.655 1.00 89.56 574 MET A CA 1
ATOM 4458 C C . MET A 1 574 ? 28.876 -15.326 -16.081 1.00 89.56 574 MET A C 1
ATOM 4460 O O . MET A 1 574 ? 29.602 -16.029 -15.378 1.00 89.56 574 MET A O 1
ATOM 4464 N N . ASN A 1 575 ? 29.130 -14.037 -16.308 1.00 86.69 575 ASN A N 1
ATOM 4465 C CA . ASN A 1 575 ? 30.234 -13.288 -15.705 1.00 86.69 575 ASN A CA 1
ATOM 4466 C C . ASN A 1 575 ? 29.919 -12.794 -14.274 1.00 86.69 575 ASN A C 1
ATOM 4468 O O . ASN A 1 575 ? 30.758 -12.144 -13.657 1.00 86.69 575 ASN A O 1
ATOM 4472 N N . GLY A 1 576 ? 28.740 -13.116 -13.724 1.00 85.38 576 GLY A N 1
ATOM 4473 C CA . GLY A 1 576 ? 28.385 -12.824 -12.333 1.00 85.38 576 GLY A CA 1
ATOM 4474 C C . GLY A 1 576 ? 27.947 -11.380 -12.072 1.00 85.38 576 GLY A C 1
ATOM 4475 O O . GLY A 1 576 ? 28.203 -10.860 -10.988 1.00 85.38 576 GLY A O 1
ATOM 4476 N N . CYS A 1 577 ? 27.303 -10.714 -13.038 1.00 88.19 577 CYS A N 1
ATOM 4477 C CA . CYS A 1 577 ? 26.800 -9.354 -12.832 1.00 88.19 577 CYS A CA 1
ATOM 4478 C C . CYS A 1 577 ? 25.764 -9.267 -11.693 1.00 88.19 577 CYS A C 1
ATOM 4480 O O . CYS A 1 577 ? 24.933 -10.159 -11.522 1.00 88.19 577 CYS A O 1
ATOM 4482 N N . TYR A 1 578 ? 25.725 -8.143 -10.981 1.00 88.62 578 TYR A N 1
ATOM 4483 C CA . TYR A 1 578 ? 24.642 -7.832 -10.049 1.00 88.62 578 TYR A CA 1
ATOM 4484 C C . TYR A 1 578 ? 23.406 -7.359 -10.823 1.00 88.62 578 TYR A C 1
ATOM 4486 O O . TYR A 1 578 ? 23.483 -6.397 -11.587 1.00 88.62 578 TYR A O 1
ATOM 4494 N N . CYS A 1 579 ? 22.261 -8.013 -10.621 1.00 89.88 579 CYS A N 1
ATOM 4495 C CA . CYS A 1 579 ? 20.999 -7.652 -11.268 1.00 89.88 579 CYS A CA 1
ATOM 4496 C C . CYS A 1 579 ? 20.074 -6.920 -10.285 1.00 89.88 579 CYS A C 1
ATOM 4498 O O . CYS A 1 579 ? 19.629 -7.503 -9.297 1.00 89.88 579 CYS A O 1
ATOM 4500 N N . PHE A 1 580 ? 19.742 -5.662 -10.578 1.00 89.88 580 PHE A N 1
ATOM 4501 C CA . PHE A 1 580 ? 18.852 -4.827 -9.768 1.00 89.88 580 PHE A CA 1
ATOM 4502 C C . PHE A 1 580 ? 17.545 -4.559 -10.519 1.00 89.88 580 PHE A C 1
ATOM 4504 O O . PHE A 1 580 ? 17.564 -4.102 -11.659 1.00 89.88 580 PHE A O 1
ATOM 4511 N N . ILE A 1 581 ? 16.402 -4.815 -9.877 1.00 89.62 581 ILE A N 1
ATOM 4512 C CA . ILE A 1 581 ? 15.064 -4.652 -10.468 1.00 89.62 581 ILE A CA 1
ATOM 4513 C C . ILE A 1 581 ? 14.226 -3.750 -9.556 1.00 89.62 581 ILE A C 1
ATOM 4515 O O . ILE A 1 581 ? 14.046 -4.064 -8.382 1.00 89.62 581 ILE A O 1
ATOM 4519 N N . ALA A 1 582 ? 13.681 -2.652 -10.086 1.00 87.50 582 ALA A N 1
ATOM 4520 C CA . ALA A 1 582 ? 12.805 -1.746 -9.338 1.00 87.50 582 ALA A CA 1
ATOM 4521 C C . ALA A 1 582 ? 11.656 -1.205 -10.202 1.00 87.50 582 ALA A C 1
ATOM 4523 O O . ALA A 1 582 ? 11.801 -0.991 -11.403 1.00 87.50 582 ALA A O 1
ATOM 4524 N N . GLY A 1 583 ? 10.495 -0.962 -9.590 1.00 80.75 583 GLY A N 1
ATOM 4525 C CA . GLY A 1 583 ? 9.309 -0.432 -10.270 1.00 80.75 583 GLY A CA 1
ATOM 4526 C C . GLY A 1 583 ? 8.011 -1.041 -9.738 1.00 80.75 583 GLY A C 1
ATOM 4527 O O . GLY A 1 583 ? 7.921 -1.423 -8.575 1.00 80.75 583 GLY A O 1
ATOM 4528 N N . SER A 1 584 ? 6.977 -1.125 -10.581 1.00 77.38 584 SER A N 1
ATOM 4529 C CA . SER A 1 584 ? 5.650 -1.581 -10.142 1.00 77.38 584 SER A CA 1
ATOM 4530 C C . SER A 1 584 ? 5.615 -3.084 -9.832 1.00 77.38 584 SER A C 1
ATOM 4532 O O . SER A 1 584 ? 5.576 -3.916 -10.741 1.00 77.38 584 SER A O 1
ATOM 4534 N N . ALA A 1 585 ? 5.534 -3.418 -8.542 1.00 64.12 585 ALA A N 1
ATOM 4535 C CA . ALA A 1 585 ? 5.527 -4.781 -8.002 1.00 64.12 585 ALA A CA 1
ATOM 4536 C C . ALA A 1 585 ? 4.345 -5.681 -8.441 1.00 64.12 585 ALA A C 1
ATOM 4538 O O . ALA A 1 585 ? 4.269 -6.828 -8.020 1.00 64.12 585 ALA A O 1
ATOM 4539 N N . LYS A 1 586 ? 3.418 -5.198 -9.284 1.00 71.56 586 LYS A N 1
ATOM 4540 C CA . LYS A 1 586 ? 2.219 -5.952 -9.697 1.00 71.56 586 LYS A CA 1
ATOM 4541 C C . LYS A 1 586 ? 2.494 -7.112 -10.660 1.00 71.56 586 LYS A C 1
ATOM 4543 O O . LYS A 1 586 ? 1.779 -8.104 -10.605 1.00 71.56 586 LYS A O 1
ATOM 4548 N N . ARG A 1 587 ? 3.441 -6.942 -11.593 1.00 72.88 587 ARG A N 1
ATOM 4549 C CA . ARG A 1 587 ? 3.833 -7.956 -12.604 1.00 72.88 587 ARG A CA 1
ATOM 4550 C C . ARG A 1 587 ? 5.257 -7.780 -13.121 1.00 72.88 587 ARG A C 1
ATOM 4552 O O . ARG A 1 587 ? 5.922 -8.769 -13.380 1.00 72.88 587 ARG A O 1
ATOM 4559 N N . MET A 1 588 ? 5.738 -6.539 -13.250 1.00 86.75 588 MET A N 1
ATOM 4560 C CA . MET A 1 588 ? 7.016 -6.244 -13.915 1.00 86.75 588 MET A CA 1
ATOM 4561 C C . MET A 1 588 ? 8.212 -7.049 -13.358 1.00 86.75 588 MET A C 1
ATOM 4563 O O . MET A 1 588 ? 8.931 -7.615 -14.177 1.00 86.75 588 MET A O 1
ATOM 4567 N N . PRO A 1 589 ? 8.408 -7.205 -12.029 1.00 82.12 589 PRO A N 1
ATOM 4568 C CA . PRO A 1 589 ? 9.496 -8.039 -11.513 1.00 82.12 589 PRO A CA 1
ATOM 4569 C C . PRO A 1 589 ? 9.359 -9.519 -11.891 1.00 82.12 589 PRO A C 1
ATOM 4571 O O . PRO A 1 589 ? 10.360 -10.161 -12.190 1.00 82.12 589 PRO A O 1
ATOM 4574 N N . THR A 1 590 ? 8.132 -10.049 -11.927 1.00 82.88 590 THR A N 1
ATOM 4575 C CA . THR A 1 590 ? 7.837 -11.421 -12.362 1.00 82.88 590 THR A CA 1
ATOM 4576 C C . THR A 1 590 ? 8.135 -11.587 -13.850 1.00 82.88 590 THR A C 1
ATOM 4578 O O . THR A 1 590 ? 8.941 -12.438 -14.204 1.00 82.88 590 THR A O 1
ATOM 4581 N N . ASP A 1 591 ? 7.580 -10.720 -14.704 1.00 86.94 591 ASP A N 1
ATOM 4582 C CA . ASP A 1 591 ? 7.813 -10.726 -16.155 1.00 86.94 591 ASP A CA 1
ATOM 4583 C C . ASP A 1 591 ? 9.320 -10.656 -16.495 1.00 86.94 591 ASP A C 1
ATOM 4585 O O . ASP A 1 591 ? 9.788 -11.305 -17.432 1.00 86.94 591 ASP A O 1
ATOM 4589 N N . VAL A 1 592 ? 10.094 -9.871 -15.732 1.00 91.12 592 VAL A N 1
ATOM 4590 C CA . VAL A 1 592 ? 11.555 -9.758 -15.873 1.00 91.12 592 VAL A CA 1
ATOM 4591 C C . VAL A 1 592 ? 12.271 -11.017 -15.377 1.00 91.12 592 VAL A C 1
ATOM 4593 O O . VAL A 1 592 ? 13.126 -11.532 -16.094 1.00 91.12 592 VAL A O 1
ATOM 4596 N N . TYR A 1 593 ? 11.924 -11.546 -14.198 1.00 89.56 593 TYR A N 1
ATOM 4597 C CA . TYR A 1 593 ? 12.517 -12.779 -13.664 1.00 89.56 593 TYR A CA 1
ATOM 4598 C C . TYR A 1 593 ? 12.295 -13.970 -14.605 1.00 89.56 593 TYR A C 1
ATOM 4600 O O . TYR A 1 593 ? 13.229 -14.724 -14.880 1.00 89.56 593 TYR A O 1
ATOM 4608 N N . GLU A 1 594 ? 11.083 -14.116 -15.146 1.00 91.06 594 GLU A N 1
ATOM 4609 C CA . GLU A 1 594 ? 10.756 -15.175 -16.102 1.00 91.06 594 GLU A CA 1
ATOM 4610 C C . GLU A 1 594 ? 11.549 -15.050 -17.403 1.00 91.06 594 GLU A C 1
ATOM 4612 O O . GLU A 1 594 ? 12.046 -16.058 -17.903 1.00 91.06 594 GLU A O 1
ATOM 4617 N N . VAL A 1 595 ? 11.730 -13.832 -17.928 1.00 95.56 595 VAL A N 1
ATOM 4618 C CA . VAL A 1 595 ? 12.570 -13.616 -19.114 1.00 95.56 595 VAL A CA 1
ATOM 4619 C C . VAL A 1 595 ? 14.045 -13.889 -18.819 1.00 95.56 595 VAL A C 1
ATOM 4621 O O . VAL A 1 595 ? 14.685 -14.555 -19.625 1.00 95.56 595 VAL A O 1
ATOM 4624 N N . LEU A 1 596 ? 14.595 -13.474 -17.674 1.00 94.00 596 LEU A N 1
ATOM 4625 C CA . LEU A 1 596 ? 15.985 -13.791 -17.308 1.00 94.00 596 LEU A CA 1
ATOM 4626 C C . LEU A 1 596 ? 16.203 -15.311 -17.155 1.00 94.00 596 LEU A C 1
ATOM 4628 O O . LEU A 1 596 ? 17.147 -15.858 -17.729 1.00 94.00 596 LEU A O 1
ATOM 4632 N N . ARG A 1 597 ? 15.282 -16.015 -16.481 1.00 94.31 597 ARG A N 1
ATOM 4633 C CA . ARG A 1 597 ? 15.251 -17.488 -16.391 1.00 94.31 597 ARG A CA 1
ATOM 4634 C C . ARG A 1 597 ? 15.211 -18.136 -17.778 1.00 94.31 597 ARG A C 1
ATOM 4636 O O . ARG A 1 597 ? 15.969 -19.066 -18.050 1.00 94.31 597 ARG A O 1
ATOM 4643 N N . ASP A 1 598 ? 14.342 -17.657 -18.663 1.00 94.12 598 ASP A N 1
ATOM 4644 C CA . ASP A 1 598 ? 14.163 -18.241 -19.993 1.00 94.12 598 ASP A CA 1
ATOM 4645 C C . ASP A 1 598 ? 15.318 -17.895 -20.954 1.00 94.12 598 ASP A C 1
ATOM 4647 O O . ASP A 1 598 ? 15.631 -18.707 -21.825 1.00 94.12 598 ASP A O 1
ATOM 4651 N N . ILE A 1 599 ? 16.031 -16.780 -20.745 1.00 95.44 599 ILE A N 1
ATOM 4652 C CA . ILE A 1 599 ? 17.318 -16.474 -21.396 1.00 95.44 599 ILE A CA 1
ATOM 4653 C C . ILE A 1 599 ? 18.383 -17.495 -20.972 1.00 95.44 599 ILE A C 1
ATOM 4655 O O . ILE A 1 599 ? 19.021 -18.096 -21.838 1.00 95.44 599 ILE A O 1
ATOM 4659 N N . VAL A 1 600 ? 18.535 -17.759 -19.667 1.00 94.19 600 VAL A N 1
ATOM 4660 C CA . VAL A 1 600 ? 19.457 -18.794 -19.152 1.00 94.19 600 VAL A CA 1
ATOM 4661 C C . VAL A 1 600 ? 19.110 -20.170 -19.727 1.00 94.19 600 VAL A C 1
ATOM 4663 O O . VAL A 1 600 ? 19.997 -20.880 -20.200 1.00 94.19 600 VAL A O 1
ATOM 4666 N N . ARG A 1 601 ? 17.817 -20.518 -19.778 1.00 94.50 601 ARG A N 1
ATOM 4667 C CA . ARG A 1 601 ? 17.319 -21.770 -20.371 1.00 94.50 601 ARG A CA 1
ATOM 4668 C C . ARG A 1 601 ? 17.658 -21.885 -21.862 1.00 94.50 601 ARG A C 1
ATOM 4670 O O . ARG A 1 601 ? 18.192 -22.903 -22.298 1.00 94.50 601 ARG A O 1
ATOM 4677 N N . ALA A 1 602 ? 17.354 -20.850 -22.647 1.00 93.06 602 ALA A N 1
ATOM 4678 C CA . ALA A 1 602 ? 17.459 -20.877 -24.105 1.00 93.06 602 ALA A CA 1
ATOM 4679 C C . ALA A 1 602 ? 18.900 -20.735 -24.621 1.00 93.06 602 ALA A C 1
ATOM 4681 O O . ALA A 1 602 ? 19.286 -21.459 -25.538 1.00 93.06 602 ALA A O 1
ATOM 4682 N N . VAL A 1 603 ? 19.694 -19.827 -24.042 1.00 95.38 603 VAL A N 1
ATOM 4683 C CA . VAL A 1 603 ? 21.076 -19.553 -24.478 1.00 95.38 603 VAL A CA 1
ATOM 4684 C C . VAL A 1 603 ? 22.065 -20.531 -23.833 1.00 95.38 603 VAL A C 1
ATOM 4686 O O . VAL A 1 603 ? 22.963 -21.023 -24.515 1.00 95.38 603 VAL A O 1
ATOM 4689 N N . GLY A 1 604 ? 21.865 -20.884 -22.557 1.00 89.94 604 GLY A N 1
ATOM 4690 C CA . GLY A 1 604 ? 22.676 -21.883 -21.847 1.00 89.94 604 GLY A CA 1
ATOM 4691 C C . GLY A 1 604 ? 22.347 -23.337 -22.203 1.00 89.94 604 GLY A C 1
ATOM 4692 O O . GLY A 1 604 ? 23.113 -24.237 -21.870 1.00 89.94 604 GLY A O 1
ATOM 4693 N N . GLY A 1 605 ? 21.224 -23.588 -22.887 1.00 91.75 605 GLY A N 1
ATOM 4694 C CA . GLY A 1 605 ? 20.838 -24.926 -23.348 1.00 91.75 605 GLY A CA 1
ATOM 4695 C C . GLY A 1 605 ? 20.506 -25.906 -22.219 1.00 91.75 605 GLY A C 1
ATOM 4696 O O . GLY A 1 605 ? 20.774 -27.100 -22.351 1.00 91.75 605 GLY A O 1
ATOM 4697 N N . VAL A 1 606 ? 19.954 -25.407 -21.111 1.00 91.94 606 VAL A N 1
ATOM 4698 C CA . VAL A 1 606 ? 19.651 -26.188 -19.901 1.00 91.94 606 VAL A CA 1
ATOM 4699 C C . VAL A 1 606 ? 18.153 -26.390 -19.677 1.00 91.94 606 VAL A C 1
ATOM 4701 O O . VAL A 1 606 ? 17.312 -25.725 -20.283 1.00 91.94 606 VAL A O 1
ATOM 4704 N N . SER A 1 607 ? 17.808 -27.333 -18.801 1.00 92.75 607 SER A N 1
ATOM 4705 C CA . SER A 1 607 ? 16.433 -27.559 -18.355 1.00 92.75 607 SER A CA 1
ATOM 4706 C C . SER A 1 607 ? 15.870 -26.359 -17.581 1.00 92.75 607 SER A C 1
ATOM 4708 O O . SER A 1 607 ? 16.604 -25.522 -17.053 1.00 92.75 607 SER A O 1
ATOM 4710 N N . LEU A 1 608 ? 14.538 -26.289 -17.464 1.00 90.12 608 LEU A N 1
ATOM 4711 C CA . LEU A 1 608 ? 13.872 -25.267 -16.647 1.00 90.12 608 LEU A CA 1
ATOM 4712 C C . LEU A 1 608 ? 14.304 -25.342 -15.171 1.00 90.12 608 LEU A C 1
ATOM 4714 O O . LEU A 1 608 ? 14.482 -24.309 -14.537 1.00 90.12 608 LEU A O 1
ATOM 4718 N N . GLN A 1 609 ? 14.529 -26.552 -14.649 1.00 90.38 609 GLN A N 1
ATOM 4719 C CA . GLN A 1 609 ? 14.967 -26.775 -13.268 1.00 90.38 609 GLN A CA 1
ATOM 4720 C C . GLN A 1 609 ? 16.408 -26.295 -13.035 1.00 90.38 609 GLN A C 1
ATOM 4722 O O . GLN A 1 609 ? 16.662 -25.626 -12.038 1.00 90.38 609 GLN A O 1
ATOM 4727 N N . GLU A 1 610 ? 17.335 -26.564 -13.963 1.00 89.38 610 GLU A N 1
ATOM 4728 C CA . GLU A 1 610 ? 18.695 -25.998 -13.934 1.00 89.38 610 GLU A CA 1
ATOM 4729 C C . GLU A 1 610 ? 18.671 -24.461 -14.027 1.00 89.38 610 GLU A C 1
ATOM 4731 O O . GLU A 1 610 ? 19.398 -23.797 -13.292 1.00 89.38 610 GLU A O 1
ATOM 4736 N N . ALA A 1 611 ? 17.824 -23.885 -14.889 1.00 88.88 611 ALA A N 1
ATOM 4737 C CA . ALA A 1 611 ? 17.699 -22.432 -15.031 1.00 88.88 611 ALA A CA 1
ATOM 4738 C C . ALA A 1 611 ? 17.112 -21.771 -13.770 1.00 88.88 611 ALA A C 1
ATOM 4740 O O . ALA A 1 611 ? 17.619 -20.746 -13.320 1.00 88.88 611 ALA A O 1
ATOM 4741 N N . GLU A 1 612 ? 16.089 -22.365 -13.150 1.00 87.69 612 GLU A N 1
ATOM 4742 C CA . GLU A 1 612 ? 15.573 -21.899 -11.859 1.00 87.69 612 GLU A CA 1
ATOM 4743 C C . GLU A 1 612 ? 16.584 -22.069 -10.722 1.00 87.69 612 GLU A C 1
ATOM 4745 O O . GLU A 1 612 ? 16.683 -21.190 -9.870 1.00 87.69 612 GLU A O 1
ATOM 4750 N N . ALA A 1 613 ? 17.335 -23.174 -10.691 1.00 88.00 613 ALA A N 1
ATOM 4751 C CA . ALA A 1 613 ? 18.402 -23.375 -9.715 1.00 88.00 613 ALA A CA 1
ATOM 4752 C C . ALA A 1 613 ? 19.500 -22.314 -9.875 1.00 88.00 613 ALA A C 1
ATOM 4754 O O . ALA A 1 613 ? 19.920 -21.736 -8.876 1.00 88.00 613 ALA A O 1
ATOM 4755 N N . PHE A 1 614 ? 19.892 -21.983 -11.112 1.00 87.75 614 PHE A N 1
ATOM 4756 C CA . PHE A 1 614 ? 20.804 -20.873 -11.386 1.00 87.75 614 PHE A CA 1
ATOM 4757 C C . PHE A 1 614 ? 20.238 -19.545 -10.862 1.00 87.75 614 PHE A C 1
ATOM 4759 O O . PHE A 1 614 ? 20.884 -18.902 -10.038 1.00 87.75 614 PHE A O 1
ATOM 4766 N N . MET A 1 615 ? 19.009 -19.179 -11.246 1.00 86.19 615 MET A N 1
ATOM 4767 C CA . MET A 1 615 ? 18.365 -17.924 -10.824 1.00 86.19 615 MET A CA 1
ATOM 4768 C C . MET A 1 615 ? 18.147 -17.815 -9.303 1.00 86.19 615 MET A C 1
ATOM 4770 O O . MET A 1 615 ? 18.076 -16.705 -8.790 1.00 86.19 615 MET A O 1
ATOM 4774 N N . LYS A 1 616 ? 18.047 -18.942 -8.581 1.00 81.88 616 LYS A N 1
ATOM 4775 C CA . LYS A 1 616 ? 17.981 -19.010 -7.103 1.00 81.88 616 LYS A CA 1
ATOM 4776 C C . LYS A 1 616 ? 19.366 -19.072 -6.435 1.00 81.88 616 LYS A C 1
ATOM 4778 O O . LYS A 1 616 ? 19.470 -18.840 -5.237 1.00 81.88 616 LYS A O 1
ATOM 4783 N N . SER A 1 617 ? 20.415 -19.422 -7.184 1.00 80.12 617 SER A N 1
ATOM 4784 C CA . SER A 1 617 ? 21.815 -19.431 -6.721 1.00 80.12 617 SER A CA 1
ATOM 4785 C C . SER A 1 617 ? 22.551 -18.117 -6.987 1.00 80.12 617 SER A C 1
ATOM 4787 O O . SER A 1 617 ? 23.549 -17.824 -6.332 1.00 80.12 617 SER A O 1
ATOM 4789 N N . MET A 1 618 ? 22.053 -17.325 -7.941 1.00 72.62 618 MET A N 1
ATOM 4790 C CA . MET A 1 618 ? 22.480 -15.952 -8.164 1.00 72.62 618 MET A CA 1
ATOM 4791 C C . MET A 1 618 ? 22.287 -15.159 -6.860 1.00 72.62 618 MET A C 1
ATOM 4793 O O . MET A 1 618 ? 21.262 -15.349 -6.202 1.00 72.62 618 MET A O 1
ATOM 4797 N N . PRO A 1 619 ? 23.237 -14.299 -6.444 1.00 54.78 619 PRO A N 1
ATOM 4798 C CA . PRO A 1 619 ? 23.116 -13.576 -5.184 1.00 54.78 619 PRO A CA 1
ATOM 4799 C C . PRO A 1 619 ? 21.901 -12.643 -5.217 1.00 54.78 619 PRO A C 1
ATOM 4801 O O . PRO A 1 619 ? 21.955 -11.561 -5.799 1.00 54.78 619 PRO A O 1
ATOM 4804 N N . GLU A 1 620 ? 20.812 -13.062 -4.565 1.00 45.09 620 GLU A N 1
ATOM 4805 C CA . GLU A 1 620 ? 19.645 -12.215 -4.324 1.00 45.09 620 GLU A CA 1
ATOM 4806 C C . GLU A 1 620 ? 20.101 -10.892 -3.697 1.00 45.09 620 GLU A C 1
ATOM 4808 O O . GLU A 1 620 ? 20.939 -10.889 -2.786 1.00 45.09 620 GLU A O 1
ATOM 4813 N N . GLY A 1 621 ? 19.540 -9.773 -4.169 1.00 36.72 621 GLY A N 1
ATOM 4814 C CA . GLY A 1 621 ? 19.804 -8.428 -3.651 1.00 36.72 621 GLY A CA 1
ATOM 4815 C C . GLY A 1 621 ? 19.410 -8.316 -2.177 1.00 36.72 621 GLY A C 1
ATOM 4816 O O . GLY A 1 621 ? 18.271 -7.995 -1.868 1.00 36.72 621 GLY A O 1
ATOM 4817 N N . ALA A 1 622 ? 20.352 -8.697 -1.311 1.00 31.09 622 ALA A N 1
ATOM 4818 C CA . ALA A 1 622 ? 20.314 -8.809 0.148 1.00 31.09 622 ALA A CA 1
ATOM 4819 C C . ALA A 1 622 ? 18.982 -9.236 0.814 1.00 31.09 622 ALA A C 1
ATOM 4821 O O . ALA A 1 622 ? 18.717 -8.845 1.950 1.00 31.09 622 ALA A O 1
ATOM 4822 N N . HIS A 1 623 ? 18.195 -10.131 0.201 1.00 30.83 623 HIS A N 1
ATOM 4823 C CA . HIS A 1 623 ? 16.931 -10.580 0.807 1.00 30.83 623 HIS A CA 1
ATOM 4824 C C . HIS A 1 623 ? 17.123 -11.418 2.096 1.00 30.83 623 HIS A C 1
ATOM 4826 O O . HIS A 1 623 ? 16.291 -11.346 3.005 1.00 30.83 623 HIS A O 1
ATOM 4832 N N . GLU A 1 624 ? 18.220 -12.188 2.216 1.00 25.20 624 GLU A N 1
ATOM 4833 C CA . GLU A 1 624 ? 18.471 -13.079 3.371 1.00 25.20 624 GLU A CA 1
ATOM 4834 C C . GLU A 1 624 ? 19.835 -12.902 4.087 1.00 25.20 624 GLU A C 1
ATOM 4836 O O . GLU A 1 624 ? 20.075 -13.575 5.096 1.00 25.20 624 GLU A O 1
ATOM 4841 N N . ARG A 1 625 ? 20.718 -11.971 3.672 1.00 25.69 625 ARG A N 1
ATOM 4842 C CA . ARG A 1 625 ? 22.026 -11.720 4.340 1.00 25.69 625 ARG A CA 1
ATOM 4843 C C . ARG A 1 625 ? 21.918 -10.915 5.654 1.00 25.69 625 ARG A C 1
ATOM 4845 O O . ARG A 1 625 ? 22.626 -9.949 5.897 1.00 25.69 625 ARG A O 1
ATOM 4852 N N . GLY A 1 626 ? 21.049 -11.398 6.540 1.00 26.17 626 GLY A N 1
ATOM 4853 C CA . GLY A 1 626 ? 20.906 -10.981 7.938 1.00 26.17 626 GLY A CA 1
ATOM 4854 C C . GLY A 1 626 ? 20.542 -12.133 8.888 1.00 26.17 626 GLY A C 1
ATOM 4855 O O . GLY A 1 626 ? 20.014 -11.881 9.969 1.00 26.17 626 GLY A O 1
ATOM 4856 N N . ARG A 1 627 ? 20.745 -13.402 8.483 1.00 31.62 627 ARG A N 1
ATOM 4857 C CA . ARG A 1 627 ? 20.279 -14.590 9.239 1.00 31.62 627 ARG A CA 1
ATOM 4858 C C . ARG A 1 627 ? 21.343 -15.525 9.809 1.00 31.62 627 ARG A C 1
ATOM 4860 O O . ARG A 1 627 ? 21.005 -16.319 10.684 1.00 31.62 627 ARG A O 1
ATOM 4867 N N . HIS A 1 628 ? 22.596 -15.441 9.368 1.00 25.97 628 HIS A N 1
ATOM 4868 C CA . HIS A 1 628 ? 23.663 -16.306 9.873 1.00 25.97 628 HIS A CA 1
ATOM 4869 C C . HIS A 1 628 ? 24.852 -15.492 10.369 1.00 25.97 628 HIS A C 1
ATOM 4871 O O . HIS A 1 628 ? 25.681 -15.037 9.591 1.00 25.97 628 HIS A O 1
ATOM 4877 N N . GLY A 1 629 ? 24.932 -15.351 11.693 1.00 25.14 629 GLY A N 1
ATOM 4878 C CA . GLY A 1 629 ? 26.187 -15.048 12.364 1.00 25.14 629 GLY A CA 1
ATOM 4879 C C . GLY A 1 629 ? 27.053 -16.303 12.383 1.00 25.14 629 GLY A C 1
ATOM 4880 O O . GLY A 1 629 ? 26.895 -17.150 13.259 1.00 25.14 629 GLY A O 1
ATOM 4881 N N . THR A 1 630 ? 27.943 -16.422 11.405 1.00 22.62 630 THR A N 1
ATOM 4882 C CA . THR A 1 630 ? 29.138 -17.269 11.479 1.00 22.62 630 THR A CA 1
ATOM 4883 C C . THR A 1 630 ? 30.339 -16.344 11.678 1.00 22.62 630 THR A C 1
ATOM 4885 O O . THR A 1 630 ? 30.435 -15.358 10.943 1.00 22.62 630 THR A O 1
ATOM 4888 N N . PRO A 1 631 ? 31.228 -16.597 12.656 1.00 22.72 631 PRO A N 1
ATOM 4889 C CA . PRO A 1 631 ? 32.454 -15.816 12.804 1.00 22.72 631 PRO A CA 1
ATOM 4890 C C . PRO A 1 631 ? 33.378 -16.025 11.596 1.00 22.72 631 PRO A C 1
ATOM 4892 O O . PRO A 1 631 ? 33.142 -16.915 10.777 1.00 22.72 631 PRO A O 1
ATOM 4895 N N . HIS A 1 632 ? 34.431 -15.209 11.506 1.00 25.89 632 HIS A N 1
ATOM 4896 C CA . HIS A 1 632 ? 35.460 -15.332 10.475 1.00 25.89 632 HIS A CA 1
ATOM 4897 C C . HIS A 1 632 ? 35.964 -16.777 10.348 1.00 25.89 632 HIS A C 1
ATOM 4899 O O . HIS A 1 632 ? 36.400 -17.385 11.325 1.00 25.89 632 HIS A O 1
ATOM 4905 N N . ALA A 1 633 ? 35.922 -17.282 9.120 1.00 20.91 633 ALA A N 1
ATOM 4906 C CA . ALA A 1 633 ? 36.698 -18.415 8.656 1.00 20.91 633 ALA A CA 1
ATOM 4907 C C . ALA A 1 633 ? 37.306 -17.987 7.321 1.00 20.91 633 ALA A C 1
ATOM 4909 O O . ALA A 1 633 ? 36.581 -17.536 6.428 1.00 20.91 633 ALA A O 1
ATOM 4910 N N . ASP A 1 634 ? 38.627 -18.060 7.217 1.00 25.41 634 ASP A N 1
ATOM 4911 C CA . ASP A 1 634 ? 39.354 -17.594 6.044 1.00 25.41 634 ASP A CA 1
ATOM 4912 C C . ASP A 1 634 ? 38.962 -18.425 4.817 1.00 25.41 634 ASP A C 1
ATOM 4914 O O . ASP A 1 634 ? 38.996 -19.656 4.837 1.00 25.41 634 ASP A O 1
ATOM 4918 N N . THR A 1 635 ? 38.551 -17.747 3.745 1.00 24.16 635 THR A N 1
ATOM 4919 C CA . THR A 1 635 ? 38.301 -18.374 2.443 1.00 24.16 635 THR A CA 1
ATOM 4920 C C . THR A 1 635 ? 39.269 -17.787 1.434 1.00 24.16 635 THR A C 1
ATOM 4922 O O . THR A 1 635 ? 39.244 -16.596 1.134 1.00 24.16 635 THR A O 1
ATOM 4925 N N . GLU A 1 636 ? 40.174 -18.645 0.975 1.00 21.86 636 GLU A N 1
ATOM 4926 C CA . GLU A 1 636 ? 41.269 -18.296 0.081 1.00 21.86 636 GLU A CA 1
ATOM 4927 C C . GLU A 1 636 ? 40.774 -17.882 -1.314 1.00 21.86 636 GLU A C 1
ATOM 4929 O O . GLU A 1 636 ? 39.625 -18.093 -1.710 1.00 21.86 636 GLU A O 1
ATOM 4934 N N . SER A 1 637 ? 41.679 -17.280 -2.079 1.00 25.53 637 SER A N 1
ATOM 4935 C CA . SER A 1 637 ? 41.415 -16.741 -3.410 1.00 25.53 637 SER A CA 1
ATOM 4936 C C . SER A 1 637 ? 40.859 -17.757 -4.424 1.00 25.53 637 SER A C 1
ATOM 4938 O O . SER A 1 637 ? 41.429 -18.826 -4.621 1.00 25.53 637 SER A O 1
ATOM 4940 N N . GLY A 1 638 ? 39.838 -17.333 -5.180 1.00 30.58 638 GLY A N 1
ATOM 4941 C CA . GLY A 1 638 ? 39.642 -17.741 -6.579 1.00 30.58 638 GLY A CA 1
ATOM 4942 C C . GLY A 1 638 ? 38.988 -19.100 -6.867 1.00 30.58 638 GLY A C 1
ATOM 4943 O O . GLY A 1 638 ? 39.625 -19.974 -7.450 1.00 30.58 638 GLY A O 1
ATOM 4944 N N . ALA A 1 639 ? 37.678 -19.236 -6.629 1.00 23.67 639 ALA A N 1
ATOM 4945 C CA . ALA A 1 639 ? 36.870 -20.306 -7.233 1.00 23.67 639 ALA A CA 1
ATOM 4946 C C . ALA A 1 639 ? 35.471 -19.815 -7.661 1.00 23.67 639 ALA A C 1
ATOM 4948 O O . ALA A 1 639 ? 34.667 -19.396 -6.830 1.00 23.67 639 ALA A O 1
ATOM 4949 N N . HIS A 1 640 ? 35.149 -19.902 -8.958 1.00 31.64 640 HIS A N 1
ATOM 4950 C CA . HIS A 1 640 ? 33.784 -19.657 -9.451 1.00 31.64 640 HIS A CA 1
ATOM 4951 C C . HIS A 1 640 ? 32.834 -20.815 -9.074 1.00 31.64 640 HIS A C 1
ATOM 4953 O O . HIS A 1 640 ? 33.274 -21.968 -9.021 1.00 31.64 640 HIS A O 1
ATOM 4959 N N . PRO A 1 641 ? 31.519 -20.571 -8.886 1.00 34.16 641 PRO A N 1
ATOM 4960 C CA . PRO A 1 641 ? 30.577 -21.632 -8.533 1.00 34.16 641 PRO A CA 1
ATOM 4961 C C . PRO A 1 641 ? 30.484 -22.724 -9.619 1.00 34.16 641 PRO A C 1
ATOM 4963 O O . PRO A 1 641 ? 30.462 -22.402 -10.812 1.00 34.16 641 PRO A O 1
ATOM 4966 N N . PRO A 1 642 ? 30.317 -24.011 -9.248 1.00 39.38 642 PRO A N 1
ATOM 4967 C CA . PRO A 1 642 ? 30.405 -25.161 -10.163 1.00 39.38 642 PRO A CA 1
ATOM 4968 C C . PRO A 1 642 ? 29.277 -25.265 -11.209 1.00 39.38 642 PRO A C 1
ATOM 4970 O O . PRO A 1 642 ? 29.230 -26.234 -11.970 1.00 39.38 642 PRO A O 1
ATOM 4973 N N . TYR A 1 643 ? 28.364 -24.291 -11.254 1.00 46.47 643 TYR A N 1
ATOM 4974 C CA . TYR A 1 643 ? 27.365 -24.135 -12.312 1.00 46.47 643 TYR A CA 1
ATOM 4975 C C . TYR A 1 643 ? 27.878 -23.291 -13.487 1.00 46.47 643 TYR A C 1
ATOM 4977 O O . TYR A 1 643 ? 27.574 -23.625 -14.630 1.00 46.47 643 TYR A O 1
ATOM 4985 N N . HIS A 1 644 ? 28.696 -22.257 -13.246 1.00 53.59 644 HIS A N 1
ATOM 4986 C CA . HIS A 1 644 ? 29.182 -21.361 -14.307 1.00 53.59 644 HIS A CA 1
ATOM 4987 C C . HIS A 1 644 ? 30.071 -22.113 -15.307 1.00 53.59 644 HIS A C 1
ATOM 4989 O O . HIS A 1 644 ? 29.866 -22.016 -16.515 1.00 53.59 644 HIS A O 1
ATOM 4995 N N . SER A 1 645 ? 30.999 -22.940 -14.815 1.00 50.19 645 SER A N 1
ATOM 4996 C CA . SER A 1 645 ? 31.868 -23.772 -15.659 1.00 50.19 645 SER A CA 1
ATOM 4997 C C . SER A 1 645 ? 31.085 -24.796 -16.489 1.00 50.19 645 SER A C 1
ATOM 4999 O O . SER A 1 645 ? 31.346 -24.942 -17.680 1.00 50.19 645 SER A O 1
ATOM 5001 N N . LYS A 1 646 ? 30.074 -25.454 -15.904 1.00 55.94 646 LYS A N 1
ATOM 5002 C CA . LYS A 1 646 ? 29.207 -26.415 -16.613 1.00 55.94 646 LYS A CA 1
ATOM 5003 C C . LYS A 1 646 ? 28.337 -25.755 -17.685 1.00 55.94 646 LYS A C 1
ATOM 5005 O O . LYS A 1 646 ? 28.148 -26.335 -18.751 1.00 55.94 646 LYS A O 1
ATOM 5010 N N . LEU A 1 647 ? 27.816 -24.555 -17.419 1.00 53.06 647 LEU A N 1
ATOM 5011 C CA . LEU A 1 647 ? 27.042 -23.772 -18.388 1.00 53.06 647 LEU A CA 1
ATOM 5012 C C . LEU A 1 647 ? 27.922 -23.291 -19.552 1.00 53.06 647 LEU A C 1
ATOM 5014 O O . LEU A 1 647 ? 27.516 -23.410 -20.709 1.00 53.06 647 LEU A O 1
ATOM 5018 N N . ARG A 1 648 ? 29.143 -22.820 -19.262 1.00 57.34 648 ARG A N 1
ATOM 5019 C CA . ARG A 1 648 ? 30.111 -22.405 -20.289 1.00 57.34 648 ARG A CA 1
ATOM 5020 C C . ARG A 1 648 ? 30.529 -23.581 -21.175 1.00 57.34 648 ARG A C 1
ATOM 5022 O O . ARG A 1 648 ? 30.411 -23.485 -22.393 1.00 57.34 648 ARG A O 1
ATOM 5029 N N . ALA A 1 649 ? 30.877 -24.720 -20.570 1.00 56.75 649 ALA A N 1
ATOM 5030 C CA . ALA A 1 649 ? 31.236 -25.943 -21.288 1.00 56.75 649 ALA A CA 1
ATOM 5031 C C . ALA A 1 649 ? 30.118 -26.415 -22.239 1.00 56.75 649 ALA A C 1
ATOM 5033 O O . ALA A 1 649 ? 30.380 -26.595 -23.424 1.00 56.75 649 ALA A O 1
ATOM 5034 N N . LYS A 1 650 ? 28.854 -26.495 -21.783 1.00 57.69 650 LYS A N 1
ATOM 5035 C CA . LYS A 1 650 ? 27.702 -26.855 -22.645 1.00 57.69 650 LYS A CA 1
ATOM 5036 C C . LYS A 1 650 ? 27.528 -25.914 -23.853 1.00 57.69 650 LYS A C 1
ATOM 5038 O O . LYS A 1 650 ? 27.047 -26.339 -24.908 1.00 57.69 650 LYS A O 1
ATOM 5043 N N . LYS A 1 651 ? 27.894 -24.632 -23.721 1.00 55.12 651 LYS A N 1
ATOM 5044 C CA . LYS A 1 651 ? 27.869 -23.652 -24.823 1.00 55.12 651 LYS A CA 1
ATOM 5045 C C . LYS A 1 651 ? 29.047 -23.847 -25.782 1.00 55.12 651 LYS A C 1
ATOM 5047 O O . LYS A 1 651 ? 28.848 -23.813 -26.996 1.00 55.12 651 LYS A O 1
ATOM 5052 N N . GLU A 1 652 ? 30.243 -24.082 -25.256 1.00 56.78 652 GLU A N 1
ATOM 5053 C CA . GLU A 1 652 ? 31.468 -24.310 -26.032 1.00 56.78 652 GLU A CA 1
ATOM 5054 C C . GLU A 1 652 ? 31.409 -25.639 -26.808 1.00 56.78 652 GLU A C 1
ATOM 5056 O O . GLU A 1 652 ? 31.659 -25.641 -28.014 1.00 56.78 652 GLU A O 1
ATOM 5061 N N . GLU A 1 653 ? 30.937 -26.730 -26.192 1.00 53.94 653 GLU A N 1
ATOM 5062 C CA . GLU A 1 653 ? 30.634 -28.009 -26.860 1.00 53.94 653 GLU A CA 1
ATOM 5063 C C . GLU A 1 653 ? 29.684 -27.817 -28.053 1.00 53.94 653 GLU A C 1
ATOM 5065 O O . GLU A 1 653 ? 29.907 -28.365 -29.132 1.00 53.94 653 GLU A O 1
ATOM 5070 N N . ARG A 1 654 ? 28.640 -26.989 -27.903 1.00 55.31 654 ARG A N 1
ATOM 5071 C CA . ARG A 1 654 ? 27.688 -26.685 -28.987 1.00 55.31 654 ARG A CA 1
ATOM 5072 C C . ARG A 1 654 ? 28.276 -25.835 -30.113 1.00 55.31 654 ARG A C 1
ATOM 5074 O O . ARG A 1 654 ? 27.807 -25.947 -31.246 1.00 55.31 654 ARG A O 1
ATOM 5081 N N . GLN A 1 655 ? 29.275 -25.000 -29.835 1.00 50.41 655 GLN A N 1
ATOM 5082 C CA . GLN A 1 655 ? 29.993 -24.252 -30.872 1.00 50.41 655 GLN A CA 1
ATOM 5083 C C . GLN A 1 655 ? 31.023 -25.135 -31.594 1.00 50.41 655 GLN A C 1
ATOM 5085 O O . GLN A 1 655 ? 31.167 -25.030 -32.812 1.00 50.41 655 GLN A O 1
ATOM 5090 N N . GLN A 1 656 ? 31.680 -26.051 -30.878 1.00 45.09 656 GLN A N 1
ATOM 5091 C CA . GLN A 1 656 ? 32.650 -26.997 -31.443 1.00 45.09 656 GLN A CA 1
ATOM 5092 C C . GLN A 1 656 ? 31.978 -28.150 -32.213 1.00 45.09 656 GLN A C 1
ATOM 5094 O O . GLN A 1 656 ? 32.489 -28.577 -33.247 1.00 45.09 656 GLN A O 1
ATOM 5099 N N . GLY A 1 657 ? 30.783 -28.583 -31.795 1.00 39.69 657 GLY A N 1
ATOM 5100 C CA . GLY A 1 657 ? 29.988 -29.653 -32.416 1.00 39.69 657 GLY A CA 1
ATOM 5101 C C . GLY A 1 657 ? 29.472 -29.380 -33.839 1.00 39.69 657 GLY A C 1
ATOM 5102 O O . GLY A 1 657 ? 28.753 -30.204 -34.399 1.00 39.69 657 GLY A O 1
ATOM 5103 N N . ARG A 1 658 ? 29.837 -28.250 -34.462 1.00 36.91 658 ARG A N 1
ATOM 5104 C CA . ARG A 1 658 ? 29.582 -27.948 -35.883 1.00 36.91 658 ARG A CA 1
ATOM 5105 C C . ARG A 1 658 ? 30.788 -28.270 -36.780 1.00 36.91 658 ARG A C 1
ATOM 5107 O O . ARG A 1 658 ? 31.225 -27.438 -37.573 1.00 36.91 658 ARG A O 1
ATOM 5114 N N . ARG A 1 659 ? 31.291 -29.507 -36.705 1.00 31.41 659 ARG A N 1
ATOM 5115 C CA . ARG A 1 659 ? 32.158 -30.111 -37.735 1.00 31.41 659 ARG A CA 1
ATOM 5116 C C . ARG A 1 659 ? 31.715 -31.556 -38.011 1.00 31.41 659 ARG A C 1
ATOM 5118 O O . ARG A 1 659 ? 31.620 -32.327 -37.060 1.00 31.41 659 ARG A O 1
ATOM 5125 N N . PRO A 1 660 ? 31.435 -31.946 -39.269 1.00 35.47 660 PRO A N 1
ATOM 5126 C CA . PRO A 1 660 ? 31.059 -33.319 -39.588 1.00 35.47 660 PRO A CA 1
ATOM 5127 C C . PRO A 1 660 ? 32.299 -34.223 -39.623 1.00 35.47 660 PRO A C 1
ATOM 5129 O O . PRO A 1 660 ? 33.200 -34.014 -40.433 1.00 35.47 660 PRO A O 1
ATOM 5132 N N . HIS A 1 661 ? 32.333 -35.252 -38.775 1.00 32.81 661 HIS A N 1
ATOM 5133 C CA . HIS A 1 661 ? 33.320 -36.327 -38.878 1.00 32.81 661 HIS A CA 1
ATOM 5134 C C . HIS A 1 661 ? 32.787 -37.465 -39.754 1.00 32.81 661 HIS A C 1
ATOM 5136 O O . HIS A 1 661 ? 31.834 -38.149 -39.387 1.00 32.81 661 HIS A O 1
ATOM 5142 N N . GLY A 1 662 ? 33.445 -37.692 -40.891 1.00 30.94 662 GLY A N 1
ATOM 5143 C CA . GLY A 1 662 ? 33.396 -38.969 -41.598 1.00 30.94 662 GLY A CA 1
ATOM 5144 C C . GLY A 1 662 ? 34.417 -39.950 -41.016 1.00 30.94 662 GLY A C 1
ATOM 5145 O O . GLY A 1 662 ? 35.466 -39.544 -40.517 1.00 30.94 662 GLY A O 1
ATOM 5146 N N . SER A 1 663 ? 34.113 -41.242 -41.102 1.00 29.05 663 SER A N 1
ATOM 5147 C CA . SER A 1 663 ? 35.043 -42.349 -40.837 1.00 29.05 663 SER A CA 1
ATOM 5148 C C . SER A 1 663 ? 35.347 -43.075 -42.171 1.00 29.05 663 SER A C 1
ATOM 5150 O O . SER A 1 663 ? 34.655 -42.822 -43.154 1.00 29.05 663 SER A O 1
ATOM 5152 N N . ALA A 1 664 ? 36.366 -43.930 -42.319 1.00 30.11 664 ALA A N 1
ATOM 5153 C CA . ALA A 1 664 ? 37.220 -44.545 -41.304 1.00 30.11 664 ALA A CA 1
ATOM 5154 C C . ALA A 1 664 ? 38.605 -44.976 -41.849 1.00 30.11 664 ALA A C 1
ATOM 5156 O O . ALA A 1 664 ? 38.725 -45.321 -43.020 1.00 30.11 664 ALA A O 1
ATOM 5157 N N . ALA A 1 665 ? 39.555 -45.154 -40.918 1.00 27.86 665 ALA A N 1
ATOM 5158 C CA . ALA A 1 665 ? 40.620 -46.174 -40.967 1.00 27.86 665 ALA A CA 1
ATOM 5159 C C . ALA A 1 665 ? 41.771 -45.966 -42.012 1.00 27.86 665 ALA A C 1
ATOM 5161 O O . ALA A 1 665 ? 41.767 -44.961 -42.720 1.00 27.86 665 ALA A O 1
ATOM 5162 N N . PRO A 1 666 ? 42.880 -46.750 -41.977 1.00 43.88 666 PRO A N 1
ATOM 5163 C CA . PRO A 1 666 ? 44.169 -46.122 -41.633 1.00 43.88 666 PRO A CA 1
ATOM 5164 C C . PRO A 1 666 ? 45.375 -46.518 -42.519 1.00 43.88 666 PRO A C 1
ATOM 5166 O O . PRO A 1 666 ? 45.294 -47.494 -43.263 1.00 43.88 666 PRO A O 1
ATOM 5169 N N . LYS A 1 667 ? 46.517 -45.818 -42.352 1.00 28.44 667 LYS A N 1
ATOM 5170 C CA . LYS A 1 667 ? 47.881 -46.402 -42.238 1.00 28.44 667 LYS A CA 1
ATOM 5171 C C . LYS A 1 667 ? 49.007 -45.366 -42.033 1.00 28.44 667 LYS A C 1
ATOM 5173 O O . LYS A 1 667 ? 49.009 -44.318 -42.660 1.00 28.44 667 LYS A O 1
ATOM 5178 N N . ASP A 1 668 ? 49.926 -45.740 -41.143 1.00 27.22 668 ASP A N 1
ATOM 5179 C CA . ASP A 1 668 ? 51.399 -45.668 -41.173 1.00 27.22 668 ASP A CA 1
ATOM 5180 C C . ASP A 1 668 ? 52.177 -44.406 -41.641 1.00 27.22 668 ASP A C 1
ATOM 5182 O O . ASP A 1 668 ? 52.159 -44.015 -42.803 1.00 27.22 668 ASP A O 1
ATOM 5186 N N . SER A 1 669 ? 53.045 -43.947 -40.721 1.00 26.66 669 SER A N 1
ATOM 5187 C CA . SER A 1 669 ? 54.429 -43.438 -40.902 1.00 26.66 669 SER A CA 1
ATOM 5188 C C . SER A 1 669 ? 54.760 -42.102 -41.615 1.00 26.66 669 SER A C 1
ATOM 5190 O O . SER A 1 669 ? 54.525 -41.912 -42.801 1.00 26.66 669 SER A O 1
ATOM 5192 N N . ASP A 1 670 ? 55.520 -41.296 -40.857 1.00 27.36 670 ASP A N 1
ATOM 5193 C CA . ASP A 1 670 ? 56.740 -40.548 -41.228 1.00 27.36 670 ASP A CA 1
ATOM 5194 C C . ASP A 1 670 ? 56.751 -39.134 -41.871 1.00 27.36 670 ASP A C 1
ATOM 5196 O O . ASP A 1 670 ? 56.240 -38.845 -42.946 1.00 27.36 670 ASP A O 1
ATOM 5200 N N . THR A 1 671 ? 57.575 -38.293 -41.220 1.00 28.75 671 THR A N 1
ATOM 5201 C CA . THR A 1 671 ? 58.369 -37.145 -41.726 1.00 28.75 671 THR A CA 1
ATOM 5202 C C . THR A 1 671 ? 57.722 -35.812 -42.168 1.00 28.75 671 THR A C 1
ATOM 5204 O O . THR A 1 671 ? 57.324 -35.608 -43.303 1.00 28.75 671 THR A O 1
ATOM 5207 N N . ALA A 1 672 ? 57.886 -34.825 -41.275 1.00 27.00 672 ALA A N 1
ATOM 5208 C CA . ALA A 1 672 ? 58.651 -33.578 -41.482 1.00 27.00 672 ALA A CA 1
ATOM 5209 C C . ALA A 1 672 ? 58.188 -32.428 -42.432 1.00 27.00 672 ALA A C 1
ATOM 5211 O O . ALA A 1 672 ? 58.319 -32.488 -43.649 1.00 27.00 672 ALA A O 1
ATOM 5212 N N . SER A 1 673 ? 58.031 -31.252 -41.795 1.00 26.77 673 SER A N 1
ATOM 5213 C CA . SER A 1 673 ? 58.576 -29.923 -42.187 1.00 26.77 673 SER A CA 1
ATOM 5214 C C . SER A 1 673 ? 57.826 -28.958 -43.140 1.00 26.77 673 SER A C 1
ATOM 5216 O O . SER A 1 673 ? 57.077 -29.342 -44.026 1.00 26.77 673 SER A O 1
ATOM 5218 N N . ASN A 1 674 ? 58.123 -27.666 -42.915 1.00 28.09 674 ASN A N 1
ATOM 5219 C CA . ASN A 1 674 ? 57.988 -26.468 -43.768 1.00 28.09 674 ASN A CA 1
ATOM 5220 C C . ASN A 1 674 ? 56.610 -25.980 -44.282 1.00 28.09 674 ASN A C 1
ATOM 5222 O O . ASN A 1 674 ? 56.150 -26.314 -45.365 1.00 28.09 674 ASN A O 1
ATOM 5226 N N . ALA A 1 675 ? 56.055 -25.021 -43.529 1.00 27.06 675 ALA A N 1
ATOM 5227 C CA . ALA A 1 675 ? 55.923 -23.597 -43.900 1.00 27.06 675 ALA A CA 1
ATOM 5228 C C . ALA A 1 675 ? 55.704 -23.170 -45.377 1.00 27.06 675 ALA A C 1
ATOM 5230 O O . ALA A 1 675 ? 56.539 -23.435 -46.237 1.00 27.06 675 ALA A O 1
ATOM 5231 N N . GLY A 1 676 ? 54.720 -22.279 -45.609 1.00 25.70 676 GLY A N 1
ATOM 5232 C CA . GLY A 1 676 ? 54.745 -21.359 -46.761 1.00 25.70 676 GLY A CA 1
ATOM 5233 C C . GLY A 1 676 ? 53.422 -20.687 -47.178 1.00 25.70 676 GLY A C 1
ATOM 5234 O O . GLY A 1 676 ? 52.535 -21.347 -47.693 1.00 25.70 676 GLY A O 1
ATOM 5235 N N . GLY A 1 677 ? 53.353 -19.353 -47.054 1.00 25.12 677 GLY A N 1
ATOM 5236 C CA . GLY A 1 677 ? 52.848 -18.446 -48.108 1.00 25.12 677 GLY A CA 1
ATOM 5237 C C . GLY A 1 677 ? 51.367 -18.441 -48.548 1.00 25.12 677 GLY A C 1
ATOM 5238 O O . GLY A 1 677 ? 50.961 -19.203 -49.412 1.00 25.12 677 GLY A O 1
ATOM 5239 N N . LEU A 1 678 ? 50.631 -17.422 -48.083 1.00 26.80 678 LEU A N 1
ATOM 5240 C CA . LEU A 1 678 ? 49.878 -16.439 -48.901 1.00 26.80 678 LEU A CA 1
ATOM 5241 C C . LEU A 1 678 ? 49.407 -16.842 -50.328 1.00 26.80 678 LEU A C 1
ATOM 5243 O O . LEU A 1 678 ? 50.231 -16.925 -51.235 1.00 26.80 678 LEU A O 1
ATOM 5247 N N . THR A 1 679 ? 48.093 -16.799 -50.610 1.00 28.33 679 THR A N 1
ATOM 5248 C CA . THR A 1 679 ? 47.467 -15.667 -51.357 1.00 28.33 679 THR A CA 1
ATOM 5249 C C . THR A 1 679 ? 45.935 -15.761 -51.533 1.00 28.33 679 THR A C 1
ATOM 5251 O O . THR A 1 679 ? 45.334 -16.827 -51.550 1.00 28.33 679 THR A O 1
ATOM 5254 N N . ASP A 1 680 ? 45.345 -14.569 -51.653 1.00 27.41 680 ASP A N 1
ATOM 5255 C CA . ASP A 1 680 ? 43.984 -14.162 -52.047 1.00 27.41 680 ASP A CA 1
ATOM 5256 C C . ASP A 1 680 ? 43.259 -14.973 -53.157 1.00 27.41 680 ASP A C 1
ATOM 5258 O O . ASP A 1 680 ? 43.863 -15.253 -54.195 1.00 27.41 680 ASP A O 1
ATOM 5262 N N . ARG A 1 681 ? 41.933 -15.211 -52.999 1.00 27.78 681 ARG A N 1
ATOM 5263 C CA . ARG A 1 681 ? 40.924 -14.866 -54.039 1.00 27.78 681 ARG A CA 1
ATOM 5264 C C . ARG A 1 681 ? 39.431 -14.945 -53.652 1.00 27.78 681 ARG A C 1
ATOM 5266 O O . ARG A 1 681 ? 38.913 -15.960 -53.205 1.00 27.78 681 ARG A O 1
ATOM 5273 N N . SER A 1 682 ? 38.754 -13.846 -53.978 1.00 24.16 682 SER A N 1
ATOM 5274 C CA . SER A 1 682 ? 37.337 -13.597 -54.320 1.00 24.16 682 SER A CA 1
ATOM 5275 C C . SER A 1 682 ? 36.286 -14.723 -54.524 1.00 24.16 682 SER A C 1
ATOM 5277 O O . SER A 1 682 ? 36.489 -15.647 -55.310 1.00 24.16 682 SER A O 1
ATOM 5279 N N . LEU A 1 683 ? 35.054 -14.358 -54.116 1.00 26.34 683 LEU A N 1
ATOM 5280 C CA . LEU A 1 683 ? 33.742 -14.523 -54.799 1.00 26.34 683 LEU A CA 1
ATOM 5281 C C . LEU A 1 683 ? 32.790 -15.708 -54.476 1.00 26.34 683 LEU A C 1
ATOM 5283 O O . LEU A 1 683 ? 33.193 -16.816 -54.152 1.00 26.34 683 LEU A O 1
ATOM 5287 N N . ALA A 1 684 ? 31.506 -15.416 -54.754 1.00 24.17 684 ALA A N 1
ATOM 5288 C CA . ALA A 1 684 ? 30.347 -16.288 -55.018 1.00 24.17 684 ALA A CA 1
ATOM 5289 C C . ALA A 1 684 ? 29.394 -16.676 -53.860 1.00 24.17 684 ALA A C 1
ATOM 5291 O O . ALA A 1 684 ? 29.767 -16.846 -52.704 1.00 24.17 684 ALA A O 1
ATOM 5292 N N . MET A 1 685 ? 28.108 -16.775 -54.223 1.00 25.88 685 MET A N 1
ATOM 5293 C CA . MET A 1 685 ? 26.964 -17.107 -53.363 1.00 25.88 685 MET A CA 1
ATOM 5294 C C . MET A 1 685 ? 26.605 -18.597 -53.456 1.00 25.88 685 MET A C 1
ATOM 5296 O O . MET A 1 685 ? 26.744 -19.195 -54.520 1.00 25.88 685 MET A O 1
ATOM 5300 N N . SER A 1 686 ? 25.943 -19.143 -52.433 1.00 24.72 686 SER A N 1
ATOM 5301 C CA . SER A 1 686 ? 24.536 -19.591 -52.560 1.00 24.72 686 SER A CA 1
ATOM 5302 C C . SER A 1 686 ? 23.992 -20.150 -51.239 1.00 24.72 686 SER A C 1
ATOM 5304 O O . SER A 1 686 ? 24.736 -20.425 -50.300 1.00 24.72 686 SER A O 1
ATOM 5306 N N . THR A 1 687 ? 22.667 -20.263 -51.148 1.00 27.53 687 THR A N 1
ATOM 5307 C CA . THR A 1 687 ? 21.946 -20.832 -50.005 1.00 27.53 687 THR A CA 1
ATOM 5308 C C . THR A 1 687 ? 21.470 -22.250 -50.313 1.00 27.53 687 THR A C 1
ATOM 5310 O O . THR A 1 687 ? 20.940 -22.516 -51.388 1.00 27.53 687 THR A O 1
ATOM 5313 N N . ALA A 1 688 ? 21.575 -23.147 -49.332 1.00 25.05 688 ALA A N 1
ATOM 5314 C CA . ALA A 1 688 ? 20.927 -24.457 -49.350 1.00 25.05 688 ALA A CA 1
ATOM 5315 C C . ALA A 1 688 ? 20.215 -24.699 -48.010 1.00 25.05 688 ALA A C 1
ATOM 5317 O O . ALA A 1 688 ? 20.714 -24.310 -46.952 1.00 25.05 688 ALA A O 1
ATOM 5318 N N . ARG A 1 689 ? 19.030 -25.315 -48.060 1.00 25.16 689 ARG A N 1
ATOM 5319 C CA . ARG A 1 689 ? 18.258 -25.752 -46.884 1.00 25.16 689 ARG A CA 1
ATOM 5320 C C . ARG A 1 689 ? 18.480 -27.244 -46.657 1.00 25.16 689 ARG A C 1
ATOM 5322 O O . ARG A 1 689 ? 18.740 -27.953 -47.621 1.00 25.16 689 ARG A O 1
ATOM 5329 N N . TYR A 1 690 ? 18.227 -27.718 -45.440 1.00 24.16 690 TYR A N 1
ATOM 5330 C CA . TYR A 1 690 ? 17.743 -29.081 -45.219 1.00 24.16 690 TYR A CA 1
ATOM 5331 C C . TYR A 1 690 ? 16.782 -29.116 -44.023 1.00 24.16 690 TYR A C 1
ATOM 5333 O O . TYR A 1 690 ? 16.997 -28.426 -43.027 1.00 24.16 690 TYR A O 1
ATOM 5341 N N . GLU A 1 691 ? 15.721 -29.907 -44.154 1.00 28.17 691 GLU A N 1
ATOM 5342 C CA . GLU A 1 691 ? 14.791 -30.296 -43.084 1.00 28.17 691 GLU A CA 1
ATOM 5343 C C . GLU A 1 691 ? 15.142 -31.714 -42.597 1.00 28.17 691 GLU A C 1
ATOM 5345 O O . GLU A 1 691 ? 15.977 -32.385 -43.213 1.00 28.17 691 GLU A O 1
ATOM 5350 N N . PRO A 1 692 ? 14.488 -32.207 -41.532 1.00 33.16 692 PRO A N 1
ATOM 5351 C CA . PRO A 1 692 ? 14.111 -33.620 -41.556 1.00 33.16 692 PRO A CA 1
ATOM 5352 C C . PRO A 1 692 ? 12.688 -33.918 -41.040 1.00 33.16 692 PRO A C 1
ATOM 5354 O O . PRO A 1 692 ? 12.365 -33.645 -39.890 1.00 33.16 692 PRO A O 1
ATOM 5357 N N . PHE A 1 693 ? 11.906 -34.561 -41.914 1.00 25.16 693 PHE A N 1
ATOM 5358 C CA . PHE A 1 693 ? 11.036 -35.728 -41.677 1.00 25.16 693 PHE A CA 1
ATOM 5359 C C . PHE A 1 693 ? 10.220 -35.882 -40.374 1.00 25.16 693 PHE A C 1
ATOM 5361 O O . PHE A 1 693 ? 10.768 -36.130 -39.303 1.00 25.16 693 PHE A O 1
ATOM 5368 N N . GLU A 1 694 ? 8.902 -36.041 -40.556 1.00 26.34 694 GLU A N 1
ATOM 5369 C CA . GLU A 1 694 ? 8.053 -36.935 -39.750 1.00 26.34 694 GLU A CA 1
ATOM 5370 C C . GLU A 1 694 ? 7.333 -37.962 -40.656 1.00 26.34 694 GLU A C 1
ATOM 5372 O O . GLU A 1 694 ? 6.950 -37.662 -41.786 1.00 26.34 694 GLU A O 1
ATOM 5377 N N . GLN A 1 695 ? 7.155 -39.179 -40.137 1.00 25.48 695 GLN A N 1
ATOM 5378 C CA . GLN A 1 695 ? 6.314 -40.296 -40.607 1.00 25.48 695 GLN A CA 1
ATOM 5379 C C . GLN A 1 695 ? 5.961 -41.115 -39.336 1.00 25.48 695 GLN A C 1
ATOM 5381 O O . GLN A 1 695 ? 6.709 -41.045 -38.364 1.00 25.48 695 GLN A O 1
ATOM 5386 N N . VAL A 1 696 ? 4.880 -41.893 -39.193 1.00 26.41 696 VAL A N 1
ATOM 5387 C CA . VAL A 1 696 ? 3.924 -42.539 -40.118 1.00 26.41 696 VAL A CA 1
ATOM 5388 C C . VAL A 1 696 ? 2.513 -42.474 -39.488 1.00 26.41 696 VAL A C 1
ATOM 5390 O O . VAL A 1 696 ? 2.431 -42.525 -38.264 1.00 26.41 696 VAL A O 1
ATOM 5393 N N . ALA A 1 697 ? 1.436 -42.442 -40.295 1.00 25.08 697 ALA A N 1
ATOM 5394 C CA . ALA A 1 697 ? 0.185 -43.232 -40.136 1.00 25.08 697 ALA A CA 1
ATOM 5395 C C . ALA A 1 697 ? -1.079 -42.519 -40.665 1.00 25.08 697 ALA A C 1
ATOM 5397 O O . ALA A 1 697 ? -1.610 -41.606 -40.036 1.00 25.08 697 ALA A O 1
ATOM 5398 N N . GLN A 1 698 ? -1.622 -43.033 -41.770 1.00 26.78 698 GLN A N 1
ATOM 5399 C CA . GLN A 1 698 ? -3.032 -42.917 -42.149 1.00 26.78 698 GLN A CA 1
ATOM 5400 C C . GLN A 1 698 ? -3.452 -44.210 -42.850 1.00 26.78 698 GLN A C 1
ATOM 5402 O O . GLN A 1 698 ? -2.728 -44.685 -43.720 1.00 26.78 698 GLN A O 1
ATOM 5407 N N . GLU A 1 699 ? -4.640 -44.712 -42.522 1.00 27.41 699 GLU A N 1
ATOM 5408 C CA . GLU A 1 699 ? -5.449 -45.565 -43.396 1.00 27.41 699 GLU A CA 1
ATOM 5409 C C . GLU A 1 699 ? -6.934 -45.253 -43.136 1.00 27.41 699 GLU A C 1
ATOM 5411 O O . GLU A 1 699 ? -7.265 -44.807 -42.037 1.00 27.41 699 GLU A O 1
ATOM 5416 N N . THR A 1 700 ? -7.923 -45.540 -43.987 1.00 28.22 700 THR A N 1
ATOM 5417 C CA . THR A 1 700 ? -8.118 -45.617 -45.462 1.00 28.22 700 THR A CA 1
ATOM 5418 C C . THR A 1 700 ? -9.577 -46.078 -45.616 1.00 28.22 700 THR A C 1
ATOM 5420 O O . THR A 1 700 ? -9.974 -46.921 -44.819 1.00 28.22 700 THR A O 1
ATOM 5423 N N . ILE A 1 701 ? -10.357 -45.567 -46.590 1.00 24.83 701 ILE A N 1
ATOM 5424 C CA . ILE A 1 701 ? -11.659 -46.071 -47.136 1.00 24.83 701 ILE A CA 1
ATOM 5425 C C . ILE A 1 701 ? -12.326 -44.871 -47.859 1.00 24.83 701 ILE A C 1
ATOM 5427 O O . ILE A 1 701 ? -12.428 -43.811 -47.250 1.00 24.83 701 ILE A O 1
ATOM 5431 N N . LYS A 1 702 ? -12.770 -44.912 -49.130 1.00 25.59 702 LYS A N 1
ATOM 5432 C CA . LYS A 1 702 ? -13.010 -46.019 -50.089 1.00 25.59 702 LYS A CA 1
ATOM 5433 C C . LYS A 1 702 ? -13.004 -45.533 -51.563 1.00 25.59 702 LYS A C 1
ATOM 5435 O O . LYS A 1 702 ? -13.241 -44.352 -51.767 1.00 25.59 702 LYS A O 1
ATOM 5440 N N . ASP A 1 703 ? -12.808 -46.480 -52.499 1.00 27.75 703 ASP A N 1
ATOM 5441 C CA . ASP A 1 703 ? -13.443 -46.711 -53.833 1.00 27.75 703 ASP A CA 1
ATOM 5442 C C . ASP A 1 703 ? -13.722 -45.512 -54.808 1.00 27.75 703 ASP A C 1
ATOM 5444 O O . ASP A 1 703 ? -14.106 -44.432 -54.384 1.00 27.75 703 ASP A O 1
ATOM 5448 N N . ASP A 1 704 ? -13.647 -45.610 -56.152 1.00 27.23 704 ASP A N 1
ATOM 5449 C CA . ASP A 1 704 ? -13.386 -46.752 -57.056 1.00 27.23 704 ASP A CA 1
ATOM 5450 C C . ASP A 1 704 ? -12.978 -46.342 -58.509 1.00 27.23 704 ASP A C 1
ATOM 5452 O O . ASP A 1 704 ? -13.123 -45.189 -58.911 1.00 27.23 704 ASP A O 1
ATOM 5456 N N . ALA A 1 705 ? -12.614 -47.354 -59.312 1.00 29.38 705 ALA A N 1
ATOM 5457 C CA . ALA A 1 705 ? -12.838 -47.521 -60.764 1.00 29.38 705 ALA A CA 1
ATOM 5458 C C . ALA A 1 705 ? -12.081 -46.711 -61.867 1.00 29.38 705 ALA A C 1
ATOM 5460 O O . ALA A 1 705 ? -12.421 -45.587 -62.224 1.00 29.38 705 ALA A O 1
ATOM 5461 N N . ALA A 1 706 ? -11.271 -47.487 -62.612 1.00 30.22 706 ALA A N 1
ATOM 5462 C CA . ALA A 1 706 ? -11.220 -47.595 -64.088 1.00 30.22 706 ALA A CA 1
ATOM 5463 C C . ALA A 1 706 ? -10.388 -46.629 -64.979 1.00 30.22 706 ALA A C 1
ATOM 5465 O O . ALA A 1 706 ? -10.303 -45.419 -64.813 1.00 30.22 706 ALA A O 1
ATOM 5466 N N . SER A 1 707 ? -9.818 -47.227 -66.035 1.00 27.11 707 SER A N 1
ATOM 5467 C CA . SER A 1 707 ? -9.228 -46.598 -67.233 1.00 27.11 707 SER A CA 1
ATOM 5468 C C . SER A 1 707 ? -9.634 -47.420 -68.471 1.00 27.11 707 SER A C 1
ATOM 5470 O O . SER A 1 707 ? -9.983 -48.594 -68.321 1.00 27.11 707 SER A O 1
ATOM 5472 N N . PRO A 1 708 ? -9.600 -46.849 -69.689 1.00 40.34 708 PRO A N 1
ATOM 5473 C CA . PRO A 1 708 ? -8.446 -47.116 -70.561 1.00 40.34 708 PRO A CA 1
ATOM 5474 C C . PRO A 1 708 ? -7.959 -45.877 -71.346 1.00 40.34 708 PRO A C 1
ATOM 5476 O O . PRO A 1 708 ? -8.561 -44.809 -71.289 1.00 40.34 708 PRO A O 1
ATOM 5479 N N . ALA A 1 709 ? -6.835 -46.009 -72.059 1.00 33.34 709 ALA A N 1
ATOM 5480 C CA . ALA A 1 709 ? -6.077 -44.883 -72.617 1.00 33.34 709 ALA A CA 1
ATOM 5481 C C . ALA A 1 709 ? -6.282 -44.632 -74.126 1.00 33.34 709 ALA A C 1
ATOM 5483 O O . ALA A 1 709 ? -6.373 -45.576 -74.908 1.00 33.34 709 ALA A O 1
ATOM 5484 N N . THR A 1 710 ? -6.185 -43.359 -74.538 1.00 29.67 710 THR A N 1
ATOM 5485 C CA . THR A 1 710 ? -5.875 -42.927 -75.919 1.00 29.67 710 THR A CA 1
ATOM 5486 C C . THR A 1 710 ? -5.016 -41.649 -75.940 1.00 29.67 710 THR A C 1
ATOM 5488 O O . THR A 1 710 ? -5.100 -40.818 -75.045 1.00 29.67 710 THR A O 1
ATOM 5491 N N . SER A 1 711 ? -4.194 -41.536 -76.986 1.00 32.09 711 SER A N 1
ATOM 5492 C CA . SER A 1 711 ? -3.223 -40.490 -77.383 1.00 32.09 711 SER A CA 1
ATOM 5493 C C . SER A 1 711 ? -3.389 -39.018 -76.932 1.00 32.09 711 SER A C 1
ATOM 5495 O O . SER A 1 711 ? -4.467 -38.438 -77.030 1.00 32.09 711 SER A O 1
ATOM 5497 N N . PHE A 1 712 ? -2.241 -38.385 -76.630 1.00 30.80 712 PHE A N 1
ATOM 5498 C CA . PHE A 1 712 ? -2.010 -36.931 -76.478 1.00 30.80 712 PHE A CA 1
ATOM 5499 C C . PHE A 1 712 ? -2.388 -36.090 -77.722 1.00 30.80 712 PHE A C 1
ATOM 5501 O O . PHE A 1 712 ? -2.381 -36.605 -78.842 1.00 30.80 712 PHE A O 1
ATOM 5508 N N . PRO A 1 713 ? -2.611 -34.770 -77.548 1.00 37.38 713 PRO A N 1
ATOM 5509 C CA . PRO A 1 713 ? -1.528 -33.811 -77.842 1.00 37.38 713 PRO A CA 1
ATOM 5510 C C . PRO A 1 713 ? -1.160 -32.886 -76.656 1.00 37.38 713 PRO A C 1
ATOM 5512 O O . PRO A 1 713 ? -1.671 -33.024 -75.548 1.00 37.38 713 PRO A O 1
ATOM 5515 N N . SER A 1 714 ? -0.200 -31.980 -76.867 1.00 36.28 714 SER A N 1
ATOM 5516 C CA . SER A 1 714 ? 0.540 -31.266 -75.814 1.00 36.28 714 SER A CA 1
ATOM 5517 C C . SER A 1 714 ? -0.075 -29.949 -75.320 1.00 36.28 714 SER A C 1
ATOM 5519 O O . SER A 1 714 ? -0.362 -29.061 -76.123 1.00 36.28 714 SER A O 1
ATOM 5521 N N . ALA A 1 715 ? -0.056 -29.741 -74.000 1.00 35.50 715 ALA A N 1
ATOM 5522 C CA . ALA A 1 715 ? 0.024 -28.419 -73.372 1.00 35.50 715 ALA A CA 1
ATOM 5523 C C . ALA A 1 715 ? 0.928 -28.498 -72.126 1.00 35.50 715 ALA A C 1
ATOM 5525 O O . ALA A 1 715 ? 0.796 -29.419 -71.322 1.00 35.50 715 ALA A O 1
ATOM 5526 N N . ALA A 1 716 ? 1.861 -27.556 -71.965 1.00 43.12 716 ALA A N 1
ATOM 5527 C CA . ALA A 1 716 ? 2.837 -27.567 -70.871 1.00 43.12 716 ALA A CA 1
ATOM 5528 C C . ALA A 1 716 ? 2.253 -26.976 -69.572 1.00 43.12 716 ALA A C 1
ATOM 5530 O O . ALA A 1 716 ? 2.563 -25.849 -69.191 1.00 43.12 716 ALA A O 1
ATOM 5531 N N . GLY A 1 717 ? 1.392 -27.740 -68.897 1.00 39.12 717 GLY A N 1
ATOM 5532 C CA . GLY A 1 717 ? 0.939 -27.436 -67.539 1.00 39.12 717 GLY A CA 1
ATOM 5533 C C . GLY A 1 717 ? 1.890 -28.025 -66.498 1.00 39.12 717 GLY A C 1
ATOM 5534 O O . GLY A 1 717 ? 1.991 -29.243 -66.378 1.00 39.12 717 GLY A O 1
ATOM 5535 N N . SER A 1 718 ? 2.568 -27.180 -65.720 1.00 48.22 718 SER A N 1
ATOM 5536 C CA . SER A 1 718 ? 3.259 -27.626 -64.507 1.00 48.22 718 SER A CA 1
ATOM 5537 C C . SER A 1 718 ? 2.224 -28.075 -63.475 1.00 48.22 718 SER A C 1
ATOM 5539 O O . SER A 1 718 ? 1.401 -27.263 -63.050 1.00 48.22 718 SER A O 1
ATOM 5541 N N . VAL A 1 719 ? 2.267 -29.341 -63.062 1.00 50.59 719 VAL A N 1
ATOM 5542 C CA . VAL A 1 719 ? 1.420 -29.853 -61.976 1.00 50.59 719 VAL A CA 1
ATOM 5543 C C . VAL A 1 719 ? 1.847 -29.167 -60.673 1.00 50.59 719 VAL A C 1
ATOM 5545 O O . VAL A 1 719 ? 2.927 -29.456 -60.160 1.00 50.59 719 VAL A O 1
ATOM 5548 N N . GLU A 1 720 ? 1.036 -28.233 -60.157 1.00 56.41 720 GLU A N 1
ATOM 5549 C CA . GLU A 1 720 ? 1.250 -27.670 -58.815 1.00 56.41 720 GLU A CA 1
ATOM 5550 C C . GLU A 1 720 ? 1.199 -28.819 -57.797 1.00 56.41 720 GLU A C 1
ATOM 5552 O O . GLU A 1 720 ? 0.241 -29.595 -57.783 1.00 56.41 720 GLU A O 1
ATOM 5557 N N . THR A 1 721 ? 2.223 -28.950 -56.948 1.00 76.81 721 THR A N 1
ATOM 5558 C CA . THR A 1 721 ? 2.183 -29.958 -55.880 1.00 76.81 721 THR A CA 1
ATOM 5559 C C . THR A 1 721 ? 1.153 -29.554 -54.828 1.00 76.81 721 THR A C 1
ATOM 5561 O O . THR A 1 721 ? 0.897 -28.365 -54.621 1.00 76.81 721 THR A O 1
ATOM 5564 N N . GLU A 1 722 ? 0.578 -30.524 -54.115 1.00 66.06 722 GLU A N 1
ATOM 5565 C CA . GLU A 1 722 ? -0.420 -30.246 -53.073 1.00 66.06 722 GLU A CA 1
ATOM 5566 C C . GLU A 1 722 ? 0.123 -29.283 -51.995 1.00 66.06 722 GLU A C 1
ATOM 5568 O O . GLU A 1 722 ? -0.602 -28.435 -51.475 1.00 66.06 722 GLU A O 1
ATOM 5573 N N . ASP A 1 723 ? 1.428 -29.341 -51.717 1.00 66.38 723 ASP A N 1
ATOM 5574 C CA . ASP A 1 723 ? 2.100 -28.420 -50.803 1.00 66.38 723 ASP A CA 1
ATOM 5575 C C . ASP A 1 723 ? 2.305 -27.022 -51.388 1.00 66.38 723 ASP A C 1
ATOM 5577 O O . ASP A 1 723 ? 2.294 -26.048 -50.637 1.00 66.38 723 ASP A O 1
ATOM 5581 N N . ASP A 1 724 ? 2.472 -26.874 -52.701 1.00 71.81 724 ASP A N 1
ATOM 5582 C CA . ASP A 1 724 ? 2.521 -25.555 -53.341 1.00 71.81 724 ASP A CA 1
ATOM 5583 C C . ASP A 1 724 ? 1.134 -24.905 -53.379 1.00 71.81 724 ASP A C 1
ATOM 5585 O O . ASP A 1 724 ? 1.014 -23.715 -53.074 1.00 71.81 724 ASP A O 1
ATOM 5589 N N . VAL A 1 725 ? 0.076 -25.697 -53.589 1.00 74.81 725 VAL A N 1
ATOM 5590 C CA . VAL A 1 725 ? -1.318 -25.260 -53.410 1.00 74.81 725 VAL A CA 1
ATOM 5591 C C . VAL A 1 725 ? -1.560 -24.803 -51.963 1.00 74.81 725 VAL A C 1
ATOM 5593 O O . VAL A 1 725 ? -2.044 -23.690 -51.750 1.00 74.81 725 VAL A O 1
ATOM 5596 N N . LYS A 1 726 ? -1.146 -25.582 -50.951 1.00 76.12 726 LYS A N 1
ATOM 5597 C CA . LYS A 1 726 ? -1.252 -25.195 -49.526 1.00 76.12 726 LYS A CA 1
ATOM 5598 C C . LYS A 1 726 ? -0.439 -23.935 -49.194 1.00 76.12 726 LYS A C 1
ATOM 5600 O O . LYS A 1 726 ? -0.937 -23.051 -48.494 1.00 76.12 726 LYS A O 1
ATOM 5605 N N . LYS A 1 727 ? 0.794 -23.801 -49.706 1.00 78.75 727 LYS A N 1
ATOM 5606 C CA . LYS A 1 727 ? 1.630 -22.589 -49.544 1.00 78.75 727 LYS A CA 1
ATOM 5607 C C . LYS A 1 727 ? 0.947 -21.362 -50.153 1.00 78.75 727 LYS A C 1
ATOM 5609 O O . LYS A 1 727 ? 0.922 -20.308 -49.516 1.00 78.75 727 LYS A O 1
ATOM 5614 N N . ARG A 1 728 ? 0.363 -21.502 -51.347 1.00 83.81 728 ARG A N 1
ATOM 5615 C CA . ARG A 1 728 ? -0.377 -20.453 -52.065 1.00 83.81 728 ARG A CA 1
ATOM 5616 C C . ARG A 1 728 ? -1.630 -20.027 -51.297 1.00 83.81 728 ARG A C 1
ATOM 5618 O O . ARG A 1 728 ? -1.754 -18.852 -50.961 1.00 83.81 728 ARG A O 1
ATOM 5625 N N . GLN A 1 729 ? -2.470 -20.980 -50.888 1.00 79.94 729 GLN A N 1
ATOM 5626 C CA . GLN A 1 729 ? -3.639 -20.735 -50.032 1.00 79.94 729 GLN A CA 1
ATOM 5627 C C . GLN A 1 729 ? -3.262 -20.017 -48.726 1.00 79.94 729 GLN A C 1
ATOM 5629 O O . GLN A 1 729 ? -3.906 -19.038 -48.351 1.00 79.94 729 GLN A O 1
ATOM 5634 N N . ARG A 1 730 ? -2.179 -20.434 -48.054 1.00 84.31 730 ARG A N 1
ATOM 5635 C CA . ARG A 1 730 ? -1.685 -19.787 -46.826 1.00 84.31 730 ARG A CA 1
ATOM 5636 C C . ARG A 1 730 ? -1.149 -18.371 -47.074 1.00 84.31 730 ARG A C 1
ATOM 5638 O O . ARG A 1 730 ? -1.331 -17.495 -46.229 1.00 84.31 730 ARG A O 1
ATOM 5645 N N . ALA A 1 731 ? -0.518 -18.118 -48.221 1.00 81.00 731 ALA A N 1
ATOM 5646 C CA . ALA A 1 731 ? -0.064 -16.784 -48.610 1.00 81.00 731 ALA A CA 1
ATOM 5647 C C . ALA A 1 731 ? -1.241 -15.836 -48.908 1.00 81.00 731 ALA A C 1
ATOM 5649 O O . ALA A 1 731 ? -1.229 -14.688 -48.458 1.00 81.00 731 ALA A O 1
ATOM 5650 N N . ASP A 1 732 ? -2.277 -16.316 -49.598 1.00 84.19 732 ASP A N 1
ATOM 5651 C CA . ASP A 1 732 ? -3.475 -15.532 -49.910 1.00 84.19 732 ASP A CA 1
ATOM 5652 C C . ASP A 1 732 ? -4.363 -15.303 -48.675 1.00 84.19 732 ASP A C 1
ATOM 5654 O O . ASP A 1 732 ? -4.771 -14.168 -48.422 1.00 84.19 732 ASP A O 1
ATOM 5658 N N . ALA A 1 733 ? -4.535 -16.304 -47.807 1.00 85.62 733 ALA A N 1
ATOM 5659 C CA . ALA A 1 733 ? -5.155 -16.126 -46.492 1.00 85.62 733 ALA A CA 1
ATOM 5660 C C . ALA A 1 733 ? -4.432 -15.047 -45.660 1.00 85.62 733 ALA A C 1
ATOM 5662 O O . ALA A 1 733 ? -5.074 -14.185 -45.056 1.00 85.62 733 ALA A O 1
ATOM 5663 N N . ARG A 1 734 ? -3.089 -15.017 -45.693 1.00 87.56 734 ARG A N 1
ATOM 5664 C CA . ARG A 1 734 ? -2.289 -13.987 -45.009 1.00 87.56 734 ARG A CA 1
ATOM 5665 C C . ARG A 1 734 ? -2.472 -12.593 -45.620 1.00 87.56 734 ARG A C 1
ATOM 5667 O O . ARG A 1 734 ? -2.484 -11.618 -44.874 1.00 87.56 734 ARG A O 1
ATOM 5674 N N . ARG A 1 735 ? -2.650 -12.478 -46.943 1.00 84.81 735 ARG A N 1
ATOM 5675 C CA . ARG A 1 735 ? -2.980 -11.205 -47.619 1.00 84.81 735 ARG A CA 1
ATOM 5676 C C . ARG A 1 735 ? -4.348 -10.662 -47.198 1.00 84.81 735 ARG A C 1
ATOM 5678 O O . ARG A 1 735 ? -4.480 -9.450 -47.059 1.00 84.81 735 ARG A O 1
ATOM 5685 N N . VAL A 1 736 ? -5.338 -11.533 -46.986 1.00 85.88 736 VAL A N 1
ATOM 5686 C CA . VAL A 1 736 ? -6.677 -11.141 -46.509 1.00 85.88 736 VAL A CA 1
ATOM 5687 C C . VAL A 1 736 ? -6.627 -10.702 -45.042 1.00 85.88 736 VAL A C 1
ATOM 5689 O O . VAL A 1 736 ? -7.093 -9.613 -44.724 1.00 85.88 736 VAL A O 1
ATOM 5692 N N . LEU A 1 737 ? -5.982 -11.481 -44.167 1.00 84.62 737 LEU A N 1
ATOM 5693 C CA . LEU A 1 737 ? -5.846 -11.159 -42.736 1.00 84.62 737 LEU A CA 1
ATOM 5694 C C . LEU A 1 737 ? -5.137 -9.824 -42.467 1.00 84.62 737 LEU A C 1
ATOM 5696 O O . LEU A 1 737 ? -5.507 -9.121 -41.536 1.00 84.62 737 LEU A O 1
ATOM 5700 N N . ILE A 1 738 ? -4.153 -9.443 -43.288 1.00 82.19 738 ILE A N 1
ATOM 5701 C CA . ILE A 1 738 ? -3.449 -8.150 -43.167 1.00 82.19 738 ILE A CA 1
ATOM 5702 C C . ILE A 1 738 ? -4.355 -6.949 -43.511 1.00 82.19 738 ILE A C 1
ATOM 5704 O O . ILE A 1 738 ? -4.060 -5.832 -43.096 1.00 82.19 738 ILE A O 1
ATOM 5708 N N . LYS A 1 739 ? -5.449 -7.158 -44.256 1.00 82.75 739 LYS A N 1
ATOM 5709 C CA . LYS A 1 739 ? -6.397 -6.108 -44.673 1.00 82.75 739 LYS A CA 1
ATOM 5710 C C . LYS A 1 739 ? -7.657 -6.017 -43.805 1.00 82.75 739 LYS A C 1
ATOM 5712 O O . LYS A 1 739 ? -8.533 -5.216 -44.112 1.00 82.75 739 LYS A O 1
ATOM 5717 N N . TYR A 1 740 ? -7.788 -6.854 -42.782 1.00 84.19 740 TYR A N 1
ATOM 5718 C CA . TYR A 1 740 ? -8.990 -6.921 -41.958 1.00 84.19 740 TYR A CA 1
ATOM 5719 C C . TYR A 1 740 ? -8.842 -6.044 -40.717 1.00 84.19 740 TYR A C 1
ATOM 5721 O O . TYR A 1 740 ? -7.914 -6.220 -39.931 1.00 84.19 740 TYR A O 1
ATOM 5729 N N . GLU A 1 741 ? -9.756 -5.089 -40.560 1.00 78.12 741 GLU A N 1
ATOM 5730 C CA . GLU A 1 741 ? -9.697 -4.072 -39.502 1.00 78.12 741 GLU A CA 1
ATOM 5731 C C . GLU A 1 741 ? -10.283 -4.559 -38.162 1.00 78.12 741 GLU A C 1
ATOM 5733 O O . GLU A 1 741 ? -10.049 -3.942 -37.123 1.00 78.12 741 GLU A O 1
ATOM 5738 N N . GLY A 1 742 ? -11.020 -5.676 -38.172 1.00 77.56 742 GLY A N 1
ATOM 5739 C CA . GLY A 1 742 ? -11.564 -6.321 -36.975 1.00 77.56 742 GLY A CA 1
ATOM 5740 C C . GLY A 1 742 ? -10.595 -7.304 -36.310 1.00 77.56 742 GLY A C 1
ATOM 5741 O O . GLY A 1 742 ? -9.541 -7.660 -36.840 1.00 77.56 742 GLY A O 1
ATOM 5742 N N . THR A 1 743 ? -10.971 -7.810 -35.139 1.00 83.75 743 THR A N 1
ATOM 5743 C CA . THR A 1 743 ? -10.296 -8.942 -34.494 1.00 83.75 743 THR A CA 1
ATOM 5744 C C . THR A 1 743 ? -10.946 -10.269 -34.897 1.00 83.75 743 THR A C 1
ATOM 5746 O O . THR A 1 743 ? -12.074 -10.313 -35.383 1.00 83.75 743 THR A O 1
ATOM 5749 N N . ILE A 1 744 ? -10.277 -11.396 -34.628 1.00 83.94 744 ILE A N 1
ATOM 5750 C CA . ILE A 1 744 ? -10.896 -12.720 -34.814 1.00 83.94 744 ILE A CA 1
ATOM 5751 C C . ILE A 1 744 ? -12.125 -12.949 -33.916 1.00 83.94 744 ILE A C 1
ATOM 5753 O O . ILE A 1 744 ? -12.959 -13.795 -34.224 1.00 83.94 744 ILE A O 1
ATOM 5757 N N . TRP A 1 745 ? -12.271 -12.184 -32.831 1.00 84.38 745 TRP A N 1
ATOM 5758 C CA . TRP A 1 745 ? -13.469 -12.224 -31.995 1.00 84.38 745 TRP A CA 1
ATOM 5759 C C . TRP A 1 745 ? -14.646 -11.564 -32.707 1.00 84.38 745 TRP A C 1
ATOM 5761 O O . TRP A 1 745 ? -15.734 -12.119 -32.677 1.00 84.38 745 TRP A O 1
ATOM 5771 N N . ASP A 1 746 ? -14.418 -10.467 -33.431 1.00 81.94 746 ASP A N 1
ATOM 5772 C CA . ASP A 1 746 ? -15.447 -9.809 -34.245 1.00 81.94 746 ASP A CA 1
ATOM 5773 C C . ASP A 1 746 ? -15.878 -10.706 -35.417 1.00 81.94 746 ASP A C 1
ATOM 5775 O O . ASP A 1 746 ? -17.074 -10.886 -35.643 1.00 81.94 746 ASP A O 1
ATOM 5779 N N . ALA A 1 747 ? -14.923 -11.373 -36.081 1.00 85.12 747 ALA A N 1
ATOM 5780 C CA . ALA A 1 747 ? -15.204 -12.407 -37.083 1.00 85.12 747 ALA A CA 1
ATOM 5781 C C . ALA A 1 747 ? -16.041 -13.563 -36.498 1.00 85.12 747 ALA A C 1
ATOM 5783 O O . ALA A 1 747 ? -17.044 -13.974 -37.081 1.00 85.12 747 ALA A O 1
ATOM 5784 N N . ALA A 1 748 ? -15.671 -14.060 -35.313 1.00 84.12 748 ALA A N 1
ATOM 5785 C CA . ALA A 1 748 ? -16.405 -15.124 -34.634 1.00 84.12 748 ALA A CA 1
ATOM 5786 C C . ALA A 1 748 ? -17.795 -14.679 -34.149 1.00 84.12 748 ALA A C 1
ATOM 5788 O O . ALA A 1 748 ? -18.719 -15.481 -34.188 1.00 84.12 748 ALA A O 1
ATOM 5789 N N . ILE A 1 749 ? -17.981 -13.423 -33.733 1.00 82.56 749 ILE A N 1
ATOM 5790 C CA . ILE A 1 749 ? -19.296 -12.855 -33.391 1.00 82.56 749 ILE A CA 1
ATOM 5791 C C . ILE A 1 749 ? -20.172 -12.761 -34.650 1.00 82.56 749 ILE A C 1
ATOM 5793 O O . ILE A 1 749 ? -21.329 -13.177 -34.618 1.00 82.56 749 ILE A O 1
ATOM 5797 N N . ALA A 1 750 ? -19.608 -12.302 -35.771 1.00 83.94 750 ALA A N 1
ATOM 5798 C CA . ALA A 1 750 ? -20.289 -12.142 -37.058 1.00 83.94 750 ALA A CA 1
ATOM 5799 C C . ALA A 1 750 ? -20.545 -13.455 -37.836 1.00 83.94 750 ALA A C 1
ATOM 5801 O O . ALA A 1 750 ? -21.115 -13.406 -38.924 1.00 83.94 750 ALA A O 1
ATOM 5802 N N . ASN A 1 751 ? -20.144 -14.615 -37.298 1.00 87.06 751 ASN A N 1
ATOM 5803 C CA . ASN A 1 751 ? -20.164 -15.923 -37.971 1.00 87.06 751 ASN A CA 1
ATOM 5804 C C . ASN A 1 751 ? -19.326 -15.993 -39.270 1.00 87.06 751 ASN A C 1
ATOM 5806 O O . ASN A 1 751 ? -19.629 -16.772 -40.173 1.00 87.06 751 ASN A O 1
ATOM 5810 N N . ASP A 1 752 ? -18.253 -15.204 -39.372 1.00 88.94 752 ASP A N 1
ATOM 5811 C CA . ASP A 1 752 ? -17.321 -15.237 -40.505 1.00 88.94 752 ASP A CA 1
ATOM 5812 C C . ASP A 1 752 ? -16.384 -16.456 -40.400 1.00 88.94 752 ASP A C 1
ATOM 5814 O O . ASP A 1 752 ? -15.224 -16.386 -39.973 1.00 88.94 752 ASP A O 1
ATOM 5818 N N . LEU A 1 753 ? -16.936 -17.619 -40.755 1.00 89.25 753 LEU A N 1
ATOM 5819 C CA . LEU A 1 753 ? -16.225 -18.894 -40.777 1.00 89.25 753 LEU A CA 1
ATOM 5820 C C . LEU A 1 753 ? -15.061 -18.882 -41.776 1.00 89.25 753 LEU A C 1
ATOM 5822 O O . LEU A 1 753 ? -14.016 -19.464 -41.488 1.00 89.25 753 LEU A O 1
ATOM 5826 N N . GLU A 1 754 ? -15.197 -18.190 -42.910 1.00 88.31 754 GLU A N 1
ATOM 5827 C CA . GLU A 1 754 ? -14.135 -18.102 -43.916 1.00 88.31 754 GLU A CA 1
ATOM 5828 C C . GLU A 1 754 ? -12.899 -17.391 -43.339 1.00 88.31 754 GLU A C 1
ATOM 5830 O O . GLU A 1 754 ? -11.765 -17.822 -43.559 1.00 88.31 754 GLU A O 1
ATOM 5835 N N . MET A 1 755 ? -13.090 -16.339 -42.539 1.00 88.00 755 MET A N 1
ATOM 5836 C CA . MET A 1 755 ? -11.987 -15.628 -41.899 1.00 88.00 755 MET A CA 1
ATOM 5837 C C . MET A 1 755 ? -11.368 -16.394 -40.725 1.00 88.00 755 MET A C 1
ATOM 5839 O O . MET A 1 755 ? -10.143 -16.395 -40.564 1.00 88.00 755 MET A O 1
ATOM 5843 N N . VAL A 1 756 ? -12.171 -17.127 -39.949 1.00 87.38 756 VAL A N 1
ATOM 5844 C CA . VAL A 1 756 ? -11.648 -18.030 -38.909 1.00 87.38 756 VAL A CA 1
ATOM 5845 C C . VAL A 1 756 ? -10.861 -19.199 -39.530 1.00 87.38 756 VAL A C 1
ATOM 5847 O O . VAL A 1 756 ? -9.802 -19.568 -39.015 1.00 87.38 756 VAL A O 1
ATOM 5850 N N . GLN A 1 757 ? -11.285 -19.715 -40.690 1.00 89.12 757 GLN A N 1
ATOM 5851 C CA . GLN A 1 757 ? -10.530 -20.691 -41.488 1.00 89.12 757 GLN A CA 1
ATOM 5852 C C . GLN A 1 757 ? -9.239 -20.098 -42.079 1.00 89.12 757 GLN A C 1
ATOM 5854 O O . GLN A 1 757 ? -8.182 -20.728 -42.000 1.00 89.12 757 GLN A O 1
ATOM 5859 N N . LYS A 1 758 ? -9.260 -18.863 -42.599 1.00 88.75 758 LYS A N 1
ATOM 5860 C CA . LYS A 1 758 ? -8.041 -18.154 -43.038 1.00 88.75 758 LYS A CA 1
ATOM 5861 C C . LYS A 1 758 ? -7.046 -17.988 -41.884 1.00 88.75 758 LYS A C 1
ATOM 5863 O O . LYS A 1 758 ? -5.850 -18.215 -42.076 1.00 88.75 758 LYS A O 1
ATOM 5868 N N . TYR A 1 759 ? -7.516 -17.670 -40.676 1.00 86.69 759 TYR A N 1
ATOM 5869 C CA . TYR A 1 759 ? -6.661 -17.601 -39.486 1.00 86.69 759 TYR A CA 1
ATOM 5870 C C . TYR A 1 759 ? -6.091 -18.972 -39.101 1.00 86.69 759 TYR A C 1
ATOM 5872 O O . TYR A 1 759 ? -4.893 -19.077 -38.842 1.00 86.69 759 TYR A O 1
ATOM 5880 N N . PHE A 1 760 ? -6.903 -20.036 -39.131 1.00 87.38 760 PHE A N 1
ATOM 5881 C CA . PHE A 1 760 ? -6.443 -21.415 -38.931 1.00 87.38 760 PHE A CA 1
ATOM 5882 C C . PHE A 1 760 ? -5.305 -21.790 -39.896 1.00 87.38 760 PHE A C 1
ATOM 5884 O O . PHE A 1 760 ? -4.270 -22.288 -39.453 1.00 87.38 760 PHE A O 1
ATOM 5891 N N . LEU A 1 761 ? -5.455 -21.487 -41.191 1.00 84.25 761 LEU A N 1
ATOM 5892 C CA . LEU A 1 761 ? -4.443 -21.765 -42.218 1.00 84.25 761 LEU A CA 1
ATOM 5893 C C . LEU A 1 761 ? -3.129 -21.002 -41.982 1.00 84.25 761 LEU A C 1
ATOM 5895 O O . LEU A 1 761 ? -2.049 -21.535 -42.239 1.00 84.25 761 LEU A O 1
ATOM 5899 N N . VAL A 1 762 ? -3.186 -19.757 -41.499 1.00 84.88 762 VAL A N 1
ATOM 5900 C CA . VAL A 1 762 ? -1.986 -18.925 -41.303 1.00 84.88 762 VAL A CA 1
ATOM 5901 C C . VAL A 1 762 ? -1.295 -19.194 -39.967 1.00 84.88 762 VAL A C 1
ATOM 5903 O O . VAL A 1 762 ? -0.071 -19.327 -39.950 1.00 84.88 762 VAL A O 1
ATOM 5906 N N . GLU A 1 763 ? -2.048 -19.309 -38.876 1.00 81.00 763 GLU A N 1
ATOM 5907 C CA . GLU A 1 763 ? -1.539 -19.318 -37.494 1.00 81.00 763 GLU A CA 1
ATOM 5908 C C . GLU A 1 763 ? -1.586 -20.700 -36.815 1.00 81.00 763 GLU A C 1
ATOM 5910 O O . GLU A 1 763 ? -0.931 -20.908 -35.793 1.00 81.00 763 GLU A O 1
ATOM 5915 N N . GLY A 1 764 ? -2.302 -21.662 -37.404 1.00 80.81 764 GLY A N 1
ATOM 5916 C CA . GLY A 1 764 ? -2.351 -23.059 -36.972 1.00 80.81 764 GLY A CA 1
ATOM 5917 C C . GLY A 1 764 ? -3.343 -23.356 -35.842 1.00 80.81 764 GLY A C 1
ATOM 5918 O O . GLY A 1 764 ? -3.629 -22.520 -34.978 1.00 80.81 764 GLY A O 1
ATOM 5919 N N . ALA A 1 765 ? -3.828 -24.603 -35.828 1.00 75.94 765 ALA A N 1
ATOM 5920 C CA . ALA A 1 765 ? -4.812 -25.128 -34.877 1.00 75.94 765 ALA A CA 1
ATOM 5921 C C . ALA A 1 765 ? -4.516 -24.728 -33.420 1.00 75.94 765 ALA A C 1
ATOM 5923 O O . ALA A 1 765 ? -5.326 -24.064 -32.777 1.00 75.94 765 ALA A O 1
ATOM 5924 N N . THR A 1 766 ? -3.313 -25.043 -32.929 1.00 74.50 766 THR A N 1
ATOM 5925 C CA . THR A 1 766 ? -2.882 -24.829 -31.537 1.00 74.50 766 THR A CA 1
ATOM 5926 C C . THR A 1 766 ? -3.005 -23.378 -31.066 1.00 74.50 766 THR A C 1
ATOM 5928 O O . THR A 1 766 ? -3.294 -23.148 -29.892 1.00 74.50 766 THR A O 1
ATOM 5931 N N . LYS A 1 767 ? -2.795 -22.395 -31.955 1.00 78.75 767 LYS A N 1
ATOM 5932 C CA . LYS A 1 767 ? -2.903 -20.963 -31.632 1.00 78.75 767 LYS A CA 1
ATOM 5933 C C . LYS A 1 767 ? -4.341 -20.456 -31.738 1.00 78.75 767 LYS A C 1
ATOM 5935 O O . LYS A 1 767 ? -4.711 -19.576 -30.964 1.00 78.75 767 LYS A O 1
ATOM 5940 N N . LEU A 1 768 ? -5.148 -21.021 -32.638 1.00 82.75 768 LEU A N 1
ATOM 5941 C CA . LEU A 1 768 ? -6.580 -20.736 -32.734 1.00 82.75 768 LEU A CA 1
ATOM 5942 C C . LEU A 1 768 ? -7.327 -21.242 -31.489 1.00 82.75 768 LEU A C 1
ATOM 5944 O O . LEU A 1 768 ? -7.921 -20.453 -30.758 1.00 82.75 768 LEU A O 1
ATOM 5948 N N . VAL A 1 769 ? -7.268 -22.549 -31.213 1.00 78.81 769 VAL A N 1
ATOM 5949 C CA . VAL A 1 769 ? -8.156 -23.184 -30.220 1.00 78.81 769 VAL A CA 1
ATOM 5950 C C . VAL A 1 769 ? -7.777 -22.904 -28.764 1.00 78.81 769 VAL A C 1
ATOM 5952 O O . VAL A 1 769 ? -8.607 -23.065 -27.873 1.00 78.81 769 VAL A O 1
ATOM 5955 N N . ARG A 1 770 ? -6.542 -22.450 -28.511 1.00 74.62 770 ARG A N 1
ATOM 5956 C CA . ARG A 1 770 ? -6.081 -21.993 -27.186 1.00 74.62 770 ARG A CA 1
ATOM 5957 C C . ARG A 1 770 ? -6.172 -20.474 -27.011 1.00 74.62 770 ARG A C 1
ATOM 5959 O O . ARG A 1 770 ? -5.748 -19.960 -25.974 1.00 74.62 770 ARG A O 1
ATOM 5966 N N . MET A 1 771 ? -6.699 -19.729 -27.988 1.00 76.88 771 MET A N 1
ATOM 5967 C CA . MET A 1 771 ? -6.876 -18.287 -27.827 1.00 76.88 771 MET A CA 1
ATOM 5968 C C . MET A 1 771 ? -8.007 -17.986 -26.838 1.00 76.88 771 MET A C 1
ATOM 5970 O O . MET A 1 771 ? -9.072 -18.597 -26.884 1.00 76.88 771 MET A O 1
ATOM 5974 N N . HIS A 1 772 ? -7.757 -17.021 -25.956 1.00 74.69 772 HIS A N 1
ATOM 5975 C CA . HIS A 1 772 ? -8.714 -16.508 -24.981 1.00 74.69 772 HIS A CA 1
ATOM 5976 C C . HIS A 1 772 ? -8.890 -15.004 -25.213 1.00 74.69 772 HIS A C 1
ATOM 5978 O O . HIS A 1 772 ? -7.893 -14.305 -25.439 1.00 74.69 772 HIS A O 1
ATOM 5984 N N . ASN A 1 773 ? -10.122 -14.497 -25.150 1.00 66.56 773 ASN A N 1
ATOM 5985 C CA . ASN A 1 773 ? -10.390 -13.071 -25.300 1.00 66.56 773 ASN A CA 1
ATOM 5986 C C . ASN A 1 773 ? -9.733 -12.300 -24.137 1.00 66.56 773 ASN A C 1
ATOM 5988 O O . ASN A 1 773 ? -9.775 -12.722 -22.980 1.00 66.56 773 ASN A O 1
ATOM 5992 N N . ARG A 1 774 ? -9.072 -11.180 -24.449 1.00 57.09 774 ARG A N 1
ATOM 5993 C CA . ARG A 1 774 ? -8.357 -10.326 -23.481 1.00 57.09 774 ARG A CA 1
ATOM 5994 C C . ARG A 1 774 ? -9.061 -8.989 -23.223 1.00 57.09 774 ARG A C 1
ATOM 5996 O O . ARG A 1 774 ? -8.512 -8.149 -22.513 1.00 57.09 774 ARG A O 1
ATOM 6003 N N . ASN A 1 775 ? -10.244 -8.776 -23.801 1.00 57.22 775 ASN A N 1
ATOM 6004 C CA . ASN A 1 775 ? -11.066 -7.593 -23.562 1.00 57.22 775 ASN A CA 1
ATOM 6005 C C . ASN A 1 775 ? -11.605 -7.578 -22.115 1.00 57.22 775 ASN A C 1
ATOM 6007 O O . ASN A 1 775 ? -11.979 -8.617 -21.579 1.00 57.22 775 ASN A O 1
ATOM 6011 N N . MET A 1 776 ? -11.685 -6.399 -21.490 1.00 39.03 776 MET A N 1
ATOM 6012 C CA . MET A 1 776 ? -12.142 -6.236 -20.100 1.00 39.03 776 MET A CA 1
ATOM 6013 C C . MET A 1 776 ? -13.613 -6.624 -19.873 1.00 39.03 776 MET A C 1
ATOM 6015 O O . MET A 1 776 ? -13.980 -6.909 -18.739 1.00 39.03 776 MET A O 1
ATOM 6019 N N . GLN A 1 777 ? -14.442 -6.651 -20.922 1.00 48.50 777 GLN A N 1
ATOM 6020 C CA . GLN A 1 777 ? -15.870 -6.999 -20.823 1.00 48.50 777 GLN A CA 1
ATOM 6021 C C . GLN A 1 777 ? -16.150 -8.508 -20.994 1.00 48.50 777 GLN A C 1
ATOM 6023 O O . GLN A 1 777 ? -17.182 -8.997 -20.548 1.00 48.50 777 GLN A O 1
ATOM 6028 N N . GLU A 1 778 ? -15.236 -9.256 -21.624 1.00 50.97 778 GLU A N 1
ATOM 6029 C CA . GLU A 1 778 ? -15.447 -10.651 -22.068 1.00 50.97 778 GLU A CA 1
ATOM 6030 C C . GLU A 1 778 ? -14.251 -11.570 -21.747 1.00 50.97 778 GLU A C 1
ATOM 6032 O O . GLU A 1 778 ? -14.003 -12.566 -22.435 1.00 50.97 778 GLU A O 1
ATOM 6037 N N . GLY A 1 779 ? -13.444 -11.185 -20.758 1.00 52.97 779 GLY A N 1
ATOM 6038 C CA . GLY A 1 779 ? -12.138 -11.786 -20.508 1.00 52.97 779 GLY A CA 1
ATOM 6039 C C . GLY A 1 779 ? -12.193 -13.305 -20.343 1.00 52.97 779 GLY A C 1
ATOM 6040 O O . GLY A 1 779 ? -13.077 -13.846 -19.695 1.00 52.97 779 GLY A O 1
ATOM 6041 N N . GLY A 1 780 ? -11.219 -14.012 -20.908 1.00 64.06 780 GLY A N 1
ATOM 6042 C CA . GLY A 1 780 ? -11.021 -15.434 -20.645 1.00 64.06 780 GLY A CA 1
ATOM 6043 C C . GLY A 1 780 ? -11.936 -16.406 -21.398 1.00 64.06 780 GLY A C 1
ATOM 6044 O O . GLY A 1 780 ? -11.714 -17.606 -21.267 1.00 64.06 780 GLY A O 1
ATOM 6045 N N . ARG A 1 781 ? -12.899 -15.946 -22.208 1.00 73.44 781 ARG A N 1
ATOM 6046 C CA . ARG A 1 781 ? -13.678 -16.812 -23.117 1.00 73.44 781 ARG A CA 1
ATOM 6047 C C . ARG A 1 781 ? -12.825 -17.321 -24.285 1.00 73.44 781 ARG A C 1
ATOM 6049 O O . ARG A 1 781 ? -12.026 -16.566 -24.837 1.00 73.44 781 ARG A O 1
ATOM 6056 N N . THR A 1 782 ? -13.011 -18.578 -24.694 1.00 82.81 782 THR A N 1
ATOM 6057 C CA . THR A 1 782 ? -12.409 -19.138 -25.927 1.00 82.81 782 THR A CA 1
ATOM 6058 C C . THR A 1 782 ? -13.346 -18.971 -27.129 1.00 82.81 782 THR A C 1
ATOM 6060 O O . THR A 1 782 ? -14.543 -18.753 -26.949 1.00 82.81 782 THR A O 1
ATOM 6063 N N . LEU A 1 783 ? -12.846 -19.130 -28.362 1.00 83.38 783 LEU A N 1
ATOM 6064 C CA . LEU A 1 783 ? -13.683 -19.048 -29.575 1.00 83.38 783 LEU A CA 1
ATOM 6065 C C . LEU A 1 783 ? -14.862 -20.044 -29.558 1.00 83.38 783 LEU A C 1
ATOM 6067 O O . LEU A 1 783 ? -15.921 -19.752 -30.108 1.00 83.38 783 LEU A O 1
ATOM 6071 N N . LEU A 1 784 ? -14.708 -21.187 -28.875 1.00 84.56 784 LEU A N 1
ATOM 6072 C CA . LEU A 1 784 ? -15.778 -22.172 -28.693 1.00 84.56 784 LEU A CA 1
ATOM 6073 C C . LEU A 1 784 ? -16.922 -21.626 -27.817 1.00 84.56 784 LEU A C 1
ATOM 6075 O O . LEU A 1 784 ? -18.083 -21.897 -28.106 1.00 84.56 784 LEU A O 1
ATOM 6079 N N . HIS A 1 785 ? -16.616 -20.808 -26.801 1.00 84.69 785 HIS A N 1
ATOM 6080 C CA . HIS A 1 785 ? -17.629 -20.118 -25.990 1.00 84.69 785 HIS A CA 1
ATOM 6081 C C . HIS A 1 785 ? -18.368 -19.056 -26.808 1.00 84.69 785 HIS A C 1
ATOM 6083 O O . HIS A 1 785 ? -19.588 -18.962 -26.719 1.00 84.69 785 HIS A O 1
ATOM 6089 N N . THR A 1 786 ? -17.652 -18.292 -27.641 1.00 84.19 786 THR A N 1
ATOM 6090 C CA . THR A 1 786 ? -18.260 -17.312 -28.554 1.00 84.19 786 THR A CA 1
ATOM 6091 C C . THR A 1 786 ? -19.220 -17.999 -29.531 1.00 84.19 786 THR A C 1
ATOM 6093 O O . THR A 1 786 ? -20.385 -17.617 -29.606 1.00 84.19 786 THR A O 1
ATOM 6096 N N . ALA A 1 787 ? -18.783 -19.066 -30.211 1.00 85.25 787 ALA A N 1
ATOM 6097 C CA . ALA A 1 787 ? -19.638 -19.823 -31.128 1.00 85.25 787 ALA A CA 1
ATOM 6098 C C . ALA A 1 787 ? -20.861 -20.444 -30.420 1.00 85.25 787 ALA A C 1
ATOM 6100 O O . ALA A 1 787 ? -21.978 -20.363 -30.931 1.00 85.25 787 ALA A O 1
ATOM 6101 N N . ALA A 1 788 ? -20.667 -21.005 -29.220 1.00 84.00 788 ALA A N 1
ATOM 6102 C CA . ALA A 1 788 ? -21.737 -21.591 -28.414 1.00 84.00 788 ALA A CA 1
ATOM 6103 C C . ALA A 1 788 ? -22.759 -20.561 -27.899 1.00 84.00 788 ALA A C 1
ATOM 6105 O O . ALA A 1 788 ? -23.942 -20.880 -27.822 1.00 84.00 788 ALA A O 1
ATOM 6106 N N . TRP A 1 789 ? -22.332 -19.337 -27.572 1.00 83.62 789 TRP A N 1
ATOM 6107 C CA . TRP A 1 789 ? -23.212 -18.247 -27.133 1.00 83.62 789 TRP A CA 1
ATOM 6108 C C . TRP A 1 789 ? -24.050 -17.670 -28.284 1.00 83.62 789 TRP A C 1
ATOM 6110 O O . TRP A 1 789 ? -25.255 -17.468 -28.132 1.00 83.62 789 TRP A O 1
ATOM 6120 N N . TYR A 1 790 ? -23.433 -17.416 -29.444 1.00 79.12 790 TYR A N 1
ATOM 6121 C CA . TYR A 1 790 ? -24.108 -16.762 -30.572 1.00 79.12 790 TYR A CA 1
ATOM 6122 C C . TYR A 1 790 ? -24.911 -17.712 -31.482 1.00 79.12 790 TYR A C 1
ATOM 6124 O O . TYR A 1 790 ? -25.722 -17.232 -32.268 1.00 79.12 790 TYR A O 1
ATOM 6132 N N . GLY A 1 791 ? -24.769 -19.036 -31.335 1.00 81.56 791 GLY A N 1
ATOM 6133 C CA . GLY A 1 791 ? -25.562 -20.028 -32.085 1.00 81.56 791 GLY A CA 1
ATOM 6134 C C . GLY A 1 791 ? -24.866 -20.605 -33.325 1.00 81.56 791 GLY A C 1
ATOM 6135 O O . GLY A 1 791 ? -25.496 -21.273 -34.145 1.00 81.56 791 GLY A O 1
ATOM 6136 N N . HIS A 1 792 ? -23.559 -20.383 -33.464 1.00 88.69 792 HIS A N 1
ATOM 6137 C CA . HIS A 1 792 ? -22.815 -20.591 -34.709 1.00 88.69 792 HIS A CA 1
ATOM 6138 C C . HIS A 1 792 ? -22.411 -22.054 -34.915 1.00 88.69 792 HIS A C 1
ATOM 6140 O O . HIS A 1 792 ? -21.291 -22.466 -34.613 1.00 88.69 792 HIS A O 1
ATOM 6146 N N . ALA A 1 793 ? -23.346 -22.854 -35.429 1.00 86.06 793 ALA A N 1
ATOM 6147 C CA . ALA A 1 793 ? -23.212 -24.306 -35.543 1.00 86.06 793 ALA A CA 1
ATOM 6148 C C . ALA A 1 793 ? -21.997 -24.777 -36.360 1.00 86.06 793 ALA A C 1
ATOM 6150 O O . ALA A 1 793 ? -21.276 -25.670 -35.921 1.00 86.06 793 ALA A O 1
ATOM 6151 N N . GLU A 1 794 ? -21.746 -24.183 -37.526 1.00 86.81 794 GLU A N 1
ATOM 6152 C CA . GLU A 1 794 ? -20.640 -24.589 -38.407 1.00 86.81 794 GLU A CA 1
ATOM 6153 C C . GLU A 1 794 ? -19.280 -24.152 -37.845 1.00 86.81 794 GLU A C 1
ATOM 6155 O O . GLU A 1 794 ? -18.324 -24.927 -37.855 1.00 86.81 794 GLU A O 1
ATOM 6160 N N . MET A 1 795 ? -19.224 -22.957 -37.246 1.00 88.19 795 MET A N 1
ATOM 6161 C CA . MET A 1 795 ? -18.073 -22.466 -36.483 1.00 88.19 795 MET A CA 1
ATOM 6162 C C . MET A 1 795 ? -17.727 -23.399 -35.314 1.00 88.19 795 MET A C 1
ATOM 6164 O O . MET A 1 795 ? -16.558 -23.712 -35.091 1.00 88.19 795 MET A O 1
ATOM 6168 N N . LEU A 1 796 ? -18.739 -23.875 -34.583 1.00 87.62 796 LEU A N 1
ATOM 6169 C CA . LEU A 1 796 ? -18.573 -24.798 -33.463 1.00 87.62 796 LEU A CA 1
ATOM 6170 C C . LEU A 1 796 ? -18.031 -26.159 -33.925 1.00 87.62 796 LEU A C 1
ATOM 6172 O O . LEU A 1 796 ? -17.055 -26.640 -33.352 1.00 87.62 796 LEU A O 1
ATOM 6176 N N . GLU A 1 797 ? -18.585 -26.757 -34.986 1.00 87.25 797 GLU A N 1
ATOM 6177 C CA . GLU A 1 797 ? -18.047 -28.012 -35.540 1.00 87.25 797 GLU A CA 1
ATOM 6178 C C . GLU A 1 797 ? -16.617 -27.843 -36.072 1.00 87.25 797 GLU A C 1
ATOM 6180 O O . GLU A 1 797 ? -15.775 -28.717 -35.842 1.00 87.25 797 GLU A O 1
ATOM 6185 N N . PHE A 1 798 ? -16.316 -26.716 -36.730 1.00 89.25 798 PHE A N 1
ATOM 6186 C CA . PHE A 1 798 ? -14.972 -26.406 -37.214 1.00 89.25 798 PHE A CA 1
ATOM 6187 C C . PHE A 1 798 ? -13.967 -26.306 -36.060 1.00 89.25 798 PHE A C 1
ATOM 6189 O O . PHE A 1 798 ? -12.949 -26.996 -36.077 1.00 89.25 798 PHE A O 1
ATOM 6196 N N . LEU A 1 799 ? -14.268 -25.527 -35.016 1.00 86.81 799 LEU A N 1
ATOM 6197 C CA . LEU A 1 799 ? -13.400 -25.378 -33.843 1.00 86.81 799 LEU A CA 1
ATOM 6198 C C . LEU A 1 799 ? -13.178 -26.710 -33.109 1.00 86.81 799 LEU A C 1
ATOM 6200 O O . LEU A 1 799 ? -12.060 -26.991 -32.675 1.00 86.81 799 LEU A O 1
ATOM 6204 N N . LEU A 1 800 ? -14.204 -27.561 -33.020 1.00 84.81 800 LEU A N 1
ATOM 6205 C CA . LEU A 1 800 ? -14.075 -28.909 -32.459 1.00 84.81 800 LEU A CA 1
ATOM 6206 C C . LEU A 1 800 ? -13.244 -29.839 -33.358 1.00 84.81 800 LEU A C 1
ATOM 6208 O O . LEU A 1 800 ? -12.441 -30.613 -32.844 1.00 84.81 800 LEU A O 1
ATOM 6212 N N . SER A 1 801 ? -13.364 -29.742 -34.688 1.00 84.44 801 SER A N 1
ATOM 6213 C CA . SER A 1 801 ? -12.485 -30.467 -35.624 1.00 84.44 801 SER A CA 1
ATOM 6214 C C . SER A 1 801 ? -11.026 -29.989 -35.563 1.00 84.44 801 SER A C 1
ATOM 6216 O O . SER A 1 801 ? -10.107 -30.789 -35.707 1.00 84.44 801 SER A O 1
ATOM 6218 N N . ALA A 1 802 ? -10.808 -28.709 -35.246 1.00 83.88 802 ALA A N 1
ATOM 6219 C CA . ALA A 1 802 ? -9.500 -28.099 -35.019 1.00 83.88 802 ALA A CA 1
ATOM 6220 C C . ALA A 1 802 ? -8.883 -28.434 -33.640 1.00 83.88 802 ALA A C 1
ATOM 6222 O O . ALA A 1 802 ? -7.815 -27.915 -33.308 1.00 83.88 802 ALA A O 1
ATOM 6223 N N . GLY A 1 803 ? -9.530 -29.282 -32.829 1.00 80.56 803 GLY A N 1
ATOM 6224 C CA . GLY A 1 803 ? -9.008 -29.740 -31.538 1.00 80.56 803 GLY A CA 1
ATOM 6225 C C . GLY A 1 803 ? -9.296 -28.816 -30.350 1.00 80.56 803 GLY A C 1
ATOM 6226 O O . GLY A 1 803 ? -8.536 -28.821 -29.379 1.00 80.56 803 GLY A O 1
ATOM 6227 N N . ALA A 1 804 ? -10.363 -28.010 -30.398 1.00 85.06 804 ALA A N 1
ATOM 6228 C CA . ALA A 1 804 ? -10.815 -27.261 -29.226 1.00 85.06 804 ALA A CA 1
ATOM 6229 C C . ALA A 1 804 ? -11.269 -28.199 -28.095 1.00 85.06 804 ALA A C 1
ATOM 6231 O O . ALA A 1 804 ? -12.006 -29.159 -28.315 1.00 85.06 804 ALA A O 1
ATOM 6232 N N . GLN A 1 805 ? -10.842 -27.898 -26.866 1.00 80.25 805 GLN A N 1
ATOM 6233 C CA . GLN A 1 805 ? -11.267 -28.627 -25.672 1.00 80.25 805 GLN A CA 1
ATOM 6234 C C . GLN A 1 805 ? -12.746 -28.336 -25.387 1.00 80.25 805 GLN A C 1
ATOM 6236 O O . GLN A 1 805 ? -13.119 -27.183 -25.178 1.00 80.25 805 GLN A O 1
ATOM 6241 N N . VAL A 1 806 ? -13.570 -29.387 -25.383 1.00 83.25 806 VAL A N 1
ATOM 6242 C CA . VAL A 1 806 ? -15.036 -29.295 -25.254 1.00 83.25 806 VAL A CA 1
ATOM 6243 C C . VAL A 1 806 ? -15.441 -28.680 -23.911 1.00 83.25 806 VAL A C 1
ATOM 6245 O O . VAL A 1 806 ? -16.196 -27.711 -23.872 1.00 83.25 806 VAL A O 1
ATOM 6248 N N . ASP A 1 807 ? -14.850 -29.188 -22.828 1.00 81.06 807 ASP A N 1
ATOM 6249 C CA . ASP A 1 807 ? -15.024 -28.703 -21.454 1.00 81.06 807 ASP A CA 1
ATOM 6250 C C . ASP A 1 807 ? -13.923 -27.715 -21.037 1.00 81.06 807 ASP A C 1
ATOM 6252 O O . ASP A 1 807 ? -13.535 -27.642 -19.869 1.00 81.06 807 ASP A O 1
ATOM 6256 N N . ALA A 1 808 ? -13.393 -26.939 -21.990 1.00 79.94 808 ALA A N 1
ATOM 6257 C CA . ALA A 1 808 ? -12.638 -25.744 -21.636 1.00 79.94 808 ALA A CA 1
ATOM 6258 C C . ALA A 1 808 ? -13.528 -24.842 -20.771 1.00 79.94 808 ALA A C 1
ATOM 6260 O O . ALA A 1 808 ? -14.657 -24.546 -21.164 1.00 79.94 808 ALA A O 1
ATOM 6261 N N . VAL A 1 809 ? -13.009 -24.393 -19.628 1.00 78.25 809 VAL A N 1
ATOM 6262 C CA . VAL A 1 809 ? -13.651 -23.353 -18.820 1.00 78.25 809 VAL A CA 1
ATOM 6263 C C . VAL A 1 809 ? -13.078 -21.986 -19.162 1.00 78.25 809 VAL A C 1
ATOM 6265 O O . VAL A 1 809 ? -11.871 -21.853 -19.384 1.00 78.25 809 VAL A O 1
ATOM 6268 N N . ASP A 1 810 ? -13.926 -20.964 -19.179 1.00 72.69 810 ASP A N 1
ATOM 6269 C CA . ASP A 1 810 ? -13.460 -19.581 -19.196 1.00 72.69 810 ASP A CA 1
ATOM 6270 C C . ASP A 1 810 ? -12.701 -19.210 -17.899 1.00 72.69 810 ASP A C 1
ATOM 6272 O O . ASP A 1 810 ? -12.783 -19.861 -16.851 1.00 72.69 810 ASP A O 1
ATOM 6276 N N . THR A 1 811 ? -11.833 -18.201 -18.014 1.00 59.81 811 THR A N 1
ATOM 6277 C CA . THR A 1 811 ? -10.784 -17.910 -17.012 1.00 59.81 811 THR A CA 1
ATOM 6278 C C . THR A 1 811 ? -10.957 -16.587 -16.268 1.00 59.81 811 THR A C 1
ATOM 6280 O O . THR A 1 811 ? -10.269 -16.362 -15.272 1.00 59.81 811 THR A O 1
ATOM 6283 N N . VAL A 1 812 ? -11.873 -15.721 -16.710 1.00 54.41 812 VAL A N 1
ATOM 6284 C CA . VAL A 1 812 ? -12.238 -14.455 -16.055 1.00 54.41 812 VAL A CA 1
ATOM 6285 C C . VAL A 1 812 ? -13.747 -14.259 -16.218 1.00 54.41 812 VAL A C 1
ATOM 6287 O O . VAL A 1 812 ? -14.326 -14.663 -17.219 1.00 54.41 812 VAL A O 1
ATOM 6290 N N . GLY A 1 813 ? -14.401 -13.648 -15.232 1.00 46.69 813 GLY A N 1
ATOM 6291 C CA . GLY A 1 813 ? -15.816 -13.304 -15.333 1.00 46.69 813 GLY A CA 1
ATOM 6292 C C . GLY A 1 813 ? -16.039 -11.963 -16.031 1.00 46.69 813 GLY A C 1
ATOM 6293 O O . GLY A 1 813 ? -15.471 -10.957 -15.610 1.00 46.69 813 GLY A O 1
ATOM 6294 N N . GLY A 1 814 ? -16.871 -11.946 -17.074 1.00 40.19 814 GLY A N 1
ATOM 6295 C CA . GLY A 1 814 ? -17.237 -10.733 -17.809 1.00 40.19 814 GLY A CA 1
ATOM 6296 C C . GLY A 1 814 ? -18.503 -10.056 -17.273 1.00 40.19 814 GLY A C 1
ATOM 6297 O O . GLY A 1 814 ? -19.441 -10.723 -16.834 1.00 40.19 814 GLY A O 1
ATOM 6298 N N . PHE A 1 815 ? -18.556 -8.724 -17.359 1.00 36.38 815 PHE A N 1
ATOM 6299 C CA . PHE A 1 815 ? -19.789 -7.952 -17.187 1.00 36.38 815 PHE A CA 1
ATOM 6300 C C . PHE A 1 815 ? -20.398 -7.663 -18.562 1.00 36.38 815 PHE A C 1
ATOM 6302 O O . PHE A 1 815 ? -19.762 -7.028 -19.400 1.00 36.38 815 PHE A O 1
ATOM 6309 N N . THR A 1 816 ? -21.648 -8.067 -18.798 1.00 32.66 816 THR A N 1
ATOM 6310 C CA . THR A 1 816 ? -22.352 -7.750 -20.052 1.00 32.66 816 THR A CA 1
ATOM 6311 C C . THR A 1 816 ? -23.437 -6.702 -19.815 1.00 32.66 816 THR A C 1
ATOM 6313 O O . THR A 1 816 ? -24.566 -7.021 -19.445 1.00 32.66 816 THR A O 1
ATOM 6316 N N . VAL A 1 817 ? -23.107 -5.432 -20.070 1.00 27.25 817 VAL A N 1
ATOM 6317 C CA . VAL A 1 817 ? -24.102 -4.352 -20.175 1.00 27.25 817 VAL A CA 1
ATOM 6318 C C . VAL A 1 817 ? -24.677 -4.360 -21.592 1.00 27.25 817 VAL A C 1
ATOM 6320 O O . VAL A 1 817 ? -24.070 -3.837 -22.525 1.00 27.25 817 VAL A O 1
ATOM 6323 N N . VAL A 1 818 ? -25.851 -4.969 -21.766 1.00 28.14 818 VAL A N 1
ATOM 6324 C CA . VAL A 1 818 ? -26.556 -4.980 -23.056 1.00 28.14 818 VAL A CA 1
ATOM 6325 C C . VAL A 1 818 ? -27.176 -3.606 -23.314 1.00 28.14 818 VAL A C 1
ATOM 6327 O O . VAL A 1 818 ? -28.127 -3.207 -22.645 1.00 28.14 818 VAL A O 1
ATOM 6330 N N . ARG A 1 819 ? -26.663 -2.886 -24.316 1.00 24.88 819 ARG A N 1
ATOM 6331 C CA . ARG A 1 819 ? -27.249 -1.631 -24.803 1.00 24.88 819 ARG A CA 1
ATOM 6332 C C . ARG A 1 819 ? -28.236 -1.915 -25.937 1.00 24.88 819 ARG A C 1
ATOM 6334 O O . ARG A 1 819 ? -27.850 -1.911 -27.102 1.00 24.88 819 ARG A O 1
ATOM 6341 N N . LEU A 1 820 ? -29.507 -2.125 -25.600 1.00 25.97 820 LEU A N 1
ATOM 6342 C CA . LEU A 1 820 ? -30.591 -2.093 -26.586 1.00 25.97 820 LEU A CA 1
ATOM 6343 C C . LEU A 1 820 ? -31.047 -0.649 -26.828 1.00 25.97 820 LEU A C 1
ATOM 6345 O O . LEU A 1 820 ? -31.208 0.128 -25.887 1.00 25.97 820 LEU A O 1
ATOM 6349 N N . LEU A 1 821 ? -31.243 -0.293 -28.098 1.00 27.42 821 LEU A N 1
ATOM 6350 C CA . LEU A 1 821 ? -31.914 0.946 -28.490 1.00 27.42 821 LEU A CA 1
ATOM 6351 C C . LEU A 1 821 ? -33.430 0.728 -28.462 1.00 27.42 821 LEU A C 1
ATOM 6353 O O . LEU A 1 821 ? -33.931 -0.290 -28.935 1.00 27.42 821 LEU A O 1
ATOM 6357 N N . TYR A 1 822 ? -34.142 1.693 -27.891 1.00 28.55 822 TYR A N 1
ATOM 6358 C CA . TYR A 1 822 ? -35.585 1.656 -27.679 1.00 28.55 822 TYR A CA 1
ATOM 6359 C C . TYR A 1 822 ? -36.310 2.058 -28.976 1.00 28.55 822 TYR A C 1
ATOM 6361 O O . TYR A 1 822 ? -36.121 3.174 -29.458 1.00 28.55 822 TYR A O 1
ATOM 6369 N N . LEU A 1 823 ? -37.098 1.149 -29.564 1.00 27.77 823 LEU A N 1
ATOM 6370 C CA . LEU A 1 823 ? -37.826 1.364 -30.830 1.00 27.77 823 LEU A CA 1
ATOM 6371 C C . LEU A 1 823 ? -39.286 0.864 -30.784 1.00 27.77 823 LEU A C 1
ATOM 6373 O O . LEU A 1 823 ? -39.787 0.242 -31.716 1.00 27.77 823 LEU A O 1
ATOM 6377 N N . ALA A 1 824 ? -39.979 1.172 -29.689 1.00 27.84 824 ALA A N 1
ATOM 6378 C CA . ALA A 1 824 ? -41.438 1.262 -29.602 1.00 27.84 824 ALA A CA 1
ATOM 6379 C C . ALA A 1 824 ? -41.786 2.159 -28.402 1.00 27.84 824 ALA A C 1
ATOM 6381 O O . ALA A 1 824 ? -41.037 2.173 -27.431 1.00 27.84 824 ALA A O 1
ATOM 6382 N N . GLY A 1 825 ? -42.869 2.935 -28.475 1.00 31.78 825 GLY A N 1
ATOM 6383 C CA . GLY A 1 825 ? -43.326 3.769 -27.356 1.00 31.78 825 GLY A CA 1
ATOM 6384 C C . GLY A 1 825 ? -44.176 3.011 -26.328 1.00 31.78 825 GLY A C 1
ATOM 6385 O O . GLY A 1 825 ? -44.384 1.808 -26.457 1.00 31.78 825 GLY A O 1
ATOM 6386 N N . GLU A 1 826 ? -44.726 3.782 -25.386 1.00 30.08 826 GLU A N 1
ATOM 6387 C CA . GLU A 1 826 ? -45.700 3.416 -24.339 1.00 30.08 826 GLU A CA 1
ATOM 6388 C C . GLU A 1 826 ? -45.207 2.724 -23.048 1.00 30.08 826 GLU A C 1
ATOM 6390 O O . GLU A 1 826 ? -44.683 1.616 -23.051 1.00 30.08 826 GLU A O 1
ATOM 6395 N N . SER A 1 827 ? -45.578 3.375 -21.935 1.00 30.19 827 SER A N 1
ATOM 6396 C CA . SER A 1 827 ? -45.825 2.848 -20.581 1.00 30.19 827 SER A CA 1
ATOM 6397 C C . SER A 1 827 ? -44.667 2.371 -19.679 1.00 30.19 827 SER A C 1
ATOM 6399 O O . SER A 1 827 ? -43.629 1.871 -20.092 1.00 30.19 827 SER A O 1
ATOM 6401 N N . GLU A 1 828 ? -44.907 2.573 -18.382 1.00 33.03 828 GLU A N 1
ATOM 6402 C CA . GLU A 1 828 ? -43.985 2.535 -17.242 1.00 33.03 828 GLU A CA 1
ATOM 6403 C C . GLU A 1 828 ? -43.526 1.134 -16.762 1.00 33.03 828 GLU A C 1
ATOM 6405 O O . GLU A 1 828 ? -44.121 0.105 -17.078 1.00 33.03 828 GLU A O 1
ATOM 6410 N N . TYR A 1 829 ? -42.546 1.171 -15.843 1.00 28.86 829 TYR A N 1
ATOM 6411 C CA . TYR A 1 829 ? -42.066 0.134 -14.908 1.00 28.86 829 TYR A CA 1
ATOM 6412 C C . TYR A 1 829 ? -41.028 -0.927 -15.344 1.00 28.86 829 TYR A C 1
ATOM 6414 O O . TYR A 1 829 ? -41.119 -1.599 -16.363 1.00 28.86 829 TYR A O 1
ATOM 6422 N N . SER A 1 830 ? -40.127 -1.172 -14.377 1.00 23.19 830 SER A N 1
ATOM 6423 C CA . SER A 1 830 ? -39.340 -2.393 -14.114 1.00 23.19 830 SER A CA 1
ATOM 6424 C C . SER A 1 830 ? -37.973 -2.625 -14.787 1.00 23.19 830 SER A C 1
ATOM 6426 O O . SER A 1 830 ? -37.852 -3.195 -15.863 1.00 23.19 830 SER A O 1
ATOM 6428 N N . LEU A 1 831 ? -36.943 -2.413 -13.953 1.00 25.62 831 LEU A N 1
ATOM 6429 C CA . LEU A 1 831 ? -35.729 -3.237 -13.802 1.00 25.62 831 LEU A CA 1
ATOM 6430 C C . LEU A 1 831 ? -34.722 -3.311 -14.968 1.00 25.62 831 LEU A C 1
ATOM 6432 O O . LEU A 1 831 ? -34.810 -4.146 -15.867 1.00 25.62 831 LEU A O 1
ATOM 6436 N N . VAL A 1 832 ? -33.609 -2.587 -14.800 1.00 22.72 832 VAL A N 1
ATOM 6437 C CA . VAL A 1 832 ? -32.333 -2.898 -15.468 1.00 22.72 832 VAL A CA 1
ATOM 6438 C C . VAL A 1 832 ? -31.774 -4.214 -14.906 1.00 22.72 832 VAL A C 1
ATOM 6440 O O . VAL A 1 832 ? -31.116 -4.232 -13.866 1.00 22.72 832 VAL A O 1
ATOM 6443 N N . TRP A 1 833 ? -32.008 -5.330 -15.599 1.00 25.12 833 TRP A N 1
ATOM 6444 C CA . TRP A 1 833 ? -31.369 -6.613 -15.281 1.00 25.12 833 TRP A CA 1
ATOM 6445 C C . TRP A 1 833 ? -29.894 -6.603 -15.709 1.00 25.12 833 TRP A C 1
ATOM 6447 O O . TRP A 1 833 ? -29.540 -7.049 -16.801 1.00 25.12 833 TRP A O 1
ATOM 6457 N N . ILE A 1 834 ? -29.016 -6.117 -14.827 1.00 27.14 834 ILE A N 1
ATOM 6458 C CA . ILE A 1 834 ? -27.569 -6.319 -14.961 1.00 27.14 834 ILE A CA 1
ATOM 6459 C C . ILE A 1 834 ? -27.290 -7.819 -14.824 1.00 27.14 834 ILE A C 1
ATOM 6461 O O . ILE A 1 834 ? -27.432 -8.389 -13.740 1.00 27.14 834 ILE A O 1
ATOM 6465 N N . PHE A 1 835 ? -26.862 -8.473 -15.905 1.00 31.84 835 PHE A N 1
ATOM 6466 C CA . PHE A 1 835 ? -26.418 -9.860 -15.815 1.00 31.84 835 PHE A CA 1
ATOM 6467 C C . PHE A 1 835 ? -25.011 -9.943 -15.222 1.00 31.84 835 PHE A C 1
ATOM 6469 O O . PHE A 1 835 ? -24.003 -9.864 -15.920 1.00 31.84 835 PHE A O 1
ATOM 6476 N N . GLN A 1 836 ? -24.972 -10.161 -13.906 1.00 34.97 836 GLN A N 1
ATOM 6477 C CA . GLN A 1 836 ? -23.843 -10.801 -13.243 1.00 34.97 836 GLN A CA 1
ATOM 6478 C C . GLN A 1 836 ? -23.645 -12.205 -13.840 1.00 34.97 836 GLN A C 1
ATOM 6480 O O . GLN A 1 836 ? -24.444 -13.110 -13.593 1.00 34.97 836 GLN A O 1
ATOM 6485 N N . THR A 1 837 ? -22.573 -12.387 -14.609 1.00 43.38 837 THR A N 1
ATOM 6486 C CA . THR A 1 837 ? -22.012 -13.703 -14.955 1.00 43.38 837 THR A CA 1
ATOM 6487 C C . THR A 1 837 ? -20.493 -13.665 -14.846 1.00 43.38 837 THR A C 1
ATOM 6489 O O . THR A 1 837 ? -19.757 -13.923 -15.797 1.00 43.38 837 THR A O 1
ATOM 6492 N N . THR A 1 838 ? -20.015 -13.385 -13.635 1.00 49.34 838 THR A N 1
ATOM 6493 C CA . THR A 1 838 ? -18.788 -14.027 -13.171 1.00 49.34 838 THR A CA 1
ATOM 6494 C C . THR A 1 838 ? -19.089 -15.519 -13.006 1.00 49.34 838 THR A C 1
ATOM 6496 O O . THR A 1 838 ? -19.952 -15.912 -12.226 1.00 49.34 838 THR A O 1
ATOM 6499 N N . CYS A 1 839 ? -18.438 -16.367 -13.798 1.00 57.31 839 CYS A N 1
ATOM 6500 C CA . CYS A 1 839 ? -18.548 -17.822 -13.718 1.00 57.31 839 CYS A CA 1
ATOM 6501 C C . CYS A 1 839 ? -17.321 -18.479 -14.365 1.00 57.31 839 CYS A C 1
ATOM 6503 O O . CYS A 1 839 ? -16.588 -17.812 -15.083 1.00 57.31 839 CYS A O 1
ATOM 6505 N N . LYS A 1 840 ? -17.089 -19.763 -14.050 1.00 69.00 840 LYS A N 1
ATOM 6506 C CA . LYS A 1 840 ? -16.149 -20.661 -14.748 1.00 69.00 840 LYS A CA 1
ATOM 6507 C C . LYS A 1 840 ? -16.961 -21.589 -15.649 1.00 69.00 840 LYS A C 1
ATOM 6509 O O . LYS A 1 840 ? -17.194 -22.756 -15.318 1.00 69.00 840 LYS A O 1
ATOM 6514 N N . THR A 1 841 ? -17.533 -20.998 -16.685 1.00 76.69 841 THR A N 1
ATOM 6515 C CA . THR A 1 841 ? -18.493 -21.615 -17.594 1.00 76.69 841 THR A CA 1
ATOM 6516 C C . THR A 1 841 ? -17.812 -22.489 -18.638 1.00 76.69 841 THR A C 1
ATOM 6518 O O . THR A 1 841 ? -16.689 -22.199 -19.027 1.00 76.69 841 THR A O 1
ATOM 6521 N N . THR A 1 842 ? -18.500 -23.533 -19.111 1.00 85.88 842 THR A N 1
ATOM 6522 C CA . THR A 1 842 ? -18.134 -24.281 -20.330 1.00 85.88 842 THR A CA 1
ATOM 6523 C C . THR A 1 842 ? -18.996 -23.871 -21.524 1.00 85.88 842 THR A C 1
ATOM 6525 O O . THR A 1 842 ? -20.091 -23.319 -21.370 1.00 85.88 842 THR A O 1
ATOM 6528 N N . ALA A 1 843 ? -18.564 -24.227 -22.738 1.00 84.50 843 ALA A N 1
ATOM 6529 C CA . ALA A 1 843 ? -19.337 -24.006 -23.962 1.00 84.50 843 ALA A CA 1
ATOM 6530 C C . ALA A 1 843 ? -20.751 -24.630 -23.911 1.00 84.50 843 ALA A C 1
ATOM 6532 O O . ALA A 1 843 ? -21.708 -24.018 -24.385 1.00 84.50 843 ALA A O 1
ATOM 6533 N N . LEU A 1 844 ? -20.918 -25.802 -23.278 1.00 86.88 844 LEU A N 1
ATOM 6534 C CA . LEU A 1 844 ? -22.234 -26.435 -23.088 1.00 86.88 844 LEU A CA 1
ATOM 6535 C C . LEU A 1 844 ? -23.151 -25.596 -22.187 1.00 86.88 844 LEU A C 1
ATOM 6537 O O . LEU A 1 844 ? -24.343 -25.461 -22.461 1.00 86.88 844 LEU A O 1
ATOM 6541 N N . GLN A 1 845 ? -22.601 -25.009 -21.124 1.00 88.00 845 GLN A N 1
ATOM 6542 C CA . GLN A 1 845 ? -23.353 -24.132 -20.231 1.00 88.00 845 GLN A CA 1
ATOM 6543 C C . GLN A 1 845 ? -23.753 -22.818 -20.920 1.00 88.00 845 GLN A C 1
ATOM 6545 O O . GLN A 1 845 ? -24.874 -22.364 -20.704 1.00 88.00 845 GLN A O 1
ATOM 6550 N N . GLU A 1 846 ? -22.905 -22.239 -21.780 1.00 85.06 846 GLU A N 1
ATOM 6551 C CA . GLU A 1 846 ? -23.254 -21.033 -22.551 1.00 85.06 846 GLU A CA 1
ATOM 6552 C C . GLU A 1 846 ? -24.311 -21.315 -23.631 1.00 85.06 846 GLU A C 1
ATOM 6554 O O . GLU A 1 846 ? -25.301 -20.586 -23.710 1.00 85.06 846 GLU A O 1
ATOM 6559 N N . ALA A 1 847 ? -24.191 -22.415 -24.386 1.00 84.00 847 ALA A N 1
ATOM 6560 C CA . ALA A 1 847 ? -25.224 -22.838 -25.338 1.00 84.00 847 ALA A CA 1
ATOM 6561 C C . ALA A 1 847 ? -26.582 -23.065 -24.646 1.00 84.00 847 ALA A C 1
ATOM 6563 O O . ALA A 1 847 ? -27.617 -22.597 -25.123 1.00 84.00 847 ALA A O 1
ATOM 6564 N N . ALA A 1 848 ? -26.584 -23.713 -23.476 1.00 86.62 848 ALA A N 1
ATOM 6565 C CA . ALA A 1 848 ? -27.790 -23.939 -22.681 1.00 86.62 848 ALA A CA 1
ATOM 6566 C C . ALA A 1 848 ? -28.368 -22.646 -22.069 1.00 86.62 848 ALA A C 1
ATOM 6568 O O . ALA A 1 848 ? -29.584 -22.522 -21.918 1.00 86.62 848 ALA A O 1
ATOM 6569 N N . ARG A 1 849 ? -27.509 -21.672 -21.737 1.00 86.88 849 ARG A N 1
ATOM 6570 C CA . ARG A 1 849 ? -27.873 -20.348 -21.199 1.00 86.88 849 ARG A CA 1
ATOM 6571 C C . ARG A 1 849 ? -28.435 -19.401 -22.267 1.00 86.88 849 ARG A C 1
ATOM 6573 O O . ARG A 1 849 ? -29.218 -18.528 -21.904 1.00 86.88 849 ARG A O 1
ATOM 6580 N N . ALA A 1 850 ? -28.048 -19.578 -23.532 1.00 78.12 850 ALA A N 1
ATOM 6581 C CA . ALA A 1 850 ? -28.574 -18.851 -24.691 1.00 78.12 850 ALA A CA 1
ATOM 6582 C C . ALA A 1 850 ? -29.755 -19.566 -25.389 1.00 78.12 850 ALA A C 1
ATOM 6584 O O . ALA A 1 850 ? -30.485 -18.948 -26.159 1.00 78.12 850 ALA A O 1
ATOM 6585 N N . GLY A 1 851 ? -29.967 -20.857 -25.102 1.00 82.94 851 GLY A N 1
ATOM 6586 C CA . GLY A 1 851 ? -31.101 -21.646 -25.599 1.00 82.94 851 GLY A CA 1
ATOM 6587 C C . GLY A 1 851 ? -30.837 -22.453 -26.873 1.00 82.94 851 GLY A C 1
ATOM 6588 O O . GLY A 1 851 ? -31.775 -23.018 -27.439 1.00 82.94 851 GLY A O 1
ATOM 6589 N N . HIS A 1 852 ? -29.578 -22.562 -27.303 1.00 86.38 852 HIS A N 1
ATOM 6590 C CA . HIS A 1 852 ? -29.159 -23.255 -28.526 1.00 86.38 852 HIS A CA 1
ATOM 6591 C C . HIS A 1 852 ? -29.123 -24.778 -28.336 1.00 86.38 852 HIS A C 1
ATOM 6593 O O . HIS A 1 852 ? -28.060 -25.397 -28.249 1.00 86.38 852 HIS A O 1
ATOM 6599 N N . GLY A 1 853 ? -30.300 -25.398 -28.242 1.00 83.88 853 GLY A N 1
ATOM 6600 C CA . GLY A 1 853 ? -30.456 -26.828 -27.947 1.00 83.88 853 GLY A CA 1
ATOM 6601 C C . GLY A 1 853 ? -29.734 -27.766 -28.920 1.00 83.88 853 GLY A C 1
ATOM 6602 O O . GLY A 1 853 ? -29.098 -28.723 -28.480 1.00 83.88 853 GLY A O 1
ATOM 6603 N N . ASP A 1 854 ? -29.724 -27.442 -30.214 1.00 85.44 854 ASP A N 1
ATOM 6604 C CA . ASP A 1 854 ? -28.985 -28.200 -31.234 1.00 85.44 854 ASP A CA 1
ATOM 6605 C C . ASP A 1 854 ? -27.465 -28.175 -30.998 1.00 85.44 854 ASP A C 1
ATOM 6607 O O . ASP A 1 854 ? -26.783 -29.173 -31.235 1.00 85.44 854 ASP A O 1
ATOM 6611 N N . LEU A 1 855 ? -26.919 -27.063 -30.487 1.00 86.62 855 LEU A N 1
ATOM 6612 C CA . LEU A 1 855 ? -25.506 -26.979 -30.099 1.00 86.62 855 LEU A CA 1
ATOM 6613 C C . LEU A 1 855 ? -25.229 -27.763 -28.821 1.00 86.62 855 LEU A C 1
ATOM 6615 O O . LEU A 1 855 ? -24.192 -28.413 -28.721 1.00 86.62 855 LEU A O 1
ATOM 6619 N N . CYS A 1 856 ? -26.168 -27.761 -27.872 1.00 88.31 856 CYS A N 1
ATOM 6620 C CA . CYS A 1 856 ? -26.060 -28.579 -26.668 1.00 88.31 856 CYS A CA 1
ATOM 6621 C C . CYS A 1 856 ? -25.987 -30.073 -27.030 1.00 88.31 856 CYS A C 1
ATOM 6623 O O . CYS A 1 856 ? -25.123 -30.781 -26.524 1.00 88.31 856 CYS A O 1
ATOM 6625 N N . VAL A 1 857 ? -26.824 -30.538 -27.966 1.00 88.12 857 VAL A N 1
ATOM 6626 C CA . VAL A 1 857 ? -26.787 -31.913 -28.498 1.00 88.12 857 VAL A CA 1
ATOM 6627 C C . VAL A 1 857 ? -25.448 -32.226 -29.177 1.00 88.12 857 VAL A C 1
ATOM 6629 O O . VAL A 1 857 ? -24.846 -33.258 -28.886 1.00 88.12 857 VAL A O 1
ATOM 6632 N N . ARG A 1 858 ? -24.938 -31.335 -30.039 1.00 87.50 858 ARG A N 1
ATOM 6633 C CA . ARG A 1 858 ? -23.623 -31.510 -30.692 1.00 87.50 858 ARG A CA 1
ATOM 6634 C C . ARG A 1 858 ? -22.485 -31.601 -29.672 1.00 87.50 858 ARG A C 1
ATOM 6636 O O . ARG A 1 858 ? -21.655 -32.499 -29.771 1.00 87.50 858 ARG A O 1
ATOM 6643 N N . LEU A 1 859 ? -22.470 -30.724 -28.667 1.00 86.62 859 LEU A N 1
ATOM 6644 C CA . LEU A 1 859 ? -21.466 -30.722 -27.598 1.00 86.62 859 LEU A CA 1
ATOM 6645 C C . LEU A 1 859 ? -21.535 -31.997 -26.740 1.00 86.62 859 LEU A C 1
ATOM 6647 O O . LEU A 1 859 ? -20.495 -32.595 -26.470 1.00 86.62 859 LEU A O 1
ATOM 6651 N N . LEU A 1 860 ? -22.735 -32.471 -26.386 1.00 87.19 860 LEU A N 1
ATOM 6652 C CA . LEU A 1 860 ? -22.922 -33.740 -25.668 1.00 87.19 860 LEU A CA 1
ATOM 6653 C C . LEU A 1 860 ? -22.404 -34.940 -26.477 1.00 87.19 860 LEU A C 1
ATOM 6655 O O . LEU A 1 860 ? -21.631 -35.739 -25.951 1.00 87.19 860 LEU A O 1
ATOM 6659 N N . ARG A 1 861 ? -22.722 -35.026 -27.778 1.00 85.75 861 ARG A N 1
ATOM 6660 C CA . ARG A 1 861 ? -22.179 -36.062 -28.686 1.00 85.75 861 ARG A CA 1
ATOM 6661 C C . ARG A 1 861 ? -20.657 -36.017 -28.823 1.00 85.75 861 ARG A C 1
ATOM 6663 O O . ARG A 1 861 ? -20.037 -37.035 -29.113 1.00 85.75 861 ARG A O 1
ATOM 6670 N N . ARG A 1 862 ? -20.056 -34.843 -28.617 1.00 83.62 862 ARG A N 1
ATOM 6671 C CA . ARG A 1 862 ? -18.604 -34.612 -28.622 1.00 83.62 862 ARG A CA 1
ATOM 6672 C C . ARG A 1 862 ? -17.952 -34.834 -27.248 1.00 83.62 862 ARG A C 1
ATOM 6674 O O . ARG A 1 862 ? -16.738 -34.697 -27.146 1.00 83.62 862 ARG A O 1
ATOM 6681 N N . GLY A 1 863 ? -18.724 -35.223 -26.229 1.00 81.75 863 GLY A N 1
ATOM 6682 C CA . GLY A 1 863 ? -18.232 -35.650 -24.917 1.00 81.75 863 GLY A CA 1
ATOM 6683 C C . GLY A 1 863 ? -18.320 -34.616 -23.790 1.00 81.75 863 GLY A C 1
ATOM 6684 O O . GLY A 1 863 ? -17.763 -34.884 -22.731 1.00 81.75 863 GLY A O 1
ATOM 6685 N N . ALA A 1 864 ? -19.000 -33.480 -23.992 1.00 85.69 864 ALA A N 1
ATOM 6686 C CA . ALA A 1 864 ? -19.145 -32.433 -22.974 1.00 85.69 864 ALA A CA 1
ATOM 6687 C C . ALA A 1 864 ? -19.784 -32.949 -21.670 1.00 85.69 864 ALA A C 1
ATOM 6689 O O . ALA A 1 864 ? -20.769 -33.690 -21.720 1.00 85.69 864 ALA A O 1
ATOM 6690 N N . ASP A 1 865 ? -19.299 -32.495 -20.512 1.00 83.19 865 ASP A N 1
ATOM 6691 C CA . ASP A 1 865 ? -19.827 -32.888 -19.203 1.00 83.19 865 ASP A CA 1
ATOM 6692 C C . ASP A 1 865 ? -21.090 -32.079 -18.818 1.00 83.19 865 ASP A C 1
ATOM 6694 O O . ASP A 1 865 ? -20.997 -30.899 -18.456 1.00 83.19 865 ASP A O 1
ATOM 6698 N N . PRO A 1 866 ? -22.295 -32.689 -18.801 1.00 86.06 866 PRO A N 1
ATOM 6699 C CA . PRO A 1 866 ? -23.516 -32.011 -18.361 1.00 86.06 866 PRO A CA 1
ATOM 6700 C C . PRO A 1 866 ? -23.568 -31.776 -16.843 1.00 86.06 866 PRO A C 1
ATOM 6702 O O . PRO A 1 866 ? -24.451 -31.053 -16.371 1.00 86.06 866 PRO A O 1
ATOM 6705 N N . SER A 1 867 ? -22.680 -32.414 -16.071 1.00 85.00 867 SER A N 1
ATOM 6706 C CA . SER A 1 867 ? -22.604 -32.319 -14.612 1.00 85.00 867 SER A CA 1
ATOM 6707 C C . SER A 1 867 ? -21.651 -31.235 -14.108 1.00 85.00 867 SER A C 1
ATOM 6709 O O . SER A 1 867 ? -21.719 -30.900 -12.921 1.00 85.00 867 SER A O 1
ATOM 6711 N N . HIS A 1 868 ? -20.848 -30.628 -14.996 1.00 85.12 868 HIS A N 1
ATOM 6712 C CA . HIS A 1 868 ? -20.000 -29.483 -14.662 1.00 85.12 868 HIS A CA 1
ATOM 6713 C C . HIS A 1 868 ? -20.825 -28.329 -14.081 1.00 85.12 868 HIS A C 1
ATOM 6715 O O . HIS A 1 868 ? -21.965 -28.062 -14.487 1.00 85.12 868 HIS A O 1
ATOM 6721 N N . ARG A 1 869 ? -20.235 -27.638 -13.104 1.00 84.56 869 ARG A N 1
ATOM 6722 C CA . ARG A 1 869 ? -20.913 -26.678 -12.231 1.00 84.56 869 ARG A CA 1
ATOM 6723 C C . ARG A 1 869 ? -20.246 -25.315 -12.324 1.00 84.56 869 ARG A C 1
ATOM 6725 O O . ARG A 1 869 ? -19.042 -25.204 -12.107 1.00 84.56 869 ARG A O 1
ATOM 6732 N N . ASP A 1 870 ? -21.032 -24.283 -12.613 1.00 77.75 870 ASP A N 1
ATOM 6733 C CA . ASP A 1 870 ? -20.555 -22.903 -12.528 1.00 77.75 870 ASP A CA 1
ATOM 6734 C C . ASP A 1 870 ? -20.362 -22.457 -11.062 1.00 77.75 870 ASP A C 1
ATOM 6736 O O . ASP A 1 870 ? -20.603 -23.215 -10.117 1.00 77.75 870 ASP A O 1
ATOM 6740 N N . MET A 1 871 ? -19.926 -21.212 -10.838 1.00 72.94 871 MET A N 1
ATOM 6741 C CA . MET A 1 871 ? -19.650 -20.722 -9.480 1.00 72.94 871 MET A CA 1
ATOM 6742 C C . MET A 1 871 ? -20.905 -20.463 -8.623 1.00 72.94 871 MET A C 1
ATOM 6744 O O . MET A 1 871 ? -20.782 -20.188 -7.433 1.00 72.94 871 MET A O 1
ATOM 6748 N N . HIS A 1 872 ? -22.110 -20.575 -9.189 1.00 71.69 872 HIS A N 1
ATOM 6749 C CA . HIS A 1 872 ? -23.372 -20.622 -8.442 1.00 71.69 872 HIS A CA 1
ATOM 6750 C C . HIS A 1 872 ? -23.820 -22.069 -8.169 1.00 71.69 872 HIS A C 1
ATOM 6752 O O . HIS A 1 872 ? -24.859 -22.306 -7.545 1.00 71.69 872 HIS A O 1
ATOM 6758 N N . GLY A 1 873 ? -23.047 -23.051 -8.637 1.00 77.06 873 GLY A N 1
ATOM 6759 C CA . GLY A 1 873 ? -23.384 -24.464 -8.621 1.00 77.06 873 GLY A CA 1
ATOM 6760 C C . GLY A 1 873 ? -24.433 -24.860 -9.662 1.00 77.06 873 GLY A C 1
ATOM 6761 O O . GLY A 1 873 ? -24.936 -25.983 -9.559 1.00 77.06 873 GLY A O 1
ATOM 6762 N N . ASP A 1 874 ? -24.783 -23.984 -10.613 1.00 86.31 874 ASP A N 1
ATOM 6763 C CA . ASP A 1 874 ? -25.704 -24.299 -11.709 1.00 86.31 874 ASP A CA 1
ATOM 6764 C C . ASP A 1 874 ? -24.996 -25.220 -12.726 1.00 86.31 874 ASP A C 1
ATOM 6766 O O . ASP A 1 874 ? -23.833 -25.017 -13.076 1.00 86.31 874 ASP A O 1
ATOM 6770 N N . THR A 1 875 ? -25.709 -26.232 -13.224 1.00 89.75 875 THR A N 1
ATOM 6771 C CA . THR A 1 875 ? -25.309 -27.016 -14.411 1.00 89.75 875 THR A CA 1
ATOM 6772 C C . THR A 1 875 ? -25.970 -26.457 -15.676 1.00 89.75 875 THR A C 1
ATOM 6774 O O . THR A 1 875 ? -26.865 -25.613 -15.588 1.00 89.75 875 THR A O 1
ATOM 6777 N N . ALA A 1 876 ? -25.621 -26.966 -16.864 1.00 87.75 876 ALA A N 1
ATOM 6778 C CA . ALA A 1 876 ? -26.286 -26.582 -18.119 1.00 87.75 876 ALA A CA 1
ATOM 6779 C C . ALA A 1 876 ? -27.827 -26.721 -18.049 1.00 87.75 876 ALA A C 1
ATOM 6781 O O . ALA A 1 876 ? -28.561 -25.840 -18.499 1.00 87.75 876 ALA A O 1
ATOM 6782 N N . PHE A 1 877 ? -28.327 -27.765 -17.377 1.00 89.38 877 PHE A N 1
ATOM 6783 C CA . PHE A 1 877 ? -29.759 -27.969 -17.124 1.00 89.38 877 PHE A CA 1
ATOM 6784 C C . PHE A 1 877 ? -30.364 -26.882 -16.219 1.00 89.38 877 PHE A C 1
ATOM 6786 O O . PHE A 1 877 ? -31.470 -26.410 -16.486 1.00 89.38 877 PHE A O 1
ATOM 6793 N N . HIS A 1 878 ? -29.646 -26.446 -15.177 1.00 87.44 878 HIS A N 1
ATOM 6794 C CA . HIS A 1 878 ? -30.091 -25.343 -14.319 1.00 87.44 878 HIS A CA 1
ATOM 6795 C C . HIS A 1 878 ? -30.163 -24.028 -15.102 1.00 87.44 878 HIS A C 1
ATOM 6797 O O . HIS A 1 878 ? -31.141 -23.300 -14.963 1.00 87.44 878 HIS A O 1
ATOM 6803 N N . LEU A 1 879 ? -29.172 -23.744 -15.956 1.00 86.88 879 LEU A N 1
ATOM 6804 C CA . LEU A 1 879 ? -29.133 -22.528 -16.772 1.00 86.88 879 LEU A CA 1
ATOM 6805 C C . LEU A 1 879 ? -30.274 -22.493 -17.800 1.00 86.88 879 LEU A C 1
ATOM 6807 O O . LEU A 1 879 ? -30.996 -21.497 -17.854 1.00 86.88 879 LEU A O 1
ATOM 6811 N N . ALA A 1 880 ? -30.503 -23.585 -18.538 1.00 86.38 880 ALA A N 1
ATOM 6812 C CA . ALA A 1 880 ? -31.617 -23.685 -19.485 1.00 86.38 880 ALA A CA 1
ATOM 6813 C C . ALA A 1 880 ? -32.985 -23.548 -18.790 1.00 86.38 880 ALA A C 1
ATOM 6815 O O . ALA A 1 880 ? -33.839 -22.787 -19.251 1.00 86.38 880 ALA A O 1
ATOM 6816 N N . ALA A 1 881 ? -33.188 -24.215 -17.645 1.00 85.31 881 ALA A N 1
ATOM 6817 C CA . ALA A 1 881 ? -34.425 -24.103 -16.870 1.00 85.31 881 ALA A CA 1
ATOM 6818 C C . ALA A 1 881 ? -34.632 -22.687 -16.298 1.00 85.31 881 ALA A C 1
ATOM 6820 O O . ALA A 1 881 ? -35.715 -22.121 -16.444 1.00 85.31 881 ALA A O 1
ATOM 6821 N N . ARG A 1 882 ? -33.588 -22.080 -15.711 1.00 84.00 882 ARG A N 1
ATOM 6822 C CA . ARG A 1 882 ? -33.604 -20.715 -15.150 1.00 84.00 882 ARG A CA 1
ATOM 6823 C C . ARG A 1 882 ? -33.878 -19.641 -16.207 1.00 84.00 882 ARG A C 1
ATOM 6825 O O . ARG A 1 882 ? -34.452 -18.608 -15.877 1.00 84.00 882 ARG A O 1
ATOM 6832 N N . ARG A 1 883 ? -33.486 -19.879 -17.462 1.00 81.25 883 ARG A N 1
ATOM 6833 C CA . ARG A 1 883 ? -33.733 -18.989 -18.610 1.00 81.25 883 ARG A CA 1
ATOM 6834 C C . ARG A 1 883 ? -35.053 -19.257 -19.344 1.00 81.25 883 ARG A C 1
ATOM 6836 O O . ARG A 1 883 ? -35.461 -18.437 -20.157 1.00 81.25 883 ARG A O 1
ATOM 6843 N N . GLY A 1 884 ? -35.733 -20.370 -19.063 1.00 80.06 884 GLY A N 1
ATOM 6844 C CA . GLY A 1 884 ? -36.969 -20.757 -19.752 1.00 80.06 884 GLY A CA 1
ATOM 6845 C C . GLY A 1 884 ? -36.770 -21.478 -21.092 1.00 80.06 884 GLY A C 1
ATOM 6846 O O . GLY A 1 884 ? -37.740 -21.685 -21.819 1.00 80.06 884 GLY A O 1
ATOM 6847 N N . HIS A 1 885 ? -35.547 -21.900 -21.427 1.00 84.12 885 HIS A N 1
ATOM 6848 C CA . HIS A 1 885 ? -35.214 -22.585 -22.682 1.00 84.12 885 HIS A CA 1
ATOM 6849 C C . HIS A 1 885 ? -35.630 -24.067 -22.653 1.00 84.12 885 HIS A C 1
ATOM 6851 O O . HIS A 1 885 ? -34.805 -24.982 -22.699 1.00 84.12 885 HIS A O 1
ATOM 6857 N N . GLY A 1 886 ? -36.941 -24.311 -22.565 1.00 77.94 886 GLY A N 1
ATOM 6858 C CA . GLY A 1 886 ? -37.526 -25.649 -22.445 1.00 77.94 886 GLY A CA 1
ATOM 6859 C C . GLY A 1 886 ? -37.218 -26.586 -23.618 1.00 77.94 886 GLY A C 1
ATOM 6860 O O . GLY A 1 886 ? -37.135 -27.793 -23.416 1.00 77.94 886 GLY A O 1
ATOM 6861 N N . THR A 1 887 ? -36.992 -26.048 -24.820 1.00 80.38 887 THR A N 1
ATOM 6862 C CA . THR A 1 887 ? -36.541 -26.805 -26.000 1.00 80.38 887 THR A CA 1
ATOM 6863 C C . THR A 1 887 ? -35.123 -27.342 -25.822 1.00 80.38 887 THR A C 1
ATOM 6865 O O . THR A 1 887 ? -34.926 -28.548 -25.922 1.00 80.38 887 THR A O 1
ATOM 6868 N N . ALA A 1 888 ? -34.159 -26.490 -25.460 1.00 83.25 888 ALA A N 1
ATOM 6869 C CA . ALA A 1 888 ? -32.785 -26.909 -25.186 1.00 83.25 888 ALA A CA 1
ATOM 6870 C C . ALA A 1 888 ? -32.707 -27.898 -24.013 1.00 83.25 888 ALA A C 1
ATOM 6872 O O . ALA A 1 888 ? -32.009 -28.907 -24.093 1.00 83.25 888 ALA A O 1
ATOM 6873 N N . LEU A 1 889 ? -33.482 -27.652 -22.951 1.00 84.81 889 LEU A N 1
ATOM 6874 C CA . LEU A 1 889 ? -33.603 -28.553 -21.804 1.00 84.81 889 LEU A CA 1
ATOM 6875 C C . LEU A 1 889 ? -34.148 -29.937 -22.209 1.00 84.81 889 LEU A C 1
ATOM 6877 O O . LEU A 1 889 ? -33.617 -30.957 -21.775 1.00 84.81 889 LEU A O 1
ATOM 6881 N N . LEU A 1 890 ? -35.169 -29.977 -23.073 1.00 79.69 890 LEU A N 1
ATOM 6882 C CA . LEU A 1 890 ? -35.735 -31.209 -23.628 1.00 79.69 890 LEU A CA 1
ATOM 6883 C C . LEU A 1 890 ? -34.734 -31.947 -24.533 1.00 79.69 890 LEU A C 1
ATOM 6885 O O . LEU A 1 890 ? -34.595 -33.161 -24.419 1.00 79.69 890 LEU A O 1
ATOM 6889 N N . GLN A 1 891 ? -34.033 -31.233 -25.416 1.00 83.38 891 GLN A N 1
ATOM 6890 C CA . GLN A 1 891 ? -33.068 -31.826 -26.347 1.00 83.38 891 GLN A CA 1
ATOM 6891 C C . GLN A 1 891 ? -31.855 -32.416 -25.613 1.00 83.38 891 GLN A C 1
ATOM 6893 O O . GLN A 1 891 ? -31.478 -33.551 -25.895 1.00 83.38 891 GLN A O 1
ATOM 6898 N N . MET A 1 892 ? -31.311 -31.718 -24.608 1.00 86.62 892 MET A N 1
ATOM 6899 C CA . MET A 1 892 ? -30.266 -32.274 -23.736 1.00 86.62 892 MET A CA 1
ATOM 6900 C C . MET A 1 892 ? -30.745 -33.515 -22.969 1.00 86.62 892 MET A C 1
ATOM 6902 O O . MET A 1 892 ? -29.989 -34.473 -22.823 1.00 86.62 892 MET A O 1
ATOM 6906 N N . ALA A 1 893 ? -31.988 -33.518 -22.476 1.00 81.06 893 ALA A N 1
ATOM 6907 C CA . ALA A 1 893 ? -32.542 -34.657 -21.744 1.00 81.06 893 ALA A CA 1
ATOM 6908 C C . ALA A 1 893 ? -32.708 -35.898 -22.637 1.00 81.06 893 ALA A C 1
ATOM 6910 O O . ALA A 1 893 ? -32.271 -36.983 -22.258 1.00 81.06 893 ALA A O 1
ATOM 6911 N N . LEU A 1 894 ? -33.283 -35.723 -23.832 1.00 79.50 894 LEU A N 1
ATOM 6912 C CA . LEU A 1 894 ? -33.462 -36.794 -24.815 1.00 79.50 894 LEU A CA 1
ATOM 6913 C C . LEU A 1 894 ? -32.119 -37.363 -25.289 1.00 79.50 894 LEU A C 1
ATOM 6915 O O . LEU A 1 894 ? -31.972 -38.581 -25.366 1.00 79.50 894 LEU A O 1
ATOM 6919 N N . GLU A 1 895 ? -31.125 -36.512 -25.551 1.00 84.56 895 GLU A N 1
ATOM 6920 C CA . GLU A 1 895 ? -29.799 -36.974 -25.970 1.00 84.56 895 GLU A CA 1
ATOM 6921 C C . GLU A 1 895 ? -29.134 -37.816 -24.865 1.00 84.56 895 GLU A C 1
ATOM 6923 O O . GLU A 1 895 ? -28.696 -38.935 -25.129 1.00 84.56 895 GLU A O 1
ATOM 6928 N N . LEU A 1 896 ? -29.158 -37.362 -23.604 1.00 78.62 896 LEU A N 1
ATOM 6929 C CA . LEU A 1 896 ? -28.618 -38.132 -22.472 1.00 78.62 896 LEU A CA 1
ATOM 6930 C C . LEU A 1 896 ? -29.362 -39.453 -22.204 1.00 78.62 896 LEU A C 1
ATOM 6932 O O . LEU A 1 896 ? -28.739 -40.405 -21.723 1.00 78.62 896 LEU A O 1
ATOM 6936 N N . GLU A 1 897 ? -30.658 -39.538 -22.526 1.00 71.62 897 GLU A N 1
ATOM 6937 C CA . GLU A 1 897 ? -31.397 -40.808 -22.544 1.00 71.62 897 GLU A CA 1
ATOM 6938 C C . GLU A 1 897 ? -30.898 -41.732 -23.668 1.00 71.62 897 GLU A C 1
ATOM 6940 O O . GLU A 1 897 ? -30.627 -42.906 -23.407 1.00 71.62 897 GLU A O 1
ATOM 6945 N N . THR A 1 898 ? -30.700 -41.224 -24.893 1.00 74.06 898 THR A N 1
ATOM 6946 C CA . THR A 1 898 ? -30.168 -42.033 -26.012 1.00 74.06 898 THR A CA 1
ATOM 6947 C C . THR A 1 898 ? -28.721 -42.484 -25.805 1.00 74.06 898 THR A C 1
ATOM 6949 O O . THR A 1 898 ? -28.366 -43.590 -26.203 1.00 74.06 898 THR A O 1
ATOM 6952 N N . MET A 1 899 ? -27.907 -41.693 -25.098 1.00 70.56 899 MET A N 1
ATOM 6953 C CA . MET A 1 899 ? -26.544 -42.052 -24.681 1.00 70.56 899 MET A CA 1
ATOM 6954 C C . MET A 1 899 ? -26.512 -43.013 -23.469 1.00 70.56 899 MET A C 1
ATOM 6956 O O . MET A 1 899 ? -25.445 -43.259 -22.908 1.00 70.56 899 MET A O 1
ATOM 6960 N N . ALA A 1 900 ? -27.667 -43.545 -23.038 1.00 56.59 900 ALA A N 1
ATOM 6961 C CA . ALA A 1 900 ? -27.828 -44.503 -21.937 1.00 56.59 900 ALA A CA 1
ATOM 6962 C C . ALA A 1 900 ? -27.208 -44.062 -20.589 1.00 56.59 900 ALA A C 1
ATOM 6964 O O . ALA A 1 900 ? -26.853 -44.891 -19.741 1.00 56.59 900 ALA A O 1
ATOM 6965 N N . SER A 1 901 ? -27.075 -42.751 -20.363 1.00 56.16 901 SER A N 1
ATOM 6966 C CA . SER A 1 901 ? -26.332 -42.221 -19.221 1.00 56.16 901 SER A CA 1
ATOM 6967 C C . SER A 1 901 ? -27.147 -42.275 -17.928 1.00 56.16 901 SER A C 1
ATOM 6969 O O . SER A 1 901 ? -28.121 -41.540 -17.741 1.00 56.16 901 SER A O 1
ATOM 6971 N N . LYS A 1 902 ? -26.682 -43.086 -16.965 1.00 48.78 902 LYS A N 1
ATOM 6972 C CA . LYS A 1 902 ? -27.238 -43.156 -15.596 1.00 48.78 902 LYS A CA 1
ATOM 6973 C C . LYS A 1 902 ? -27.261 -41.791 -14.886 1.00 48.78 902 LYS A C 1
ATOM 6975 O O . LYS A 1 902 ? -28.032 -41.612 -13.946 1.00 48.78 902 LYS A O 1
ATOM 6980 N N . SER A 1 903 ? -26.458 -40.828 -15.344 1.00 53.97 903 SER A N 1
ATOM 6981 C CA . SER A 1 903 ? -26.377 -39.473 -14.792 1.00 53.97 903 SER A CA 1
ATOM 6982 C C . SER A 1 903 ? -27.599 -38.597 -15.093 1.00 53.97 903 SER A C 1
ATOM 6984 O O . SER A 1 903 ? -27.809 -37.627 -14.370 1.00 53.97 903 SER A O 1
ATOM 6986 N N . SER A 1 904 ? -28.427 -38.921 -16.101 1.00 62.34 904 SER A N 1
ATOM 6987 C CA . SER A 1 904 ? -29.564 -38.073 -16.514 1.00 62.34 904 SER A CA 1
ATOM 6988 C C . SER A 1 904 ? -30.492 -37.719 -15.338 1.00 62.34 904 SER A C 1
ATOM 6990 O O . SER A 1 904 ? -30.706 -36.545 -15.039 1.00 62.34 904 SER A O 1
ATOM 6992 N N . VAL A 1 905 ? -30.948 -38.720 -14.574 1.00 63.91 905 VAL A N 1
ATOM 6993 C CA . VAL A 1 905 ? -31.825 -38.528 -13.399 1.00 63.91 905 VAL A CA 1
ATOM 6994 C C . VAL A 1 905 ? -31.162 -37.678 -12.307 1.00 63.91 905 VAL A C 1
ATOM 6996 O O . VAL A 1 905 ? -31.821 -36.848 -11.680 1.00 63.91 905 VAL A O 1
ATOM 6999 N N . TYR A 1 906 ? -29.857 -37.856 -12.085 1.00 72.00 906 TYR A N 1
ATOM 7000 C CA . TYR A 1 906 ? -29.117 -37.127 -11.054 1.00 72.00 906 TYR A CA 1
ATOM 7001 C C . TYR A 1 906 ? -29.119 -35.616 -11.328 1.00 72.00 906 TYR A C 1
ATOM 7003 O O . TYR A 1 906 ? -29.417 -34.840 -10.419 1.00 72.00 906 TYR A O 1
ATOM 7011 N N . LEU A 1 907 ? -28.913 -35.199 -12.583 1.00 80.12 907 LEU A N 1
ATOM 7012 C CA . LEU A 1 907 ? -28.886 -33.787 -12.993 1.00 80.12 907 LEU A CA 1
ATOM 7013 C C . LEU A 1 907 ? -30.178 -33.030 -12.648 1.00 80.12 907 LEU A C 1
ATOM 7015 O O . LEU A 1 907 ? -30.105 -31.898 -12.175 1.00 80.12 907 LEU A O 1
ATOM 7019 N N . TRP A 1 908 ? -31.348 -33.659 -12.814 1.00 78.62 908 TRP A N 1
ATOM 7020 C CA . TRP A 1 908 ? -32.646 -33.064 -12.458 1.00 78.62 908 TRP A CA 1
ATOM 7021 C C . TRP A 1 908 ? -32.836 -32.854 -10.948 1.00 78.62 908 TRP A C 1
ATOM 7023 O O . TRP A 1 908 ? -33.596 -31.976 -10.537 1.00 78.62 908 TRP A O 1
ATOM 7033 N N . THR A 1 909 ? -32.169 -33.672 -10.127 1.00 76.81 909 THR A N 1
ATOM 7034 C CA . THR A 1 909 ? -32.308 -33.692 -8.657 1.00 76.81 909 THR A CA 1
ATOM 7035 C C . THR A 1 909 ? -31.179 -32.981 -7.910 1.00 76.81 909 THR A C 1
ATOM 7037 O O . THR A 1 909 ? -31.335 -32.672 -6.727 1.00 76.81 909 THR A O 1
ATOM 7040 N N . MET A 1 910 ? -30.061 -32.697 -8.585 1.00 79.62 910 MET A N 1
ATOM 7041 C CA . MET A 1 910 ? -28.949 -31.914 -8.051 1.00 79.62 910 MET A CA 1
ATOM 7042 C C . MET A 1 910 ? -29.436 -30.521 -7.623 1.00 79.62 910 MET A C 1
ATOM 7044 O O . MET A 1 910 ? -30.251 -29.907 -8.308 1.00 79.62 910 MET A O 1
ATOM 7048 N N . LYS A 1 911 ? -28.921 -30.018 -6.495 1.00 84.12 911 LYS A N 1
ATOM 7049 C CA . LYS A 1 911 ? -29.156 -28.651 -6.010 1.00 84.12 911 LYS A CA 1
ATOM 7050 C C . LYS A 1 911 ? -27.976 -27.740 -6.329 1.00 84.12 911 LYS A C 1
ATOM 7052 O O . LYS A 1 911 ? -26.836 -28.114 -6.042 1.00 84.12 911 LYS A O 1
ATOM 7057 N N . ASN A 1 912 ? -28.245 -26.535 -6.825 1.00 82.75 912 ASN A N 1
ATOM 7058 C CA . ASN A 1 912 ? -27.270 -25.444 -6.910 1.00 82.75 912 ASN A CA 1
ATOM 7059 C C . ASN A 1 912 ? -26.918 -24.872 -5.512 1.00 82.75 912 ASN A C 1
ATOM 7061 O O . ASN A 1 912 ? -27.486 -25.301 -4.504 1.00 82.75 912 ASN A O 1
ATOM 7065 N N . LEU A 1 913 ? -25.995 -23.904 -5.420 1.00 78.00 913 LEU A N 1
ATOM 7066 C CA . LEU A 1 913 ? -25.595 -23.313 -4.126 1.00 78.00 913 LEU A CA 1
ATOM 7067 C C . LEU A 1 913 ? -26.730 -22.528 -3.443 1.00 78.00 913 LEU A C 1
ATOM 7069 O O . LEU A 1 913 ? -26.714 -22.364 -2.229 1.00 78.00 913 LEU A O 1
ATOM 7073 N N . LYS A 1 914 ? -27.758 -22.110 -4.195 1.00 76.44 914 LYS A N 1
ATOM 7074 C CA . LYS A 1 914 ? -28.997 -21.510 -3.661 1.00 76.44 914 LYS A CA 1
ATOM 7075 C C . LYS A 1 914 ? -30.036 -22.565 -3.238 1.00 76.44 914 LYS A C 1
ATOM 7077 O O . LYS A 1 914 ? -31.201 -22.238 -3.032 1.00 76.44 914 LYS A O 1
ATOM 7082 N N . GLY A 1 915 ? -29.646 -23.840 -3.158 1.00 79.75 915 GLY A N 1
ATOM 7083 C CA . GLY A 1 915 ? -30.484 -24.955 -2.712 1.00 79.75 915 GLY A CA 1
ATOM 7084 C C . GLY A 1 915 ? -31.602 -25.378 -3.674 1.00 79.75 915 GLY A C 1
ATOM 7085 O O . GLY A 1 915 ? -32.340 -26.310 -3.338 1.00 79.75 915 GLY A O 1
ATOM 7086 N N . LYS A 1 916 ? -31.726 -24.730 -4.843 1.00 80.88 916 LYS A N 1
ATOM 7087 C CA . LYS A 1 916 ? -32.740 -25.007 -5.874 1.00 80.88 916 LYS A CA 1
ATOM 7088 C C . LYS A 1 916 ? -32.260 -26.098 -6.829 1.00 80.88 916 LYS A C 1
ATOM 7090 O O . LYS A 1 916 ? -31.088 -26.130 -7.195 1.00 80.88 916 LYS A O 1
ATOM 7095 N N . THR A 1 917 ? -33.180 -26.958 -7.248 1.00 86.88 917 THR A N 1
ATOM 7096 C CA . THR A 1 917 ? -32.983 -27.967 -8.300 1.00 86.88 917 THR A CA 1
ATOM 7097 C C . THR A 1 917 ? -33.460 -27.461 -9.662 1.00 86.88 917 THR A C 1
ATOM 7099 O O . THR A 1 917 ? -34.207 -26.482 -9.749 1.00 86.88 917 THR A O 1
ATOM 7102 N N . VAL A 1 918 ? -33.107 -28.174 -10.737 1.00 84.56 918 VAL A N 1
ATOM 7103 C CA . VAL A 1 918 ? -33.648 -27.942 -12.092 1.00 84.56 918 VAL A CA 1
ATOM 7104 C C . VAL A 1 918 ? -35.183 -27.939 -12.083 1.00 84.56 918 VAL A C 1
ATOM 7106 O O . VAL A 1 918 ? -35.803 -27.057 -12.676 1.00 84.56 918 VAL A O 1
ATOM 7109 N N . LEU A 1 919 ? -35.806 -28.880 -11.360 1.00 79.94 919 LEU A N 1
ATOM 7110 C CA . LEU A 1 919 ? -37.265 -28.966 -11.239 1.00 79.94 919 LEU A CA 1
ATOM 7111 C C . LEU A 1 919 ? -37.883 -27.735 -10.575 1.00 79.94 919 LEU A C 1
ATOM 7113 O O . LEU A 1 919 ? -38.983 -27.339 -10.951 1.00 79.94 919 LEU A O 1
ATOM 7117 N N . ASP A 1 920 ? -37.198 -27.111 -9.616 1.00 81.44 920 ASP A N 1
ATOM 7118 C CA . ASP A 1 920 ? -37.717 -25.913 -8.957 1.00 81.44 920 ASP A CA 1
ATOM 7119 C C . ASP A 1 920 ? -37.762 -24.737 -9.942 1.00 81.44 920 ASP A C 1
ATOM 7121 O O . ASP A 1 920 ? -38.752 -24.007 -9.967 1.00 81.44 920 ASP A O 1
ATOM 7125 N N . TYR A 1 921 ? -36.749 -24.587 -10.805 1.00 82.56 921 TYR A N 1
ATOM 7126 C CA . TYR A 1 921 ? -36.766 -23.596 -11.890 1.00 82.56 921 TYR A CA 1
ATOM 7127 C C . TYR A 1 921 ? -37.824 -23.906 -12.958 1.00 82.56 921 TYR A C 1
ATOM 7129 O O . TYR A 1 921 ? -38.511 -22.991 -13.405 1.00 82.56 921 TYR A O 1
ATOM 7137 N N . VAL A 1 922 ? -38.037 -25.181 -13.308 1.00 79.44 922 VAL A N 1
ATOM 7138 C CA . VAL A 1 922 ? -39.139 -25.592 -14.201 1.00 79.44 922 VAL A CA 1
ATOM 7139 C C . VAL A 1 922 ? -40.509 -25.267 -13.592 1.00 79.44 922 VAL A C 1
ATOM 7141 O O . VAL A 1 922 ? -41.377 -24.770 -14.302 1.00 79.44 922 VAL A O 1
ATOM 7144 N N . LYS A 1 923 ? -40.708 -25.472 -12.282 1.00 75.81 923 LYS A N 1
ATOM 7145 C CA . LYS A 1 923 ? -41.939 -25.072 -11.568 1.00 75.81 923 LYS A CA 1
ATOM 7146 C C . LYS A 1 923 ? -42.135 -23.548 -11.525 1.00 75.81 923 LYS A C 1
ATOM 7148 O O . LYS A 1 923 ? -43.271 -23.094 -11.474 1.00 75.81 923 LYS A O 1
ATOM 7153 N N . GLN A 1 924 ? -41.051 -22.769 -11.556 1.00 75.38 924 GLN A N 1
ATOM 7154 C CA . GLN A 1 924 ? -41.078 -21.300 -11.597 1.00 75.38 924 GLN A CA 1
ATOM 7155 C C . GLN A 1 924 ? -41.338 -20.723 -13.005 1.00 75.38 924 GLN A C 1
ATOM 7157 O O . GLN A 1 924 ? -41.584 -19.525 -13.110 1.00 75.38 924 GLN A O 1
ATOM 7162 N N . ASN A 1 925 ? -41.310 -21.529 -14.078 1.00 71.38 925 ASN A N 1
ATOM 7163 C CA . ASN A 1 925 ? -41.538 -21.054 -15.447 1.00 71.38 925 ASN A CA 1
ATOM 7164 C C . ASN A 1 925 ? -42.780 -21.717 -16.094 1.00 71.38 925 ASN A C 1
ATOM 7166 O O . ASN A 1 925 ? -42.732 -22.903 -16.439 1.00 71.38 925 ASN A O 1
ATOM 7170 N N . PRO A 1 926 ? -43.879 -20.968 -16.333 1.00 66.31 926 PRO A N 1
ATOM 7171 C CA . PRO A 1 926 ? -45.145 -21.539 -16.799 1.00 66.31 926 PRO A CA 1
ATOM 7172 C C . PRO A 1 926 ? -45.104 -22.095 -18.232 1.00 66.31 926 PRO A C 1
ATOM 7174 O O . PRO A 1 926 ? -45.997 -22.855 -18.599 1.00 66.31 926 PRO A O 1
ATOM 7177 N N . LEU A 1 927 ? -44.088 -21.765 -19.040 1.00 65.75 927 LEU A N 1
ATOM 7178 C CA . LEU A 1 927 ? -43.959 -22.247 -20.421 1.00 65.75 927 LEU A CA 1
ATOM 7179 C C . LEU A 1 927 ? -43.218 -23.593 -20.511 1.00 65.75 927 LEU A C 1
ATOM 7181 O O . LEU A 1 927 ? -43.525 -24.417 -21.373 1.00 65.75 927 LEU A O 1
ATOM 7185 N N . VAL A 1 928 ? -42.259 -23.848 -19.613 1.00 69.81 928 VAL A N 1
ATOM 7186 C CA . VAL A 1 928 ? -41.392 -25.040 -19.687 1.00 69.81 928 VAL A CA 1
ATOM 7187 C C . VAL A 1 928 ? -42.112 -26.307 -19.218 1.00 69.81 928 VAL A C 1
ATOM 7189 O O . VAL A 1 928 ? -42.015 -27.346 -19.872 1.00 69.81 928 VAL A O 1
ATOM 7192 N N . GLY A 1 929 ? -42.871 -26.233 -18.119 1.00 66.19 929 GLY A N 1
ATOM 7193 C CA . GLY A 1 929 ? -43.601 -27.381 -17.565 1.00 66.19 929 GLY A CA 1
ATOM 7194 C C . GLY A 1 929 ? -44.555 -28.065 -18.565 1.00 66.19 929 GLY A C 1
ATOM 7195 O O . GLY A 1 929 ? -44.450 -29.280 -18.761 1.00 66.19 929 GLY A O 1
ATOM 7196 N N . PRO A 1 930 ? -45.453 -27.323 -19.247 1.00 68.62 930 PRO A N 1
ATOM 7197 C CA . PRO A 1 930 ? -46.343 -27.880 -20.269 1.00 68.62 930 PRO A CA 1
ATOM 7198 C C . PRO A 1 930 ? -45.605 -28.441 -21.493 1.00 68.62 930 PRO A C 1
ATOM 7200 O O . PRO A 1 930 ? -46.022 -29.463 -22.044 1.00 68.62 930 PRO A O 1
ATOM 7203 N N . LEU A 1 931 ? -44.493 -27.821 -21.905 1.00 67.25 931 LEU A N 1
ATOM 7204 C CA . LEU A 1 931 ? -43.689 -28.278 -23.044 1.00 67.25 931 LEU A CA 1
ATOM 7205 C C . LEU A 1 931 ? -43.007 -29.625 -22.752 1.00 67.25 931 LEU A C 1
ATOM 7207 O O . LEU A 1 931 ? -43.079 -30.536 -23.576 1.00 67.25 931 LEU A O 1
ATOM 7211 N N . LEU A 1 932 ? -42.428 -29.798 -21.559 1.00 67.56 932 LEU A N 1
ATOM 7212 C CA . LEU A 1 932 ? -41.878 -31.089 -21.129 1.00 67.56 932 LEU A CA 1
ATOM 7213 C C . LEU A 1 932 ? -42.981 -32.156 -21.025 1.00 67.56 932 LEU A C 1
ATOM 7215 O O . LEU A 1 932 ? -42.841 -33.244 -21.583 1.00 67.56 932 LEU A O 1
ATOM 7219 N N . LYS A 1 933 ? -44.113 -31.831 -20.382 1.00 65.62 933 LYS A N 1
ATOM 7220 C CA . LYS A 1 933 ? -45.239 -32.762 -20.184 1.00 65.62 933 LYS A CA 1
ATOM 7221 C C . LYS A 1 933 ? -45.868 -33.234 -21.504 1.00 65.62 933 LYS A C 1
ATOM 7223 O O . LYS A 1 933 ? -46.248 -34.396 -21.614 1.00 65.62 933 LYS A O 1
ATOM 7228 N N . SER A 1 934 ? -45.964 -32.357 -22.505 1.00 64.31 934 SER A N 1
ATOM 7229 C CA . SER A 1 934 ? -46.528 -32.689 -23.824 1.00 64.31 934 SER A CA 1
ATOM 7230 C C . SER A 1 934 ? -45.567 -33.464 -24.732 1.00 64.31 934 SER A C 1
ATOM 7232 O O . SER A 1 934 ? -46.029 -34.268 -25.538 1.00 64.31 934 SER A O 1
ATOM 7234 N N . ARG A 1 935 ? -44.245 -33.271 -24.604 1.00 63.34 935 ARG A N 1
ATOM 7235 C CA . ARG A 1 935 ? -43.242 -33.943 -25.454 1.00 63.34 935 ARG A CA 1
ATOM 7236 C C . ARG A 1 935 ? -42.694 -35.253 -24.884 1.00 63.34 935 ARG A C 1
ATOM 7238 O O . ARG A 1 935 ? -42.380 -36.144 -25.665 1.00 63.34 935 ARG A O 1
ATOM 7245 N N . LEU A 1 936 ? -42.603 -35.394 -23.560 1.00 58.59 936 LEU A N 1
ATOM 7246 C CA . LEU A 1 936 ? -42.113 -36.616 -22.899 1.00 58.59 936 LEU A CA 1
ATOM 7247 C C . LEU A 1 936 ? -43.247 -37.562 -22.452 1.00 58.59 936 LEU A C 1
ATOM 7249 O O . LEU A 1 936 ? -43.000 -38.729 -22.135 1.00 58.59 936 LEU A O 1
ATOM 7253 N N . GLY A 1 937 ? -44.496 -37.083 -22.446 1.00 58.62 937 GLY A N 1
ATOM 7254 C CA . GLY A 1 937 ? -45.687 -37.884 -22.163 1.00 58.62 937 GLY A CA 1
ATOM 7255 C C . GLY A 1 937 ? -45.626 -38.607 -20.814 1.00 58.62 937 GLY A C 1
ATOM 7256 O O . GLY A 1 937 ? -45.182 -38.057 -19.809 1.00 58.62 937 GLY A O 1
ATOM 7257 N N . SER A 1 938 ? -46.046 -39.874 -20.788 1.00 47.25 938 SER A N 1
ATOM 7258 C CA . SER A 1 938 ? -46.055 -40.709 -19.577 1.00 47.25 938 SER A CA 1
ATOM 7259 C C . SER A 1 938 ? -44.667 -41.084 -19.037 1.00 47.25 938 SER A C 1
ATOM 7261 O O . SER A 1 938 ? -44.587 -41.633 -17.939 1.00 47.25 938 SER A O 1
ATOM 7263 N N . ARG A 1 939 ? -43.576 -40.787 -19.763 1.00 46.88 939 ARG A N 1
ATOM 7264 C CA . ARG A 1 939 ? -42.199 -41.072 -19.317 1.00 46.88 939 ARG A CA 1
ATOM 7265 C C . ARG A 1 939 ? -41.700 -40.041 -18.302 1.00 46.88 939 ARG A C 1
ATOM 7267 O O . ARG A 1 939 ? -41.009 -40.406 -17.356 1.00 46.88 939 ARG A O 1
ATOM 7274 N N . PHE A 1 940 ? -42.098 -38.774 -18.452 1.00 48.22 940 PHE A N 1
ATOM 7275 C CA . PHE A 1 940 ? -41.731 -37.688 -17.541 1.00 48.22 940 PHE A CA 1
ATOM 7276 C C . PHE A 1 940 ? -42.908 -37.324 -16.632 1.00 48.22 940 PHE A C 1
ATOM 7278 O O . PHE A 1 940 ? -43.680 -36.401 -16.891 1.00 48.22 940 PHE A O 1
ATOM 7285 N N . SER A 1 941 ? -43.043 -38.067 -15.537 1.00 49.09 941 SER A N 1
ATOM 7286 C CA . SER A 1 941 ? -43.939 -37.692 -14.445 1.00 49.09 941 SER A CA 1
ATOM 7287 C C . SER A 1 941 ? -43.179 -36.870 -13.405 1.00 49.09 941 SER A C 1
ATOM 7289 O O . SER A 1 941 ? -42.126 -37.300 -12.931 1.00 49.09 941 SER A O 1
ATOM 7291 N N . MET A 1 942 ? -43.736 -35.723 -13.000 1.00 47.72 942 MET A N 1
ATOM 7292 C CA . MET A 1 942 ? -43.212 -34.926 -11.880 1.00 47.72 942 MET A CA 1
ATOM 7293 C C . MET A 1 942 ? -43.180 -35.771 -10.594 1.00 47.72 942 MET A C 1
ATOM 7295 O O . MET A 1 942 ? -42.139 -35.863 -9.943 1.00 47.72 942 MET A O 1
ATOM 7299 N N . ASP A 1 943 ? -44.261 -36.511 -10.314 1.00 45.59 943 ASP A N 1
ATOM 7300 C CA . ASP A 1 943 ? -44.321 -37.521 -9.251 1.00 45.59 943 ASP A CA 1
ATOM 7301 C C . ASP A 1 943 ? -43.270 -38.621 -9.427 1.00 45.59 943 ASP A C 1
ATOM 7303 O O . ASP A 1 943 ? -42.860 -39.233 -8.449 1.00 45.59 943 ASP A O 1
ATOM 7307 N N . GLY A 1 944 ? -42.865 -38.932 -10.661 1.00 50.41 944 GLY A N 1
ATOM 7308 C CA . GLY A 1 944 ? -41.846 -39.939 -10.959 1.00 50.41 944 GLY A CA 1
ATOM 7309 C C . GLY A 1 944 ? -40.470 -39.522 -10.445 1.00 50.41 944 GLY A C 1
ATOM 7310 O O . GLY A 1 944 ? -39.813 -40.295 -9.746 1.00 50.41 944 GLY A O 1
ATOM 7311 N N . VAL A 1 945 ? -40.062 -38.279 -10.719 1.00 49.19 945 VAL A N 1
ATOM 7312 C CA . VAL A 1 945 ? -38.787 -37.735 -10.223 1.00 49.19 945 VAL A CA 1
ATOM 7313 C C . VAL A 1 945 ? -38.859 -37.429 -8.720 1.00 49.19 945 VAL A C 1
ATOM 7315 O O . VAL A 1 945 ? -37.884 -37.636 -7.998 1.00 49.19 945 VAL A O 1
ATOM 7318 N N . GLU A 1 946 ? -40.024 -37.040 -8.193 1.00 46.75 946 GLU A N 1
ATOM 7319 C CA . GLU A 1 946 ? -40.208 -36.882 -6.744 1.00 46.75 946 GLU A CA 1
ATOM 7320 C C . GLU A 1 946 ? -40.248 -38.229 -5.995 1.00 46.75 946 GLU A C 1
ATOM 7322 O O . GLU A 1 946 ? -39.649 -38.335 -4.926 1.00 46.75 946 GLU A O 1
ATOM 7327 N N . LYS A 1 947 ? -40.799 -39.302 -6.581 1.00 41.75 947 LYS A N 1
ATOM 7328 C CA . LYS A 1 947 ? -40.677 -40.684 -6.068 1.00 41.75 947 LYS A CA 1
ATOM 7329 C C . LYS A 1 947 ? -39.254 -41.239 -6.190 1.00 41.75 947 LYS A C 1
ATOM 7331 O O . LYS A 1 947 ? -38.883 -42.125 -5.429 1.00 41.75 947 LYS A O 1
ATOM 7336 N N . LEU A 1 948 ? -38.418 -40.718 -7.089 1.00 40.72 948 LEU A N 1
ATOM 7337 C CA . LEU A 1 948 ? -36.998 -41.085 -7.139 1.00 40.72 948 LEU A CA 1
ATOM 7338 C C . LEU A 1 948 ? -36.198 -40.528 -5.949 1.00 40.72 948 LEU A C 1
ATOM 7340 O O . LEU A 1 948 ? -35.269 -41.204 -5.504 1.00 40.72 948 LEU A O 1
ATOM 7344 N N . LYS A 1 949 ? -36.609 -39.399 -5.339 1.00 41.44 949 LYS A N 1
ATOM 7345 C CA . LYS A 1 949 ? -36.014 -38.909 -4.074 1.00 41.44 949 LYS A CA 1
ATOM 7346 C C . LYS A 1 949 ? -36.125 -39.931 -2.936 1.00 41.44 949 LYS A C 1
ATOM 7348 O O . LYS A 1 949 ? -35.214 -40.017 -2.120 1.00 41.44 949 LYS A O 1
ATOM 7353 N N . SER A 1 950 ? -37.201 -40.723 -2.876 1.00 38.47 950 SER A N 1
ATOM 7354 C CA . SER A 1 950 ? -37.377 -41.748 -1.833 1.00 38.47 950 SER A CA 1
ATOM 7355 C C . SER A 1 950 ? -36.673 -43.077 -2.134 1.00 38.47 950 SER A C 1
ATOM 7357 O O . SER A 1 950 ? -36.640 -43.952 -1.271 1.00 38.47 950 SER A O 1
ATOM 7359 N N . ARG A 1 951 ? -36.090 -43.243 -3.332 1.00 34.31 951 ARG A N 1
ATOM 7360 C CA . ARG A 1 951 ? -35.497 -44.514 -3.787 1.00 34.31 951 ARG A CA 1
ATOM 7361 C C . ARG A 1 951 ? -33.969 -44.589 -3.661 1.00 34.31 951 ARG A C 1
ATOM 7363 O O . ARG A 1 951 ? -33.421 -45.680 -3.778 1.00 34.31 951 ARG A O 1
ATOM 7370 N N . PHE A 1 952 ? -33.298 -43.467 -3.386 1.00 33.62 952 PHE A N 1
ATOM 7371 C CA . PHE A 1 952 ? -31.843 -43.386 -3.194 1.00 33.62 952 PHE A CA 1
ATOM 7372 C C . PHE A 1 952 ? -31.469 -42.580 -1.933 1.00 33.62 952 PHE A C 1
ATOM 7374 O O . PHE A 1 952 ? -31.124 -41.401 -2.032 1.00 33.62 952 PHE A O 1
ATOM 7381 N N . PRO A 1 953 ? -31.501 -43.192 -0.733 1.00 28.30 953 PRO A N 1
ATOM 7382 C CA . PRO A 1 953 ? -31.053 -42.554 0.505 1.00 28.30 953 PRO A CA 1
ATOM 7383 C C . PRO A 1 953 ? -29.516 -42.512 0.572 1.00 28.30 953 PRO A C 1
ATOM 7385 O O . PRO A 1 953 ? -28.880 -43.323 1.248 1.00 28.30 953 PRO A O 1
ATOM 7388 N N . PHE A 1 954 ? -28.899 -41.569 -0.143 1.00 29.88 954 PHE A N 1
ATOM 7389 C CA . PHE A 1 954 ? -27.446 -41.389 -0.124 1.00 29.88 954 PHE A CA 1
ATOM 7390 C C . PHE A 1 954 ? -26.972 -40.842 1.233 1.00 29.88 954 PHE A C 1
ATOM 7392 O O . PHE A 1 954 ? -27.023 -39.641 1.498 1.00 29.88 954 PHE A O 1
ATOM 7399 N N . LYS A 1 955 ? -26.461 -41.732 2.092 1.00 31.72 955 LYS A N 1
ATOM 7400 C CA . LYS A 1 955 ? -25.579 -41.338 3.195 1.00 31.72 955 LYS A CA 1
ATOM 7401 C C . LYS A 1 955 ? -24.260 -40.841 2.600 1.00 31.72 955 LYS A C 1
ATOM 7403 O O . LYS A 1 955 ? -23.510 -41.635 2.042 1.00 31.72 955 LYS A O 1
ATOM 7408 N N . ALA A 1 956 ? -23.966 -39.557 2.764 1.00 27.80 956 ALA A N 1
ATOM 7409 C CA . ALA A 1 956 ? -22.659 -38.975 2.480 1.00 27.80 956 ALA A CA 1
ATOM 7410 C C . ALA A 1 956 ? -22.232 -38.129 3.686 1.00 27.80 956 ALA A C 1
ATOM 7412 O O . ALA A 1 956 ? -22.634 -36.977 3.825 1.00 27.80 956 ALA A O 1
ATOM 7413 N N . SER A 1 957 ? -21.455 -38.739 4.582 1.00 24.84 957 SER A N 1
ATOM 7414 C CA . SER A 1 957 ? -20.784 -38.060 5.693 1.00 24.84 957 SER A CA 1
ATOM 7415 C C . SER A 1 957 ? -19.274 -38.188 5.508 1.00 24.84 957 SER A C 1
ATOM 7417 O O . SER A 1 957 ? -18.815 -39.192 4.969 1.00 24.84 957 SER A O 1
ATOM 7419 N N . CYS A 1 958 ? -18.537 -37.199 6.011 1.00 25.17 958 CYS A N 1
ATOM 7420 C CA . CYS A 1 958 ? -17.074 -37.126 6.080 1.00 25.17 958 CYS A CA 1
ATOM 7421 C C . CYS A 1 958 ? -16.307 -37.003 4.744 1.00 25.17 958 CYS A C 1
ATOM 7423 O O . CYS A 1 958 ? -16.162 -37.926 3.949 1.00 25.17 958 CYS A O 1
ATOM 7425 N N . ALA A 1 959 ? -15.746 -35.806 4.583 1.00 25.78 959 ALA A N 1
ATOM 7426 C CA . ALA A 1 959 ? -14.731 -35.394 3.624 1.00 25.78 959 ALA A CA 1
ATOM 7427 C C . ALA A 1 959 ? -13.417 -36.209 3.665 1.00 25.78 959 ALA A C 1
ATOM 7429 O O . ALA A 1 959 ? -13.076 -36.755 4.710 1.00 25.78 959 ALA A O 1
ATOM 7430 N N . LEU A 1 960 ? -12.617 -36.138 2.583 1.00 24.58 960 LEU A N 1
ATOM 7431 C CA . LEU A 1 960 ? -11.300 -35.452 2.582 1.00 24.58 960 LEU A CA 1
ATOM 7432 C C . LEU A 1 960 ? -10.579 -35.481 1.205 1.00 24.58 960 LEU A C 1
ATOM 7434 O O . LEU A 1 960 ? -10.079 -36.502 0.756 1.00 24.58 960 LEU A O 1
ATOM 7438 N N . THR A 1 961 ? -10.523 -34.312 0.561 1.00 24.41 961 THR A N 1
ATOM 7439 C CA . THR A 1 961 ? -9.303 -33.572 0.156 1.00 24.41 961 THR A CA 1
ATOM 7440 C C . THR A 1 961 ? -8.035 -34.289 -0.380 1.00 24.41 961 THR A C 1
ATOM 7442 O O . THR A 1 961 ? -7.375 -35.026 0.339 1.00 24.41 961 THR A O 1
ATOM 7445 N N . PHE A 1 962 ? -7.591 -33.836 -1.570 1.00 25.19 962 PHE A N 1
ATOM 7446 C CA . PHE A 1 962 ? -6.253 -33.941 -2.211 1.00 25.19 962 PHE A CA 1
ATOM 7447 C C . PHE A 1 962 ? -5.647 -35.322 -2.554 1.00 25.19 962 PHE A C 1
ATOM 7449 O O . PHE A 1 962 ? -5.092 -35.998 -1.699 1.00 25.19 962 PHE A O 1
ATOM 7456 N N . MET A 1 963 ? -5.500 -35.591 -3.864 1.00 22.41 963 MET A N 1
ATOM 7457 C C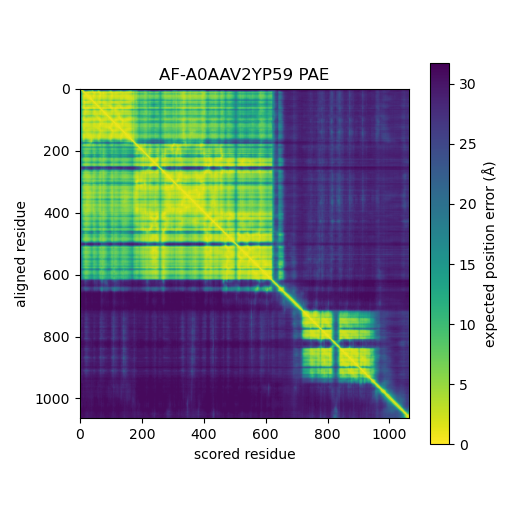A . MET A 1 963 ? -4.181 -35.637 -4.540 1.00 22.41 963 MET A CA 1
ATOM 7458 C C . MET A 1 963 ? -4.311 -35.741 -6.075 1.00 22.41 963 MET A C 1
ATOM 7460 O O . MET A 1 963 ? -5.009 -36.610 -6.589 1.00 22.41 963 MET A O 1
ATOM 7464 N N . ARG A 1 964 ? -3.555 -34.910 -6.805 1.00 25.41 964 ARG A N 1
ATOM 7465 C CA . ARG A 1 964 ? -2.981 -35.235 -8.126 1.00 25.41 964 ARG A CA 1
ATOM 7466 C C . ARG A 1 964 ? -1.599 -34.589 -8.224 1.00 25.41 964 ARG A C 1
ATOM 7468 O O . ARG A 1 964 ? -1.479 -33.400 -8.498 1.00 25.41 964 ARG A O 1
ATOM 7475 N N . LEU A 1 965 ? -0.581 -35.392 -7.936 1.00 24.12 965 LEU A N 1
ATOM 7476 C CA . LEU A 1 965 ? 0.785 -35.211 -8.419 1.00 24.12 965 LEU A CA 1
ATOM 7477 C C . LEU A 1 965 ? 0.978 -36.225 -9.549 1.00 24.12 965 LEU A C 1
ATOM 7479 O O . LEU A 1 965 ? 0.540 -37.368 -9.410 1.00 24.12 965 LEU A O 1
ATOM 7483 N N . ASP A 1 966 ? 1.622 -35.825 -10.640 1.00 26.70 966 ASP A N 1
ATOM 7484 C CA . ASP A 1 966 ? 1.930 -36.732 -11.744 1.00 26.70 966 ASP A CA 1
ATOM 7485 C C . ASP A 1 966 ? 3.181 -37.568 -11.434 1.00 26.70 966 ASP A C 1
ATOM 7487 O O . ASP A 1 966 ? 4.274 -37.024 -11.289 1.00 26.70 966 ASP A O 1
ATOM 7491 N N . CYS A 1 967 ? 3.031 -38.895 -11.366 1.00 20.83 967 CYS A N 1
ATOM 7492 C CA . CYS A 1 967 ? 4.114 -39.863 -11.586 1.00 20.83 967 CYS A CA 1
ATOM 7493 C C . CYS A 1 967 ? 3.527 -41.268 -11.880 1.00 20.83 967 CYS A C 1
ATOM 7495 O O . CYS A 1 967 ? 2.450 -41.580 -11.363 1.00 20.83 967 CYS A O 1
ATOM 7497 N N . PRO A 1 968 ? 4.164 -42.113 -12.720 1.00 30.95 968 PRO A N 1
ATOM 7498 C CA . PRO A 1 968 ? 3.545 -43.338 -13.236 1.00 30.95 968 PRO A CA 1
ATOM 7499 C C . PRO A 1 968 ? 3.729 -44.599 -12.364 1.00 30.95 968 PRO A C 1
ATOM 7501 O O . PRO A 1 968 ? 4.565 -44.673 -11.470 1.00 30.95 968 PRO A O 1
ATOM 7504 N N . ALA A 1 969 ? 2.904 -45.600 -12.682 1.00 31.34 969 ALA A N 1
ATOM 7505 C CA . ALA A 1 969 ? 2.616 -46.850 -11.974 1.00 31.34 969 ALA A CA 1
ATOM 7506 C C . ALA A 1 969 ? 3.787 -47.745 -11.497 1.00 31.34 969 ALA A C 1
ATOM 7508 O O . ALA A 1 969 ? 4.706 -48.032 -12.260 1.00 31.34 969 ALA A O 1
ATOM 7509 N N . ALA A 1 970 ? 3.607 -48.363 -10.313 1.00 26.84 970 ALA A N 1
ATOM 7510 C CA . ALA A 1 970 ? 4.110 -49.707 -9.977 1.00 26.84 970 ALA A CA 1
ATOM 7511 C C . ALA A 1 970 ? 3.337 -50.375 -8.801 1.00 26.84 970 ALA A C 1
ATOM 7513 O O . ALA A 1 970 ? 3.130 -49.764 -7.760 1.00 26.84 970 ALA A O 1
ATOM 7514 N N . HIS A 1 971 ? 2.946 -51.642 -8.989 1.00 27.95 971 HIS A N 1
ATOM 7515 C CA . HIS A 1 971 ? 2.735 -52.731 -8.005 1.00 27.95 971 HIS A CA 1
ATOM 7516 C C . HIS A 1 971 ? 2.037 -52.530 -6.627 1.00 27.95 971 HIS A C 1
ATOM 7518 O O . HIS A 1 971 ? 2.652 -52.206 -5.620 1.00 27.95 971 HIS A O 1
ATOM 7524 N N . SER A 1 972 ? 0.763 -52.955 -6.592 1.00 29.12 972 SER A N 1
ATOM 7525 C CA . SER A 1 972 ? 0.168 -54.000 -5.713 1.00 29.12 972 SER A CA 1
ATOM 7526 C C . SER A 1 972 ? 0.435 -54.099 -4.188 1.00 29.12 972 SER A C 1
ATOM 7528 O O . SER A 1 972 ? 1.548 -54.358 -3.748 1.00 29.12 972 SER A O 1
ATOM 7530 N N . SER A 1 973 ? -0.689 -54.185 -3.450 1.00 32.72 973 SER A N 1
ATOM 7531 C CA . SER A 1 973 ? -0.956 -54.981 -2.222 1.00 32.72 973 SER A CA 1
ATOM 7532 C C . SER A 1 973 ? -0.146 -54.748 -0.931 1.00 32.72 973 SER A C 1
ATOM 7534 O O . SER A 1 973 ? 0.993 -55.185 -0.833 1.00 32.72 973 SER A O 1
ATOM 7536 N N . VAL A 1 974 ? -0.829 -54.231 0.109 1.00 30.70 974 VAL A N 1
ATOM 7537 C CA . VAL A 1 974 ? -0.668 -54.619 1.541 1.00 30.70 974 VAL A CA 1
ATOM 7538 C C . VAL A 1 974 ? -1.775 -54.020 2.440 1.00 30.70 974 VAL A C 1
ATOM 7540 O O . VAL A 1 974 ? -2.165 -54.622 3.434 1.00 30.70 974 VAL A O 1
ATOM 7543 N N . CYS A 1 975 ? -2.338 -52.857 2.090 1.00 26.34 975 CYS A N 1
ATOM 7544 C CA . CYS A 1 975 ? -3.213 -52.065 2.974 1.00 26.34 975 CYS A CA 1
ATOM 7545 C C . CYS A 1 975 ? -4.687 -52.533 3.091 1.00 26.34 975 CYS A C 1
ATOM 7547 O O . CYS A 1 975 ? -5.584 -51.699 2.969 1.00 26.34 975 CYS A O 1
ATOM 7549 N N . LEU A 1 976 ? -4.966 -53.826 3.312 1.00 30.41 976 LEU A N 1
ATOM 7550 C CA . LEU A 1 976 ? -6.351 -54.331 3.437 1.00 30.41 976 LEU A CA 1
ATOM 7551 C C . LEU A 1 976 ? -6.779 -54.692 4.875 1.00 30.41 976 LEU A C 1
ATOM 7553 O O . LEU A 1 976 ? -7.930 -54.462 5.241 1.00 30.41 976 LEU A O 1
ATOM 7557 N N . ASP A 1 977 ? -5.865 -55.192 5.711 1.00 28.55 977 ASP A N 1
ATOM 7558 C CA . ASP A 1 977 ? -6.254 -55.900 6.946 1.00 28.55 977 ASP A CA 1
ATOM 7559 C C . ASP A 1 977 ? -6.483 -55.004 8.180 1.00 28.55 977 ASP A C 1
ATOM 7561 O O . ASP A 1 977 ? -7.058 -55.448 9.172 1.00 28.55 977 ASP A O 1
ATOM 7565 N N . PHE A 1 978 ? -6.094 -53.723 8.143 1.00 27.83 978 PHE A N 1
ATOM 7566 C CA . PHE A 1 978 ? -6.156 -52.848 9.329 1.00 27.83 978 PHE A CA 1
ATOM 7567 C C . PHE A 1 978 ? -7.530 -52.189 9.581 1.00 27.83 978 PHE A C 1
ATOM 7569 O O . PHE A 1 978 ? -7.728 -51.553 10.613 1.00 27.83 978 PHE A O 1
ATOM 7576 N N . PHE A 1 979 ? -8.494 -52.317 8.660 1.00 27.23 979 PHE A N 1
ATOM 7577 C CA . PHE A 1 979 ? -9.773 -51.582 8.718 1.00 27.23 979 PHE A CA 1
ATOM 7578 C C . PHE A 1 979 ? -10.979 -52.381 9.257 1.00 27.23 979 PHE A C 1
ATOM 7580 O O . PHE A 1 979 ? -12.065 -51.819 9.390 1.00 27.23 979 PHE A O 1
ATOM 7587 N N . GLN A 1 980 ? -10.832 -53.672 9.584 1.00 29.69 980 GLN A N 1
ATOM 7588 C CA . GLN A 1 980 ? -11.983 -54.550 9.872 1.00 29.69 980 GLN A CA 1
ATOM 7589 C C . GLN A 1 980 ? -12.555 -54.513 11.309 1.00 29.69 980 GLN A C 1
ATOM 7591 O O . GLN A 1 980 ? -13.607 -55.107 11.535 1.00 29.69 980 GLN A O 1
ATOM 7596 N N . GLN A 1 981 ? -11.936 -53.833 12.285 1.00 29.44 981 GLN A N 1
ATOM 7597 C CA . GLN A 1 981 ? -12.331 -53.960 13.708 1.00 29.44 981 GLN A CA 1
ATOM 7598 C C . GLN A 1 981 ? -13.239 -52.855 14.294 1.00 29.44 981 GLN A C 1
ATOM 7600 O O . GLN A 1 981 ? -13.662 -52.978 15.440 1.00 29.44 981 GLN A O 1
ATOM 7605 N N . ALA A 1 982 ? -13.591 -51.800 13.551 1.00 25.94 982 ALA A N 1
ATOM 7606 C CA . ALA A 1 982 ? -14.238 -50.601 14.119 1.00 25.94 982 ALA A CA 1
ATOM 7607 C C . ALA A 1 982 ? -15.768 -50.472 13.891 1.00 25.94 982 ALA A C 1
ATOM 7609 O O . ALA A 1 982 ? -16.304 -49.370 13.988 1.00 25.94 982 ALA A O 1
ATOM 7610 N N . ALA A 1 983 ? -16.483 -51.554 13.548 1.00 27.38 983 ALA A N 1
ATOM 7611 C CA . ALA A 1 983 ? -17.849 -51.470 12.999 1.00 27.38 983 ALA A CA 1
ATOM 7612 C C . ALA A 1 983 ? -18.895 -52.423 13.630 1.00 27.38 983 ALA A C 1
ATOM 7614 O O . ALA A 1 983 ? -19.616 -53.119 12.914 1.00 27.38 983 ALA A O 1
ATOM 7615 N N . MET A 1 984 ? -19.034 -52.434 14.963 1.00 28.47 984 MET A N 1
ATOM 7616 C CA . MET A 1 984 ? -20.191 -53.037 15.654 1.00 28.47 984 MET A CA 1
ATOM 7617 C C . MET A 1 984 ? -20.652 -52.213 16.870 1.00 28.47 984 MET A C 1
ATOM 7619 O O . MET A 1 984 ? -19.875 -51.455 17.435 1.00 28.47 984 MET A O 1
ATOM 7623 N N . MET A 1 985 ? -21.914 -52.435 17.275 1.00 27.25 985 MET A N 1
ATOM 7624 C CA . MET A 1 985 ? -22.725 -51.663 18.241 1.00 27.25 985 MET A CA 1
ATOM 7625 C C . MET A 1 985 ? -23.189 -50.275 17.749 1.00 27.25 985 MET A C 1
ATOM 7627 O O . MET A 1 985 ? -22.416 -49.514 17.188 1.00 27.25 985 MET A O 1
ATOM 7631 N N . SER A 1 986 ? -24.437 -49.846 17.967 1.00 28.31 986 SER A N 1
ATOM 7632 C CA . SER A 1 986 ? -25.691 -50.596 18.168 1.00 28.31 986 SER A CA 1
ATOM 7633 C C . SER A 1 986 ? -26.873 -49.679 17.809 1.00 28.31 986 SER A C 1
ATOM 7635 O O . SER A 1 986 ? -26.783 -48.463 17.969 1.00 28.31 986 SER A O 1
ATOM 7637 N N . THR A 1 987 ? -27.998 -50.217 17.331 1.00 26.81 987 THR A N 1
ATOM 7638 C CA . THR A 1 987 ? -29.221 -49.420 17.106 1.00 26.81 987 THR A CA 1
ATOM 7639 C C . THR A 1 987 ? -30.458 -50.281 17.345 1.00 26.81 987 THR A C 1
ATOM 7641 O O . THR A 1 987 ? -30.787 -51.140 16.526 1.00 26.81 987 THR A O 1
ATOM 7644 N N . LYS A 1 988 ? -31.140 -50.096 18.484 1.00 26.80 988 LYS A N 1
ATOM 7645 C CA . LYS A 1 988 ? -32.362 -50.846 18.815 1.00 26.80 988 LYS A CA 1
ATOM 7646 C C . LYS A 1 988 ? -33.179 -50.153 19.907 1.00 26.80 988 LYS A C 1
ATOM 7648 O O . LYS A 1 988 ? -32.622 -49.842 20.955 1.00 26.80 988 LYS A O 1
ATOM 7653 N N . THR A 1 989 ? -34.500 -50.057 19.702 1.00 25.17 989 THR A N 1
ATOM 7654 C CA . THR A 1 989 ? -35.494 -49.423 20.610 1.00 25.17 989 THR A CA 1
ATOM 7655 C C . THR A 1 989 ? -35.284 -47.895 20.745 1.00 25.17 989 THR A C 1
ATOM 7657 O O . THR A 1 989 ? -34.157 -47.428 20.796 1.00 25.17 989 THR A O 1
ATOM 7660 N N . ILE A 1 990 ? -36.307 -47.034 20.746 1.00 24.75 990 ILE A N 1
ATOM 7661 C CA . ILE A 1 990 ? -37.747 -47.253 20.959 1.00 24.75 990 ILE A CA 1
ATOM 7662 C C . ILE A 1 990 ? -38.581 -46.827 19.738 1.00 24.75 990 ILE A C 1
ATOM 7664 O O . ILE A 1 990 ? -38.404 -45.748 19.184 1.00 24.75 990 ILE A O 1
ATOM 7668 N N . VAL A 1 991 ? -39.550 -47.674 19.387 1.00 25.80 991 VAL A N 1
ATOM 7669 C CA . VAL A 1 991 ? -40.767 -47.348 18.625 1.00 25.80 991 VAL A CA 1
ATOM 7670 C C . VAL A 1 991 ? -41.935 -47.956 19.419 1.00 25.80 991 VAL A C 1
ATOM 7672 O O . VAL A 1 991 ? -41.729 -48.959 20.100 1.00 25.80 991 VAL A O 1
ATOM 7675 N N . ASN A 1 992 ? -43.133 -47.371 19.303 1.00 26.14 992 ASN A N 1
ATOM 7676 C CA . ASN A 1 992 ? -44.389 -47.694 20.010 1.00 26.14 992 ASN A CA 1
ATOM 7677 C C . ASN A 1 992 ? -44.576 -47.102 21.420 1.00 26.14 992 ASN A C 1
ATOM 7679 O O . ASN A 1 992 ? -44.493 -47.824 22.410 1.00 26.14 992 ASN A O 1
ATOM 7683 N N . THR A 1 993 ? -45.083 -45.866 21.471 1.00 24.06 993 THR A N 1
ATOM 7684 C CA . THR A 1 993 ? -46.335 -45.590 22.206 1.00 24.06 993 THR A CA 1
ATOM 7685 C C . THR A 1 993 ? -47.066 -44.382 21.606 1.00 24.06 993 THR A C 1
ATOM 7687 O O . THR A 1 993 ? -46.438 -43.357 21.394 1.00 24.06 993 THR A O 1
ATOM 7690 N N . VAL A 1 994 ? -48.383 -44.519 21.369 1.00 23.94 994 VAL A N 1
ATOM 7691 C CA . VAL A 1 994 ? -49.404 -43.447 21.200 1.00 23.94 994 VAL A CA 1
ATOM 7692 C C . VAL A 1 994 ? -49.107 -42.354 20.142 1.00 23.94 994 VAL A C 1
ATOM 7694 O O . VAL A 1 994 ? -48.253 -41.504 20.331 1.00 23.94 994 VAL A O 1
ATOM 7697 N N . ALA A 1 995 ? -49.794 -42.233 19.000 1.00 26.12 995 ALA A N 1
ATOM 7698 C CA . ALA A 1 995 ? -51.056 -42.814 18.507 1.00 26.12 995 ALA A CA 1
ATOM 7699 C C . ALA A 1 995 ? -52.383 -42.293 19.123 1.00 26.12 995 ALA A C 1
ATOM 7701 O O . ALA A 1 995 ? -53.411 -42.960 19.038 1.00 26.12 995 ALA A O 1
ATOM 7702 N N . SER A 1 996 ? -52.390 -41.064 19.649 1.00 24.36 996 SER A N 1
ATOM 7703 C CA . SER A 1 996 ? -53.583 -40.212 19.837 1.00 24.36 996 SER A CA 1
ATOM 7704 C C . SER A 1 996 ? -53.131 -38.740 19.824 1.00 24.36 996 SER A C 1
ATOM 7706 O O . SER A 1 996 ? -52.082 -38.448 20.382 1.00 24.36 996 SER A O 1
ATOM 7708 N N . THR A 1 997 ? -53.810 -37.773 19.201 1.00 26.09 997 THR A N 1
ATOM 7709 C CA . THR A 1 997 ? -55.240 -37.715 18.856 1.00 26.09 997 THR A CA 1
ATOM 7710 C C . THR A 1 997 ? -55.460 -37.057 17.492 1.00 26.09 997 THR A C 1
ATOM 7712 O O . THR A 1 997 ? -54.968 -35.962 17.248 1.00 26.09 997 THR A O 1
ATOM 7715 N N . ALA A 1 998 ? -56.265 -37.681 16.627 1.00 28.20 998 ALA A N 1
ATOM 7716 C CA . ALA A 1 998 ? -56.749 -37.073 15.386 1.00 28.20 998 ALA A CA 1
ATOM 7717 C C . ALA A 1 998 ? -58.182 -37.549 15.084 1.00 28.20 998 ALA A C 1
ATOM 7719 O O . ALA A 1 998 ? -58.364 -38.585 14.444 1.00 28.20 998 ALA A O 1
ATOM 7720 N N . ARG A 1 999 ? -59.203 -36.827 15.582 1.00 25.98 999 ARG A N 1
ATOM 7721 C CA . ARG A 1 999 ? -60.629 -37.067 15.265 1.00 25.98 999 ARG A CA 1
ATOM 7722 C C . ARG A 1 999 ? -61.545 -35.871 15.594 1.00 25.98 999 ARG A C 1
ATOM 7724 O O . ARG A 1 999 ? -62.117 -35.794 16.671 1.00 25.98 999 ARG A O 1
ATOM 7731 N N . SER A 1 1000 ? -61.708 -34.989 14.614 1.00 26.17 1000 SER A N 1
ATOM 7732 C CA . SER A 1 1000 ? -62.961 -34.306 14.237 1.00 26.17 1000 SER A CA 1
ATOM 7733 C C . SER A 1 1000 ? -62.689 -33.738 12.838 1.00 26.17 1000 SER A C 1
ATOM 7735 O O . SER A 1 1000 ? -61.713 -33.018 12.667 1.00 26.17 1000 SER A O 1
ATOM 7737 N N . GLN A 1 1001 ? -63.262 -34.261 11.749 1.00 27.73 1001 GLN A N 1
ATOM 7738 C CA . GLN A 1 1001 ? -64.632 -33.999 11.270 1.00 27.73 1001 GLN A CA 1
ATOM 7739 C C . GLN A 1 1001 ? -64.865 -32.489 11.054 1.00 27.73 1001 GLN A C 1
ATOM 7741 O O . GLN A 1 1001 ? -64.683 -31.720 11.991 1.00 27.73 1001 GLN A O 1
ATOM 7746 N N . ARG A 1 1002 ? -64.993 -32.022 9.793 1.00 26.59 1002 ARG A N 1
ATOM 7747 C CA . ARG A 1 1002 ? -66.160 -32.145 8.864 1.00 26.59 1002 ARG A CA 1
ATOM 7748 C C . ARG A 1 1002 ? -67.332 -31.262 9.350 1.00 26.59 1002 ARG A C 1
ATOM 7750 O O . ARG A 1 1002 ? -67.554 -31.233 10.550 1.00 26.59 1002 ARG A O 1
ATOM 7757 N N . THR A 1 1003 ? -68.099 -30.554 8.517 1.00 26.48 1003 THR A N 1
ATOM 7758 C CA . THR A 1 1003 ? -68.192 -30.437 7.038 1.00 26.48 1003 THR A CA 1
ATOM 7759 C C . THR A 1 1003 ? -68.992 -29.163 6.681 1.00 26.48 1003 THR A C 1
ATOM 7761 O O . THR A 1 1003 ? -69.708 -28.699 7.558 1.00 26.48 1003 THR A O 1
ATOM 7764 N N . GLU A 1 1004 ? -68.964 -28.721 5.405 1.00 27.95 1004 GLU A N 1
ATOM 7765 C CA . GLU A 1 1004 ? -70.095 -28.028 4.712 1.00 27.95 1004 GLU A CA 1
ATOM 7766 C C . GLU A 1 1004 ? -70.558 -26.651 5.320 1.00 27.95 1004 GLU A C 1
ATOM 7768 O O . GLU A 1 1004 ? -70.122 -26.261 6.395 1.00 27.95 1004 GLU A O 1
ATOM 7773 N N . ASP A 1 1005 ? -71.343 -25.765 4.683 1.00 27.22 1005 ASP A N 1
ATOM 7774 C CA . ASP A 1 1005 ? -71.698 -25.621 3.259 1.00 27.22 1005 ASP A CA 1
ATOM 7775 C C . ASP A 1 1005 ? -71.932 -24.141 2.828 1.00 27.22 1005 ASP A C 1
ATOM 7777 O O . ASP A 1 1005 ? -71.660 -23.190 3.560 1.00 27.22 1005 ASP A O 1
ATOM 7781 N N . THR A 1 1006 ? -72.432 -23.965 1.602 1.00 27.11 1006 THR A N 1
ATOM 7782 C CA . THR A 1 1006 ? -72.740 -22.729 0.856 1.00 27.11 1006 THR A CA 1
ATOM 7783 C C . THR A 1 1006 ? -73.721 -21.685 1.455 1.00 27.11 1006 THR A C 1
ATOM 7785 O O . THR A 1 1006 ? -74.764 -22.042 1.989 1.00 27.11 1006 THR A O 1
ATOM 7788 N N . ALA A 1 1007 ? -73.494 -20.417 1.054 1.00 27.31 1007 ALA A N 1
ATOM 7789 C CA . ALA A 1 1007 ? -74.469 -19.460 0.462 1.00 27.31 1007 ALA A CA 1
ATOM 7790 C C . ALA A 1 1007 ? -75.382 -18.492 1.283 1.00 27.31 1007 ALA A C 1
ATOM 7792 O O . ALA A 1 1007 ? -76.049 -18.849 2.242 1.00 27.31 1007 ALA A O 1
ATOM 7793 N N . PHE A 1 1008 ? -75.509 -17.292 0.675 1.00 26.02 1008 PHE A N 1
ATOM 7794 C CA . PHE A 1 1008 ? -76.679 -16.391 0.515 1.00 26.02 1008 PHE A CA 1
ATOM 7795 C C . PHE A 1 1008 ? -77.093 -15.290 1.540 1.00 26.02 1008 PHE A C 1
ATOM 7797 O O . PHE A 1 1008 ? -77.379 -15.528 2.702 1.00 26.02 1008 PHE A O 1
ATOM 7804 N N . GLU A 1 1009 ? -77.186 -14.072 0.973 1.00 27.09 1009 GLU A N 1
ATOM 7805 C CA . GLU A 1 1009 ? -78.105 -12.922 1.173 1.00 27.09 1009 GLU A CA 1
ATOM 7806 C C . GLU A 1 1009 ? -78.544 -12.334 2.542 1.00 27.09 1009 GLU A C 1
ATOM 7808 O O . GLU A 1 1009 ? -79.273 -12.939 3.317 1.00 27.09 1009 GLU A O 1
ATOM 7813 N N . SER A 1 1010 ? -78.386 -10.995 2.616 1.00 27.45 1010 SER A N 1
ATOM 7814 C CA . SER A 1 1010 ? -79.246 -9.996 3.309 1.00 27.45 1010 SER A CA 1
ATOM 7815 C C . SER A 1 1010 ? -79.255 -9.945 4.858 1.00 27.45 1010 SER A C 1
ATOM 7817 O O . SER A 1 1010 ? -78.961 -10.922 5.527 1.00 27.45 1010 SER A O 1
ATOM 7819 N N . GLY A 1 1011 ? -79.571 -8.818 5.521 1.00 25.25 1011 GLY A N 1
ATOM 7820 C CA . GLY A 1 1011 ? -79.687 -7.424 5.051 1.00 25.25 1011 GLY A CA 1
ATOM 7821 C C . GLY A 1 1011 ? -80.600 -6.534 5.928 1.00 25.25 1011 GLY A C 1
ATOM 7822 O O . GLY A 1 1011 ? -81.736 -6.920 6.177 1.00 25.25 1011 GLY A O 1
ATOM 7823 N N . ARG A 1 1012 ? -80.158 -5.298 6.275 1.00 29.17 1012 ARG A N 1
ATOM 7824 C CA . ARG A 1 1012 ? -80.884 -4.267 7.094 1.00 29.17 1012 ARG A CA 1
ATOM 7825 C C . ARG A 1 1012 ? -81.057 -4.680 8.590 1.00 29.17 1012 ARG A C 1
ATOM 7827 O O . ARG A 1 1012 ? -80.905 -5.854 8.882 1.00 29.17 1012 ARG A O 1
ATOM 7834 N N . THR A 1 1013 ? -81.326 -3.861 9.629 1.00 28.66 1013 THR A N 1
ATOM 7835 C CA . THR A 1 1013 ? -81.432 -2.393 9.940 1.00 28.66 1013 THR A CA 1
ATOM 7836 C C . THR A 1 1013 ? -81.344 -2.229 11.502 1.00 28.66 1013 THR A C 1
ATOM 7838 O O . THR A 1 1013 ? -81.101 -3.240 12.147 1.00 28.66 1013 THR A O 1
ATOM 7841 N N . LEU A 1 1014 ? -81.506 -1.109 12.249 1.00 29.19 1014 LEU A N 1
ATOM 7842 C CA . LEU A 1 1014 ? -81.951 0.294 12.042 1.00 29.19 1014 LEU A CA 1
ATOM 7843 C C . LEU A 1 1014 ? -81.460 1.204 13.217 1.00 29.19 1014 LEU A C 1
ATOM 7845 O O . LEU A 1 1014 ? -81.745 0.865 14.361 1.00 29.19 1014 LEU A O 1
ATOM 7849 N N . SER A 1 1015 ? -80.914 2.410 12.957 1.00 27.36 1015 SER A N 1
ATOM 7850 C CA . SER A 1 1015 ? -80.823 3.576 13.901 1.00 27.36 1015 SER A CA 1
ATOM 7851 C C . SER A 1 1015 ? -80.049 3.388 15.240 1.00 27.36 1015 SER A C 1
ATOM 7853 O O . SER A 1 1015 ? -79.615 2.286 15.534 1.00 27.36 1015 SER A O 1
ATOM 7855 N N . THR A 1 1016 ? -79.742 4.391 16.086 1.00 30.33 1016 THR A N 1
ATOM 7856 C CA . THR A 1 1016 ? -80.021 5.856 16.186 1.00 30.33 1016 THR A CA 1
ATOM 7857 C C . THR A 1 1016 ? -78.711 6.617 16.497 1.00 30.33 1016 THR A C 1
ATOM 7859 O O . THR A 1 1016 ? -77.923 6.113 17.284 1.00 30.33 1016 THR A O 1
ATOM 7862 N N . GLY A 1 1017 ? -78.396 7.779 15.905 1.00 28.78 1017 GLY A N 1
ATOM 7863 C CA . GLY A 1 1017 ? -78.731 9.117 16.452 1.00 28.78 1017 GLY A CA 1
ATOM 7864 C C . GLY A 1 1017 ? -77.530 9.755 17.204 1.00 28.78 1017 GLY A C 1
ATOM 7865 O O . GLY A 1 1017 ? -76.838 9.044 17.914 1.00 28.78 1017 GLY A O 1
ATOM 7866 N N . GLY A 1 1018 ? -77.197 11.049 17.087 1.00 27.73 1018 GLY A N 1
ATOM 7867 C CA . GLY A 1 1018 ? -77.790 12.118 16.272 1.00 27.73 1018 GLY A CA 1
ATOM 7868 C C . GLY A 1 1018 ? -76.881 13.359 16.105 1.00 27.73 1018 GLY A C 1
ATOM 7869 O O . GLY A 1 1018 ? -75.861 13.499 16.772 1.00 27.73 1018 GLY A O 1
ATOM 7870 N N . THR A 1 1019 ? -77.274 14.226 15.170 1.00 28.09 1019 THR A N 1
ATOM 7871 C CA . THR A 1 1019 ? -76.740 15.566 14.798 1.00 28.09 1019 THR A CA 1
ATOM 7872 C C . THR A 1 1019 ? -77.216 16.661 15.798 1.00 28.09 1019 THR A C 1
ATOM 7874 O O . THR A 1 1019 ? -77.954 16.272 16.707 1.00 28.09 1019 THR A O 1
ATOM 7877 N N . PRO A 1 1020 ? -76.916 17.992 15.691 1.00 48.50 1020 PRO A N 1
ATOM 7878 C CA . PRO A 1 1020 ? -76.485 18.798 14.519 1.00 48.50 1020 PRO A CA 1
ATOM 7879 C C . PRO A 1 1020 ? -75.439 19.908 14.864 1.00 48.50 1020 PRO A C 1
ATOM 7881 O O . PRO A 1 1020 ? -74.760 19.770 15.875 1.00 48.50 1020 PRO A O 1
ATOM 7884 N N . ASP A 1 1021 ? -75.183 21.008 14.131 1.00 30.95 1021 ASP A N 1
ATOM 7885 C CA . ASP A 1 1021 ? -75.571 21.558 12.799 1.00 30.95 1021 ASP A CA 1
ATOM 7886 C C . ASP A 1 1021 ? -74.373 22.427 12.292 1.00 30.95 1021 ASP A C 1
ATOM 7888 O O . ASP A 1 1021 ? -73.433 22.638 13.055 1.00 30.95 1021 ASP A O 1
ATOM 7892 N N . THR A 1 1022 ? -74.246 23.002 11.086 1.00 32.19 1022 THR A N 1
ATOM 7893 C CA . THR A 1 1022 ? -75.119 23.199 9.900 1.00 32.19 1022 THR A CA 1
ATOM 7894 C C . THR A 1 1022 ? -74.402 22.600 8.650 1.00 32.19 1022 THR A C 1
ATOM 7896 O O . THR A 1 1022 ? -73.563 21.722 8.828 1.00 32.19 1022 THR A O 1
ATOM 7899 N N . GLY A 1 1023 ? -74.600 22.893 7.351 1.00 30.28 1023 GLY A N 1
ATOM 7900 C CA . GLY A 1 1023 ? -75.364 23.899 6.585 1.00 30.28 1023 GLY A CA 1
ATOM 7901 C C . GLY A 1 1023 ? -74.453 24.713 5.632 1.00 30.28 1023 GLY A C 1
ATOM 7902 O O . GLY A 1 1023 ? -73.307 24.987 5.954 1.00 30.28 1023 GLY A O 1
ATOM 7903 N N . THR A 1 1024 ? -74.858 25.120 4.419 1.00 32.31 1024 THR A N 1
ATOM 7904 C CA . THR A 1 1024 ? -76.068 24.756 3.651 1.00 32.31 1024 THR A CA 1
ATOM 7905 C C . THR A 1 1024 ? -75.855 24.918 2.133 1.00 32.31 1024 THR A C 1
ATOM 7907 O O . THR A 1 1024 ? -75.371 25.960 1.713 1.00 32.31 1024 THR A O 1
ATOM 7910 N N . ARG A 1 1025 ? -76.416 23.980 1.341 1.00 29.91 1025 ARG A N 1
ATOM 7911 C CA . ARG A 1 1025 ? -76.809 24.083 -0.098 1.00 29.91 1025 ARG A CA 1
ATOM 7912 C C . ARG A 1 1025 ? -75.681 24.214 -1.161 1.00 29.91 1025 ARG A C 1
ATOM 7914 O O . ARG A 1 1025 ? -74.742 24.965 -0.980 1.00 29.91 1025 ARG A O 1
ATOM 7921 N N . GLY A 1 1026 ? -75.772 23.577 -2.340 1.00 28.97 1026 GLY A N 1
ATOM 7922 C CA . GLY A 1 1026 ? -76.683 22.496 -2.770 1.00 28.97 1026 GLY A CA 1
ATOM 7923 C C . GLY A 1 1026 ? -76.905 22.375 -4.297 1.00 28.97 1026 GLY A C 1
ATOM 7924 O O . GLY A 1 1026 ? -76.964 23.389 -4.979 1.00 28.97 1026 GLY A O 1
ATOM 7925 N N . ARG A 1 1027 ? -77.181 21.139 -4.769 1.00 30.20 1027 ARG A N 1
ATOM 7926 C CA . ARG A 1 1027 ? -77.493 20.702 -6.166 1.00 30.20 1027 ARG A CA 1
ATOM 7927 C C . ARG A 1 1027 ? -76.316 20.783 -7.174 1.00 30.20 1027 ARG A C 1
ATOM 7929 O O . ARG A 1 1027 ? -75.520 21.701 -7.103 1.00 30.20 1027 ARG A O 1
ATOM 7936 N N . GLY A 1 1028 ? -76.173 19.864 -8.142 1.00 28.66 1028 GLY A N 1
ATOM 7937 C CA . GLY A 1 1028 ? -76.888 18.589 -8.329 1.00 28.66 1028 GLY A CA 1
ATOM 7938 C C . GLY A 1 1028 ? -76.499 17.792 -9.596 1.00 28.66 1028 GLY A C 1
ATOM 7939 O O . GLY A 1 1028 ? -76.192 18.372 -10.625 1.00 28.66 1028 GLY A O 1
ATOM 7940 N N . THR A 1 1029 ? -76.587 16.458 -9.490 1.00 28.81 1029 THR A N 1
ATOM 7941 C CA . THR A 1 1029 ? -76.837 15.450 -10.558 1.00 28.81 1029 THR A CA 1
ATOM 7942 C C . THR A 1 1029 ? -75.961 15.358 -11.832 1.00 28.81 1029 THR A C 1
ATOM 7944 O O . THR A 1 1029 ? -76.193 16.043 -12.819 1.00 28.81 1029 THR A O 1
ATOM 7947 N N . THR A 1 1030 ? -75.147 14.288 -11.846 1.00 27.94 1030 THR A N 1
ATOM 7948 C CA . THR A 1 1030 ? -75.015 13.241 -12.901 1.00 27.94 1030 THR A CA 1
ATOM 7949 C C . THR A 1 1030 ? -74.313 13.479 -14.258 1.00 27.94 1030 THR A C 1
ATOM 7951 O O . THR A 1 1030 ? -74.876 14.082 -15.159 1.00 27.94 1030 THR A O 1
ATOM 7954 N N . ARG A 1 1031 ? -73.245 12.673 -14.436 1.00 28.09 1031 ARG A N 1
ATOM 7955 C CA . ARG A 1 1031 ? -72.865 11.844 -15.613 1.00 28.09 1031 ARG A CA 1
ATOM 7956 C C . ARG A 1 1031 ? -72.215 12.463 -16.876 1.00 28.09 1031 ARG A C 1
ATOM 7958 O O . ARG A 1 1031 ? -72.891 12.990 -17.747 1.00 28.09 1031 ARG A O 1
ATOM 7965 N N . ASP A 1 1032 ? -70.947 12.059 -17.036 1.00 26.83 1032 ASP A N 1
ATOM 7966 C CA . ASP A 1 1032 ? -70.385 11.251 -18.148 1.00 26.83 1032 ASP A CA 1
ATOM 7967 C C . ASP A 1 1032 ? -69.414 11.900 -19.159 1.00 26.83 1032 ASP A C 1
ATOM 7969 O O . ASP A 1 1032 ? -69.612 13.011 -19.640 1.00 26.83 1032 ASP A O 1
ATOM 7973 N N . SER A 1 1033 ? -68.424 11.090 -19.566 1.00 27.55 1033 SER A N 1
ATOM 7974 C CA . SER A 1 1033 ? -67.457 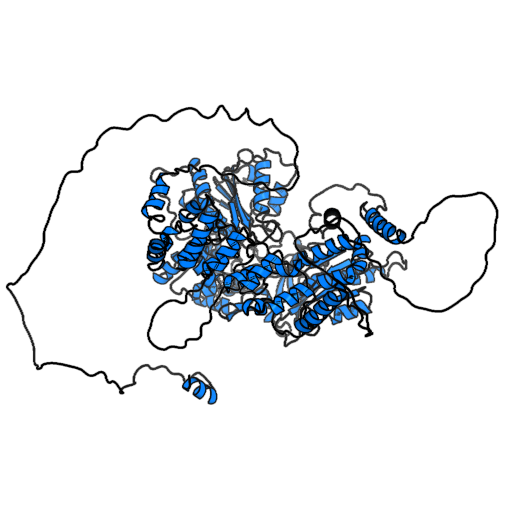11.280 -20.666 1.00 27.55 1033 SER A CA 1
ATOM 7975 C C . SER A 1 1033 ? -66.473 12.473 -20.608 1.00 27.55 1033 SER A C 1
ATOM 7977 O O . SER A 1 1033 ? -66.611 13.394 -19.813 1.00 27.55 1033 SER A O 1
ATOM 7979 N N . GLY A 1 1034 ? -65.453 12.439 -21.484 1.00 26.58 1034 GLY A N 1
ATOM 7980 C CA . GLY A 1 1034 ? -64.631 13.610 -21.838 1.00 26.58 1034 GLY A CA 1
ATOM 7981 C C . GLY A 1 1034 ? -63.206 13.673 -21.264 1.00 26.58 1034 GLY A C 1
ATOM 7982 O O . GLY A 1 1034 ? -62.931 14.460 -20.365 1.00 26.58 1034 GLY A O 1
ATOM 7983 N N . ARG A 1 1035 ? -62.250 12.934 -21.854 1.00 28.78 1035 ARG A N 1
ATOM 7984 C CA . ARG A 1 1035 ? -60.821 13.302 -21.773 1.00 28.78 1035 ARG A CA 1
ATOM 7985 C C . ARG A 1 1035 ? -60.518 14.373 -22.826 1.00 28.78 1035 ARG A C 1
ATOM 7987 O O . ARG A 1 1035 ? -60.414 14.040 -24.002 1.00 28.78 1035 ARG A O 1
ATOM 7994 N N . GLN A 1 1036 ? -60.285 15.608 -22.400 1.00 26.58 1036 GLN A N 1
ATOM 7995 C CA . GLN A 1 1036 ? -59.453 16.576 -23.121 1.00 26.58 1036 GLN A CA 1
ATOM 7996 C C . GLN A 1 1036 ? -58.896 17.575 -22.105 1.00 26.58 1036 GLN A C 1
ATOM 7998 O O . GLN A 1 1036 ? -59.619 18.010 -21.212 1.00 26.58 1036 GLN A O 1
ATOM 8003 N N . ALA A 1 1037 ? -57.605 17.880 -22.198 1.00 26.38 1037 ALA A N 1
ATOM 8004 C CA . ALA A 1 1037 ? -56.917 18.756 -21.261 1.00 26.38 1037 ALA A CA 1
ATOM 8005 C C . ALA A 1 1037 ? -55.922 19.626 -22.022 1.00 26.38 1037 ALA A C 1
ATOM 8007 O O . ALA A 1 1037 ? -55.023 19.100 -22.673 1.00 26.38 1037 ALA A O 1
ATOM 8008 N N . GLU A 1 1038 ? -56.066 20.942 -21.903 1.00 24.67 1038 GLU A N 1
ATOM 8009 C CA . GLU A 1 1038 ? -55.029 21.892 -22.282 1.00 24.67 1038 GLU A CA 1
ATOM 8010 C C . GLU A 1 1038 ? -55.148 23.158 -21.418 1.00 24.67 1038 GLU A C 1
ATOM 8012 O O . GLU A 1 1038 ? -56.252 23.621 -21.148 1.00 24.67 1038 GLU A O 1
ATOM 8017 N N . LEU A 1 1039 ? -53.991 23.673 -20.989 1.00 24.42 1039 LEU A N 1
ATOM 8018 C CA . LEU A 1 1039 ? -53.719 25.036 -20.503 1.00 24.42 1039 LEU A CA 1
ATOM 8019 C C . LEU A 1 1039 ? -54.641 25.669 -19.435 1.00 24.42 1039 LEU A C 1
ATOM 8021 O O . LEU A 1 1039 ? -55.726 26.159 -19.724 1.00 24.42 1039 LEU A O 1
ATOM 8025 N N . VAL A 1 1040 ? -54.079 25.877 -18.235 1.00 23.98 1040 VAL A N 1
ATOM 8026 C CA . VAL A 1 1040 ? -53.730 27.218 -17.696 1.00 23.98 1040 VAL A CA 1
ATOM 8027 C C . VAL A 1 1040 ? -52.927 27.062 -16.391 1.00 23.98 1040 VAL A C 1
ATOM 8029 O O . VAL A 1 1040 ? -53.190 26.152 -15.611 1.00 23.98 1040 VAL A O 1
ATOM 8032 N N . GLY A 1 1041 ? -51.997 27.990 -16.120 1.00 25.20 1041 GLY A N 1
ATOM 8033 C CA . GLY A 1 1041 ? -51.557 28.297 -14.748 1.00 25.20 1041 GLY A CA 1
ATOM 8034 C C . GLY A 1 1041 ? -50.190 27.760 -14.310 1.00 25.20 1041 GLY A C 1
ATOM 8035 O O . GLY A 1 1041 ? -50.117 26.898 -13.440 1.00 25.20 1041 GLY A O 1
ATOM 8036 N N . VAL A 1 1042 ? -49.102 28.339 -14.830 1.00 24.73 1042 VAL A N 1
ATOM 8037 C CA . VAL A 1 1042 ? -47.779 28.252 -14.185 1.00 24.73 1042 VAL A CA 1
ATOM 8038 C C . VAL A 1 1042 ? -47.628 29.419 -13.214 1.00 24.73 1042 VAL A C 1
ATOM 8040 O O . VAL A 1 1042 ? -47.491 30.555 -13.654 1.00 24.73 1042 VAL A O 1
ATOM 8043 N N . GLU A 1 1043 ? -47.591 29.147 -11.909 1.00 24.88 1043 GLU A N 1
ATOM 8044 C CA . GLU A 1 1043 ? -46.960 30.040 -10.931 1.00 24.88 1043 GLU A CA 1
ATOM 8045 C C . GLU A 1 1043 ? -46.586 29.281 -9.643 1.00 24.88 1043 GLU A C 1
ATOM 8047 O O . GLU A 1 1043 ? -47.221 28.285 -9.301 1.00 24.88 1043 GLU A O 1
ATOM 8052 N N . LYS A 1 1044 ? -45.568 29.776 -8.922 1.00 27.67 1044 LYS A N 1
ATOM 8053 C CA . LYS A 1 1044 ? -44.931 29.187 -7.719 1.00 27.67 1044 LYS A CA 1
ATOM 8054 C C . LYS A 1 1044 ? -44.085 27.916 -7.923 1.00 27.67 1044 LYS A C 1
ATOM 8056 O O . LYS A 1 1044 ? -44.475 26.822 -7.535 1.00 27.67 1044 LYS A O 1
ATOM 8061 N N . LEU A 1 1045 ? -42.828 28.126 -8.311 1.00 27.58 1045 LEU A N 1
ATOM 8062 C CA . LEU A 1 1045 ? -41.669 27.551 -7.609 1.00 27.58 1045 LEU A CA 1
ATOM 8063 C C . LEU A 1 1045 ? -40.488 28.514 -7.803 1.00 27.58 1045 LEU A C 1
ATOM 8065 O O . LEU A 1 1045 ? -39.890 28.573 -8.873 1.00 27.58 1045 LEU A O 1
ATOM 8069 N N . GLY A 1 1046 ? -40.228 29.355 -6.800 1.00 34.16 1046 GLY A N 1
ATOM 8070 C CA . GLY A 1 1046 ? -39.241 30.431 -6.901 1.00 34.16 1046 GLY A CA 1
ATOM 8071 C C . GLY A 1 1046 ? -37.815 29.914 -6.741 1.00 34.16 1046 GLY A C 1
ATOM 8072 O O . GLY A 1 1046 ? -37.369 29.710 -5.617 1.00 34.16 1046 GLY A O 1
ATOM 8073 N N . LEU A 1 1047 ? -37.105 29.741 -7.856 1.00 30.11 1047 LEU A N 1
ATOM 8074 C CA . LEU A 1 1047 ? -35.667 29.478 -7.888 1.00 30.11 1047 LEU A CA 1
ATOM 8075 C C . LEU A 1 1047 ? -34.986 30.524 -8.775 1.00 30.11 1047 LEU A C 1
ATOM 8077 O O . LEU A 1 1047 ? -35.301 30.647 -9.958 1.00 30.11 1047 LEU A O 1
ATOM 8081 N N . ASP A 1 1048 ? -34.062 31.281 -8.188 1.00 29.17 1048 ASP A N 1
ATOM 8082 C CA . ASP A 1 1048 ? -33.218 32.230 -8.912 1.00 29.17 1048 ASP A CA 1
ATOM 8083 C C . ASP A 1 1048 ? -32.087 31.474 -9.630 1.00 29.17 1048 ASP A C 1
ATOM 8085 O O . ASP A 1 1048 ? -31.366 30.682 -9.022 1.00 29.17 1048 ASP A O 1
ATOM 8089 N N . VAL A 1 1049 ? -31.948 31.709 -10.936 1.00 34.31 1049 VAL A N 1
ATOM 8090 C CA . VAL A 1 1049 ? -30.965 31.053 -11.819 1.00 34.31 1049 VAL A CA 1
ATOM 8091 C C . VAL A 1 1049 ? -29.948 32.064 -12.380 1.00 34.31 1049 VAL A C 1
ATOM 8093 O O . VAL A 1 1049 ? -29.243 31.789 -13.350 1.00 34.31 1049 VAL A O 1
ATOM 8096 N N . SER A 1 1050 ? -29.856 33.259 -11.785 1.00 28.97 1050 SER A N 1
ATOM 8097 C CA . SER A 1 1050 ? -28.990 34.360 -12.240 1.00 28.97 1050 SER A CA 1
ATOM 8098 C C . SER A 1 1050 ? -27.480 34.102 -12.103 1.00 28.97 1050 SER A C 1
ATOM 8100 O O . SER A 1 1050 ? -26.680 34.828 -12.694 1.00 28.97 1050 SER A O 1
ATOM 8102 N N . SER A 1 1051 ? -27.069 33.058 -11.378 1.00 32.53 1051 SER A N 1
ATOM 8103 C CA . SER A 1 1051 ? -25.671 32.780 -11.016 1.00 32.53 1051 SER A CA 1
ATOM 8104 C C . SER A 1 1051 ? -24.842 31.997 -12.049 1.00 32.53 1051 SER A C 1
ATOM 8106 O O . SER A 1 1051 ? -23.628 31.884 -11.875 1.00 32.53 1051 SER A O 1
ATOM 8108 N N . PHE A 1 1052 ? -25.437 31.473 -13.131 1.00 33.97 1052 PHE A N 1
ATOM 8109 C CA . PHE A 1 1052 ? -24.735 30.601 -14.090 1.00 33.97 1052 PHE A CA 1
ATOM 8110 C C . PHE A 1 1052 ? -24.528 31.229 -15.481 1.00 33.97 1052 PHE A C 1
ATOM 8112 O O . PHE A 1 1052 ? -25.452 31.391 -16.284 1.00 33.97 1052 PHE A O 1
ATOM 8119 N N . ALA A 1 1053 ? -23.268 31.531 -15.802 1.00 32.69 1053 ALA A N 1
ATOM 8120 C CA . ALA A 1 1053 ? -22.849 32.192 -17.039 1.00 32.69 1053 ALA A CA 1
ATOM 8121 C C . ALA A 1 1053 ? -22.714 31.234 -18.248 1.00 32.69 1053 ALA A C 1
ATOM 8123 O O . ALA A 1 1053 ? -21.619 31.023 -18.765 1.00 32.69 1053 ALA A O 1
ATOM 8124 N N . TYR A 1 1054 ? -23.831 30.678 -18.730 1.00 48.16 1054 TYR A N 1
ATOM 8125 C CA . TYR A 1 1054 ? -23.872 29.903 -19.985 1.00 48.16 1054 TYR A CA 1
ATOM 8126 C C . TYR A 1 1054 ? -24.042 30.784 -21.227 1.00 48.16 1054 TYR A C 1
ATOM 8128 O O . TYR A 1 1054 ? -24.827 31.745 -21.206 1.00 48.16 1054 TYR A O 1
ATOM 8136 N N . SER A 1 1055 ? -23.364 30.415 -22.321 1.00 48.12 1055 SER A N 1
ATOM 8137 C CA . SER A 1 1055 ? -23.414 31.131 -23.601 1.00 48.12 1055 SER A CA 1
ATOM 8138 C C . SER A 1 1055 ? -24.773 30.986 -24.301 1.00 48.12 1055 SER A C 1
ATOM 8140 O O . SER A 1 1055 ? -25.538 30.057 -24.036 1.00 48.12 1055 SER A O 1
ATOM 8142 N N . ALA A 1 1056 ? -25.096 31.906 -25.218 1.00 34.53 1056 ALA A N 1
ATOM 8143 C CA . ALA A 1 1056 ? -26.400 31.926 -25.890 1.00 34.53 1056 ALA A CA 1
ATOM 8144 C C . ALA A 1 1056 ? -26.716 30.611 -26.637 1.00 34.53 1056 ALA A C 1
ATOM 8146 O O . ALA A 1 1056 ? -27.807 30.066 -26.481 1.00 34.53 1056 ALA A O 1
ATOM 8147 N N . GLY A 1 1057 ? -25.740 30.050 -27.362 1.00 41.75 1057 GLY A N 1
ATOM 8148 C CA . GLY A 1 1057 ? -25.907 28.797 -28.113 1.00 41.75 1057 GLY A CA 1
ATOM 8149 C C . GLY A 1 1057 ? -25.994 27.530 -27.249 1.00 41.75 1057 GLY A C 1
ATOM 8150 O O . GLY A 1 1057 ? -26.418 26.481 -27.733 1.00 41.75 1057 GLY A O 1
ATOM 8151 N N . GLU A 1 1058 ? -25.625 27.597 -25.967 1.00 39.66 1058 GLU A N 1
ATOM 8152 C CA . GLU A 1 1058 ? -25.871 26.504 -25.016 1.00 39.66 1058 GLU A CA 1
ATOM 8153 C C . GLU A 1 1058 ? -27.313 26.535 -24.500 1.00 39.66 1058 GLU A C 1
ATOM 8155 O O . GLU A 1 1058 ? -27.919 25.479 -24.328 1.00 39.66 1058 GLU A O 1
ATOM 8160 N N . ARG A 1 1059 ? -27.905 27.729 -24.342 1.00 37.25 1059 ARG A N 1
ATOM 8161 C CA . ARG A 1 1059 ? -29.303 27.891 -23.906 1.00 37.25 1059 ARG A CA 1
ATOM 8162 C C . ARG A 1 1059 ? -30.285 27.318 -24.935 1.00 37.25 1059 ARG A C 1
ATOM 8164 O O . ARG A 1 1059 ? -31.173 26.563 -24.555 1.00 37.25 1059 ARG A O 1
ATOM 8171 N N . GLU A 1 1060 ? -30.076 27.560 -26.232 1.00 34.47 1060 GLU A N 1
ATOM 8172 C CA . GLU A 1 1060 ? -30.881 26.929 -27.300 1.00 34.47 1060 GLU A CA 1
ATOM 8173 C C . GLU A 1 1060 ? -30.719 25.397 -27.352 1.00 34.47 1060 GLU A C 1
ATOM 8175 O O . GLU A 1 1060 ? -31.678 24.667 -27.606 1.00 34.47 1060 GLU A O 1
ATOM 8180 N N . ARG A 1 1061 ? -29.518 24.874 -27.068 1.00 36.00 1061 ARG A N 1
ATOM 8181 C CA . ARG A 1 1061 ? -29.259 23.421 -27.027 1.00 36.00 1061 ARG A CA 1
ATOM 8182 C C . ARG A 1 1061 ? -29.848 22.719 -25.804 1.00 36.00 1061 ARG A C 1
ATOM 8184 O O . ARG A 1 1061 ? -30.068 21.513 -25.861 1.00 36.00 1061 ARG A O 1
ATOM 8191 N N . ILE A 1 1062 ? -30.087 23.457 -24.723 1.00 39.34 1062 ILE A N 1
ATOM 8192 C CA . ILE A 1 1062 ? -30.809 22.980 -23.537 1.00 39.34 1062 ILE A CA 1
ATOM 8193 C C . ILE A 1 1062 ? -32.330 23.091 -23.747 1.00 39.34 1062 ILE A C 1
ATOM 8195 O O . ILE A 1 1062 ? -33.061 22.253 -23.243 1.00 39.34 1062 ILE A O 1
ATOM 8199 N N . ALA A 1 1063 ? -32.808 24.055 -24.543 1.00 31.30 1063 ALA A N 1
ATOM 8200 C CA . ALA A 1 1063 ? -34.228 24.203 -24.889 1.00 31.30 1063 ALA A CA 1
ATOM 8201 C C . ALA A 1 1063 ? -34.720 23.272 -26.023 1.00 31.30 1063 ALA A C 1
ATOM 8203 O O . ALA A 1 1063 ? -35.921 23.194 -26.267 1.00 31.30 1063 ALA A O 1
ATOM 8204 N N . SER A 1 1064 ? -33.816 22.585 -26.732 1.00 29.86 1064 SER A N 1
ATOM 8205 C CA . SER A 1 1064 ? -34.128 21.654 -27.838 1.00 29.86 1064 SER A CA 1
ATOM 8206 C C . SER A 1 1064 ? -33.872 20.176 -27.497 1.00 29.86 1064 SER A C 1
ATOM 8208 O O . SER A 1 1064 ? -33.689 19.350 -28.396 1.00 29.86 1064 SER A O 1
ATOM 8210 N N . ARG A 1 1065 ? -33.833 19.842 -26.202 1.00 32.44 1065 ARG A N 1
ATOM 8211 C CA . ARG A 1 1065 ? -33.575 18.504 -25.653 1.00 32.44 1065 ARG A CA 1
ATOM 8212 C C . ARG A 1 1065 ? -34.554 18.149 -24.543 1.00 32.44 1065 ARG A C 1
ATOM 8214 O O . ARG A 1 1065 ? -34.795 16.931 -24.421 1.00 32.44 1065 ARG A O 1
#

pLDDT: mean 72.52, std 25.42, range [20.83, 98.31]

InterPro domains:
  IPR001094 Flavodoxin-like [PR00369] (13-26)
  IPR001094 Flavodoxin-like [PR00369] (63-74)
  IPR001094 Flavodoxin-like [PR00369] (97-107)
  IPR001094 Flavodoxin-like [PR00369] (121-140)
  IPR001433 Oxidoreductase FAD/NAD(P)-binding [PF00175] (475-591)
  IPR001709 Flavoprotein pyridine nucleotide cytochrome reductase [PR00371] (403-410)
  IPR001709 Flavoprotein pyridine nucleotide cytochrome reductase [PR00371] (437-446)
  IPR001709 Flavoprotein pyridine nucleotide cytochrome reductase [PR00371] (474-493)
  IPR001709 Flavoprotein pyridine nucleotide cytochrome reductase [PR00371] (524-535)
  IPR001709 Flavoprotein pyridine nucleotide cytochrome reductase [PR00371] (555-571)
  IPR002110 Ankyrin repeat [PF00023] (780-810)
  IPR002110 Ankyrin repeat [PF00023] (842-870)
  IPR002110 Ankyrin repeat [PS50088] (779-811)
  IPR002110 Ankyrin repeat [PS50088] (839-871)
  IPR002110 Ankyrin repeat [SM00248] (779-808)
  IPR002110 Ankyrin repeat [SM00248] (839-868)
  IPR002110 Ankyrin repeat [SM00248] (872-901)
  IPR003097 Sulfite reductase [NADPH] flavoprotein alpha-component-like, FAD-binding [PF00667] (226-442)
  IPR008254 Flavodoxin/nitric oxide synthase [PF00258] (14-153)
  IPR008254 Flavodoxin/nitric oxide synthase [PS50902] (12-158)

Mean predicted aligned error: 20.34 Å

Radius of gyration: 39.27 Å; Cα contacts (8 Å, |Δi|>4): 1545; chains: 1; bounding box: 141×90×122 Å